Protein AF-0000000080454809 (afdb_homodimer)

Sequence (1016 aa):
MCPHSSDKEKIPIVHLLISLAIAHYFESEIEEILHHAFQNLDDLISEEDDLETIAIMFEVFRLYGHKMSCDVFERFKTEEGKFKQSLAHDVRGMLQLYESAHLGLPSEDIMDEALTFTRHHLGMLTGQETNPNLFKQIDHALYRARYHSIEIVVARQYISFYGQEEVHDKMLLKFAKLNFNFCQMHYTKELKIMTKWWKEIGMAPKLSYIRDRIVEVFLFAVGMFFEPRYSLARIHATKFSMLVTALDDTCDAYATLREVISLHDAFQRWDLGAMEELPSYMRILYQNMLETVEDIDREMKARGKFGSLQPTIDETKSLMILYLATSKWARAGHVPSFEDYMEVGSSASGLHDFAAYGYISVDDCDKKQLHEWFNSRPKIFEALNTVFRLRNDIVTFEQEMSRGEVANGVNCYMKQHGVTKEAAVDVLRKMERENYKIMMEEFVSSKAVPRQILVRAVNTARVIDLFYKEGDGFGHPDQKIKDILASLFLHPIPLSKLMKVRVNLGDIMCPHSSDKEKIPIVHLLISLAIAHYFESEIEEILHHAFQNLDDLISEEDDLETIAIMFEVFRLYGHKMSCDVFERFKTEEGKFKQSLAHDVRGMLQLYESAHLGLPSEDIMDEALTFTRHHLGMLTGQETNPNLFKQIDHALYRARYHSIEIVVARQYISFYGQEEVHDKMLLKFAKLNFNFCQMHYTKELKIMTKWWKEIGMAPKLSYIRDRIVEVFLFAVGMFFEPRYSLARIHATKFSMLVTALDDTCDAYATLREVISLHDAFQRWDLGAMEELPSYMRILYQNMLETVEDIDREMKARGKFGSLQPTIDETKSLMILYLATSKWARAGHVPSFEDYMEVGSSASGLHDFAAYGYISVDDCDKKQLHEWFNSRPKIFEALNTVFRLRNDIVTFEQEMSRGEVANGVNCYMKQHGVTKEAAVDVLRKMERENYKIMMEEFVSSKAVPRQILVRAVNTARVIDLFYKEGDGFGHPDQKIKDILASLFLHPIPLSKLMKVRVNLGDI

InterPro domains:
  IPR001906 Terpene synthase, N-terminal domain [PF01397] (5-142)
  IPR005630 Terpene synthase, metal-binding domain [PF03936] (199-437)
  IPR008930 Terpenoid cyclases/protein prenyltransferase alpha-alpha toroid [SSF48239] (6-165)
  IPR008949 Isoprenoid synthase domain superfamily [G3DSA:1.10.600.10] (183-505)
  IPR008949 Isoprenoid synthase domain superfamily [SSF48576] (168-493)
  IPR034741 Terpene cyclase-like 1, C-terminal domain [SFLDG01019] (169-493)
  IPR036965 Terpene synthase, N-terminal domain superfamily [G3DSA:1.50.10.130] (2-182)
  IPR044814 Terpene cyclases, class 1, plant [cd00684] (4-492)
  IPR050148 Terpene synthase-like [PTHR31225] (6-493)

Organism: Brassica campestris (NCBI:txid3711)

Secondary structure (DSSP, 8-state):
--TT--HHHHHHHHHHHHHTT-GGGGHHHHHHHHHHHHHTHHHHHHT---HHHHHHHHHHHHHTT----GGGGGGGB-TTSSBPGGGGG-HHHHHHHHHHHTT--TT-HHHHHHHHHHHHHHHH--GGGS-HHHHHHHHHHHHS-GGGS-HHHHHHHHHHHHHHSTT--HHHHHHHHHHHHHHHHHHHHHHHHHHHHHHHHTHHHH-TTS---HHHHHHHHHHH--SGGGHHHHHHHHHHHHHHHHHHHIIIII--HHHHHHHHHHHHHTSGGGGGGS-HHHHHHHHHHHHHHHHHHHHHHHTT----SHHHHHHHHHHHHHHHHHHHHHHHT----HHHHHHHHHHHT-HHHHHHHHHTT--SS-HHHHHHHHHT--HHHHHHHHHHHHHHHHHHHHHHHHTT----HHHHHHHHHT--HHHHHHHHHHHHHHHHHHHHHHHHH--SS-HHHHHHHHHHHHHHHHHHSSS-TTTS--HHHHHHHHHHHT-PPP-S--------STT-/--TT--HHHHHHHHHHHHHTT-GGGGHHHHHHHHHHHHHTHHHHHHT---HHHHHHHHHHHHHTT----GGGGGGGB-TTSSB-GGGGG-HHHHHHHHHHHTT--TT-HHHHHHHHHHHHHHHH--TTSS-HHHHHHHHHHHHS-GGGS-HHHHHHHHHHHHHHSTT--HHHHHHHHHHHHHHHHHHHHHHHHHHHHHHHHTHHHH-TTS---HHHHHHHHHHH--SGGGHHHHHHHHHHHHHHHHHHHIIIII--HHHHHHHHHHHHHTSGGGGGGS-HHHHHHHHHHHHHHHHHHHHHHHTT----SHHHHHHHHHHHHHHHHHHHHHHHT----HHHHHHHHHHHT-HHHHHHHHHTT--SS-HHHHHHHHHT--HHHHHHHHHHHHHHHHHHHHHHHHTT----HHHHHHHHHT--HHHHHHHHHHHHHHHHHHHHHHHHH--SS-HHHHHHHHHHHHHHHHHHSSS-TTTS--HHHHHHHHHHHT-PPP-S---------TT-

pLDDT: mean 89.69, std 11.89, range [19.11, 98.31]

Radius of gyration: 34.02 Å; Cα contacts (8 Å, |Δi|>4): 1202; chains: 2; bounding box: 73×94×71 Å

Nearest PDB structures (foldseek):
  7bzc-assembly1_A  TM=9.575E-01  e=3.588E-34  Arabidopsis thaliana
  3n0f-assembly2_B  TM=9.187E-01  e=8.064E-26  Populus tremula x Populus alba
  3n0g-assembly2_B  TM=9.186E-01  e=8.208E-25  Populus tremula x Populus alba
  1n1z-assembly1_B  TM=9.025E-01  e=1.058E-23  Salvia officinalis
  7xkw-assembly1_A  TM=9.523E-01  e=2.603E-21  Artabotrys hexapetalus

Solvent-accessible surface area (backbone atoms only — not comparable to full-atom values): 54762 Å² total; per-residue (Å²): 115,68,88,81,55,52,64,81,59,46,52,62,48,51,49,48,28,52,44,37,61,53,36,80,67,39,48,71,61,50,51,51,51,50,54,55,43,58,77,43,36,68,70,65,48,69,82,58,82,51,55,37,60,53,25,48,51,47,41,51,35,29,77,69,44,37,77,61,67,75,67,70,60,56,78,53,33,44,98,88,70,42,71,44,74,75,50,68,75,38,56,67,26,34,51,34,37,35,52,38,24,73,70,36,39,77,89,40,59,67,29,57,51,41,32,54,55,30,50,54,54,62,68,66,58,53,66,83,81,40,56,61,66,58,41,53,50,50,53,46,37,73,74,50,38,65,92,47,38,32,58,66,61,48,12,56,56,39,48,57,51,46,69,70,40,86,85,50,58,64,58,60,51,53,44,32,40,49,50,50,39,47,33,26,51,52,48,42,53,48,49,52,52,48,53,50,50,53,58,68,73,44,50,58,86,72,41,77,79,39,81,86,44,68,68,61,40,38,48,47,21,38,32,42,40,60,54,68,88,30,54,62,14,28,53,45,22,23,54,51,49,49,53,48,49,40,49,48,36,38,46,73,74,65,49,48,65,70,52,37,51,45,50,37,53,28,52,68,65,67,48,77,74,43,43,78,76,43,58,73,76,51,34,56,56,52,50,52,52,55,50,51,54,50,51,50,51,52,52,33,43,72,71,70,44,76,70,74,64,56,64,59,52,51,49,52,37,53,44,37,55,36,48,45,56,53,36,52,31,48,74,66,67,40,66,51,50,41,68,63,41,46,62,49,44,20,61,49,54,41,52,54,53,53,51,50,43,27,49,74,55,48,83,86,56,60,65,67,60,51,49,53,49,57,70,65,60,45,64,41,43,56,22,47,14,38,27,47,37,42,46,50,27,61,52,40,40,69,61,38,48,73,71,65,48,45,69,36,60,47,54,15,39,19,68,69,68,72,48,51,69,70,57,30,46,52,52,43,50,49,52,25,54,52,26,47,15,47,24,48,42,39,51,18,65,54,76,86,58,60,64,82,62,48,48,31,60,54,24,43,52,9,36,48,41,67,31,44,68,88,31,59,28,71,88,53,60,47,68,69,54,50,49,49,49,42,51,56,55,71,52,73,61,84,73,65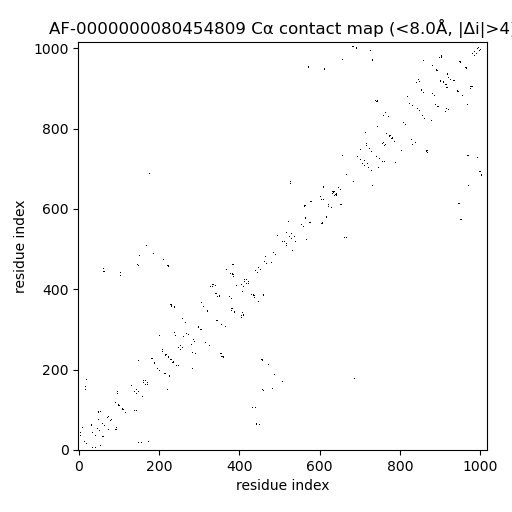,81,74,78,75,78,72,75,70,66,65,95,101,115,68,87,82,56,51,63,82,60,45,52,60,48,51,49,48,30,51,45,37,62,52,36,80,67,40,48,70,60,49,52,52,51,49,55,57,45,58,76,43,37,69,73,66,48,69,83,58,82,52,54,36,60,52,25,49,50,46,40,50,35,30,77,69,45,37,77,61,67,75,67,71,57,56,80,53,32,44,96,88,70,41,71,44,72,75,48,68,75,38,56,68,27,36,53,35,37,33,52,37,24,74,70,37,37,79,92,40,58,66,27,56,51,42,33,54,53,28,50,54,53,61,66,67,59,54,68,82,82,40,56,61,66,57,42,52,53,50,52,46,38,74,74,50,38,65,89,48,38,31,57,66,62,48,12,56,54,40,48,58,52,46,69,70,41,88,86,51,57,64,59,59,51,52,45,32,38,50,50,50,38,46,34,26,51,53,49,41,54,50,49,52,53,49,51,50,49,53,58,67,72,44,51,60,86,71,40,78,80,39,84,85,45,67,68,60,40,38,49,47,22,39,32,42,41,61,55,69,91,32,54,61,14,28,53,47,20,24,56,51,49,50,52,48,51,40,48,49,36,37,46,72,74,65,49,51,67,70,51,37,52,46,51,37,53,28,52,67,64,66,49,80,75,44,42,78,76,43,59,73,75,52,33,56,55,53,50,51,53,55,49,51,53,49,50,51,50,52,53,34,43,72,70,70,43,76,70,75,63,56,65,58,52,51,50,52,37,52,44,39,54,37,49,45,56,52,34,53,31,49,74,65,68,39,66,52,51,40,68,62,42,46,64,49,43,20,61,48,52,40,50,54,51,54,52,48,42,26,49,74,55,47,81,87,56,60,63,67,58,49,49,54,48,57,71,63,61,45,65,40,43,54,21,47,14,37,28,48,36,42,48,50,26,62,52,40,41,68,61,38,49,73,72,64,49,46,69,36,61,46,52,15,38,17,67,68,69,71,48,51,69,69,58,32,48,52,53,46,49,50,50,26,53,52,26,48,16,47,22,46,41,40,52,19,66,54,76,87,56,60,64,81,61,47,48,33,58,56,24,44,53,9,37,46,42,69,32,44,68,90,29,59,29,71,87,53,60,48,68,69,55,50,50,48,50,40,52,57,56,70,51,72,62,83,74,63,83,74,80,71,77,73,73,72,62,67,94,98

Structure (mmCIF, N/CA/C/O backbone):
data_AF-0000000080454809-model_v1
#
loop_
_entity.id
_entity.type
_entity.pdbx_description
1 polymer 'Uncharacterized protein'
#
loop_
_atom_site.group_PDB
_atom_site.id
_atom_site.type_symbol
_atom_site.label_atom_id
_atom_site.label_alt_id
_atom_site.label_comp_id
_atom_site.label_asym_id
_atom_site.label_entity_id
_atom_site.label_seq_id
_atom_site.pdbx_PDB_ins_code
_atom_site.Cartn_x
_atom_site.Cartn_y
_atom_site.Cartn_z
_atom_site.occupancy
_atom_site.B_iso_or_equiv
_atom_site.auth_seq_id
_atom_site.auth_comp_id
_atom_site.auth_asym_id
_atom_site.auth_atom_id
_atom_site.pdbx_PDB_model_num
ATOM 1 N N . MET A 1 1 ? -19.969 4.109 -1.09 1 44.25 1 MET A N 1
ATOM 2 C CA . MET A 1 1 ? -21.203 4.516 -0.415 1 44.25 1 MET A CA 1
ATOM 3 C C . MET A 1 1 ? -22.422 4.219 -1.278 1 44.25 1 MET A C 1
ATOM 5 O O . MET A 1 1 ? -22.375 4.375 -2.5 1 44.25 1 MET A O 1
ATOM 9 N N . CYS A 1 2 ? -23.266 3.486 -0.807 1 47.59 2 CYS A N 1
ATOM 10 C CA . CYS A 1 2 ? -24.469 3.139 -1.562 1 47.59 2 CYS A CA 1
ATOM 11 C C . CYS A 1 2 ? -25.141 4.387 -2.117 1 47.59 2 CYS A C 1
ATOM 13 O O . CYS A 1 2 ? -25.391 5.344 -1.38 1 47.59 2 CYS A O 1
ATOM 15 N N . PRO A 1 3 ? -25.203 4.562 -3.43 1 49.34 3 PRO A N 1
ATOM 16 C CA . PRO A 1 3 ? -25.844 5.734 -4.031 1 49.34 3 PRO A CA 1
ATOM 17 C C . PRO A 1 3 ? -27.203 6.055 -3.406 1 49.34 3 PRO A C 1
ATOM 19 O O . PRO A 1 3 ? -27.641 7.207 -3.422 1 49.34 3 PRO A O 1
ATOM 22 N N . HIS A 1 4 ? -27.75 5.102 -2.762 1 55.03 4 HIS A N 1
ATOM 23 C CA . HIS A 1 4 ? -29.125 5.324 -2.307 1 55.03 4 HIS A CA 1
ATOM 24 C C . HIS A 1 4 ? -29.156 5.801 -0.858 1 55.03 4 HIS A C 1
ATOM 26 O O . HIS A 1 4 ? -30.219 6.023 -0.295 1 55.03 4 HIS A O 1
ATOM 32 N N . SER A 1 5 ? -28 6.066 -0.446 1 63.75 5 SER A N 1
ATOM 33 C CA . SER A 1 5 ? -27.984 6.465 0.958 1 63.75 5 SER A CA 1
ATOM 34 C C . SER A 1 5 ? -28.328 7.941 1.114 1 63.75 5 SER A C 1
ATOM 36 O O . SER A 1 5 ? -28.031 8.75 0.238 1 63.75 5 SER A O 1
ATOM 38 N N . SER A 1 6 ? -29.188 8.273 2.086 1 73.88 6 SER A N 1
ATOM 39 C CA . SER A 1 6 ? -29.547 9.648 2.414 1 73.88 6 SER A CA 1
ATOM 40 C C . SER A 1 6 ? -28.312 10.453 2.838 1 73.88 6 SER A C 1
ATOM 42 O O . SER A 1 6 ? -27.281 9.883 3.189 1 73.88 6 SER A O 1
ATOM 44 N N . ASP A 1 7 ? -28.391 11.703 2.646 1 74.5 7 ASP A N 1
ATOM 45 C CA . ASP A 1 7 ? -27.312 12.594 3.047 1 74.5 7 ASP A CA 1
ATOM 46 C C . ASP A 1 7 ? -26.969 12.414 4.523 1 74.5 7 ASP A C 1
ATOM 48 O O . ASP A 1 7 ? -25.797 12.469 4.906 1 74.5 7 ASP A O 1
ATOM 52 N N . LYS A 1 8 ? -27.938 12.133 5.262 1 77.5 8 LYS A N 1
ATOM 53 C CA . LYS A 1 8 ? -27.75 11.93 6.695 1 77.5 8 LYS A CA 1
ATOM 54 C C . LYS A 1 8 ? -26.844 10.727 6.957 1 77.5 8 LYS A C 1
ATOM 56 O O . LYS A 1 8 ? -26.125 10.695 7.953 1 77.5 8 LYS A O 1
ATOM 61 N N . GLU A 1 9 ? -26.875 9.93 6.07 1 83.19 9 GLU A N 1
ATOM 62 C CA . GLU A 1 9 ? -26.078 8.727 6.227 1 83.19 9 GLU A CA 1
ATOM 63 C C . GLU A 1 9 ? -24.688 8.906 5.617 1 83.19 9 GLU A C 1
ATOM 65 O O . GLU A 1 9 ? -23.719 8.289 6.074 1 83.19 9 GLU A O 1
ATOM 70 N N . LYS A 1 10 ? -24.594 9.828 4.723 1 89.94 10 LYS A N 1
ATOM 71 C CA . LYS A 1 10 ? -23.344 9.984 3.98 1 89.94 10 LYS A CA 1
ATOM 72 C C . LYS A 1 10 ? -22.344 10.812 4.766 1 89.94 10 LYS A C 1
ATOM 74 O O . LYS A 1 10 ? -21.141 10.562 4.707 1 89.94 10 LYS A O 1
ATOM 79 N N . ILE A 1 11 ? -22.812 11.781 5.504 1 93.31 11 ILE A N 1
ATOM 80 C CA . ILE A 1 11 ? -21.938 12.734 6.164 1 93.31 11 ILE A CA 1
ATOM 81 C C . ILE A 1 11 ? -21.109 12.023 7.238 1 93.31 11 ILE A C 1
ATOM 83 O O . ILE A 1 11 ? -19.891 12.203 7.32 1 93.31 11 ILE A O 1
ATOM 87 N N . PRO A 1 12 ? -21.766 11.164 8.039 1 93.06 12 PRO A N 1
ATOM 88 C CA . PRO A 1 12 ? -20.969 10.406 9 1 93.06 12 PRO A CA 1
ATOM 89 C C . PRO A 1 12 ? -19.922 9.523 8.328 1 93.06 12 PRO A C 1
ATOM 91 O O . PRO A 1 12 ? -18.844 9.297 8.891 1 93.06 12 PRO A O 1
ATOM 94 N N . ILE A 1 13 ? -20.219 9.078 7.176 1 94 13 ILE A N 1
ATOM 95 C CA . ILE A 1 13 ? -19.25 8.266 6.441 1 94 13 ILE A CA 1
ATOM 96 C C . ILE A 1 13 ? -18.062 9.125 6.012 1 94 13 ILE A C 1
ATOM 98 O O . ILE A 1 13 ? -16.922 8.688 6.066 1 94 13 ILE A O 1
ATOM 102 N N . VAL A 1 14 ? -18.375 10.32 5.555 1 96.19 14 VAL A N 1
ATOM 103 C CA . VAL A 1 14 ? -17.312 11.242 5.18 1 96.19 14 VAL A CA 1
ATOM 104 C C . VAL A 1 14 ? -16.406 11.5 6.383 1 96.19 14 VAL A C 1
ATOM 106 O O . VAL A 1 14 ? -15.18 11.484 6.254 1 96.19 14 VAL A O 1
ATOM 109 N N . HIS A 1 15 ? -17.031 11.719 7.523 1 97 15 HIS A N 1
ATOM 110 C CA . HIS A 1 15 ? -16.266 11.938 8.75 1 97 15 HIS A CA 1
ATOM 111 C C . HIS A 1 15 ? -15.359 10.75 9.047 1 97 15 HIS A C 1
ATOM 113 O O . HIS A 1 15 ? -14.219 10.93 9.484 1 97 15 HIS A O 1
ATOM 119 N N . LEU A 1 16 ? -15.891 9.602 8.836 1 96 16 LEU A N 1
ATOM 120 C CA . LEU A 1 16 ? -15.125 8.383 9.055 1 96 16 LEU A CA 1
ATOM 121 C C . LEU A 1 16 ? -13.953 8.297 8.086 1 96 16 LEU A C 1
ATOM 123 O O . LEU A 1 16 ? -12.836 7.938 8.484 1 96 16 LEU A O 1
ATOM 127 N N . LEU A 1 17 ? -14.18 8.625 6.824 1 97.25 17 LEU A N 1
ATOM 128 C CA . LEU A 1 17 ? -13.117 8.594 5.82 1 97.25 17 LEU A CA 1
ATOM 129 C C . LEU A 1 17 ? -11.992 9.555 6.191 1 97.25 17 LEU A C 1
ATOM 131 O O . LEU A 1 17 ? -10.82 9.242 5.996 1 97.25 17 LEU A O 1
ATOM 135 N N . ILE A 1 18 ? -12.344 10.68 6.723 1 97.5 18 ILE A N 1
ATOM 136 C CA . ILE A 1 18 ? -11.367 11.672 7.16 1 97.5 18 ILE A CA 1
ATOM 137 C C . ILE A 1 18 ? -10.57 11.125 8.344 1 97.5 18 ILE A C 1
ATOM 139 O O . ILE A 1 18 ? -9.336 11.203 8.359 1 97.5 18 ILE A O 1
ATOM 143 N N . SER A 1 19 ? -11.289 10.539 9.273 1 97.31 19 SER A N 1
ATOM 144 C CA . SER A 1 19 ? -10.688 10.031 10.5 1 97.31 19 SER A CA 1
ATOM 145 C C . SER A 1 19 ? -9.727 8.883 10.211 1 97.31 19 SER A C 1
ATOM 147 O O . SER A 1 19 ? -8.766 8.664 10.945 1 97.31 19 SER A O 1
ATOM 149 N N . LEU A 1 20 ? -9.992 8.203 9.094 1 97.44 20 LEU A N 1
ATOM 150 C CA . LEU A 1 20 ? -9.195 7.043 8.719 1 97.44 20 LEU A CA 1
ATOM 151 C C . LEU A 1 20 ? -8.141 7.43 7.688 1 97.44 20 LEU A C 1
ATOM 153 O O . LEU A 1 20 ? -7.395 6.574 7.199 1 97.44 20 LEU A O 1
ATOM 157 N N . ALA A 1 21 ? -8.031 8.672 7.262 1 97.19 21 ALA A N 1
ATOM 158 C CA . ALA A 1 21 ? -7.055 9.258 6.348 1 97.19 21 ALA A CA 1
ATOM 159 C C . ALA A 1 21 ? -7.164 8.641 4.957 1 97.19 21 ALA A C 1
ATOM 161 O O . ALA A 1 21 ? -6.148 8.398 4.301 1 97.19 21 ALA A O 1
ATOM 162 N N . ILE A 1 22 ? -8.398 8.312 4.52 1 96.31 22 ILE A N 1
ATOM 163 C CA . ILE A 1 22 ? -8.578 7.777 3.176 1 96.31 22 ILE A CA 1
ATOM 164 C C . ILE A 1 22 ? -9.539 8.664 2.389 1 96.31 22 ILE A C 1
ATOM 166 O O . ILE A 1 22 ? -9.914 8.336 1.262 1 96.31 22 ILE A O 1
ATOM 170 N N . ALA A 1 23 ? -9.922 9.82 2.953 1 96.38 23 ALA A N 1
ATOM 171 C CA . ALA A 1 23 ? -10.859 10.734 2.303 1 96.38 23 ALA A CA 1
ATOM 172 C C . ALA A 1 23 ? -10.281 11.273 1 1 96.38 23 ALA A C 1
ATOM 174 O O . ALA A 1 23 ? -11.016 11.539 0.046 1 96.38 23 ALA A O 1
ATOM 175 N N . HIS A 1 24 ? -8.969 11.391 0.933 1 93.94 24 HIS A N 1
ATOM 176 C CA . HIS A 1 24 ? -8.328 12.008 -0.227 1 93.94 24 HIS A CA 1
ATOM 177 C C . HIS A 1 24 ? -8.516 11.148 -1.476 1 93.94 24 HIS A C 1
ATOM 179 O O . HIS A 1 24 ? -8.367 11.641 -2.598 1 93.94 24 HIS A O 1
ATOM 185 N N . TYR A 1 25 ? -8.875 9.891 -1.336 1 93.81 25 TYR A N 1
ATOM 186 C CA . TYR A 1 25 ? -9.164 9.039 -2.488 1 93.81 25 TYR A CA 1
ATOM 187 C C . TYR A 1 25 ? -10.547 9.344 -3.055 1 93.81 25 TYR A C 1
ATOM 189 O O . TYR A 1 25 ? -10.867 8.93 -4.168 1 93.81 25 TYR A O 1
ATOM 197 N N . PHE A 1 26 ? -11.383 10.094 -2.293 1 94.06 26 PHE A N 1
ATOM 198 C CA . PHE A 1 26 ? -12.766 10.352 -2.666 1 94.06 26 PHE A CA 1
ATOM 199 C C . PHE A 1 26 ? -13.055 11.844 -2.707 1 94.06 26 PHE A C 1
ATOM 201 O O . PHE A 1 26 ? -14.156 12.281 -2.369 1 94.06 26 PHE A O 1
ATOM 208 N N . GLU A 1 27 ? -12.086 12.609 -2.994 1 91.62 27 GLU A N 1
ATOM 209 C CA . GLU A 1 27 ? -12.188 14.062 -2.881 1 91.62 27 GLU A CA 1
ATOM 210 C C . GLU A 1 27 ? -13.352 14.602 -3.701 1 91.62 27 GLU A C 1
ATOM 212 O O . GLU A 1 27 ? -14.172 15.375 -3.195 1 91.62 27 GLU A O 1
ATOM 217 N N . SER A 1 28 ? -13.453 14.195 -4.965 1 89 28 SER A N 1
ATOM 218 C CA . SER A 1 28 ? -14.508 14.703 -5.836 1 89 28 SER A CA 1
ATOM 219 C C . SER A 1 28 ? -15.883 14.266 -5.344 1 89 28 SER A C 1
ATOM 221 O O . SER A 1 28 ? -16.828 15.062 -5.348 1 89 28 SER A O 1
ATOM 223 N N . GLU A 1 29 ? -15.992 13.023 -4.938 1 90.88 29 GLU A N 1
ATOM 224 C CA . GLU A 1 29 ? -17.25 12.492 -4.43 1 90.88 29 GLU A CA 1
ATOM 225 C C . GLU A 1 29 ? -17.688 13.227 -3.164 1 90.88 29 GLU A C 1
ATOM 227 O O . GLU A 1 29 ? -18.859 13.602 -3.023 1 90.88 29 GLU A O 1
ATOM 232 N N . ILE A 1 30 ? -16.781 13.477 -2.277 1 94.62 30 ILE A N 1
ATOM 233 C CA . ILE A 1 30 ? -17.062 14.125 -1.003 1 94.62 30 ILE A CA 1
ATOM 234 C C . ILE A 1 30 ? -17.516 15.562 -1.249 1 94.62 30 ILE A C 1
ATOM 236 O O . ILE A 1 30 ? -18.5 16.016 -0.659 1 94.62 30 ILE A O 1
ATOM 240 N N . GLU A 1 31 ? -16.812 16.234 -2.127 1 93.06 31 GLU A N 1
ATOM 241 C CA . GLU A 1 31 ? -17.172 17.609 -2.436 1 93.06 31 GLU A CA 1
ATOM 242 C C . GLU A 1 31 ? -18.578 17.703 -3.004 1 93.06 31 GLU A C 1
ATOM 244 O O . GLU A 1 31 ? -19.344 18.594 -2.643 1 93.06 31 GLU A O 1
ATOM 249 N N . GLU A 1 32 ? -18.906 16.781 -3.869 1 92.12 32 GLU A N 1
ATOM 250 C CA . GLU A 1 32 ? -20.234 16.766 -4.461 1 92.12 32 GLU A CA 1
ATOM 251 C C . GLU A 1 32 ? -21.297 16.5 -3.404 1 92.12 32 GLU A C 1
ATOM 253 O O . GLU A 1 32 ? -22.328 17.172 -3.367 1 92.12 32 GLU A O 1
ATOM 258 N N . ILE A 1 33 ? -21.047 15.555 -2.578 1 93.62 33 ILE A N 1
ATOM 259 C CA . ILE A 1 33 ? -21.969 15.172 -1.524 1 93.62 33 ILE A CA 1
ATOM 260 C C . ILE A 1 33 ? -22.203 16.359 -0.58 1 93.62 33 ILE A C 1
ATOM 262 O O . ILE A 1 33 ? -23.344 16.688 -0.251 1 93.62 33 ILE A O 1
ATOM 266 N N . LEU A 1 34 ? -21.172 17 -0.164 1 95.31 34 LEU A N 1
ATOM 267 C CA . LEU A 1 34 ? -21.266 18.062 0.833 1 95.31 34 LEU A CA 1
ATOM 268 C C . LEU A 1 34 ? -21.875 19.328 0.232 1 95.31 34 LEU A C 1
ATOM 270 O O . LEU A 1 34 ? -22.594 20.062 0.916 1 95.31 34 LEU A O 1
ATOM 274 N N . HIS A 1 35 ? -21.547 19.562 -1.043 1 93.75 35 HIS A N 1
ATOM 275 C CA . HIS A 1 35 ? -22.156 20.703 -1.716 1 93.75 35 HIS A CA 1
ATOM 276 C C . HIS A 1 35 ? -23.688 20.562 -1.767 1 93.75 35 HIS A C 1
ATOM 278 O O . HIS A 1 35 ? -24.406 21.5 -1.437 1 93.75 35 HIS A O 1
ATOM 284 N N . HIS A 1 36 ? -24.109 19.391 -2.125 1 93.31 36 HIS A N 1
ATOM 285 C CA . HIS A 1 36 ? -25.531 19.125 -2.189 1 93.31 36 HIS A CA 1
ATOM 286 C C . HIS A 1 36 ? -26.172 19.156 -0.801 1 93.31 36 HIS A C 1
ATOM 288 O O . HIS A 1 36 ? -27.234 19.766 -0.615 1 93.31 36 HIS A O 1
ATOM 294 N N . ALA A 1 37 ? -25.547 18.562 0.13 1 94.38 37 ALA A N 1
ATOM 295 C CA . ALA A 1 37 ? -26.062 18.484 1.493 1 94.38 37 ALA A CA 1
ATOM 296 C C . ALA A 1 37 ? -26.141 19.875 2.119 1 94.38 37 ALA A C 1
ATOM 298 O O . ALA A 1 37 ? -27.078 20.188 2.855 1 94.38 37 ALA A O 1
ATOM 299 N N . PHE A 1 38 ? -25.188 20.734 1.872 1 94.88 38 PHE A N 1
ATOM 300 C CA . PHE A 1 38 ? -25.125 22.047 2.482 1 94.88 38 PHE A CA 1
ATOM 301 C C . PHE A 1 38 ? -26.25 22.938 1.95 1 94.88 38 PHE A C 1
ATOM 303 O O . PHE A 1 38 ? -26.781 23.781 2.678 1 94.88 38 PHE A O 1
ATOM 310 N N . GLN A 1 39 ? -26.609 22.734 0.703 1 93.88 39 GLN A N 1
ATOM 311 C CA . GLN A 1 39 ? -27.719 23.484 0.121 1 93.88 39 GLN A CA 1
ATOM 312 C C . GLN A 1 39 ? -29.031 23.156 0.834 1 93.88 39 GLN A C 1
ATOM 314 O O . GLN A 1 39 ? -29.922 24 0.907 1 93.88 39 GLN A O 1
ATOM 319 N N . ASN A 1 40 ? -29.078 22 1.379 1 92.25 40 ASN A N 1
ATOM 320 C CA . ASN A 1 40 ? -30.281 21.562 2.082 1 92.25 40 ASN A CA 1
ATOM 321 C C . ASN A 1 40 ? -30.031 21.422 3.582 1 92.25 40 ASN A C 1
ATOM 323 O O . ASN A 1 40 ? -30.641 20.578 4.238 1 92.25 40 ASN A O 1
ATOM 327 N N . LEU A 1 41 ? -29.141 22.172 4.109 1 93.75 41 LEU A N 1
ATOM 328 C CA . LEU A 1 41 ? -28.672 22.031 5.484 1 93.75 41 LEU A CA 1
ATOM 329 C C . LEU A 1 41 ? -29.812 22.219 6.477 1 93.75 41 LEU A C 1
ATOM 331 O O . LEU A 1 41 ? -29.938 21.469 7.441 1 93.75 41 LEU A O 1
ATOM 335 N N . ASP A 1 42 ? -30.641 23.188 6.281 1 91.69 42 ASP A N 1
ATOM 336 C CA . ASP A 1 42 ? -31.719 23.484 7.207 1 91.69 42 ASP A CA 1
ATOM 337 C C . ASP A 1 42 ? -32.656 22.281 7.359 1 91.69 42 ASP A C 1
ATOM 339 O O . ASP A 1 42 ? -33.062 21.953 8.469 1 91.69 42 ASP A O 1
ATOM 343 N N . ASP A 1 43 ? -32.938 21.656 6.285 1 90.38 43 ASP A N 1
ATOM 344 C CA . ASP A 1 43 ? -33.781 20.469 6.309 1 90.38 43 ASP A CA 1
ATOM 345 C C . ASP A 1 43 ? -33.094 19.297 6.965 1 90.38 43 ASP A C 1
ATOM 347 O O . ASP A 1 43 ? -33.688 18.5 7.672 1 90.38 43 ASP A O 1
ATOM 351 N N . LEU A 1 44 ? -31.828 19.266 6.719 1 90.38 44 LEU A N 1
ATOM 352 C CA . LEU A 1 44 ? -31.031 18.156 7.227 1 90.38 44 LEU A CA 1
ATOM 353 C C . LEU A 1 44 ? -30.938 18.203 8.75 1 90.38 44 LEU A C 1
ATOM 355 O O . LEU A 1 44 ? -30.938 17.156 9.406 1 90.38 44 LEU A O 1
ATOM 359 N N . ILE A 1 45 ? -30.875 19.438 9.32 1 91.06 45 ILE A N 1
ATOM 360 C CA . ILE A 1 45 ? -30.594 19.531 10.75 1 91.06 45 ILE A CA 1
ATOM 361 C C . ILE A 1 45 ? -31.891 19.828 11.508 1 91.06 45 ILE A C 1
ATOM 363 O O . ILE A 1 45 ? -31.922 19.797 12.742 1 91.06 45 ILE A O 1
ATOM 367 N N . SER A 1 46 ? -33 20.109 10.836 1 88.75 46 SER A N 1
ATOM 368 C CA . SER A 1 46 ? -34.219 20.578 11.469 1 88.75 46 SER A CA 1
ATOM 369 C C . SER A 1 46 ? -34.719 19.609 12.547 1 88.75 46 SER A C 1
ATOM 371 O O . SER A 1 46 ? -35.094 20.031 13.633 1 88.75 46 SER A O 1
ATOM 373 N N . GLU A 1 47 ? -34.594 18.328 12.305 1 85.94 47 GLU A N 1
ATOM 374 C CA . GLU A 1 47 ? -35.094 17.375 13.289 1 85.94 47 GLU A CA 1
ATOM 375 C C . GLU A 1 47 ? -33.969 16.578 13.938 1 85.94 47 GLU A C 1
ATOM 377 O O . GLU A 1 47 ? -34.219 15.562 14.586 1 85.94 47 GLU A O 1
ATOM 382 N N . GLU A 1 48 ? -32.844 17.078 13.805 1 88.12 48 GLU A N 1
ATOM 383 C CA . GLU A 1 48 ? -31.703 16.359 14.375 1 88.12 48 GLU A CA 1
ATOM 384 C C . GLU A 1 48 ? -31.344 16.891 15.758 1 88.12 48 GLU A C 1
ATOM 386 O O . GLU A 1 48 ? -30.969 18.047 15.898 1 88.12 48 GLU A O 1
ATOM 391 N N . ASP A 1 49 ? -31.469 16.047 16.797 1 89.31 49 ASP A N 1
ATOM 392 C CA . ASP A 1 49 ? -31.188 16.516 18.156 1 89.31 49 ASP A CA 1
ATOM 393 C C . ASP A 1 49 ? -30.047 15.727 18.781 1 89.31 49 ASP A C 1
ATOM 395 O O . ASP A 1 49 ? -29.766 15.859 19.969 1 89.31 49 ASP A O 1
ATOM 399 N N . ASP A 1 50 ? -29.453 14.93 17.969 1 94.56 50 ASP A N 1
ATOM 400 C CA . ASP A 1 50 ? -28.297 14.172 18.453 1 94.56 50 ASP A CA 1
ATOM 401 C C . ASP A 1 50 ? -27.031 15.016 18.391 1 94.56 50 ASP A C 1
ATOM 403 O O . ASP A 1 50 ? -26.609 15.43 17.312 1 94.56 50 ASP A O 1
ATOM 407 N N . LEU A 1 51 ? -26.375 15.25 19.516 1 96.94 51 LEU A N 1
ATOM 408 C CA . LEU A 1 51 ? -25.219 16.141 19.625 1 96.94 51 LEU A CA 1
ATOM 409 C C . LEU A 1 51 ? -24.062 15.617 18.766 1 96.94 51 LEU A C 1
ATOM 411 O O . LEU A 1 51 ? -23.406 16.391 18.062 1 96.94 51 LEU A O 1
ATOM 415 N N . GLU A 1 52 ? -23.781 14.344 18.828 1 96.5 52 GLU A N 1
ATOM 416 C CA . GLU A 1 52 ? -22.688 13.758 18.062 1 96.5 52 GLU A CA 1
ATOM 417 C C . GLU A 1 52 ? -22.875 13.977 16.562 1 96.5 52 GLU A C 1
ATOM 419 O O . GLU A 1 52 ? -21.938 14.367 15.867 1 96.5 52 GLU A O 1
ATOM 424 N N . THR A 1 53 ? -24.078 13.773 16.094 1 95.75 53 THR A N 1
ATOM 425 C CA . THR A 1 53 ? -24.375 13.906 14.672 1 95.75 53 THR A CA 1
ATOM 426 C C . THR A 1 53 ? -24.219 15.359 14.219 1 95.75 53 THR A C 1
ATOM 428 O O . THR A 1 53 ? -23.625 15.617 13.172 1 95.75 53 THR A O 1
ATOM 431 N N . ILE A 1 54 ? -24.75 16.281 14.977 1 96.5 54 ILE A N 1
ATOM 432 C CA . ILE A 1 54 ? -24.656 17.688 14.641 1 96.5 54 ILE A CA 1
ATOM 433 C C . ILE A 1 54 ? -23.203 18.141 14.641 1 96.5 54 ILE A C 1
ATOM 435 O O . ILE A 1 54 ? -22.766 18.875 13.75 1 96.5 54 ILE A O 1
ATOM 439 N N . ALA A 1 55 ? -22.484 17.75 15.688 1 97.69 55 ALA A N 1
ATOM 440 C CA . ALA A 1 55 ? -21.062 18.109 15.781 1 97.69 55 ALA A CA 1
ATOM 441 C C . ALA A 1 55 ? -20.297 17.578 14.586 1 97.69 55 ALA A C 1
ATOM 443 O O . ALA A 1 55 ? -19.438 18.266 14.031 1 97.69 55 ALA A O 1
ATOM 444 N N . ILE A 1 56 ? -20.578 16.359 14.156 1 97.12 56 ILE A N 1
ATOM 445 C CA . ILE A 1 56 ? -19.922 15.742 13 1 97.12 56 ILE A CA 1
ATOM 446 C C . ILE A 1 56 ? -20.234 16.547 11.742 1 97.12 56 ILE A C 1
ATOM 448 O O . ILE A 1 56 ? -19.344 16.828 10.945 1 97.12 56 ILE A O 1
ATOM 452 N N . MET A 1 57 ? -21.5 16.875 11.562 1 96.75 57 MET A N 1
ATOM 453 C CA . MET A 1 57 ? -21.875 17.688 10.406 1 96.75 57 MET A CA 1
ATOM 454 C C . MET A 1 57 ? -21.125 19.016 10.398 1 96.75 57 MET A C 1
ATOM 456 O O . MET A 1 57 ? -20.594 19.422 9.359 1 96.75 57 MET A O 1
ATOM 460 N N . PHE A 1 58 ? -21.047 19.641 11.562 1 97.69 58 PHE A N 1
ATOM 461 C CA . PHE A 1 58 ? -20.344 20.906 11.727 1 97.69 58 PHE A CA 1
ATOM 462 C C . PHE A 1 58 ? -18.891 20.766 11.305 1 97.69 58 PHE A C 1
ATOM 464 O O . PHE A 1 58 ? -18.375 21.594 10.547 1 97.69 58 PHE A O 1
ATOM 471 N N . GLU A 1 59 ? -18.234 19.734 11.695 1 97.75 59 GLU A N 1
ATOM 472 C CA . GLU A 1 59 ? -16.828 19.5 11.391 1 97.75 59 GLU A CA 1
ATOM 473 C C . GLU A 1 59 ? -16.609 19.281 9.898 1 97.75 59 GLU A C 1
ATOM 475 O O . GLU A 1 59 ? -15.75 19.922 9.281 1 97.75 59 GLU A O 1
ATOM 480 N N . VAL A 1 60 ? -17.391 18.391 9.398 1 97.31 60 VAL A N 1
ATOM 481 C CA . VAL A 1 60 ? -17.203 17.953 8.016 1 97.31 60 VAL A CA 1
ATOM 482 C C . VAL A 1 60 ? -17.438 19.109 7.066 1 97.31 60 VAL A C 1
ATOM 484 O O . VAL A 1 60 ? -16.672 19.328 6.129 1 97.31 60 VAL A O 1
ATOM 487 N N . PHE A 1 61 ? -18.5 19.875 7.289 1 97.31 61 PHE A N 1
ATOM 488 C CA . PHE A 1 61 ? -18.797 21 6.426 1 97.31 61 PHE A CA 1
ATOM 489 C C . PHE A 1 61 ? -17.688 22.047 6.488 1 97.31 61 PHE A C 1
ATOM 491 O O . PHE A 1 61 ? -17.188 22.5 5.453 1 97.31 61 PHE A O 1
ATOM 498 N N . ARG A 1 62 ? -17.203 22.359 7.625 1 96.88 62 ARG A N 1
ATOM 499 C CA . ARG A 1 62 ? -16.188 23.391 7.754 1 96.88 62 ARG A CA 1
ATOM 500 C C . ARG A 1 62 ? -14.852 22.906 7.176 1 96.88 62 ARG A C 1
ATOM 502 O O . ARG A 1 62 ? -14.125 23.688 6.555 1 96.88 62 ARG A O 1
ATOM 509 N N . LEU A 1 63 ? -14.516 21.625 7.359 1 96.69 63 LEU A N 1
ATOM 510 C CA . LEU A 1 63 ? -13.266 21.062 6.844 1 96.69 63 LEU A CA 1
ATOM 511 C C . LEU A 1 63 ? -13.242 21.109 5.32 1 96.69 63 LEU A C 1
ATOM 513 O O . LEU A 1 63 ? -12.172 21.094 4.711 1 96.69 63 LEU A O 1
ATOM 517 N N . TYR A 1 64 ? -14.406 21.203 4.719 1 95.81 64 TYR A N 1
ATOM 518 C CA . TYR A 1 64 ? -14.453 21.188 3.26 1 95.81 64 TYR A CA 1
ATOM 519 C C . TYR A 1 64 ? -14.961 22.516 2.717 1 95.81 64 TYR A C 1
ATOM 521 O O . TYR A 1 64 ? -15.547 22.562 1.63 1 95.81 64 TYR A O 1
ATOM 529 N N . GLY A 1 65 ? -14.844 23.531 3.508 1 93.75 65 GLY A N 1
ATOM 530 C CA . GLY A 1 65 ? -14.984 24.891 3.006 1 93.75 65 GLY A CA 1
ATOM 531 C C . GLY A 1 65 ? -16.422 25.391 3.041 1 93.75 65 GLY A C 1
ATOM 532 O O . GLY A 1 65 ? -16.75 26.391 2.396 1 93.75 65 GLY A O 1
ATOM 533 N N . HIS A 1 66 ? -17.281 24.672 3.703 1 95.38 66 HIS A N 1
ATOM 534 C CA . HIS A 1 66 ? -18.641 25.141 3.928 1 95.38 66 HIS A CA 1
ATOM 535 C C . HIS A 1 66 ? -18.828 25.656 5.352 1 95.38 66 HIS A C 1
ATOM 537 O O . HIS A 1 66 ? -18.875 24.875 6.301 1 95.38 66 HIS A O 1
ATOM 543 N N . LYS A 1 67 ? -18.984 26.922 5.477 1 95.56 67 LYS A N 1
ATOM 544 C CA . LYS A 1 67 ? -19.031 27.547 6.797 1 95.56 67 LYS A CA 1
ATOM 545 C C . LYS A 1 67 ? -20.391 27.312 7.461 1 95.56 67 LYS A C 1
ATOM 547 O O . LYS A 1 67 ? -21.25 28.203 7.449 1 95.56 67 LYS A O 1
ATOM 552 N N . MET A 1 68 ? -20.516 26.25 8.016 1 96.12 68 MET A N 1
ATOM 553 C CA . MET A 1 68 ? -21.703 25.984 8.836 1 96.12 68 MET A CA 1
ATOM 554 C C . MET A 1 68 ? -21.688 26.844 10.094 1 96.12 68 MET A C 1
ATOM 556 O O . MET A 1 68 ? -20.672 26.938 10.781 1 96.12 68 MET A O 1
ATOM 560 N N . SER A 1 69 ? -22.781 27.438 10.391 1 96.38 69 SER A N 1
ATOM 561 C CA . SER A 1 69 ? -22.875 28.359 11.523 1 96.38 69 SER A CA 1
ATOM 562 C C . SER A 1 69 ? -22.797 27.609 12.844 1 96.38 69 SER A C 1
ATOM 564 O O . SER A 1 69 ? -23.375 26.531 12.992 1 96.38 69 SER A O 1
ATOM 566 N N . CYS A 1 70 ? -22.062 28.203 13.797 1 96.75 70 CYS A N 1
ATOM 567 C CA . CYS A 1 70 ? -21.938 27.594 15.117 1 96.75 70 CYS A CA 1
ATOM 568 C C . CYS A 1 70 ? -23.219 27.781 15.922 1 96.75 70 CYS A C 1
ATOM 570 O O . CYS A 1 70 ? -23.391 27.203 16.984 1 96.75 70 CYS A O 1
ATOM 572 N N . ASP A 1 71 ? -24.203 28.531 15.438 1 94.44 71 ASP A N 1
ATOM 573 C CA . ASP A 1 71 ? -25.484 28.766 16.094 1 94.44 71 ASP A CA 1
ATOM 574 C C . ASP A 1 71 ? -26.266 27.453 16.25 1 94.44 71 ASP A C 1
ATOM 576 O O . ASP A 1 71 ? -27.203 27.375 17.047 1 94.44 71 ASP A O 1
ATOM 580 N N . VAL A 1 72 ? -25.922 26.5 15.469 1 95.81 72 VAL A N 1
ATOM 581 C CA . VAL A 1 72 ? -26.578 25.203 15.523 1 95.81 72 VAL A CA 1
ATOM 582 C C . VAL A 1 72 ? -26.469 24.609 16.922 1 95.81 72 VAL A C 1
ATOM 584 O O . VAL A 1 72 ? -27.328 23.844 17.359 1 95.81 72 VAL A O 1
ATOM 587 N N . PHE A 1 73 ? -25.438 24.969 17.703 1 97.25 73 PHE A N 1
ATOM 588 C CA . PHE A 1 73 ? -25.203 24.406 19.031 1 97.25 73 PHE A CA 1
ATOM 589 C C . PHE A 1 73 ? -26.047 25.094 20.078 1 97.25 73 PHE A C 1
ATOM 591 O O . PHE A 1 73 ? -26.109 24.656 21.234 1 97.25 73 PHE A O 1
ATOM 598 N N . GLU A 1 74 ? -26.766 26.219 19.734 1 95.44 74 GLU A N 1
ATOM 599 C CA . GLU A 1 74 ? -27.656 26.906 20.656 1 95.44 74 GLU A CA 1
ATOM 600 C C . GLU A 1 74 ? -28.766 25.969 21.125 1 95.44 74 GLU A C 1
ATOM 602 O O . GLU A 1 74 ? -29.266 26.109 22.25 1 95.44 74 GLU A O 1
ATOM 607 N N . ARG A 1 75 ? -29.141 25.016 20.297 1 94.38 75 ARG A N 1
ATOM 608 C CA . ARG A 1 75 ? -30.219 24.094 20.609 1 94.38 75 ARG A CA 1
ATOM 609 C C . ARG A 1 75 ? -29.859 23.203 21.797 1 94.38 75 ARG A C 1
ATOM 611 O O . ARG A 1 75 ? -30.734 22.578 22.391 1 94.38 75 ARG A O 1
ATOM 618 N N . PHE A 1 76 ? -28.594 23.172 22.172 1 97.19 76 PHE A N 1
ATOM 619 C CA . PHE A 1 76 ? -28.141 22.328 23.281 1 97.19 76 PHE A CA 1
ATOM 620 C C . PHE A 1 76 ? -27.906 23.172 24.531 1 97.19 76 PHE A C 1
ATOM 622 O O . PHE A 1 76 ? -27.328 22.688 25.5 1 97.19 76 PHE A O 1
ATOM 629 N N . LYS A 1 77 ? -28.266 24.359 24.5 1 96.12 77 LYS A N 1
ATOM 630 C CA . LYS A 1 77 ? -28.125 25.266 25.641 1 96.12 77 LYS A CA 1
ATOM 631 C C . LYS A 1 77 ? -29.469 25.469 26.344 1 96.12 77 LYS A C 1
ATOM 633 O O . LYS A 1 77 ? -30.516 25.219 25.766 1 96.12 77 LYS A O 1
ATOM 638 N N . THR A 1 78 ? -29.359 25.859 27.562 1 94.94 78 THR A N 1
ATOM 639 C CA . THR A 1 78 ? -30.547 26.234 28.344 1 94.94 78 THR A CA 1
ATOM 640 C C . THR A 1 78 ? -30.984 27.656 28.016 1 94.94 78 THR A C 1
ATOM 642 O O . THR A 1 78 ? -30.328 28.344 27.234 1 94.94 78 THR A O 1
ATOM 645 N N . GLU A 1 79 ? -32.094 28.078 28.594 1 92.62 79 GLU A N 1
ATOM 646 C CA . GLU A 1 79 ? -32.594 29.438 28.391 1 92.62 79 GLU A CA 1
ATOM 647 C C . GLU A 1 79 ? -31.641 30.484 28.938 1 92.62 79 GLU A C 1
ATOM 649 O O . GLU A 1 79 ? -31.609 31.609 28.453 1 92.62 79 GLU A O 1
ATOM 654 N N . GLU A 1 80 ? -30.797 30.125 29.859 1 93.12 80 GLU A N 1
ATOM 655 C CA . GLU A 1 80 ? -29.828 31.031 30.453 1 93.12 80 GLU A CA 1
ATOM 656 C C . GLU A 1 80 ? -28.578 31.141 29.594 1 93.12 80 GLU A C 1
ATOM 658 O O . GLU A 1 80 ? -27.641 31.875 29.938 1 93.12 80 GLU A O 1
ATOM 663 N N . GLY A 1 81 ? -28.531 30.328 28.594 1 92.31 81 GLY A N 1
ATOM 664 C CA . GLY A 1 81 ? -27.422 30.453 27.656 1 92.31 81 GLY A CA 1
ATOM 665 C C . GLY A 1 81 ? -26.266 29.531 27.984 1 92.31 81 GLY A C 1
ATOM 666 O O . GLY A 1 81 ? -25.172 29.688 27.438 1 92.31 81 GLY A O 1
ATOM 667 N N . LYS A 1 82 ? -26.469 28.625 28.891 1 94.69 82 LYS A N 1
ATOM 668 C CA . LYS A 1 82 ? -25.438 27.641 29.234 1 94.69 82 LYS A CA 1
ATOM 669 C C . LYS A 1 82 ? -25.734 26.281 28.641 1 94.69 82 LYS A C 1
ATOM 671 O O . LYS A 1 82 ? -26.906 25.938 28.406 1 94.69 82 LYS A O 1
ATOM 676 N N . PHE A 1 83 ? -24.688 25.562 28.328 1 97.12 83 PHE A N 1
ATOM 677 C CA . PHE A 1 83 ? -24.906 24.203 27.812 1 97.12 83 PHE A CA 1
ATOM 678 C C . PHE A 1 83 ? -25.609 23.344 28.844 1 97.12 83 PHE A C 1
ATOM 680 O O . PHE A 1 83 ? -25.328 23.422 30.031 1 97.12 83 PHE A O 1
ATOM 687 N N . LYS A 1 84 ? -26.547 22.531 28.422 1 96.69 84 LYS A N 1
ATOM 688 C CA . LYS A 1 84 ? -27.328 21.672 29.312 1 96.69 84 LYS A CA 1
ATOM 689 C C . LYS A 1 84 ? -26.422 20.688 30.031 1 96.69 84 LYS A C 1
ATOM 691 O O . LYS A 1 84 ? -25.656 19.969 29.406 1 96.69 84 LYS A O 1
ATOM 696 N N . GLN A 1 85 ? -26.562 20.547 31.328 1 94.19 85 GLN A N 1
ATOM 697 C CA . GLN A 1 85 ? -25.75 19.641 32.125 1 94.19 85 GLN A CA 1
ATOM 698 C C . GLN A 1 85 ? -26.047 18.188 31.781 1 94.19 85 GLN A C 1
ATOM 700 O O . GLN A 1 85 ? -25.219 17.312 31.984 1 94.19 85 GLN A O 1
ATOM 705 N N . SER A 1 86 ? -27.203 17.938 31.234 1 94.31 86 SER A N 1
ATOM 706 C CA . SER A 1 86 ? -27.594 16.594 30.859 1 94.31 86 SER A CA 1
ATOM 707 C C . SER A 1 86 ? -26.703 16.031 29.75 1 94.31 86 SER A C 1
ATOM 709 O O . SER A 1 86 ? -26.625 14.82 29.562 1 94.31 86 SER A O 1
ATOM 711 N N . LEU A 1 87 ? -26.047 16.922 29.031 1 95.44 87 LEU A N 1
ATOM 712 C CA . LEU A 1 87 ? -25.156 16.5 27.953 1 95.44 87 LEU A CA 1
ATOM 713 C C . LEU A 1 87 ? -23.969 15.727 28.5 1 95.44 87 LEU A C 1
ATOM 715 O O . LEU A 1 87 ? -23.312 14.977 27.766 1 95.44 87 LEU A O 1
ATOM 719 N N . ALA A 1 88 ? -23.688 15.867 29.766 1 92.19 88 ALA A N 1
ATOM 720 C CA . ALA A 1 88 ? -22.531 15.227 30.391 1 92.19 88 ALA A CA 1
ATOM 721 C C . ALA A 1 88 ? -22.641 13.703 30.297 1 92.19 88 ALA A C 1
ATOM 723 O O . ALA A 1 88 ? -21.641 13 30.328 1 92.19 88 ALA A O 1
ATOM 724 N N . HIS A 1 89 ? -23.844 13.211 30.125 1 91.5 89 HIS A N 1
ATOM 725 C CA . HIS A 1 89 ? -24.062 11.766 30.062 1 91.5 89 HIS A CA 1
ATOM 726 C C . HIS A 1 89 ? -23.812 11.242 28.656 1 91.5 89 HIS A C 1
ATOM 728 O O . HIS A 1 89 ? -23.594 10.039 28.469 1 91.5 89 HIS A O 1
ATOM 734 N N . ASP A 1 90 ? -23.859 12.117 27.719 1 94.12 90 ASP A N 1
ATOM 735 C CA . ASP A 1 90 ? -23.578 11.758 26.328 1 94.12 90 ASP A CA 1
ATOM 736 C C . ASP A 1 90 ? -22.078 11.883 26.031 1 94.12 90 ASP A C 1
ATOM 738 O O . ASP A 1 90 ? -21.656 12.797 25.312 1 94.12 90 ASP A O 1
ATOM 742 N N . VAL A 1 91 ? -21.359 10.938 26.469 1 94.81 91 VAL A N 1
ATOM 743 C CA . VAL A 1 91 ? -19.891 11.008 26.438 1 94.81 91 VAL A CA 1
ATOM 744 C C . VAL A 1 91 ? -19.406 11.133 24.984 1 94.81 91 VAL A C 1
ATOM 746 O O . VAL A 1 91 ? -18.516 11.922 24.688 1 94.81 91 VAL A O 1
ATOM 749 N N . ARG A 1 92 ? -20 10.375 24.062 1 94.12 92 ARG A N 1
ATOM 750 C CA . ARG A 1 92 ? -19.609 10.43 22.656 1 94.12 92 ARG A CA 1
ATOM 751 C C . ARG A 1 92 ? -19.922 11.797 22.062 1 94.12 92 ARG A C 1
ATOM 753 O O . ARG A 1 92 ? -19.109 12.359 21.312 1 94.12 92 ARG A O 1
ATOM 760 N N . GLY A 1 93 ? -21.125 12.258 22.359 1 96.62 93 GLY A N 1
ATOM 761 C CA . GLY A 1 93 ? -21.5 13.594 21.922 1 96.62 93 GLY A CA 1
ATOM 762 C C . GLY A 1 93 ? -20.594 14.68 22.469 1 96.62 93 GLY A C 1
ATOM 763 O O . GLY A 1 93 ? -20.219 15.609 21.75 1 96.62 93 GLY A O 1
ATOM 764 N N . MET A 1 94 ? -20.219 14.555 23.719 1 96.75 94 MET A N 1
ATOM 765 C CA . MET A 1 94 ? -19.344 15.516 24.359 1 96.75 94 MET A CA 1
ATOM 766 C C . MET A 1 94 ? -17.969 15.516 23.719 1 96.75 94 MET A C 1
ATOM 768 O O . MET A 1 94 ? -17.375 16.578 23.5 1 96.75 94 MET A O 1
ATOM 772 N N . LEU A 1 95 ? -17.469 14.344 23.453 1 97.12 95 LEU A N 1
ATOM 773 C CA . LEU A 1 95 ? -16.156 14.242 22.797 1 97.12 95 LEU A CA 1
ATOM 774 C C . LEU A 1 95 ? -16.188 14.906 21.422 1 97.12 95 LEU A C 1
ATOM 776 O O . LEU A 1 95 ? -15.258 15.633 21.062 1 97.12 95 LEU A O 1
ATOM 780 N N . GLN A 1 96 ? -17.25 14.648 20.656 1 97.81 96 GLN A N 1
ATOM 781 C CA . GLN A 1 96 ? -17.359 15.219 19.328 1 97.81 96 GLN A CA 1
ATOM 782 C C . GLN A 1 96 ? -17.5 16.734 19.375 1 97.81 96 GLN A C 1
ATOM 784 O O . GLN A 1 96 ? -16.953 17.438 18.531 1 97.81 96 GLN A O 1
ATOM 789 N N . LEU A 1 97 ? -18.266 17.203 20.359 1 98.31 97 LEU A N 1
ATOM 790 C CA . LEU A 1 97 ? -18.391 18.641 20.547 1 98.31 97 LEU A CA 1
ATOM 791 C C . LEU A 1 97 ? -17.047 19.266 20.906 1 98.31 97 LEU A C 1
ATOM 793 O O . LEU A 1 97 ? -16.703 20.344 20.438 1 98.31 97 LEU A O 1
ATOM 797 N N . TYR A 1 98 ? -16.312 18.609 21.781 1 98.19 98 TYR A N 1
ATOM 798 C CA . TYR A 1 98 ? -14.984 19.062 22.141 1 98.19 98 TYR A CA 1
ATOM 799 C C . TYR A 1 98 ? -14.109 19.234 20.906 1 98.19 98 TYR A C 1
ATOM 801 O O . TYR A 1 98 ? -13.453 20.266 20.734 1 98.19 98 TYR A O 1
ATOM 809 N N . GLU A 1 99 ? -14.094 18.234 20.031 1 97.75 99 GLU A N 1
ATOM 810 C CA . GLU A 1 99 ? -13.297 18.281 18.812 1 97.75 99 GLU A CA 1
ATOM 811 C C . GLU A 1 99 ? -13.781 19.391 17.875 1 97.75 99 GLU A C 1
ATOM 813 O O . GLU A 1 99 ? -12.977 20.141 17.328 1 97.75 99 GLU A O 1
ATOM 818 N N . SER A 1 100 ? -15.07 19.484 17.734 1 97.5 100 SER A N 1
ATOM 819 C CA . SER A 1 100 ? -15.648 20.5 16.859 1 97.5 100 SER A CA 1
ATOM 820 C C . SER A 1 100 ? -15.305 21.906 17.328 1 97.5 100 SER A C 1
ATOM 822 O O . SER A 1 100 ? -15.156 22.812 16.516 1 97.5 100 SER A O 1
ATOM 824 N N . ALA A 1 101 ? -15.211 22.062 18.609 1 97.81 101 ALA A N 1
ATOM 825 C CA . ALA A 1 101 ? -14.961 23.375 19.203 1 97.81 101 ALA A CA 1
ATOM 826 C C . ALA A 1 101 ? -13.609 23.922 18.766 1 97.81 101 ALA A C 1
ATOM 828 O O . ALA A 1 101 ? -13.414 25.141 18.719 1 97.81 101 ALA A O 1
ATOM 829 N N . HIS A 1 102 ? -12.727 23.078 18.391 1 95.88 102 HIS A N 1
ATOM 830 C CA . HIS A 1 102 ? -11.398 23.5 17.938 1 95.88 102 HIS A CA 1
ATOM 831 C C . HIS A 1 102 ? -11.438 24.047 16.516 1 95.88 102 HIS A C 1
ATOM 833 O O . HIS A 1 102 ? -10.445 24.578 16.031 1 95.88 102 HIS A O 1
ATOM 839 N N . LEU A 1 103 ? -12.594 23.922 15.875 1 96.75 103 LEU A N 1
ATOM 840 C CA . LEU A 1 103 ? -12.789 24.516 14.555 1 96.75 103 LEU A CA 1
ATOM 841 C C . LEU A 1 103 ? -13.492 25.859 14.664 1 96.75 103 LEU A C 1
ATOM 843 O O . LEU A 1 103 ? -13.984 26.391 13.664 1 96.75 103 LEU A O 1
ATOM 847 N N . GLY A 1 104 ? -13.484 26.422 15.891 1 96.56 104 GLY A N 1
ATOM 848 C CA . GLY A 1 104 ? -14.086 27.719 16.125 1 96.56 104 GLY A CA 1
ATOM 849 C C . GLY A 1 104 ? -13.352 28.844 15.414 1 96.56 104 GLY A C 1
ATOM 850 O O . GLY A 1 104 ? -12.117 28.812 15.305 1 96.56 104 GLY A O 1
ATOM 851 N N . LEU A 1 105 ? -14.094 29.844 15 1 97.19 105 LEU A N 1
ATOM 852 C CA . LEU A 1 105 ? -13.57 31 14.297 1 97.19 105 LEU A CA 1
ATOM 853 C C . LEU A 1 105 ? -13.625 32.25 15.18 1 97.19 105 LEU A C 1
ATOM 855 O O . LEU A 1 105 ? -14.195 32.219 16.281 1 97.19 105 LEU A O 1
ATOM 859 N N . PRO A 1 106 ? -12.984 33.375 14.656 1 96.31 106 PRO A N 1
ATOM 860 C CA . PRO A 1 106 ? -13.023 34.594 15.469 1 96.31 106 PRO A CA 1
ATOM 861 C C . PRO A 1 106 ? -14.445 35.031 15.805 1 96.31 106 PRO A C 1
ATOM 863 O O . PRO A 1 106 ? -15.336 34.938 14.961 1 96.31 106 PRO A O 1
ATOM 866 N N . SER A 1 107 ? -14.703 35.406 16.984 1 93.75 107 SER A N 1
ATOM 867 C CA . SER A 1 107 ? -15.945 35.969 17.5 1 93.75 107 SER A CA 1
ATOM 868 C C . SER A 1 107 ? -17.016 34.906 17.688 1 93.75 107 SER A C 1
ATOM 870 O O . SER A 1 107 ? -18.203 35.219 17.812 1 93.75 107 SER A O 1
ATOM 872 N N . GLU A 1 108 ? -16.641 33.594 17.562 1 96.75 108 GLU A N 1
ATOM 873 C CA . GLU A 1 108 ? -17.578 32.531 17.859 1 96.75 108 GLU A CA 1
ATOM 874 C C . GLU A 1 108 ? -17.453 32.062 19.297 1 96.75 108 GLU A C 1
ATOM 876 O O . GLU A 1 108 ? -16.984 30.953 19.562 1 96.75 108 GLU A O 1
ATOM 881 N N . ASP A 1 109 ? -18.016 32.781 20.172 1 95.25 109 ASP A N 1
ATOM 882 C CA . ASP A 1 109 ? -17.875 32.594 21.609 1 95.25 109 ASP A CA 1
ATOM 883 C C . ASP A 1 109 ? -18.484 31.266 22.062 1 95.25 109 ASP A C 1
ATOM 885 O O . ASP A 1 109 ? -18 30.656 23.016 1 95.25 109 ASP A O 1
ATOM 889 N N . ILE A 1 110 ? -19.516 30.906 21.406 1 97.19 110 ILE A N 1
ATOM 890 C CA . ILE A 1 110 ? -20.188 29.672 21.781 1 97.19 110 ILE A CA 1
ATOM 891 C C . ILE A 1 110 ? -19.203 28.5 21.688 1 97.19 110 ILE A C 1
ATOM 893 O O . ILE A 1 110 ? -19.266 27.562 22.484 1 97.19 110 ILE A O 1
ATOM 897 N N . MET A 1 111 ? -18.312 28.547 20.719 1 97.56 111 MET A N 1
ATOM 898 C CA . MET A 1 111 ? -17.328 27.484 20.547 1 97.56 111 MET A CA 1
ATOM 899 C C . MET A 1 111 ? -16.328 27.469 21.703 1 97.56 111 MET A C 1
ATOM 901 O O . MET A 1 111 ? -15.898 26.391 22.141 1 97.56 111 MET A O 1
ATOM 905 N N . ASP A 1 112 ? -15.953 28.625 22.219 1 96.38 112 ASP A N 1
ATOM 906 C CA . ASP A 1 112 ? -15.102 28.719 23.406 1 96.38 112 ASP A CA 1
ATOM 907 C C . ASP A 1 112 ? -15.812 28.156 24.641 1 96.38 112 ASP A C 1
ATOM 909 O O . ASP A 1 112 ? -15.195 27.469 25.453 1 96.38 112 ASP A O 1
ATOM 913 N N . GLU A 1 113 ? -17.078 28.484 24.766 1 97.25 113 GLU A N 1
ATOM 914 C CA . GLU A 1 113 ? -17.875 27.953 25.859 1 97.25 113 GLU A CA 1
ATOM 915 C C . GLU A 1 113 ? -17.953 26.422 25.781 1 97.25 113 GLU A C 1
ATOM 917 O O . GLU A 1 113 ? -17.859 25.734 26.797 1 97.25 113 GLU A O 1
ATOM 922 N N . ALA A 1 114 ? -18.234 25.969 24.562 1 98.06 114 ALA A N 1
ATOM 923 C CA . ALA A 1 114 ? -18.312 24.516 24.344 1 98.06 114 ALA A CA 1
ATOM 924 C C . ALA A 1 114 ? -17 23.844 24.75 1 98.06 114 ALA A C 1
ATOM 926 O O . ALA A 1 114 ? -17.016 22.766 25.344 1 98.06 114 ALA A O 1
ATOM 927 N N . LEU A 1 115 ? -15.891 24.422 24.375 1 97.12 115 LEU A N 1
ATOM 928 C CA . LEU A 1 115 ? -14.57 23.875 24.688 1 97.12 115 LEU A CA 1
ATOM 929 C C . LEU A 1 115 ? -14.375 23.766 26.188 1 97.12 115 LEU A C 1
ATOM 931 O O . LEU A 1 115 ? -13.93 22.719 26.688 1 97.12 115 LEU A O 1
ATOM 935 N N . THR A 1 116 ? -14.688 24.812 26.922 1 96.44 116 THR A N 1
ATOM 936 C CA . THR A 1 116 ? -14.539 24.828 28.375 1 96.44 116 THR A CA 1
ATOM 937 C C . THR A 1 116 ? -15.461 23.812 29.016 1 96.44 116 THR A C 1
ATOM 939 O O . THR A 1 116 ? -15.039 23.047 29.906 1 96.44 116 THR A O 1
ATOM 942 N N . PHE A 1 117 ? -16.688 23.797 28.578 1 97.81 117 PHE A N 1
ATOM 943 C CA . PHE A 1 117 ? -17.703 22.891 29.109 1 97.81 117 PHE A CA 1
ATOM 944 C C . PHE A 1 117 ? -17.297 21.438 28.906 1 97.81 117 PHE A C 1
ATOM 946 O O . PHE A 1 117 ? -17.312 20.656 29.859 1 97.81 117 PHE A O 1
ATOM 953 N N . THR A 1 118 ? -16.984 21.078 27.688 1 97.94 118 THR A N 1
ATOM 954 C CA . THR A 1 118 ? -16.656 19.703 27.344 1 97.94 118 THR A CA 1
ATOM 955 C C . THR A 1 118 ? -15.344 19.266 28.016 1 97.94 118 THR A C 1
ATOM 957 O O . THR A 1 118 ? -15.227 18.141 28.5 1 97.94 118 THR A O 1
ATOM 960 N N . ARG A 1 119 ? -14.312 20.109 28 1 96.88 119 ARG A N 1
ATOM 961 C CA . ARG A 1 119 ? -13.039 19.797 28.641 1 96.88 119 ARG A CA 1
ATOM 962 C C . ARG A 1 119 ? -13.234 19.453 30.109 1 96.88 119 ARG A C 1
ATOM 964 O O . ARG A 1 119 ? -12.625 18.516 30.625 1 96.88 119 ARG A O 1
ATOM 971 N N . HIS A 1 120 ? -14.055 20.25 30.766 1 96.44 120 HIS A N 1
ATOM 972 C CA . HIS A 1 120 ? -14.328 20.047 32.188 1 96.44 120 HIS A CA 1
ATOM 973 C C . HIS A 1 120 ? -14.961 18.672 32.406 1 96.44 120 HIS A C 1
ATOM 975 O O . HIS A 1 120 ? -14.461 17.891 33.219 1 96.44 120 HIS A O 1
ATOM 981 N N . HIS A 1 121 ? -15.977 18.344 31.734 1 95.81 121 HIS A N 1
ATOM 982 C CA . HIS A 1 121 ? -16.734 17.109 31.969 1 95.81 121 HIS A CA 1
ATOM 983 C C . HIS A 1 121 ? -15.969 15.891 31.484 1 95.81 121 HIS A C 1
ATOM 985 O O . HIS A 1 121 ? -15.984 14.844 32.156 1 95.81 121 HIS A O 1
ATOM 991 N N . LEU A 1 122 ? -15.344 15.984 30.312 1 96.06 122 LEU A N 1
ATOM 992 C CA . LEU A 1 122 ? -14.547 14.867 29.812 1 96.06 122 LEU A CA 1
ATOM 993 C C . LEU A 1 122 ? -13.336 14.617 30.703 1 96.06 122 LEU A C 1
ATOM 995 O O . LEU A 1 122 ? -12.906 13.469 30.859 1 96.06 122 LEU A O 1
ATOM 999 N N . GLY A 1 123 ? -12.75 15.695 31.234 1 94.88 123 GLY A N 1
ATOM 1000 C CA . GLY A 1 123 ? -11.609 15.57 32.125 1 94.88 123 GLY A CA 1
ATOM 1001 C C . GLY A 1 123 ? -11.945 14.891 33.438 1 94.88 123 GLY A C 1
ATOM 1002 O O . GLY A 1 123 ? -11.07 14.312 34.094 1 94.88 123 GLY A O 1
ATOM 1003 N N . MET A 1 124 ? -13.203 14.891 33.812 1 92 124 MET A N 1
ATOM 1004 C CA . MET A 1 124 ? -13.648 14.336 35.094 1 92 124 MET A CA 1
ATOM 1005 C C . MET A 1 124 ? -13.977 12.852 34.938 1 92 124 MET A C 1
ATOM 1007 O O . MET A 1 124 ? -14.125 12.141 35.938 1 92 124 MET A O 1
ATOM 1011 N N . LEU A 1 125 ? -14.086 12.453 33.719 1 89.75 125 LEU A N 1
ATOM 1012 C CA . LEU A 1 125 ? -14.422 11.055 33.469 1 89.75 125 LEU A CA 1
ATOM 1013 C C . LEU A 1 125 ? -13.328 10.133 34 1 89.75 125 LEU A C 1
ATOM 1015 O O . LEU A 1 125 ? -12.141 10.461 33.906 1 89.75 125 LEU A O 1
ATOM 1019 N N . THR A 1 126 ? -13.75 9.047 34.656 1 80.19 126 THR A N 1
ATOM 1020 C CA . THR A 1 126 ? -12.828 8.008 35.125 1 80.19 126 THR A CA 1
ATOM 1021 C C . THR A 1 126 ? -12.914 6.781 34.219 1 80.19 126 THR A C 1
ATOM 1023 O O . THR A 1 126 ? -13.891 6.609 33.469 1 80.19 126 THR A O 1
ATOM 1026 N N . GLY A 1 127 ? -11.906 6.031 34.062 1 73.56 127 GLY A N 1
ATOM 1027 C CA . GLY A 1 127 ? -11.859 4.836 33.219 1 73.56 127 GLY A CA 1
ATOM 1028 C C . GLY A 1 127 ? -12.977 3.855 33.531 1 73.56 127 GLY A C 1
ATOM 1029 O O . GLY A 1 127 ? -13.367 3.068 32.656 1 73.56 127 GLY A O 1
ATOM 1030 N N . GLN A 1 128 ? -13.633 3.975 34.562 1 75.88 128 GLN A N 1
ATOM 1031 C CA . GLN A 1 128 ? -14.656 3.02 34.969 1 75.88 128 GLN A CA 1
ATOM 1032 C C . GLN A 1 128 ? -16.016 3.396 34.406 1 75.88 128 GLN A C 1
ATOM 1034 O O . GLN A 1 128 ? -16.891 2.537 34.219 1 75.88 128 GLN A O 1
ATOM 1039 N N . GLU A 1 129 ? -16.188 4.57 34.062 1 74.94 129 GLU A N 1
ATOM 1040 C CA . GLU A 1 129 ? -17.484 5.094 33.656 1 74.94 129 GLU A CA 1
ATOM 1041 C C . GLU A 1 129 ? -17.703 4.945 32.156 1 74.94 129 GLU A C 1
ATOM 1043 O O . GLU A 1 129 ? -18.797 5.207 31.641 1 74.94 129 GLU A O 1
ATOM 1048 N N . THR A 1 130 ? -16.672 4.52 31.562 1 81.12 130 THR A N 1
ATOM 1049 C CA . THR A 1 130 ? -16.797 4.461 30.109 1 81.12 130 THR A CA 1
ATOM 1050 C C . THR A 1 130 ? -16.016 3.279 29.547 1 81.12 130 THR A C 1
ATOM 1052 O O . THR A 1 130 ? -15.211 2.668 30.25 1 81.12 130 THR A O 1
ATOM 1055 N N . ASN A 1 131 ? -16.391 2.961 28.438 1 86.62 131 ASN A N 1
ATOM 1056 C CA . ASN A 1 131 ? -15.625 1.948 27.703 1 86.62 131 ASN A CA 1
ATOM 1057 C C . ASN A 1 131 ? -14.141 2.291 27.656 1 86.62 131 ASN A C 1
ATOM 1059 O O . ASN A 1 131 ? -13.773 3.438 27.391 1 86.62 131 ASN A O 1
ATOM 1063 N N . PRO A 1 132 ? -13.297 1.382 28.109 1 89.12 132 PRO A N 1
ATOM 1064 C CA . PRO A 1 132 ? -11.859 1.659 28.125 1 89.12 132 PRO A CA 1
ATOM 1065 C C . PRO A 1 132 ? -11.336 2.186 26.797 1 89.12 132 PRO A C 1
ATOM 1067 O O . PRO A 1 132 ? -10.438 3.027 26.766 1 89.12 132 PRO A O 1
ATOM 1070 N N . ASN A 1 133 ? -11.906 1.69 25.812 1 91.5 133 ASN A N 1
ATOM 1071 C CA . ASN A 1 133 ? -11.508 2.141 24.484 1 91.5 133 ASN A CA 1
ATOM 1072 C C . ASN A 1 133 ? -11.867 3.605 24.266 1 91.5 133 ASN A C 1
ATOM 1074 O O . ASN A 1 133 ? -11.055 4.375 23.75 1 91.5 133 ASN A O 1
ATOM 1078 N N . LEU A 1 134 ? -13.023 3.959 24.578 1 92.88 134 LEU A N 1
ATOM 1079 C CA . LEU A 1 134 ? -13.477 5.344 24.453 1 92.88 134 LEU A CA 1
ATOM 1080 C C . LEU A 1 134 ? -12.703 6.25 25.406 1 92.88 134 LEU A C 1
ATOM 1082 O O . LEU A 1 134 ? -12.391 7.395 25.062 1 92.88 134 LEU A O 1
ATOM 1086 N N . PHE A 1 135 ? -12.406 5.719 26.578 1 94.19 135 PHE A N 1
ATOM 1087 C CA . PHE A 1 135 ? -11.648 6.484 27.562 1 94.19 135 PHE A CA 1
ATOM 1088 C C . PHE A 1 135 ? -10.266 6.836 27.016 1 94.19 135 PHE A C 1
ATOM 1090 O O . PHE A 1 135 ? -9.797 7.965 27.188 1 94.19 135 PHE A O 1
ATOM 1097 N N . LYS A 1 136 ? -9.633 5.887 26.375 1 93.19 136 LYS A N 1
ATOM 1098 C CA . LYS A 1 136 ? -8.328 6.133 25.781 1 93.19 136 LYS A CA 1
ATOM 1099 C C . LYS A 1 136 ? -8.414 7.211 24.703 1 93.19 136 LYS A C 1
ATOM 1101 O O . LYS A 1 136 ? -7.527 8.062 24.594 1 93.19 136 LYS A O 1
ATOM 1106 N N . GLN A 1 137 ? -9.438 7.191 23.938 1 93.75 137 GLN A N 1
ATOM 1107 C CA . GLN A 1 137 ? -9.648 8.188 22.891 1 93.75 137 GLN A CA 1
ATOM 1108 C C . GLN A 1 137 ? -9.836 9.578 23.484 1 93.75 137 GLN A C 1
ATOM 1110 O O . GLN A 1 137 ? -9.359 10.57 22.922 1 93.75 137 GLN A O 1
ATOM 1115 N N . ILE A 1 138 ? -10.578 9.641 24.562 1 95.56 138 ILE A N 1
ATOM 1116 C CA . ILE A 1 138 ? -10.82 10.906 25.25 1 95.56 138 ILE A CA 1
ATOM 1117 C C . ILE A 1 138 ? -9.508 11.445 25.812 1 95.56 138 ILE A C 1
ATOM 1119 O O . ILE A 1 138 ? -9.219 12.641 25.688 1 95.56 138 ILE A O 1
ATOM 1123 N N . ASP A 1 139 ? -8.719 10.578 26.344 1 94.38 139 ASP A N 1
ATOM 1124 C CA . ASP A 1 139 ? -7.422 10.977 26.891 1 94.38 139 ASP A CA 1
ATOM 1125 C C . ASP A 1 139 ? -6.52 11.555 25.812 1 94.38 139 ASP A C 1
ATOM 1127 O O . ASP A 1 139 ? -5.852 12.57 26.031 1 94.38 139 ASP A O 1
ATOM 1131 N N . HIS A 1 140 ? -6.508 10.961 24.688 1 93 140 HIS A N 1
ATOM 1132 C CA . HIS A 1 140 ? -5.727 11.461 23.562 1 93 140 HIS A CA 1
ATOM 1133 C C . HIS A 1 140 ? -6.215 12.844 23.125 1 93 140 HIS A C 1
ATOM 1135 O O . HIS A 1 140 ? -5.406 13.742 22.891 1 93 140 HIS A O 1
ATOM 1141 N N . ALA A 1 141 ? -7.523 12.938 23 1 95.69 141 ALA A N 1
ATOM 1142 C CA . ALA A 1 141 ? -8.125 14.18 22.516 1 95.69 141 ALA A CA 1
ATOM 1143 C C . ALA A 1 141 ? -7.816 15.328 23.469 1 95.69 141 ALA A C 1
ATOM 1145 O O . ALA A 1 141 ? -7.562 16.453 23.031 1 95.69 141 ALA A O 1
ATOM 1146 N N . LEU A 1 142 ? -7.883 15 24.797 1 95.81 142 LEU A N 1
ATOM 1147 C CA . LEU A 1 142 ? -7.641 16.031 25.797 1 95.81 142 LEU A CA 1
ATOM 1148 C C . LEU A 1 142 ? -6.172 16.438 25.812 1 95.81 142 LEU A C 1
ATOM 1150 O O . LEU A 1 142 ? -5.844 17.594 26.125 1 95.81 142 LEU A O 1
ATOM 1154 N N . TYR A 1 143 ? -5.332 15.5 25.484 1 93.81 143 TYR A N 1
ATOM 1155 C CA . TYR A 1 143 ? -3.918 15.844 25.391 1 93.81 143 TYR A CA 1
ATOM 1156 C C . TYR A 1 143 ? -3.641 16.656 24.125 1 93.81 143 TYR A C 1
ATOM 1158 O O . TYR A 1 143 ? -2.98 17.703 24.188 1 93.81 143 TYR A O 1
ATOM 1166 N N . ARG A 1 144 ? -4.148 16.203 23.031 1 94.38 144 ARG A N 1
ATOM 1167 C CA . ARG A 1 144 ? -4.066 16.906 21.75 1 94.38 144 ARG A CA 1
ATOM 1168 C C . ARG A 1 144 ? -5.309 16.656 20.906 1 94.38 144 ARG A C 1
ATOM 1170 O O . ARG A 1 144 ? -5.551 15.523 20.469 1 94.38 144 ARG A O 1
ATOM 1177 N N . ALA A 1 145 ? -5.984 17.719 20.719 1 95.62 145 ALA A N 1
ATOM 1178 C CA . ALA A 1 145 ? -7.207 17.594 19.922 1 95.62 145 ALA A CA 1
ATOM 1179 C C . ALA A 1 145 ? -6.902 17.125 18.5 1 95.62 145 ALA A C 1
ATOM 1181 O O . ALA A 1 145 ? -5.812 17.375 17.984 1 95.62 145 ALA A O 1
ATOM 1182 N N . ARG A 1 146 ? -7.848 16.5 17.859 1 95.44 146 ARG A N 1
ATOM 1183 C CA . ARG A 1 146 ? -7.684 15.891 16.531 1 95.44 146 ARG A CA 1
ATOM 1184 C C . ARG A 1 146 ? -7.266 16.938 15.5 1 95.44 146 ARG A C 1
ATOM 1186 O O . ARG A 1 146 ? -6.469 16.656 14.609 1 95.44 146 ARG A O 1
ATOM 1193 N N . TYR A 1 147 ? -7.797 18.094 15.602 1 94.5 147 TYR A N 1
ATOM 1194 C CA . TYR A 1 147 ? -7.578 19.094 14.555 1 94.5 147 TYR A CA 1
ATOM 1195 C C . TYR A 1 147 ? -6.332 19.922 14.844 1 94.5 147 TYR A C 1
ATOM 1197 O O . TYR A 1 147 ? -5.977 20.812 14.078 1 94.5 147 TYR A O 1
ATOM 1205 N N . HIS A 1 148 ? -5.602 19.594 15.898 1 94.5 148 HIS A N 1
ATOM 1206 C CA . HIS A 1 148 ? -4.273 20.125 16.188 1 94.5 148 HIS A CA 1
ATOM 1207 C C . HIS A 1 148 ? -3.199 19.062 15.992 1 94.5 148 HIS A C 1
ATOM 1209 O O . HIS A 1 148 ? -2.027 19.297 16.297 1 94.5 148 HIS A O 1
ATOM 1215 N N . SER A 1 149 ? -3.639 17.938 15.531 1 95.94 149 SER A N 1
ATOM 1216 C CA . SER A 1 149 ? -2.727 16.812 15.359 1 95.94 149 SER A CA 1
ATOM 1217 C C . SER A 1 149 ? -2.518 16.484 13.883 1 95.94 149 SER A C 1
ATOM 1219 O O . SER A 1 149 ? -3.385 16.766 13.055 1 95.94 149 SER A O 1
ATOM 1221 N N . ILE A 1 150 ? -1.354 15.945 13.594 1 96.75 150 ILE A N 1
ATOM 1222 C CA . ILE A 1 150 ? -1.051 15.516 12.234 1 96.75 150 ILE A CA 1
ATOM 1223 C C . ILE A 1 150 ? -2.061 14.461 11.789 1 96.75 150 ILE A C 1
ATOM 1225 O O . ILE A 1 150 ? -2.336 13.508 12.516 1 96.75 150 ILE A O 1
ATOM 1229 N N . GLU A 1 151 ? -2.555 14.531 10.609 1 96.94 151 GLU A N 1
ATOM 1230 C CA . GLU A 1 151 ? -3.676 13.727 10.125 1 96.94 151 GLU A CA 1
ATOM 1231 C C . GLU A 1 151 ? -3.35 12.242 10.172 1 96.94 151 GLU A C 1
ATOM 1233 O O . GLU A 1 151 ? -4.172 11.43 10.609 1 96.94 151 GLU A O 1
ATOM 1238 N N . ILE A 1 152 ? -2.178 11.898 9.688 1 97.94 152 ILE A N 1
ATOM 1239 C CA . ILE A 1 152 ? -1.843 10.484 9.594 1 97.94 152 ILE A CA 1
ATOM 1240 C C . ILE A 1 152 ? -1.624 9.914 10.992 1 97.94 152 ILE A C 1
ATOM 1242 O O . ILE A 1 152 ? -1.81 8.719 11.219 1 97.94 152 ILE A O 1
ATOM 1246 N N . VAL A 1 153 ? -1.169 10.734 11.977 1 97.12 153 VAL A N 1
ATOM 1247 C CA . VAL A 1 153 ? -1.043 10.305 13.367 1 97.12 153 VAL A CA 1
ATOM 1248 C C . VAL A 1 153 ? -2.428 10.039 13.953 1 97.12 153 VAL A C 1
ATOM 1250 O O . VAL A 1 153 ? -2.646 9.023 14.609 1 97.12 153 VAL A O 1
ATOM 1253 N N . VAL A 1 154 ? -3.367 10.969 13.688 1 97 154 VAL A N 1
ATOM 1254 C CA . VAL A 1 154 ? -4.746 10.812 14.133 1 97 154 VAL A CA 1
ATOM 1255 C C . VAL A 1 154 ? -5.336 9.531 13.539 1 97 154 VAL A C 1
ATOM 1257 O O . VAL A 1 154 ? -6.016 8.773 14.234 1 97 154 VAL A O 1
ATOM 1260 N N . ALA A 1 155 ? -5.117 9.328 12.281 1 97.56 155 ALA A N 1
ATOM 1261 C CA . ALA A 1 155 ? -5.664 8.156 11.594 1 97.56 155 ALA A CA 1
ATOM 1262 C C . ALA A 1 155 ? -5.168 6.863 12.234 1 97.56 155 ALA A C 1
ATOM 1264 O O . ALA A 1 155 ? -5.934 5.91 12.391 1 97.56 155 ALA A O 1
ATOM 1265 N N . ARG A 1 156 ? -3.883 6.789 12.531 1 96.75 156 ARG A N 1
ATOM 1266 C CA . ARG A 1 156 ? -3.332 5.582 13.141 1 96.75 156 ARG A CA 1
ATOM 1267 C C . ARG A 1 156 ? -4.016 5.277 14.469 1 96.75 156 ARG A C 1
ATOM 1269 O O . ARG A 1 156 ? -4.375 4.129 14.734 1 96.75 156 ARG A O 1
ATOM 1276 N N . GLN A 1 157 ? -4.211 6.309 15.266 1 95.44 157 GLN A N 1
ATOM 1277 C CA . GLN A 1 157 ? -4.895 6.148 16.547 1 95.44 157 GLN A CA 1
ATOM 1278 C C . GLN A 1 157 ? -6.355 5.762 16.344 1 95.44 157 GLN A C 1
ATOM 1280 O O . GLN A 1 157 ? -6.879 4.891 17.047 1 95.44 157 GLN A O 1
ATOM 1285 N N . TYR A 1 158 ? -6.945 6.406 15.391 1 96.75 158 TYR A N 1
ATOM 1286 C CA . TYR A 1 158 ? -8.367 6.184 15.164 1 96.75 158 TYR A CA 1
ATOM 1287 C C . TYR A 1 158 ? -8.617 4.793 14.586 1 96.75 158 TYR A C 1
ATOM 1289 O O . TYR A 1 158 ? -9.641 4.172 14.867 1 96.75 158 TYR A O 1
ATOM 1297 N N . ILE A 1 159 ? -7.746 4.293 13.719 1 97.12 159 ILE A N 1
ATOM 1298 C CA . ILE A 1 159 ? -7.859 2.943 13.18 1 97.12 159 ILE A CA 1
ATOM 1299 C C . ILE A 1 159 ? -7.918 1.934 14.32 1 97.12 159 ILE A C 1
ATOM 1301 O O . ILE A 1 159 ? -8.758 1.026 14.312 1 97.12 159 ILE A O 1
ATOM 1305 N N . SER A 1 160 ? -6.992 2.092 15.289 1 94.5 160 SER A N 1
ATOM 1306 C CA . SER A 1 160 ? -6.984 1.215 16.453 1 94.5 160 SER A CA 1
ATOM 1307 C C . SER A 1 160 ? -8.289 1.323 17.234 1 94.5 160 SER A C 1
ATOM 1309 O O . SER A 1 160 ? -8.859 0.309 17.641 1 94.5 160 SER A O 1
ATOM 1311 N N . PHE A 1 161 ? -8.781 2.498 17.484 1 95.31 161 PHE A N 1
ATOM 1312 C CA . PHE A 1 161 ? -10.031 2.754 18.188 1 95.31 161 PHE A CA 1
ATOM 1313 C C . PHE A 1 161 ? -11.211 2.143 17.453 1 95.31 161 PHE A C 1
ATOM 1315 O O . PHE A 1 161 ? -12 1.4 18.031 1 95.31 161 PHE A O 1
ATOM 1322 N N . TYR A 1 162 ? -11.289 2.453 16.141 1 95.12 162 TYR A N 1
ATOM 1323 C CA . TYR A 1 162 ? -12.383 1.994 15.297 1 95.12 162 TYR A CA 1
ATOM 1324 C C . TYR A 1 162 ? -12.422 0.472 15.234 1 95.12 162 TYR A C 1
ATOM 1326 O O . TYR A 1 162 ? -13.508 -0.126 15.227 1 95.12 162 TYR A O 1
ATOM 1334 N N . GLY A 1 163 ? -11.258 -0.147 15.219 1 93.38 163 GLY A N 1
ATOM 1335 C CA . GLY A 1 163 ? -11.172 -1.598 15.18 1 93.38 163 GLY A CA 1
ATOM 1336 C C . GLY A 1 163 ? -11.75 -2.27 16.406 1 93.38 163 GLY A C 1
ATOM 1337 O O . GLY A 1 163 ? -12.18 -3.422 16.344 1 93.38 163 GLY A O 1
ATOM 1338 N N . GLN A 1 164 ? -11.805 -1.568 17.469 1 91.88 164 GLN A N 1
ATOM 1339 C CA . GLN A 1 164 ? -12.289 -2.131 18.734 1 91.88 164 GLN A CA 1
ATOM 1340 C C . GLN A 1 164 ? -13.781 -1.85 18.922 1 91.88 164 GLN A C 1
ATOM 1342 O O . GLN A 1 164 ? -14.406 -2.381 19.844 1 91.88 164 GLN A O 1
ATOM 1347 N N . GLU A 1 165 ? -14.266 -1.014 18 1 89.88 165 GLU A N 1
ATOM 1348 C CA . GLU A 1 165 ? -15.695 -0.745 18.047 1 89.88 165 GLU A CA 1
ATOM 1349 C C . GLU A 1 165 ? -16.5 -1.941 17.547 1 89.88 165 GLU A C 1
ATOM 1351 O O . GLU A 1 165 ? -16.125 -2.586 16.578 1 89.88 165 GLU A O 1
ATOM 1356 N N . GLU A 1 166 ? -17.516 -2.277 18.125 1 84.12 166 GLU A N 1
ATOM 1357 C CA . GLU A 1 166 ? -18.328 -3.457 17.797 1 84.12 166 GLU A CA 1
ATOM 1358 C C . GLU A 1 166 ? -18.906 -3.367 16.391 1 84.12 166 GLU A C 1
ATOM 1360 O O . GLU A 1 166 ? -18.953 -4.363 15.672 1 84.12 166 GLU A O 1
ATOM 1365 N N . VAL A 1 167 ? -19.406 -2.143 16.062 1 84.06 167 VAL A N 1
ATOM 1366 C CA . VAL A 1 167 ? -20.141 -2.027 14.812 1 84.06 167 VAL A CA 1
ATOM 1367 C C . VAL A 1 167 ? -19.234 -1.402 13.75 1 84.06 167 VAL A C 1
ATOM 1369 O O . VAL A 1 167 ? -19.719 -0.721 12.836 1 84.06 167 VAL A O 1
ATOM 1372 N N . HIS A 1 168 ? -18 -1.751 13.719 1 88.44 168 HIS A N 1
ATOM 1373 C CA . HIS A 1 168 ? -17.141 -1.153 12.703 1 88.44 168 HIS A CA 1
ATOM 1374 C C . HIS A 1 168 ? -17.312 -1.854 11.359 1 88.44 168 HIS A C 1
ATOM 1376 O O . HIS A 1 168 ? -17.703 -3.021 11.312 1 88.44 168 HIS A O 1
ATOM 1382 N N . ASP A 1 169 ? -17.188 -1.132 10.312 1 90.88 169 ASP A N 1
ATOM 1383 C CA . ASP A 1 169 ? -17.172 -1.693 8.969 1 90.88 169 ASP A CA 1
ATOM 1384 C C . ASP A 1 169 ? -15.828 -2.369 8.672 1 90.88 169 ASP A C 1
ATOM 1386 O O . ASP A 1 169 ? -14.797 -1.699 8.555 1 90.88 169 ASP A O 1
ATOM 1390 N N . LYS A 1 170 ? -15.844 -3.656 8.5 1 88.5 170 LYS A N 1
ATOM 1391 C CA . LYS A 1 170 ? -14.625 -4.438 8.344 1 88.5 170 LYS A CA 1
ATOM 1392 C C . LYS A 1 170 ? -13.875 -4.047 7.066 1 88.5 170 LYS A C 1
ATOM 1394 O O . LYS A 1 170 ? -12.648 -3.996 7.051 1 88.5 170 LYS A O 1
ATOM 1399 N N . MET A 1 171 ? -14.578 -3.834 5.996 1 89.62 171 MET A N 1
ATOM 1400 C CA . MET A 1 171 ? -13.969 -3.447 4.727 1 89.62 171 MET A CA 1
ATOM 1401 C C . MET A 1 171 ? -13.25 -2.107 4.855 1 89.62 171 MET A C 1
ATOM 1403 O O . MET A 1 171 ? -12.109 -1.971 4.426 1 89.62 171 MET A O 1
ATOM 1407 N N . LEU A 1 172 ? -13.938 -1.167 5.477 1 92.88 172 LEU A N 1
ATOM 1408 C CA . LEU A 1 172 ? -13.359 0.162 5.656 1 92.88 172 LEU A CA 1
ATOM 1409 C C . LEU A 1 172 ? -12.133 0.108 6.562 1 92.88 172 LEU A C 1
ATOM 1411 O O . LEU A 1 172 ? -11.148 0.808 6.324 1 92.88 172 LEU A O 1
ATOM 1415 N N . LEU A 1 173 ? -12.25 -0.707 7.586 1 94.81 173 LEU A N 1
ATOM 1416 C CA . LEU A 1 173 ? -11.133 -0.855 8.516 1 94.81 173 LEU A CA 1
ATOM 1417 C C . LEU A 1 173 ? -9.914 -1.425 7.812 1 94.81 173 LEU A C 1
ATOM 1419 O O . LEU A 1 173 ? -8.805 -0.912 7.977 1 94.81 173 LEU A O 1
ATOM 1423 N N . LYS A 1 174 ? -10.062 -2.48 6.996 1 94.19 174 LYS A N 1
ATOM 1424 C CA . LYS A 1 174 ? -8.953 -3.09 6.273 1 94.19 174 LYS A CA 1
ATOM 1425 C C . LYS A 1 174 ? -8.375 -2.129 5.234 1 94.19 174 LYS A C 1
ATOM 1427 O O . LYS A 1 174 ? -7.164 -2.08 5.027 1 94.19 174 LYS A O 1
ATOM 1432 N N . PHE A 1 175 ? -9.297 -1.397 4.605 1 95.06 175 PHE A N 1
ATOM 1433 C CA . PHE A 1 175 ? -8.875 -0.378 3.652 1 95.06 175 PHE A CA 1
ATOM 1434 C C . PHE A 1 175 ? -7.98 0.658 4.324 1 95.06 175 PHE A C 1
ATOM 1436 O O . PHE A 1 175 ? -6.934 1.027 3.785 1 95.06 175 PHE A O 1
ATOM 1443 N N . ALA A 1 176 ? -8.383 1.101 5.473 1 97.19 176 ALA A N 1
ATOM 1444 C CA . ALA A 1 176 ? -7.641 2.115 6.215 1 97.19 176 ALA A CA 1
ATOM 1445 C C . ALA A 1 176 ? -6.285 1.583 6.664 1 97.19 176 ALA A C 1
ATOM 1447 O O . ALA A 1 176 ? -5.273 2.285 6.578 1 97.19 176 ALA A O 1
ATOM 1448 N N . LYS A 1 177 ? -6.285 0.339 7.184 1 96.75 177 LYS A N 1
ATOM 1449 C CA . LYS A 1 177 ? -5.031 -0.285 7.594 1 96.75 177 LYS A CA 1
ATOM 1450 C C . LYS A 1 177 ? -4.062 -0.392 6.418 1 96.75 177 LYS A C 1
ATOM 1452 O O . LYS A 1 177 ? -2.873 -0.096 6.559 1 96.75 177 LYS A O 1
ATOM 1457 N N . LEU A 1 178 ? -4.586 -0.816 5.301 1 96.62 178 LEU A N 1
ATOM 1458 C CA . LEU A 1 178 ? -3.762 -0.945 4.105 1 96.62 178 LEU A CA 1
ATOM 1459 C C . LEU A 1 178 ? -3.217 0.411 3.672 1 96.62 178 LEU A C 1
ATOM 1461 O O . LEU A 1 178 ? -2.047 0.524 3.297 1 96.62 178 LEU A O 1
ATOM 1465 N N . ASN A 1 179 ? -4.059 1.425 3.668 1 97.12 179 ASN A N 1
ATOM 1466 C CA . ASN A 1 179 ? -3.625 2.768 3.295 1 97.12 179 ASN A CA 1
ATOM 1467 C C . ASN A 1 179 ? -2.486 3.256 4.188 1 97.12 179 ASN A C 1
ATOM 1469 O O . ASN A 1 179 ? -1.529 3.863 3.701 1 97.12 179 ASN A O 1
ATOM 1473 N N . PHE A 1 180 ? -2.656 3.021 5.52 1 98.06 180 PHE A N 1
ATOM 1474 C CA . PHE A 1 180 ? -1.593 3.441 6.422 1 98.06 180 PHE A CA 1
ATOM 1475 C C . PHE A 1 180 ? -0.276 2.766 6.059 1 98.06 180 PHE A C 1
ATOM 1477 O O . PHE A 1 180 ? 0.766 3.422 5.992 1 98.06 180 PHE A O 1
ATOM 1484 N N . ASN A 1 181 ? -0.323 1.462 5.848 1 96.56 181 ASN A N 1
ATOM 1485 C CA . ASN A 1 181 ? 0.885 0.714 5.512 1 96.56 181 ASN A CA 1
ATOM 1486 C C . ASN A 1 181 ? 1.479 1.175 4.188 1 96.56 181 ASN A C 1
ATOM 1488 O O . ASN A 1 181 ? 2.701 1.199 4.023 1 96.56 181 ASN A O 1
ATOM 1492 N N . PHE A 1 182 ? 0.589 1.468 3.285 1 96.88 182 PHE A N 1
ATOM 1493 C CA . PHE A 1 182 ? 1.022 1.986 1.992 1 96.88 182 PHE A CA 1
ATOM 1494 C C . PHE A 1 182 ? 1.738 3.322 2.158 1 96.88 182 PHE A C 1
ATOM 1496 O O . PHE A 1 182 ? 2.805 3.537 1.576 1 96.88 182 PHE A O 1
ATOM 1503 N N . CYS A 1 183 ? 1.187 4.223 2.947 1 97.62 183 CYS A N 1
ATOM 1504 C CA . CYS A 1 183 ? 1.826 5.492 3.271 1 97.62 183 CYS A CA 1
ATOM 1505 C C . CYS A 1 183 ? 3.184 5.27 3.926 1 97.62 183 CYS A C 1
ATOM 1507 O O . CYS A 1 183 ? 4.176 5.891 3.541 1 97.62 183 CYS A O 1
ATOM 1509 N N . GLN A 1 184 ? 3.182 4.387 4.895 1 97.25 184 GLN A N 1
ATOM 1510 C CA . GLN A 1 184 ? 4.41 4.117 5.633 1 97.25 184 GLN A CA 1
ATOM 1511 C C . GLN A 1 184 ? 5.523 3.65 4.699 1 97.25 184 GLN A C 1
ATOM 1513 O O . GLN A 1 184 ? 6.691 4.004 4.895 1 97.25 184 GLN A O 1
ATOM 1518 N N . MET A 1 185 ? 5.191 2.865 3.719 1 95.88 185 MET A N 1
ATOM 1519 C CA . MET A 1 185 ? 6.199 2.395 2.773 1 95.88 185 MET A CA 1
ATOM 1520 C C . MET A 1 185 ? 6.805 3.559 1.998 1 95.88 185 MET A C 1
ATOM 1522 O O . MET A 1 185 ? 8.008 3.582 1.745 1 95.88 185 MET A O 1
ATOM 1526 N N . HIS A 1 186 ? 5.977 4.527 1.604 1 96.56 186 HIS A N 1
ATOM 1527 C CA . HIS A 1 186 ? 6.488 5.738 0.979 1 96.56 186 HIS A CA 1
ATOM 1528 C C . HIS A 1 186 ? 7.441 6.48 1.912 1 96.56 186 HIS A C 1
ATOM 1530 O O . HIS A 1 186 ? 8.531 6.887 1.499 1 96.56 186 HIS A O 1
ATOM 1536 N N . TYR A 1 187 ? 7.012 6.609 3.115 1 98 187 TYR A N 1
ATOM 1537 C CA . TYR A 1 187 ? 7.793 7.371 4.082 1 98 187 TYR A CA 1
ATOM 1538 C C . TYR A 1 187 ? 9.156 6.727 4.312 1 98 187 TYR A C 1
ATOM 1540 O O . TYR A 1 187 ? 10.18 7.418 4.348 1 98 187 TYR A O 1
ATOM 1548 N N . THR A 1 188 ? 9.117 5.422 4.48 1 96.31 188 THR A N 1
ATOM 1549 C CA . THR A 1 188 ? 10.359 4.703 4.738 1 96.31 188 THR A CA 1
ATOM 1550 C C . THR A 1 188 ? 11.305 4.816 3.551 1 96.31 188 THR A C 1
ATOM 1552 O O . THR A 1 188 ? 12.508 5.043 3.729 1 96.31 188 THR A O 1
ATOM 1555 N N . LYS A 1 189 ? 10.773 4.668 2.395 1 95.56 189 LYS A N 1
ATOM 1556 C CA . LYS A 1 189 ? 11.578 4.816 1.183 1 95.56 189 LYS A CA 1
ATOM 1557 C C . LYS A 1 189 ? 12.156 6.223 1.08 1 95.56 189 LYS A C 1
ATOM 1559 O O . LYS A 1 189 ? 13.344 6.391 0.787 1 95.56 189 LYS A O 1
ATOM 1564 N N . GLU A 1 190 ? 11.391 7.199 1.306 1 97.44 190 GLU A N 1
ATOM 1565 C CA . GLU A 1 190 ? 11.797 8.594 1.196 1 97.44 190 GLU A CA 1
ATOM 1566 C C . GLU A 1 190 ? 12.805 8.961 2.283 1 97.44 190 GLU A C 1
ATOM 1568 O O . GLU A 1 190 ? 13.734 9.734 2.039 1 97.44 190 GLU A O 1
ATOM 1573 N N . LEU A 1 191 ? 12.547 8.453 3.475 1 97.31 191 LEU A N 1
ATOM 1574 C CA . LEU A 1 191 ? 13.477 8.719 4.57 1 97.31 191 LEU A CA 1
ATOM 1575 C C . LEU A 1 191 ? 14.859 8.172 4.254 1 97.31 191 LEU A C 1
ATOM 1577 O O . LEU A 1 191 ? 15.875 8.789 4.59 1 97.31 191 LEU A O 1
ATOM 1581 N N . LYS A 1 192 ? 14.883 6.988 3.637 1 95.81 192 LYS A N 1
ATOM 1582 C CA . LYS A 1 192 ? 16.156 6.43 3.195 1 95.81 192 LYS A CA 1
ATOM 1583 C C . LYS A 1 192 ? 16.844 7.344 2.18 1 95.81 192 LYS A C 1
ATOM 1585 O O . LYS A 1 192 ? 18.047 7.582 2.262 1 95.81 192 LYS A O 1
ATOM 1590 N N . ILE A 1 193 ? 16.078 7.867 1.261 1 96.44 193 ILE A N 1
ATOM 1591 C CA . ILE A 1 193 ? 16.594 8.789 0.25 1 96.44 193 ILE A CA 1
ATOM 1592 C C . ILE A 1 193 ? 17.125 10.047 0.925 1 96.44 193 ILE A C 1
ATOM 1594 O O . ILE A 1 193 ? 18.219 10.516 0.597 1 96.44 193 ILE A O 1
ATOM 1598 N N . MET A 1 194 ? 16.422 10.547 1.877 1 97.31 194 MET A N 1
ATOM 1599 C CA . MET A 1 194 ? 16.766 11.812 2.516 1 97.31 194 MET A CA 1
ATOM 1600 C C . MET A 1 194 ? 18 11.656 3.41 1 97.31 194 MET A C 1
ATOM 1602 O O . MET A 1 194 ? 18.844 12.539 3.461 1 97.31 194 MET A O 1
ATOM 1606 N N . THR A 1 195 ? 18.031 10.547 4.129 1 97 195 THR A N 1
ATOM 1607 C CA . THR A 1 195 ? 19.188 10.32 5 1 97 195 THR A CA 1
ATOM 1608 C C . THR A 1 195 ? 20.453 10.117 4.176 1 97 195 THR A C 1
ATOM 1610 O O . THR A 1 195 ? 21.531 10.602 4.551 1 97 195 THR A O 1
ATOM 1613 N N . LYS A 1 196 ? 20.328 9.391 3.092 1 96.69 196 LYS A N 1
ATOM 1614 C CA . LYS A 1 196 ? 21.453 9.234 2.188 1 96.69 196 LYS A CA 1
ATOM 1615 C C . LYS A 1 196 ? 21.891 10.578 1.609 1 96.69 196 LYS A C 1
ATOM 1617 O O . LYS A 1 196 ? 23.078 10.898 1.579 1 96.69 196 LYS A O 1
ATOM 1622 N N . TRP A 1 197 ? 20.984 11.344 1.151 1 96.75 197 TRP A N 1
ATOM 1623 C CA . TRP A 1 197 ? 21.266 12.664 0.6 1 96.75 197 TRP A CA 1
ATOM 1624 C C . TRP A 1 197 ? 21.969 13.547 1.624 1 96.75 197 TRP A C 1
ATOM 1626 O O . TRP A 1 197 ? 22.969 14.188 1.309 1 96.75 197 TRP A O 1
ATOM 1636 N N . TRP A 1 198 ? 21.469 13.602 2.828 1 96.69 198 TRP A N 1
ATOM 1637 C CA . TRP A 1 198 ? 22.016 14.43 3.889 1 96.69 198 TRP A CA 1
ATOM 1638 C C . TRP A 1 198 ? 23.453 14.008 4.23 1 96.69 198 TRP A C 1
ATOM 1640 O O . TRP A 1 198 ? 24.312 14.852 4.469 1 96.69 198 TRP A O 1
ATOM 1650 N N . LYS A 1 199 ? 23.672 12.688 4.18 1 95.25 199 LYS A N 1
ATOM 1651 C CA . LYS A 1 199 ? 25.016 12.172 4.414 1 95.25 199 LYS A CA 1
ATOM 1652 C C . LYS A 1 199 ? 25.953 12.539 3.273 1 95.25 199 LYS A C 1
ATOM 1654 O O . LYS A 1 199 ? 27.109 12.898 3.506 1 95.25 199 LYS A O 1
ATOM 1659 N N . GLU A 1 200 ? 25.484 12.523 2.156 1 94.62 200 GLU A N 1
ATOM 1660 C CA . GLU A 1 200 ? 26.297 12.75 0.965 1 94.62 200 GLU A CA 1
ATOM 1661 C C . GLU A 1 200 ? 26.719 14.219 0.851 1 94.62 200 GLU A C 1
ATOM 1663 O O . GLU A 1 200 ? 27.828 14.523 0.431 1 94.62 200 GLU A O 1
ATOM 1668 N N . ILE A 1 201 ? 25.797 15.109 1.13 1 93.12 201 ILE A N 1
ATOM 1669 C CA . ILE A 1 201 ? 26.172 16.516 1.012 1 93.12 201 ILE A CA 1
ATOM 1670 C C . ILE A 1 201 ? 27.172 16.891 2.102 1 93.12 201 ILE A C 1
ATOM 1672 O O . ILE A 1 201 ? 27.875 17.891 1.984 1 93.12 201 ILE A O 1
ATOM 1676 N N . GLY A 1 202 ? 27.219 16.156 3.262 1 91.06 202 GLY A N 1
ATOM 1677 C CA . GLY A 1 202 ? 28.281 16.203 4.238 1 91.06 202 GLY A CA 1
ATOM 1678 C C . GLY A 1 202 ? 28.281 17.484 5.059 1 91.06 202 GLY A C 1
ATOM 1679 O O . GLY A 1 202 ? 29.344 17.938 5.523 1 91.06 202 GLY A O 1
ATOM 1680 N N . MET A 1 203 ? 27.25 18.109 5.242 1 91.81 203 MET A N 1
ATOM 1681 C CA . MET A 1 203 ? 27.172 19.375 5.984 1 91.81 203 MET A CA 1
ATOM 1682 C C . MET A 1 203 ? 27.281 19.125 7.484 1 91.81 203 MET A C 1
ATOM 1684 O O . MET A 1 203 ? 27.922 19.891 8.203 1 91.81 203 MET A O 1
ATOM 1688 N N . ALA A 1 204 ? 26.656 18.047 7.945 1 90.5 204 ALA A N 1
ATOM 1689 C CA . ALA A 1 204 ? 26.562 17.781 9.383 1 90.5 204 ALA A CA 1
ATOM 1690 C C . ALA A 1 204 ? 27.938 17.578 10 1 90.5 204 ALA A C 1
ATOM 1692 O O . ALA A 1 204 ? 28.25 18.156 11.039 1 90.5 204 ALA A O 1
ATOM 1693 N N . PRO A 1 205 ? 28.797 16.828 9.414 1 91.81 205 PRO A N 1
ATOM 1694 C CA . PRO A 1 205 ? 30.125 16.656 10 1 91.81 205 PRO A CA 1
ATOM 1695 C C . PRO A 1 205 ? 30.984 17.922 9.922 1 91.81 205 PRO A C 1
ATOM 1697 O O . PRO A 1 205 ? 31.875 18.109 10.742 1 91.81 205 PRO A O 1
ATOM 1700 N N . LYS A 1 206 ? 30.703 18.812 9.062 1 92.25 206 LYS A N 1
ATOM 1701 C CA . LYS A 1 206 ? 31.531 19.984 8.828 1 92.25 206 LYS A CA 1
ATOM 1702 C C . LYS A 1 206 ? 31.031 21.172 9.641 1 92.25 206 LYS A C 1
ATOM 1704 O O . LYS A 1 206 ? 31.797 22.109 9.922 1 92.25 206 LYS A O 1
ATOM 1709 N N . LEU A 1 207 ? 29.766 21.219 9.766 1 93.5 207 LEU A N 1
ATOM 1710 C CA . LEU A 1 207 ? 29.141 22.312 10.516 1 93.5 207 LEU A CA 1
ATOM 1711 C C . LEU A 1 207 ? 28.578 21.797 11.836 1 93.5 207 LEU A C 1
ATOM 1713 O O . LEU A 1 207 ? 27.391 21.484 11.914 1 93.5 207 LEU A O 1
ATOM 1717 N N . SER A 1 208 ? 29.266 21.875 12.922 1 90.75 208 SER A N 1
ATOM 1718 C CA . SER A 1 208 ? 28.922 21.234 14.188 1 90.75 208 SER A CA 1
ATOM 1719 C C . SER A 1 208 ? 27.812 22 14.906 1 90.75 208 SER A C 1
ATOM 1721 O O . SER A 1 208 ? 27.172 21.469 15.805 1 90.75 208 SER A O 1
ATOM 1723 N N . TYR A 1 209 ? 27.641 23.234 14.5 1 90.38 209 TYR A N 1
ATOM 1724 C CA . TYR A 1 209 ? 26.688 24.078 15.219 1 90.38 209 TYR A CA 1
ATOM 1725 C C . TYR A 1 209 ? 25.266 23.891 14.68 1 90.38 209 TYR A C 1
ATOM 1727 O O . TYR A 1 209 ? 24.297 24.328 15.305 1 90.38 209 TYR A O 1
ATOM 1735 N N . ILE A 1 210 ? 25.078 23.219 13.609 1 92.56 210 ILE A N 1
ATOM 1736 C CA . ILE A 1 210 ? 23.75 23.094 13.023 1 92.56 210 ILE A CA 1
ATOM 1737 C C . ILE A 1 210 ? 23 21.938 13.68 1 92.56 210 ILE A C 1
ATOM 1739 O O . ILE A 1 210 ? 23.609 20.969 14.117 1 92.56 210 ILE A O 1
ATOM 1743 N N . ARG A 1 211 ? 21.766 21.938 13.727 1 90.81 211 ARG A N 1
ATOM 1744 C CA . ARG A 1 211 ? 20.906 20.844 14.195 1 90.81 211 ARG A CA 1
ATOM 1745 C C . ARG A 1 211 ? 20.812 19.75 13.148 1 90.81 211 ARG A C 1
ATOM 1747 O O . ARG A 1 211 ? 20.203 19.938 12.094 1 90.81 211 ARG A O 1
ATOM 1754 N N . ASP A 1 212 ? 21.375 18.672 13.438 1 92.75 212 ASP A N 1
ATOM 1755 C CA . ASP A 1 212 ? 21.344 17.5 12.57 1 92.75 212 ASP A CA 1
ATOM 1756 C C . ASP A 1 212 ? 20.078 16.672 12.812 1 92.75 212 ASP A C 1
ATOM 1758 O O . ASP A 1 212 ? 20.125 15.664 13.516 1 92.75 212 ASP A O 1
ATOM 1762 N N . ARG A 1 213 ? 18.938 17.172 12.203 1 95.25 213 ARG A N 1
ATOM 1763 C CA . ARG A 1 213 ? 17.641 16.609 12.523 1 95.25 213 ARG A CA 1
ATOM 1764 C C . ARG A 1 213 ? 16.859 16.266 11.258 1 95.25 213 ARG A C 1
ATOM 1766 O O . ARG A 1 213 ? 15.703 16.688 11.102 1 95.25 213 ARG A O 1
ATOM 1773 N N . ILE A 1 214 ? 17.5 15.469 10.391 1 96.75 214 ILE A N 1
ATOM 1774 C CA . ILE A 1 214 ? 16.906 15.188 9.078 1 96.75 214 ILE A CA 1
ATOM 1775 C C . ILE A 1 214 ? 15.625 14.383 9.25 1 96.75 214 ILE A C 1
ATOM 1777 O O . ILE A 1 214 ? 14.672 14.555 8.492 1 96.75 214 ILE A O 1
ATOM 1781 N N . VAL A 1 215 ? 15.523 13.508 10.281 1 96.94 215 VAL A N 1
ATOM 1782 C CA . VAL A 1 215 ? 14.352 12.664 10.5 1 96.94 215 VAL A CA 1
ATOM 1783 C C . VAL A 1 215 ? 13.172 13.523 10.953 1 96.94 215 VAL A C 1
ATOM 1785 O O . VAL A 1 215 ? 12.055 13.359 10.469 1 96.94 215 VAL A O 1
ATOM 1788 N N . GLU A 1 216 ? 13.422 14.5 11.836 1 96.44 216 GLU A N 1
ATOM 1789 C CA . GLU A 1 216 ? 12.383 15.398 12.328 1 96.44 216 GLU A CA 1
ATOM 1790 C C . GLU A 1 216 ? 11.906 16.344 11.234 1 96.44 216 GLU A C 1
ATOM 1792 O O . GLU A 1 216 ? 10.719 16.656 11.148 1 96.44 216 GLU A O 1
ATOM 1797 N N . VAL A 1 217 ? 12.883 16.75 10.43 1 96.19 217 VAL A N 1
ATOM 1798 C CA . VAL A 1 217 ? 12.516 17.625 9.32 1 96.19 217 VAL A CA 1
ATOM 1799 C C . VAL A 1 217 ? 11.641 16.859 8.328 1 96.19 217 VAL A C 1
ATOM 1801 O O . VAL A 1 217 ? 10.703 17.422 7.77 1 96.19 217 VAL A O 1
ATOM 1804 N N . PHE A 1 218 ? 11.984 15.656 8.117 1 97.31 218 PHE A N 1
ATOM 1805 C CA . PHE A 1 218 ? 11.164 14.828 7.242 1 97.31 218 PHE A CA 1
ATOM 1806 C C . PHE A 1 218 ? 9.766 14.648 7.832 1 97.31 218 PHE A C 1
ATOM 1808 O O . PHE A 1 218 ? 8.773 14.633 7.102 1 97.31 218 PHE A O 1
ATOM 1815 N N . LEU A 1 219 ? 9.688 14.445 9.133 1 97.31 219 LEU A N 1
ATOM 1816 C CA . LEU A 1 219 ? 8.391 14.344 9.789 1 97.31 219 LEU A CA 1
ATOM 1817 C C . LEU A 1 219 ? 7.555 15.586 9.531 1 97.31 219 LEU A C 1
ATOM 1819 O O . LEU A 1 219 ? 6.336 15.5 9.367 1 97.31 219 LEU A O 1
ATOM 1823 N N . PHE A 1 220 ? 8.203 16.703 9.516 1 95.06 220 PHE A N 1
ATOM 1824 C CA . PHE A 1 220 ? 7.531 17.969 9.195 1 95.06 220 PHE A CA 1
ATOM 1825 C C . PHE A 1 220 ? 6.887 17.891 7.816 1 95.06 220 PHE A C 1
ATOM 1827 O O . PHE A 1 220 ? 5.727 18.281 7.648 1 95.06 220 PHE A O 1
ATOM 1834 N N . ALA A 1 221 ? 7.609 17.391 6.848 1 95.94 221 ALA A N 1
ATOM 1835 C CA . ALA A 1 221 ? 7.102 17.266 5.484 1 95.94 221 ALA A CA 1
ATOM 1836 C C . ALA A 1 221 ? 5.941 16.281 5.418 1 95.94 221 ALA A C 1
ATOM 1838 O O . ALA A 1 221 ? 4.965 16.5 4.699 1 95.94 221 ALA A O 1
ATOM 1839 N N . VAL A 1 222 ? 6.047 15.195 6.176 1 97.25 222 VAL A N 1
ATOM 1840 C CA . VAL A 1 222 ? 4.988 14.195 6.219 1 97.25 222 VAL A CA 1
ATOM 1841 C C . VAL A 1 222 ? 3.719 14.812 6.809 1 97.25 222 VAL A C 1
ATOM 1843 O O . VAL A 1 222 ? 2.613 14.547 6.324 1 97.25 222 VAL A O 1
ATOM 1846 N N . GLY A 1 223 ? 3.91 15.586 7.863 1 96.5 223 GLY A N 1
ATOM 1847 C CA . GLY A 1 223 ? 2.76 16.234 8.469 1 96.5 223 GLY A CA 1
ATOM 1848 C C . GLY A 1 223 ? 2.043 17.188 7.527 1 96.5 223 GLY A C 1
ATOM 1849 O O . GLY A 1 223 ? 0.816 17.297 7.57 1 96.5 223 GLY A O 1
ATOM 1850 N N . MET A 1 224 ? 2.764 17.766 6.648 1 94.44 224 MET A N 1
ATOM 1851 C CA . MET A 1 224 ? 2.191 18.703 5.684 1 94.44 224 MET A CA 1
ATOM 1852 C C . MET A 1 224 ? 1.513 17.969 4.539 1 94.44 224 MET A C 1
ATOM 1854 O O . MET A 1 224 ? 0.445 18.375 4.074 1 94.44 224 MET A O 1
ATOM 1858 N N . PHE A 1 225 ? 2.232 16.891 4.066 1 94.62 225 PHE A N 1
ATOM 1859 C CA . PHE A 1 225 ? 1.816 16.141 2.889 1 94.62 225 PHE A CA 1
ATOM 1860 C C . PHE A 1 225 ? 1.773 14.648 3.193 1 94.62 225 PHE A C 1
ATOM 1862 O O . PHE A 1 225 ? 2.553 13.875 2.633 1 94.62 225 PHE A O 1
ATOM 1869 N N . PHE A 1 226 ? 0.816 14.141 3.869 1 96.69 226 PHE A N 1
ATOM 1870 C CA . PHE A 1 226 ? 0.889 12.75 4.309 1 96.69 226 PHE A CA 1
ATOM 1871 C C . PHE A 1 226 ? 0.46 11.805 3.189 1 96.69 226 PHE A C 1
ATOM 1873 O O . PHE A 1 226 ? 0.827 10.633 3.188 1 96.69 226 PHE A O 1
ATOM 1880 N N . GLU A 1 227 ? -0.24 12.289 2.16 1 95.75 227 GLU A N 1
ATOM 1881 C CA . GLU A 1 227 ? -0.812 11.438 1.122 1 95.75 227 GLU A CA 1
ATOM 1882 C C . GLU A 1 227 ? 0.275 10.852 0.225 1 95.75 227 GLU A C 1
ATOM 1884 O O . GLU A 1 227 ? 1.241 11.539 -0.116 1 95.75 227 GLU A O 1
ATOM 1889 N N . PRO A 1 228 ? 0.069 9.672 -0.244 1 93.56 228 PRO A N 1
ATOM 1890 C CA . PRO A 1 228 ? 1.083 9.008 -1.066 1 93.56 228 PRO A CA 1
ATOM 1891 C C . PRO A 1 228 ? 1.387 9.766 -2.355 1 93.56 228 PRO A C 1
ATOM 1893 O O . PRO A 1 228 ? 2.523 9.75 -2.834 1 93.56 228 PRO A O 1
ATOM 1896 N N . ARG A 1 229 ? 0.511 10.492 -2.928 1 91.44 229 ARG A N 1
ATOM 1897 C CA . ARG A 1 229 ? 0.697 11.164 -4.211 1 91.44 229 ARG A CA 1
ATOM 1898 C C . ARG A 1 229 ? 1.675 12.32 -4.09 1 91.44 229 ARG A C 1
ATOM 1900 O O . ARG A 1 229 ? 2.193 12.812 -5.094 1 91.44 229 ARG A O 1
ATOM 1907 N N . TYR A 1 230 ? 2.025 12.688 -2.898 1 93.69 230 TYR A N 1
ATOM 1908 C CA . TYR A 1 230 ? 2.877 13.859 -2.695 1 93.69 230 TYR A CA 1
ATOM 1909 C C . TYR A 1 230 ? 4.285 13.445 -2.293 1 93.69 230 TYR A C 1
ATOM 1911 O O . TYR A 1 230 ? 4.938 14.125 -1.5 1 93.69 230 TYR A O 1
ATOM 1919 N N . SER A 1 231 ? 4.711 12.352 -2.783 1 93.56 231 SER A N 1
ATOM 1920 C CA . SER A 1 231 ? 6.043 11.844 -2.479 1 93.56 231 SER A CA 1
ATOM 1921 C C . SER A 1 231 ? 7.117 12.867 -2.818 1 93.56 231 SER A C 1
ATOM 1923 O O . SER A 1 231 ? 7.973 13.18 -1.987 1 93.56 231 SER A O 1
ATOM 1925 N N . LEU A 1 232 ? 7.043 13.492 -3.973 1 91.88 232 LEU A N 1
ATOM 1926 C CA . LEU A 1 232 ? 8.055 14.445 -4.418 1 91.88 232 LEU A CA 1
ATOM 1927 C C . LEU A 1 232 ? 8.008 15.719 -3.582 1 91.88 232 LEU A C 1
ATOM 1929 O O . LEU A 1 232 ? 9.047 16.312 -3.293 1 91.88 232 LEU A O 1
ATOM 1933 N N . ALA A 1 233 ? 6.828 16.109 -3.242 1 92.69 233 ALA A N 1
ATOM 1934 C CA . ALA A 1 233 ? 6.676 17.281 -2.4 1 92.69 233 ALA A CA 1
ATOM 1935 C C . ALA A 1 233 ? 7.359 17.094 -1.05 1 92.69 233 ALA A C 1
ATOM 1937 O O . ALA A 1 233 ? 8.008 18 -0.536 1 92.69 233 ALA A O 1
ATOM 1938 N N . ARG A 1 234 ? 7.227 15.906 -0.466 1 95.94 234 ARG A N 1
ATOM 1939 C CA . ARG A 1 234 ? 7.863 15.617 0.814 1 95.94 234 ARG A CA 1
ATOM 1940 C C . ARG A 1 234 ? 9.383 15.656 0.694 1 95.94 234 ARG A C 1
ATOM 1942 O O . ARG A 1 234 ? 10.062 16.219 1.561 1 95.94 234 ARG A O 1
ATOM 1949 N N . ILE A 1 235 ? 9.859 15.148 -0.382 1 95.5 235 ILE A N 1
ATOM 1950 C CA . ILE A 1 235 ? 11.297 15.094 -0.595 1 95.5 235 ILE A CA 1
ATOM 1951 C C . ILE A 1 235 ? 11.852 16.516 -0.759 1 95.5 235 ILE A C 1
ATOM 1953 O O . ILE A 1 235 ? 12.812 16.891 -0.088 1 95.5 235 ILE A O 1
ATOM 1957 N N . HIS A 1 236 ? 11.211 17.297 -1.604 1 93.19 236 HIS A N 1
ATOM 1958 C CA . HIS A 1 236 ? 11.664 18.656 -1.851 1 93.19 236 HIS A CA 1
ATOM 1959 C C . HIS A 1 236 ? 11.531 19.516 -0.601 1 93.19 236 HIS A C 1
ATOM 1961 O O . HIS A 1 236 ? 12.438 20.281 -0.261 1 93.19 236 HIS A O 1
ATOM 1967 N N . ALA A 1 237 ? 10.383 19.406 0.026 1 93.5 237 ALA A N 1
ATOM 1968 C CA . ALA A 1 237 ? 10.164 20.188 1.244 1 93.5 237 ALA A CA 1
ATOM 1969 C C . ALA A 1 237 ? 11.211 19.844 2.307 1 93.5 237 ALA A C 1
ATOM 1971 O O . ALA A 1 237 ? 11.672 20.734 3.033 1 93.5 237 ALA A O 1
ATOM 1972 N N . THR A 1 238 ? 11.547 18.594 2.406 1 96.12 238 THR A N 1
ATOM 1973 C CA . THR A 1 238 ? 12.531 18.156 3.393 1 96.12 238 THR A CA 1
ATOM 1974 C C . THR A 1 238 ? 13.898 18.75 3.082 1 96.12 238 THR A C 1
ATOM 1976 O O . THR A 1 238 ? 14.57 19.281 3.971 1 96.12 238 THR A O 1
ATOM 1979 N N . LYS A 1 239 ? 14.305 18.688 1.853 1 95.19 239 LYS A N 1
ATOM 1980 C CA . LYS A 1 239 ? 15.602 19.219 1.453 1 95.19 239 LYS A CA 1
ATOM 1981 C C . LYS A 1 239 ? 15.719 20.703 1.778 1 95.19 239 LYS A C 1
ATOM 1983 O O . LYS A 1 239 ? 16.672 21.125 2.432 1 95.19 239 LYS A O 1
ATOM 1988 N N . PHE A 1 240 ? 14.758 21.422 1.391 1 93.19 240 PHE A N 1
ATOM 1989 C CA . PHE A 1 240 ? 14.789 22.859 1.581 1 93.19 240 PHE A CA 1
ATOM 1990 C C . PHE A 1 240 ? 14.695 23.219 3.061 1 93.19 240 PHE A C 1
ATOM 1992 O O . PHE A 1 240 ? 15.406 24.109 3.541 1 93.19 240 PHE A O 1
ATOM 1999 N N . SER A 1 241 ? 13.805 22.516 3.723 1 93.12 241 SER A N 1
ATOM 2000 C CA . SER A 1 241 ? 13.625 22.812 5.141 1 93.12 241 SER A CA 1
ATOM 2001 C C . SER A 1 241 ? 14.906 22.547 5.93 1 93.12 241 SER A C 1
ATOM 2003 O O . SER A 1 241 ? 15.227 23.266 6.863 1 93.12 241 SER A O 1
ATOM 2005 N N . MET A 1 242 ? 15.586 21.5 5.57 1 94.75 242 MET A N 1
ATOM 2006 C CA . MET A 1 242 ? 16.828 21.188 6.262 1 94.75 242 MET A CA 1
ATOM 2007 C C . MET A 1 242 ? 17.891 22.25 6.008 1 94.75 242 MET A C 1
ATOM 2009 O O . MET A 1 242 ? 18.609 22.656 6.926 1 94.75 242 MET A O 1
ATOM 2013 N N . LEU A 1 243 ? 17.984 22.734 4.812 1 94.56 243 LEU A N 1
ATOM 2014 C CA . LEU A 1 243 ? 18.953 23.766 4.453 1 94.56 243 LEU A CA 1
ATOM 2015 C C . LEU A 1 243 ? 18.609 25.094 5.121 1 94.56 243 LEU A C 1
ATOM 2017 O O . LEU A 1 243 ? 19.5 25.797 5.59 1 94.56 243 LEU A O 1
ATOM 2021 N N . VAL A 1 244 ? 17.359 25.359 5.148 1 92.25 244 VAL A N 1
ATOM 2022 C CA . VAL A 1 244 ? 16.922 26.609 5.777 1 92.25 244 VAL A CA 1
ATOM 2023 C C . VAL A 1 244 ? 17.172 26.531 7.285 1 92.25 244 VAL A C 1
ATOM 2025 O O . VAL A 1 244 ? 17.5 27.547 7.918 1 92.25 244 VAL A O 1
ATOM 2028 N N . THR A 1 245 ? 16.891 25.375 7.852 1 91.62 245 THR A N 1
ATOM 2029 C CA . THR A 1 245 ? 17.188 25.188 9.266 1 91.62 245 THR A CA 1
ATOM 2030 C C . THR A 1 245 ? 18.672 25.453 9.547 1 91.62 245 THR A C 1
ATOM 2032 O O . THR A 1 245 ? 19.016 26.125 10.523 1 91.62 245 THR A O 1
ATOM 2035 N N . ALA A 1 246 ? 19.531 24.953 8.711 1 93.5 246 ALA A N 1
ATOM 2036 C CA . ALA A 1 246 ? 20.969 25.188 8.844 1 93.5 246 ALA A CA 1
ATOM 2037 C C . ALA A 1 246 ? 21.297 26.672 8.695 1 93.5 246 ALA A C 1
ATOM 2039 O O . ALA A 1 246 ? 22.156 27.203 9.391 1 93.5 246 ALA A O 1
ATOM 2040 N N . LEU A 1 247 ? 20.609 27.281 7.801 1 92.5 247 LEU A N 1
ATOM 2041 C CA . LEU A 1 247 ? 20.766 28.719 7.59 1 92.5 247 LEU A CA 1
ATOM 2042 C C . LEU A 1 247 ? 20.375 29.5 8.836 1 92.5 247 LEU A C 1
ATOM 2044 O O . LEU A 1 247 ? 21.062 30.422 9.242 1 92.5 247 LEU A O 1
ATOM 2048 N N . ASP A 1 248 ? 19.266 29.141 9.367 1 88.88 248 ASP A N 1
ATOM 2049 C CA . ASP A 1 248 ? 18.781 29.766 10.594 1 88.88 248 ASP A CA 1
ATOM 2050 C C . ASP A 1 248 ? 19.781 29.594 11.734 1 88.88 248 ASP A C 1
ATOM 2052 O O . ASP A 1 248 ? 20.094 30.547 12.453 1 88.88 248 ASP A O 1
ATOM 2056 N N . ASP A 1 249 ? 20.297 28.391 11.914 1 89.69 249 ASP A N 1
ATOM 2057 C CA . ASP A 1 249 ? 21.266 28.109 12.961 1 89.69 249 ASP A CA 1
ATOM 2058 C C . ASP A 1 249 ? 22.531 28.938 12.773 1 89.69 249 ASP A C 1
ATOM 2060 O O . ASP A 1 249 ? 23.141 29.375 13.758 1 89.69 249 ASP A O 1
ATOM 2064 N N . THR A 1 250 ? 22.891 29.156 11.57 1 92.06 250 THR A N 1
ATOM 2065 C CA . THR A 1 250 ? 24.078 29.922 11.258 1 92.06 250 THR A CA 1
ATOM 2066 C C . THR A 1 250 ? 23.891 31.391 11.617 1 92.06 250 THR A C 1
ATOM 2068 O O . THR A 1 250 ? 24.734 31.984 12.281 1 92.06 250 THR A O 1
ATOM 2071 N N . CYS A 1 251 ? 22.781 31.922 11.227 1 88.62 251 CYS A N 1
ATOM 2072 C CA . CYS A 1 251 ? 22.531 33.344 11.422 1 88.62 251 CYS A CA 1
ATOM 2073 C C . CYS A 1 251 ? 22.203 33.656 12.883 1 88.62 251 CYS A C 1
ATOM 2075 O O . CYS A 1 251 ? 22.547 34.719 13.391 1 88.62 251 CYS A O 1
ATOM 2077 N N . ASP A 1 252 ? 21.609 32.781 13.531 1 78.88 252 ASP A N 1
ATOM 2078 C CA . ASP A 1 252 ? 21.109 33 14.883 1 78.88 252 ASP A CA 1
ATOM 2079 C C . ASP A 1 252 ? 22.203 32.75 15.922 1 78.88 252 ASP A C 1
ATOM 2081 O O . ASP A 1 252 ? 22.344 33.5 16.891 1 78.88 252 ASP A O 1
ATOM 2085 N N . ALA A 1 253 ? 22.953 31.672 15.766 1 73.88 253 ALA A N 1
ATOM 2086 C CA . ALA A 1 253 ? 23.719 31.203 16.922 1 73.88 253 ALA A CA 1
ATOM 2087 C C . ALA A 1 253 ? 25.219 31.234 16.641 1 73.88 253 ALA A C 1
ATOM 2089 O O . ALA A 1 253 ? 26.031 31.25 17.578 1 73.88 253 ALA A O 1
ATOM 2090 N N . TYR A 1 254 ? 25.578 31.422 15.43 1 81.88 254 TYR A N 1
ATOM 2091 C CA . TYR A 1 254 ? 27 31.125 15.211 1 81.88 254 TYR A CA 1
ATOM 2092 C C . TYR A 1 254 ? 27.703 32.312 14.555 1 81.88 254 TYR A C 1
ATOM 2094 O O . TYR A 1 254 ? 28.75 32.75 15.023 1 81.88 254 TYR A O 1
ATOM 2102 N N . ALA A 1 255 ? 27.141 32.906 13.578 1 90.19 255 ALA A N 1
ATOM 2103 C CA . ALA A 1 255 ? 27.812 33.906 12.75 1 90.19 255 ALA A CA 1
ATOM 2104 C C . ALA A 1 255 ? 27.828 35.25 13.43 1 90.19 255 ALA A C 1
ATOM 2106 O O . ALA A 1 255 ? 26.891 35.594 14.164 1 90.19 255 ALA A O 1
ATOM 2107 N N . THR A 1 256 ? 28.875 35.969 13.172 1 90.62 256 THR A N 1
ATOM 2108 C CA . THR A 1 256 ? 28.922 37.344 13.57 1 90.62 256 THR A CA 1
ATOM 2109 C C . THR A 1 256 ? 28.031 38.219 12.672 1 90.62 256 THR A C 1
ATOM 2111 O O . THR A 1 256 ? 27.625 37.781 11.586 1 90.62 256 THR A O 1
ATOM 2114 N N . LEU A 1 257 ? 27.75 39.406 13.117 1 91.56 257 LEU A N 1
ATOM 2115 C CA . LEU A 1 257 ? 26.891 40.281 12.328 1 91.56 257 LEU A CA 1
ATOM 2116 C C . LEU A 1 257 ? 27.5 40.562 10.961 1 91.56 257 LEU A C 1
ATOM 2118 O O . LEU A 1 257 ? 26.797 40.594 9.953 1 91.56 257 LEU A O 1
ATOM 2122 N N . ARG A 1 258 ? 28.797 40.812 10.953 1 93.12 258 ARG A N 1
ATOM 2123 C CA . ARG A 1 258 ? 29.484 41.062 9.695 1 93.12 258 ARG A CA 1
ATOM 2124 C C . ARG A 1 258 ? 29.344 39.875 8.75 1 93.12 258 ARG A C 1
ATOM 2126 O O . ARG A 1 258 ? 29.156 40.062 7.543 1 93.12 258 ARG A O 1
ATOM 2133 N N . GLU A 1 259 ? 29.453 38.75 9.32 1 94.06 259 GLU A N 1
ATOM 2134 C CA . GLU A 1 259 ? 29.344 37.562 8.523 1 94.06 259 GLU A CA 1
ATOM 2135 C C . GLU A 1 259 ? 27.922 37.375 7.996 1 94.06 259 GLU A C 1
ATOM 2137 O O . GLU A 1 259 ? 27.719 36.938 6.859 1 94.06 259 GLU A O 1
ATOM 2142 N N . VAL A 1 260 ? 26.922 37.656 8.82 1 94.56 260 VAL A N 1
ATOM 2143 C CA . VAL A 1 260 ? 25.531 37.562 8.398 1 94.56 260 VAL A CA 1
ATOM 2144 C C . VAL A 1 260 ? 25.25 38.531 7.258 1 94.56 260 VAL A C 1
ATOM 2146 O O . VAL A 1 260 ? 24.516 38.219 6.324 1 94.56 260 VAL A O 1
ATOM 2149 N N . ILE A 1 261 ? 25.828 39.688 7.309 1 94.69 261 ILE A N 1
ATOM 2150 C CA . ILE A 1 261 ? 25.672 40.656 6.246 1 94.69 261 ILE A CA 1
ATOM 2151 C C . ILE A 1 261 ? 26.25 40.125 4.945 1 94.69 261 ILE A C 1
ATOM 2153 O O . ILE A 1 261 ? 25.641 40.25 3.881 1 94.69 261 ILE A O 1
ATOM 2157 N N . SER A 1 262 ? 27.422 39.531 5.09 1 95 262 SER A N 1
ATOM 2158 C CA . SER A 1 262 ? 28.062 38.969 3.914 1 95 262 SER A CA 1
ATOM 2159 C C . SER A 1 262 ? 27.219 37.844 3.322 1 95 262 SER A C 1
ATOM 2161 O O . SER A 1 262 ? 27.109 37.719 2.1 1 95 262 SER A O 1
ATOM 2163 N N . LEU A 1 263 ? 26.75 37.031 4.172 1 95.31 263 LEU A N 1
ATOM 2164 C CA . LEU A 1 263 ? 25.891 35.906 3.723 1 95.31 263 LEU A CA 1
ATOM 2165 C C . LEU A 1 263 ? 24.641 36.438 3.043 1 95.31 263 LEU A C 1
ATOM 2167 O O . LEU A 1 263 ? 24.219 35.938 2.014 1 95.31 263 LEU A O 1
ATOM 2171 N N . HIS A 1 264 ? 24.031 37.438 3.678 1 95.25 264 HIS A N 1
ATOM 2172 C CA . HIS A 1 264 ? 22.859 38.125 3.098 1 95.25 264 HIS A CA 1
ATOM 2173 C C . HIS A 1 264 ? 23.172 38.625 1.689 1 95.25 264 HIS A C 1
ATOM 2175 O O . HIS A 1 264 ? 22.391 38.375 0.762 1 95.25 264 HIS A O 1
ATOM 2181 N N . ASP A 1 265 ? 24.25 39.281 1.518 1 95.31 265 ASP A N 1
ATOM 2182 C CA . ASP A 1 265 ? 24.625 39.844 0.218 1 95.31 265 ASP A CA 1
ATOM 2183 C C . ASP A 1 265 ? 24.812 38.719 -0.812 1 95.31 265 ASP A C 1
ATOM 2185 O O . ASP A 1 265 ? 24.438 38.875 -1.977 1 95.31 265 ASP A O 1
ATOM 2189 N N . ALA A 1 266 ? 25.422 37.688 -0.378 1 95.81 266 ALA A N 1
ATOM 2190 C CA . ALA A 1 266 ? 25.641 36.562 -1.272 1 95.81 266 ALA A CA 1
ATOM 2191 C C . ALA A 1 266 ? 24.297 36 -1.75 1 95.81 266 ALA A C 1
ATOM 2193 O O . ALA A 1 266 ? 24.125 35.719 -2.939 1 95.81 266 ALA A O 1
ATOM 2194 N N . PHE A 1 267 ? 23.359 35.75 -0.868 1 95 267 PHE A N 1
ATOM 2195 C CA . PHE A 1 267 ? 22.062 35.219 -1.212 1 95 267 PHE A CA 1
ATOM 2196 C C . PHE A 1 267 ? 21.281 36.156 -2.115 1 95 267 PHE A C 1
ATOM 2198 O O . PHE A 1 267 ? 20.547 35.719 -2.994 1 95 267 PHE A O 1
ATOM 2205 N N . GLN A 1 268 ? 21.484 37.469 -1.933 1 95 268 GLN A N 1
ATOM 2206 C CA . GLN A 1 268 ? 20.812 38.438 -2.791 1 95 268 GLN A CA 1
ATOM 2207 C C . GLN A 1 268 ? 21.328 38.375 -4.223 1 95 268 GLN A C 1
ATOM 2209 O O . GLN A 1 268 ? 20.578 38.562 -5.176 1 95 268 GLN A O 1
ATOM 2214 N N . ARG A 1 269 ? 22.516 38.062 -4.352 1 93.62 269 ARG A N 1
ATOM 2215 C CA . ARG A 1 269 ? 23.125 37.938 -5.672 1 93.62 269 ARG A CA 1
ATOM 2216 C C . ARG A 1 269 ? 22.766 36.594 -6.301 1 93.62 269 ARG A C 1
ATOM 2218 O O . ARG A 1 269 ? 22.578 36.5 -7.516 1 93.62 269 ARG A O 1
ATOM 2225 N N . TRP A 1 270 ? 22.703 35.531 -5.523 1 93.38 270 TRP A N 1
ATOM 2226 C CA . TRP A 1 270 ? 22.359 34.156 -5.91 1 93.38 270 TRP A CA 1
ATOM 2227 C C . TRP A 1 270 ? 23.266 33.688 -7.043 1 93.38 270 TRP A C 1
ATOM 2229 O O . TRP A 1 270 ? 22.781 33.219 -8.078 1 93.38 270 TRP A O 1
ATOM 2239 N N . ASP A 1 271 ? 24.531 33.812 -6.918 1 91.69 271 ASP A N 1
ATOM 2240 C CA . ASP A 1 271 ? 25.5 33.375 -7.906 1 91.69 271 ASP A CA 1
ATOM 2241 C C . ASP A 1 271 ? 26.703 32.719 -7.23 1 91.69 271 ASP A C 1
ATOM 2243 O O . ASP A 1 271 ? 27.078 33.062 -6.113 1 91.69 271 ASP A O 1
ATOM 2247 N N . LEU A 1 272 ? 27.297 31.812 -7.867 1 89.75 272 LEU A N 1
ATOM 2248 C CA . LEU A 1 272 ? 28.406 31.031 -7.312 1 89.75 272 LEU A CA 1
ATOM 2249 C C . LEU A 1 272 ? 29.609 31.906 -7.02 1 89.75 272 LEU A C 1
ATOM 2251 O O . LEU A 1 272 ? 30.391 31.625 -6.113 1 89.75 272 LEU A O 1
ATOM 2255 N N . GLY A 1 273 ? 29.781 32.906 -7.719 1 88.69 273 GLY A N 1
ATOM 2256 C CA . GLY A 1 273 ? 30.906 33.812 -7.52 1 88.69 273 GLY A CA 1
ATOM 2257 C C . GLY A 1 273 ? 30.875 34.531 -6.176 1 88.69 273 GLY A C 1
ATOM 2258 O O . GLY A 1 273 ? 31.906 34.938 -5.664 1 88.69 273 GLY A O 1
ATOM 2259 N N . ALA A 1 274 ? 29.703 34.656 -5.609 1 89.75 274 ALA A N 1
ATOM 2260 C CA . ALA A 1 274 ? 29.547 35.312 -4.324 1 89.75 274 ALA A CA 1
ATOM 2261 C C . ALA A 1 274 ? 30.203 34.531 -3.199 1 89.75 274 ALA A C 1
ATOM 2263 O O . ALA A 1 274 ? 30.453 35.062 -2.115 1 89.75 274 ALA A O 1
ATOM 2264 N N . MET A 1 275 ? 30.547 33.281 -3.387 1 90.44 275 MET A N 1
ATOM 2265 C CA . MET A 1 275 ? 31.109 32.406 -2.375 1 90.44 275 MET A CA 1
ATOM 2266 C C . MET A 1 275 ? 32.5 32.875 -1.951 1 90.44 275 MET A C 1
ATOM 2268 O O . MET A 1 275 ? 32.938 32.625 -0.822 1 90.44 275 MET A O 1
ATOM 2272 N N . GLU A 1 276 ? 33.188 33.531 -2.818 1 88.69 276 GLU A N 1
ATOM 2273 C CA . GLU A 1 276 ? 34.531 33.969 -2.553 1 88.69 276 GLU A CA 1
ATOM 2274 C C . GLU A 1 276 ? 34.594 34.969 -1.396 1 88.69 276 GLU A C 1
ATOM 2276 O O . GLU A 1 276 ? 35.594 35.094 -0.713 1 88.69 276 GLU A O 1
ATOM 2281 N N . GLU A 1 277 ? 33.469 35.625 -1.157 1 89.25 277 GLU A N 1
ATOM 2282 C CA . GLU A 1 277 ? 33.406 36.625 -0.115 1 89.25 277 GLU A CA 1
ATOM 2283 C C . GLU A 1 277 ? 33 36.031 1.221 1 89.25 277 GLU A C 1
ATOM 2285 O O . GLU A 1 277 ? 32.938 36.719 2.236 1 89.25 277 GLU A O 1
ATOM 2290 N N . LEU A 1 278 ? 32.75 34.719 1.315 1 94.75 278 LEU A N 1
ATOM 2291 C CA . LEU A 1 278 ? 32.219 34.062 2.508 1 94.75 278 LEU A CA 1
ATOM 2292 C C . LEU A 1 278 ? 33.281 33.25 3.199 1 94.75 278 LEU A C 1
ATOM 2294 O O . LEU A 1 278 ? 34.156 32.688 2.539 1 94.75 278 LEU A O 1
ATOM 2298 N N . PRO A 1 279 ? 33.219 33.281 4.496 1 93.38 279 PRO A N 1
ATOM 2299 C CA . PRO A 1 279 ? 34.094 32.344 5.184 1 93.38 279 PRO A CA 1
ATOM 2300 C C . PRO A 1 279 ? 33.812 30.891 4.773 1 93.38 279 PRO A C 1
ATOM 2302 O O . PRO A 1 279 ? 32.719 30.594 4.246 1 93.38 279 PRO A O 1
ATOM 2305 N N . SER A 1 280 ? 34.719 29.969 5.086 1 90.19 280 SER A N 1
ATOM 2306 C CA . SER A 1 280 ? 34.688 28.609 4.586 1 90.19 280 SER A CA 1
ATOM 2307 C C . SER A 1 280 ? 33.438 27.859 5.039 1 90.19 280 SER A C 1
ATOM 2309 O O . SER A 1 280 ? 32.812 27.156 4.25 1 90.19 280 SER A O 1
ATOM 2311 N N . TYR A 1 281 ? 33.062 28.031 6.277 1 90.94 281 TYR A N 1
ATOM 2312 C CA . TYR A 1 281 ? 31.938 27.266 6.781 1 90.94 281 TYR A CA 1
ATOM 2313 C C . TYR A 1 281 ? 30.625 27.75 6.152 1 90.94 281 TYR A C 1
ATOM 2315 O O . TYR A 1 281 ? 29.703 26.969 5.941 1 90.94 281 TYR A O 1
ATOM 2323 N N . MET A 1 282 ? 30.578 28.984 5.715 1 93.94 282 MET A N 1
ATOM 2324 C CA . MET A 1 282 ? 29.391 29.531 5.09 1 93.94 282 MET A CA 1
ATOM 2325 C C . MET A 1 282 ? 29.297 29.125 3.623 1 93.94 282 MET A C 1
ATOM 2327 O O . MET A 1 282 ? 28.203 29 3.072 1 93.94 282 MET A O 1
ATOM 2331 N N . ARG A 1 283 ? 30.438 28.922 3.096 1 94.25 283 ARG A N 1
ATOM 2332 C CA . ARG A 1 283 ? 30.484 28.484 1.7 1 94.25 283 ARG A CA 1
ATOM 2333 C C . ARG A 1 283 ? 29.797 27.141 1.518 1 94.25 283 ARG A C 1
ATOM 2335 O O . ARG A 1 283 ? 29.156 26.906 0.491 1 94.25 283 ARG A O 1
ATOM 2342 N N . ILE A 1 284 ? 29.969 26.344 2.51 1 94.06 284 ILE A N 1
ATOM 2343 C CA . ILE A 1 284 ? 29.375 25 2.457 1 94.06 284 ILE A CA 1
ATOM 2344 C C . ILE A 1 284 ? 27.844 25.125 2.385 1 94.06 284 ILE A C 1
ATOM 2346 O O . ILE A 1 284 ? 27.203 24.484 1.545 1 94.06 284 ILE A O 1
ATOM 2350 N N . LEU A 1 285 ? 27.328 25.938 3.238 1 94.56 285 LEU A N 1
ATOM 2351 C CA . LEU A 1 285 ? 25.891 26.125 3.307 1 94.56 285 LEU A CA 1
ATOM 2352 C C . LEU A 1 285 ? 25.359 26.781 2.033 1 94.56 285 LEU A C 1
ATOM 2354 O O . LEU A 1 285 ? 24.375 26.312 1.448 1 94.56 285 LEU A O 1
ATOM 2358 N N . TYR A 1 286 ? 26.031 27.812 1.61 1 95.69 286 TYR A N 1
ATOM 2359 C CA . TYR A 1 286 ? 25.625 28.578 0.437 1 95.69 286 TYR A CA 1
ATOM 2360 C C . TYR A 1 286 ? 25.672 27.719 -0.819 1 95.69 286 TYR A C 1
ATOM 2362 O O . TYR A 1 286 ? 24.719 27.688 -1.604 1 95.69 286 TYR A O 1
ATOM 2370 N N . GLN A 1 287 ? 26.688 26.984 -1.006 1 94.75 287 GLN A N 1
ATOM 2371 C CA . GLN A 1 287 ? 26.859 26.125 -2.166 1 94.75 287 GLN A CA 1
ATOM 2372 C C . GLN A 1 287 ? 25.797 25.016 -2.205 1 94.75 287 GLN A C 1
ATOM 2374 O O . GLN A 1 287 ? 25.234 24.734 -3.264 1 94.75 287 GLN A O 1
ATOM 2379 N N . ASN A 1 288 ? 25.594 24.406 -1.092 1 95 288 ASN A N 1
ATOM 2380 C CA . ASN A 1 288 ? 24.594 23.328 -1.039 1 95 288 ASN A CA 1
ATOM 2381 C C . ASN A 1 288 ? 23.203 23.859 -1.353 1 95 288 ASN A C 1
ATOM 2383 O O . ASN A 1 288 ? 22.391 23.156 -1.96 1 95 288 ASN A O 1
ATOM 2387 N N . MET A 1 289 ? 22.891 25.078 -0.918 1 94.56 289 MET A N 1
ATOM 2388 C CA . MET A 1 289 ? 21.609 25.672 -1.246 1 94.56 289 MET A CA 1
ATOM 2389 C C . MET A 1 289 ? 21.453 25.859 -2.752 1 94.56 289 MET A C 1
ATOM 2391 O O . MET A 1 289 ? 20.453 25.453 -3.336 1 94.56 289 MET A O 1
ATOM 2395 N N . LEU A 1 290 ? 22.469 26.406 -3.383 1 94.5 290 LEU A N 1
ATOM 2396 C CA . LEU A 1 290 ? 22.438 26.656 -4.82 1 94.5 290 LEU A CA 1
ATOM 2397 C C . LEU A 1 290 ? 22.312 25.344 -5.598 1 94.5 290 LEU A C 1
ATOM 2399 O O . LEU A 1 290 ? 21.5 25.234 -6.504 1 94.5 290 LEU A O 1
ATOM 2403 N N . GLU A 1 291 ? 23.062 24.406 -5.207 1 93.94 291 GLU A N 1
ATOM 2404 C CA . GLU A 1 291 ? 23.094 23.125 -5.914 1 93.94 291 GLU A CA 1
ATOM 2405 C C . GLU A 1 291 ? 21.781 22.375 -5.75 1 93.94 291 GLU A C 1
ATOM 2407 O O . GLU A 1 291 ? 21.328 21.703 -6.68 1 93.94 291 GLU A O 1
ATOM 2412 N N . THR A 1 292 ? 21.25 22.391 -4.551 1 93.81 292 THR A N 1
ATOM 2413 C CA . THR A 1 292 ? 19.969 21.719 -4.316 1 93.81 292 THR A CA 1
ATOM 2414 C C . THR A 1 292 ? 18.875 22.312 -5.188 1 93.81 292 THR A C 1
ATOM 2416 O O . THR A 1 292 ? 18.062 21.594 -5.758 1 93.81 292 THR A O 1
ATOM 2419 N N . VAL A 1 293 ? 18.828 23.641 -5.316 1 92.12 293 VAL A N 1
ATOM 2420 C CA . VAL A 1 293 ? 17.844 24.297 -6.164 1 92.12 293 VAL A CA 1
ATOM 2421 C C . VAL A 1 293 ? 18.031 23.859 -7.617 1 92.12 293 VAL A C 1
ATOM 2423 O O . VAL A 1 293 ? 17.062 23.562 -8.32 1 92.12 293 VAL A O 1
ATOM 2426 N N . GLU A 1 294 ? 19.219 23.797 -8.055 1 91.44 294 GLU A N 1
ATOM 2427 C CA . GLU A 1 294 ? 19.531 23.391 -9.422 1 91.44 294 GLU A CA 1
ATOM 2428 C C . GLU A 1 294 ? 19.125 21.938 -9.664 1 91.44 294 GLU A C 1
ATOM 2430 O O . GLU A 1 294 ? 18.609 21.594 -10.727 1 91.44 294 GLU A O 1
ATOM 2435 N N . ASP A 1 295 ? 19.453 21.156 -8.711 1 92.38 295 ASP A N 1
ATOM 2436 C CA . ASP A 1 295 ? 19.125 19.75 -8.828 1 92.38 295 ASP A CA 1
ATOM 2437 C C . ASP A 1 295 ? 17.609 19.547 -8.938 1 92.38 295 ASP A C 1
ATOM 2439 O O . ASP A 1 295 ? 17.141 18.75 -9.75 1 92.38 295 ASP A O 1
ATOM 2443 N N . ILE A 1 296 ? 16.859 20.203 -8.109 1 91.12 296 ILE A N 1
ATOM 2444 C CA . ILE A 1 296 ? 15.406 20.094 -8.125 1 91.12 296 ILE A CA 1
ATOM 2445 C C . ILE A 1 296 ? 14.859 20.609 -9.453 1 91.12 296 ILE A C 1
ATOM 2447 O O . ILE A 1 296 ? 13.945 20.031 -10.031 1 91.12 296 ILE A O 1
ATOM 2451 N N . ASP A 1 297 ? 15.422 21.719 -9.898 1 89.12 297 ASP A N 1
ATOM 2452 C CA . ASP A 1 297 ? 15.008 22.297 -11.172 1 89.12 297 ASP A CA 1
ATOM 2453 C C . ASP A 1 297 ? 15.219 21.297 -12.312 1 89.12 297 ASP A C 1
ATOM 2455 O O . ASP A 1 297 ? 14.344 21.125 -13.164 1 89.12 297 ASP A O 1
ATOM 2459 N N . ARG A 1 298 ? 16.328 20.703 -12.336 1 89.62 298 ARG A N 1
ATOM 2460 C CA . ARG A 1 298 ? 16.656 19.703 -13.359 1 89.62 298 ARG A CA 1
ATOM 2461 C C . ARG A 1 298 ? 15.695 18.516 -13.289 1 89.62 298 ARG A C 1
ATOM 2463 O O . ARG A 1 298 ? 15.234 18.031 -14.312 1 89.62 298 ARG A O 1
ATOM 2470 N N . GLU A 1 299 ? 15.484 18.094 -12.078 1 88.25 299 GLU A N 1
ATOM 2471 C CA . GLU A 1 299 ? 14.578 16.969 -11.883 1 88.25 299 GLU A CA 1
ATOM 2472 C C . GLU A 1 299 ? 13.172 17.297 -12.359 1 88.25 299 GLU A C 1
ATOM 2474 O O . GLU A 1 299 ? 12.508 16.469 -12.992 1 88.25 299 GLU A O 1
ATOM 2479 N N . MET A 1 300 ? 12.711 18.422 -12.031 1 87 300 MET A N 1
ATOM 2480 C CA . MET A 1 300 ? 11.367 18.844 -12.414 1 87 300 MET A CA 1
ATOM 2481 C C . MET A 1 300 ? 11.25 18.984 -13.93 1 87 300 MET A C 1
ATOM 2483 O O . MET A 1 300 ? 10.242 18.609 -14.523 1 87 300 MET A O 1
ATOM 2487 N N . LYS A 1 301 ? 12.25 19.531 -14.531 1 86.31 301 LYS A N 1
ATOM 2488 C CA . LYS A 1 301 ? 12.273 19.656 -15.984 1 86.31 301 LYS A CA 1
ATOM 2489 C C . LYS A 1 301 ? 12.258 18.281 -16.656 1 86.31 301 LYS A C 1
ATOM 2491 O O . LYS A 1 301 ? 11.586 18.078 -17.672 1 86.31 301 LYS A O 1
ATOM 2496 N N . ALA A 1 302 ? 12.977 17.422 -16.062 1 86.44 302 ALA A N 1
ATOM 2497 C CA . ALA A 1 302 ? 13.016 16.062 -16.594 1 86.44 302 ALA A CA 1
ATOM 2498 C C . ALA A 1 302 ? 11.641 15.406 -16.531 1 86.44 302 ALA A C 1
ATOM 2500 O O . ALA A 1 302 ? 11.312 14.562 -17.359 1 86.44 302 ALA A O 1
ATOM 2501 N N . ARG A 1 303 ? 10.883 15.82 -15.617 1 83.12 303 ARG A N 1
ATOM 2502 C CA . ARG A 1 303 ? 9.547 15.266 -15.445 1 83.12 303 ARG A CA 1
ATOM 2503 C C . ARG A 1 303 ? 8.516 16.062 -16.234 1 83.12 303 ARG A C 1
ATOM 2505 O O . ARG A 1 303 ? 7.316 15.805 -16.141 1 83.12 303 ARG A O 1
ATOM 2512 N N . GLY A 1 304 ? 8.984 17.047 -16.938 1 75.88 304 GLY A N 1
ATOM 2513 C CA . GLY A 1 304 ? 8.109 17.828 -17.797 1 75.88 304 GLY A CA 1
ATOM 2514 C C . GLY A 1 304 ? 7.43 18.969 -17.062 1 75.88 304 GLY A C 1
ATOM 2515 O O . GLY A 1 304 ? 6.402 19.484 -17.5 1 75.88 304 GLY A O 1
ATOM 2516 N N . LYS A 1 305 ? 7.875 19.203 -15.93 1 75.06 305 LYS A N 1
ATOM 2517 C CA . LYS A 1 305 ? 7.332 20.297 -15.148 1 75.06 305 LYS A CA 1
ATOM 2518 C C . LYS A 1 305 ? 8.25 21.516 -15.211 1 75.06 305 LYS A C 1
ATOM 2520 O O . LYS A 1 305 ? 9.211 21.625 -14.445 1 75.06 305 LYS A O 1
ATOM 2525 N N . PHE A 1 306 ? 8 22.453 -15.977 1 61.5 306 PHE A N 1
ATOM 2526 C CA . PHE A 1 306 ? 8.906 23.531 -16.328 1 61.5 306 PHE A CA 1
ATOM 2527 C C . PHE A 1 306 ? 8.617 24.781 -15.5 1 61.5 306 PHE A C 1
ATOM 2529 O O . PHE A 1 306 ? 9.031 25.891 -15.852 1 61.5 306 PHE A O 1
ATOM 2536 N N . GLY A 1 307 ? 8.055 24.5 -14.508 1 65 307 GLY A N 1
ATOM 2537 C CA . GLY A 1 307 ? 7.855 25.688 -13.672 1 65 307 GLY A CA 1
ATOM 2538 C C . GLY A 1 307 ? 9.148 26.25 -13.109 1 65 307 GLY A C 1
ATOM 2539 O O . GLY A 1 307 ? 10.148 25.531 -13 1 65 307 GLY A O 1
ATOM 2540 N N . SER A 1 308 ? 9.227 27.516 -12.977 1 70.31 308 SER A N 1
ATOM 2541 C CA . SER A 1 308 ? 10.391 28.219 -12.445 1 70.31 308 SER A CA 1
ATOM 2542 C C . SER A 1 308 ? 10.477 28.094 -10.93 1 70.31 308 SER A C 1
ATOM 2544 O O . SER A 1 308 ? 9.453 28.109 -10.242 1 70.31 308 SER A O 1
ATOM 2546 N N . LEU A 1 309 ? 11.75 27.766 -10.453 1 82.62 309 LEU A N 1
ATOM 2547 C CA . LEU A 1 309 ? 12 27.766 -9.016 1 82.62 309 LEU A CA 1
ATOM 2548 C C . LEU A 1 309 ? 12.328 29.172 -8.523 1 82.62 309 LEU A C 1
ATOM 2550 O O . LEU A 1 309 ? 12.773 29.359 -7.387 1 82.62 309 LEU A O 1
ATOM 2554 N N . GLN A 1 310 ? 12.008 30.156 -9.352 1 81.69 310 GLN A N 1
ATOM 2555 C CA . GLN A 1 310 ? 12.312 31.531 -9.016 1 81.69 310 GLN A CA 1
ATOM 2556 C C . GLN A 1 310 ? 11.547 31.984 -7.77 1 81.69 310 GLN A C 1
ATOM 2558 O O . GLN A 1 310 ? 12.094 32.688 -6.914 1 81.69 310 GLN A O 1
ATOM 2563 N N . PRO A 1 311 ? 10.414 31.516 -7.684 1 79.06 311 PRO A N 1
ATOM 2564 C CA . PRO A 1 311 ? 9.711 31.906 -6.453 1 79.06 311 PRO A CA 1
ATOM 2565 C C . PRO A 1 311 ? 10.398 31.375 -5.195 1 79.06 311 PRO A C 1
ATOM 2567 O O . PRO A 1 311 ? 10.414 32.062 -4.164 1 79.06 311 PRO A O 1
ATOM 2570 N N . THR A 1 312 ? 10.914 30.219 -5.258 1 83.12 312 THR A N 1
ATOM 2571 C CA . THR A 1 312 ? 11.633 29.641 -4.133 1 83.12 312 THR A CA 1
ATOM 2572 C C . THR A 1 312 ? 12.891 30.453 -3.824 1 83.12 312 THR A C 1
ATOM 2574 O O . THR A 1 312 ? 13.219 30.688 -2.658 1 83.12 312 THR A O 1
ATOM 2577 N N . ILE A 1 313 ? 13.547 30.844 -4.82 1 87.31 313 ILE A N 1
ATOM 2578 C CA . ILE A 1 313 ? 14.742 31.656 -4.676 1 87.31 313 ILE A CA 1
ATOM 2579 C C . ILE A 1 313 ? 14.383 33 -4.035 1 87.31 313 ILE A C 1
ATOM 2581 O O . ILE A 1 313 ? 15.055 33.438 -3.102 1 87.31 313 ILE A O 1
ATOM 2585 N N . ASP A 1 314 ? 13.344 33.531 -4.496 1 84.81 314 ASP A N 1
ATOM 2586 C CA . ASP A 1 314 ? 12.898 34.812 -3.988 1 84.81 314 ASP A CA 1
ATOM 2587 C C . ASP A 1 314 ? 12.508 34.75 -2.516 1 84.81 314 ASP A C 1
ATOM 2589 O O . ASP A 1 314 ? 12.773 35.656 -1.739 1 84.81 314 ASP A O 1
ATOM 2593 N N . GLU A 1 315 ? 11.906 33.688 -2.182 1 83.06 315 GLU A N 1
ATOM 2594 C CA . GLU A 1 315 ? 11.523 33.5 -0.788 1 83.06 315 GLU A CA 1
ATOM 2595 C C . GLU A 1 315 ? 12.758 33.344 0.103 1 83.06 315 GLU A C 1
ATOM 2597 O O . GLU A 1 315 ? 12.758 33.781 1.25 1 83.06 315 GLU A O 1
ATOM 2602 N N . THR A 1 316 ? 13.711 32.656 -0.374 1 87.94 316 THR A N 1
ATOM 2603 C CA . THR A 1 316 ? 14.945 32.5 0.39 1 87.94 316 THR A CA 1
ATOM 2604 C C . THR A 1 316 ? 15.656 33.844 0.583 1 87.94 316 THR A C 1
ATOM 2606 O O . THR A 1 316 ? 16.188 34.094 1.658 1 87.94 316 THR A O 1
ATOM 2609 N N . LYS A 1 317 ? 15.617 34.625 -0.455 1 89.94 317 LYS A N 1
ATOM 2610 C CA . LYS A 1 317 ? 16.188 35.969 -0.369 1 89.94 317 LYS A CA 1
ATOM 2611 C C . LYS A 1 317 ? 15.469 36.812 0.688 1 89.94 317 LYS A C 1
ATOM 2613 O O . LYS A 1 317 ? 16.109 37.5 1.485 1 89.94 317 LYS A O 1
ATOM 2618 N N . SER A 1 318 ? 14.227 36.688 0.644 1 86.75 318 SER A N 1
ATOM 2619 C CA . SER A 1 318 ? 13.414 37.406 1.603 1 86.75 318 SER A CA 1
ATOM 2620 C C . SER A 1 318 ? 13.695 36.969 3.031 1 86.75 318 SER A C 1
ATOM 2622 O O . SER A 1 318 ? 13.711 37.781 3.955 1 86.75 318 SER A O 1
ATOM 2624 N N . LEU A 1 319 ? 13.844 35.75 3.201 1 88.38 319 LEU A N 1
ATOM 2625 C CA . LEU A 1 319 ? 14.141 35.188 4.52 1 88.38 319 LEU A CA 1
ATOM 2626 C C . LEU A 1 319 ? 15.477 35.719 5.043 1 88.38 319 LEU A C 1
ATOM 2628 O O . LEU A 1 319 ? 15.609 36 6.234 1 88.38 319 LEU A O 1
ATOM 2632 N N . MET A 1 320 ? 16.422 35.875 4.184 1 90.69 320 MET A N 1
ATOM 2633 C CA . MET A 1 320 ? 17.734 36.344 4.578 1 90.69 320 MET A CA 1
ATOM 2634 C C . MET A 1 320 ? 17.672 37.812 5.047 1 90.69 320 MET A C 1
ATOM 2636 O O . MET A 1 320 ? 18.406 38.188 5.949 1 90.69 320 MET A O 1
ATOM 2640 N N . ILE A 1 321 ? 16.781 38.531 4.438 1 90.81 321 ILE A N 1
ATOM 2641 C CA . ILE A 1 321 ? 16.578 39.906 4.867 1 90.81 321 ILE A CA 1
ATOM 2642 C C . ILE A 1 321 ? 16.078 39.938 6.312 1 90.81 321 ILE A C 1
ATOM 2644 O O . ILE A 1 321 ? 16.562 40.719 7.125 1 90.81 321 ILE A O 1
ATOM 2648 N N . LEU A 1 322 ? 15.227 39.062 6.562 1 87.38 322 LEU A N 1
ATOM 2649 C CA . LEU A 1 322 ? 14.648 39 7.898 1 87.38 322 LEU A CA 1
ATOM 2650 C C . LEU A 1 322 ? 15.664 38.5 8.914 1 87.38 322 LEU A C 1
ATOM 2652 O O . LEU A 1 322 ? 15.727 38.969 10.047 1 87.38 322 LEU A O 1
ATOM 2656 N N . TYR A 1 323 ? 16.453 37.5 8.555 1 88.62 323 TYR A N 1
ATOM 2657 C CA . TYR A 1 323 ? 17.5 37 9.438 1 88.62 323 TYR A CA 1
ATOM 2658 C C . TYR A 1 323 ? 18.516 38.062 9.773 1 88.62 323 TYR A C 1
ATOM 2660 O O . TYR A 1 323 ? 19.016 38.156 10.898 1 88.62 323 TYR A O 1
ATOM 2668 N N . LEU A 1 324 ? 18.812 38.812 8.797 1 91.06 324 LEU A N 1
ATOM 2669 C CA . LEU A 1 324 ? 19.734 39.938 9.039 1 91.06 324 LEU A CA 1
ATOM 2670 C C . LEU A 1 324 ? 19.141 40.906 10.039 1 91.06 324 LEU A C 1
ATOM 2672 O O . LEU A 1 324 ? 19.844 41.375 10.945 1 91.06 324 LEU A O 1
ATOM 2676 N N . ALA A 1 325 ? 17.906 41.219 9.859 1 86.56 325 ALA A N 1
ATOM 2677 C CA . ALA A 1 325 ? 17.234 42.156 10.766 1 86.56 325 ALA A CA 1
ATOM 2678 C C . ALA A 1 325 ? 17.266 41.625 12.195 1 86.56 325 ALA A C 1
ATOM 2680 O O . ALA A 1 325 ? 17.531 42.375 13.141 1 86.56 325 ALA A O 1
ATOM 2681 N N . THR A 1 326 ? 17 40.406 12.414 1 83.69 326 THR A N 1
ATOM 2682 C CA . THR A 1 326 ? 16.969 39.812 13.742 1 83.69 326 THR A CA 1
ATOM 2683 C C . THR A 1 326 ? 18.375 39.719 14.336 1 83.69 326 THR A C 1
ATOM 2685 O O . THR A 1 326 ? 18.547 39.875 15.539 1 83.69 326 THR A O 1
ATOM 2688 N N . SER A 1 327 ? 19.312 39.438 13.492 1 85.44 327 SER A N 1
ATOM 2689 C CA . SER A 1 327 ? 20.703 39.344 13.945 1 85.44 327 SER A CA 1
ATOM 2690 C C . SER A 1 327 ? 21.203 40.719 14.453 1 85.44 327 SER A C 1
ATOM 2692 O O . SER A 1 327 ? 22 40.75 15.391 1 85.44 327 SER A O 1
ATOM 2694 N N . LYS A 1 328 ? 20.734 41.75 13.844 1 86.38 328 LYS A N 1
ATOM 2695 C CA . LYS A 1 328 ? 21.109 43.094 14.273 1 86.38 328 LYS A CA 1
ATOM 2696 C C . LYS A 1 328 ? 20.625 43.375 15.695 1 86.38 328 LYS A C 1
ATOM 2698 O O . LYS A 1 328 ? 21.344 43.969 16.5 1 86.38 328 LYS A O 1
ATOM 2703 N N . TRP A 1 329 ? 19.469 42.938 16 1 82.56 329 TRP A N 1
ATOM 2704 C CA . TRP A 1 329 ? 18.938 43.125 17.344 1 82.56 329 TRP A CA 1
ATOM 2705 C C . TRP A 1 329 ? 19.719 42.281 18.359 1 82.56 329 TRP A C 1
ATOM 2707 O O . TRP A 1 329 ? 20.062 42.75 19.438 1 82.56 329 TRP A O 1
ATOM 2717 N N . ALA A 1 330 ? 20.016 41.062 18.031 1 78.62 330 ALA A N 1
ATOM 2718 C CA . ALA A 1 330 ? 20.672 40.094 18.938 1 78.62 330 ALA A CA 1
ATOM 2719 C C . ALA A 1 330 ? 22.078 40.594 19.281 1 78.62 330 ALA A C 1
ATOM 2721 O O . ALA A 1 330 ? 22.5 40.5 20.438 1 78.62 330 ALA A O 1
ATOM 2722 N N . ARG A 1 331 ? 22.75 41.062 18.344 1 82 331 ARG A N 1
ATOM 2723 C CA . ARG A 1 331 ? 24.156 41.406 18.547 1 82 331 ARG A CA 1
ATOM 2724 C C . ARG A 1 331 ? 24.281 42.812 19.188 1 82 331 ARG A C 1
ATOM 2726 O O . ARG A 1 331 ? 25.266 43.062 19.875 1 82 331 ARG A O 1
ATOM 2733 N N . ALA A 1 332 ? 23.312 43.625 18.922 1 80.5 332 ALA A N 1
ATOM 2734 C CA . ALA A 1 332 ? 23.344 44.938 19.531 1 80.5 332 ALA A CA 1
ATOM 2735 C C . ALA A 1 332 ? 22.828 44.906 20.969 1 80.5 332 ALA A C 1
ATOM 2737 O O . ALA A 1 332 ? 22.984 45.875 21.703 1 80.5 332 ALA A O 1
ATOM 2738 N N . GLY A 1 333 ? 22.328 43.812 21.359 1 79.75 333 GLY A N 1
ATOM 2739 C CA . GLY A 1 333 ? 21.734 43.719 22.672 1 79.75 333 GLY A CA 1
ATOM 2740 C C . GLY A 1 333 ? 20.516 44.625 22.844 1 79.75 333 GLY A C 1
ATOM 2741 O O . GLY A 1 333 ? 20.203 45.062 23.953 1 79.75 333 GLY A O 1
ATOM 2742 N N . HIS A 1 334 ? 19.969 44.938 21.812 1 83.88 334 HIS A N 1
ATOM 2743 C CA . HIS A 1 334 ? 18.812 45.844 21.781 1 83.88 334 HIS A CA 1
ATOM 2744 C C . HIS A 1 334 ? 17.516 45.062 21.875 1 83.88 334 HIS A C 1
ATOM 2746 O O . HIS A 1 334 ? 17.312 44.062 21.172 1 83.88 334 HIS A O 1
ATOM 2752 N N . VAL A 1 335 ? 16.656 45.469 22.812 1 89.12 335 VAL A N 1
ATOM 2753 C CA . VAL A 1 335 ? 15.328 44.906 22.938 1 89.12 335 VAL A CA 1
ATOM 2754 C C . VAL A 1 335 ? 14.312 45.781 22.188 1 89.12 335 VAL A C 1
ATOM 2756 O O . VAL A 1 335 ? 13.969 46.875 22.656 1 89.12 335 VAL A O 1
ATOM 2759 N N . PRO A 1 336 ? 13.906 45.344 21.109 1 90.25 336 PRO A N 1
ATOM 2760 C CA . PRO A 1 336 ? 12.914 46.125 20.375 1 90.25 336 PRO A CA 1
ATOM 2761 C C . PRO A 1 336 ? 11.555 46.156 21.062 1 90.25 336 PRO A C 1
ATOM 2763 O O . PRO A 1 336 ? 11.328 45.406 22.031 1 90.25 336 PRO A O 1
ATOM 2766 N N . SER A 1 337 ? 10.703 47.094 20.578 1 93.69 337 SER A N 1
ATOM 2767 C CA . SER A 1 337 ? 9.32 47.031 21.031 1 93.69 337 SER A CA 1
ATOM 2768 C C . SER A 1 337 ? 8.648 45.75 20.578 1 93.69 337 SER A C 1
ATOM 2770 O O . SER A 1 337 ? 9.086 45.125 19.609 1 93.69 337 SER A O 1
ATOM 2772 N N . PHE A 1 338 ? 7.652 45.344 21.312 1 95 338 PHE A N 1
ATOM 2773 C CA . PHE A 1 338 ? 6.957 44.125 20.969 1 95 338 PHE A CA 1
ATOM 2774 C C . PHE A 1 338 ? 6.402 44.188 19.562 1 95 338 PHE A C 1
ATOM 2776 O O . PHE A 1 338 ? 6.5 43.219 18.797 1 95 338 PHE A O 1
ATOM 2783 N N . GLU A 1 339 ? 5.852 45.312 19.109 1 93.56 339 GLU A N 1
ATOM 2784 C CA . GLU A 1 339 ? 5.273 45.469 17.781 1 93.56 339 GLU A CA 1
ATOM 2785 C C . GLU A 1 339 ? 6.344 45.375 16.688 1 93.56 339 GLU A C 1
ATOM 2787 O O . GLU A 1 339 ? 6.145 44.719 15.672 1 93.56 339 GLU A O 1
ATOM 2792 N N . ASP A 1 340 ? 7.461 46.062 16.984 1 90.38 340 ASP A N 1
ATOM 2793 C CA . ASP A 1 340 ? 8.57 46 16.031 1 90.38 340 ASP A CA 1
ATOM 2794 C C . ASP A 1 340 ? 9.125 44.594 15.922 1 90.38 340 ASP A C 1
ATOM 2796 O O . ASP A 1 340 ? 9.453 44.125 14.82 1 90.38 340 ASP A O 1
ATOM 2800 N N . TYR A 1 341 ? 9.18 43.938 17.031 1 91.69 341 TYR A N 1
ATOM 2801 C CA . TYR A 1 341 ? 9.672 42.562 17.062 1 91.69 341 TYR A CA 1
ATOM 2802 C C . TYR A 1 341 ? 8.75 41.625 16.281 1 91.69 341 TYR A C 1
ATOM 2804 O O . TYR A 1 341 ? 9.211 40.812 15.492 1 91.69 341 TYR A O 1
ATOM 2812 N N . MET A 1 342 ? 7.48 41.781 16.484 1 92.44 342 MET A N 1
ATOM 2813 C CA . MET A 1 342 ? 6.512 40.906 15.852 1 92.44 342 MET A CA 1
ATOM 2814 C C . MET A 1 342 ? 6.445 41.125 14.352 1 92.44 342 MET A C 1
ATOM 2816 O O . MET A 1 342 ? 6.234 40.188 13.578 1 92.44 342 MET A O 1
ATOM 2820 N N . GLU A 1 343 ? 6.617 42.312 13.945 1 88.62 343 GLU A N 1
ATOM 2821 C CA . GLU A 1 343 ? 6.594 42.625 12.523 1 88.62 343 GLU A CA 1
ATOM 2822 C C . GLU A 1 343 ? 7.707 41.875 11.781 1 88.62 343 GLU A C 1
ATOM 2824 O O . GLU A 1 343 ? 7.473 41.312 10.711 1 88.62 343 GLU A O 1
ATOM 2829 N N . VAL A 1 344 ? 8.812 41.844 12.352 1 85.88 344 VAL A N 1
ATOM 2830 C CA . VAL A 1 344 ? 9.969 41.219 11.742 1 85.88 344 VAL A CA 1
ATOM 2831 C C . VAL A 1 344 ? 9.938 39.719 12.055 1 85.88 344 VAL A C 1
ATOM 2833 O O . VAL A 1 344 ? 10.102 38.875 11.164 1 85.88 344 VAL A O 1
ATOM 2836 N N . GLY A 1 345 ? 9.656 39.5 13.25 1 84.38 345 GLY A N 1
ATOM 2837 C CA . GLY A 1 345 ? 9.734 38.125 13.734 1 84.38 345 GLY A CA 1
ATOM 2838 C C . GLY A 1 345 ? 8.695 37.188 13.109 1 84.38 345 GLY A C 1
ATOM 2839 O O . GLY A 1 345 ? 8.984 36.031 12.797 1 84.38 345 GLY A O 1
ATOM 2840 N N . SER A 1 346 ? 7.523 37.656 13 1 85.75 346 SER A N 1
ATOM 2841 C CA . SER A 1 346 ? 6.457 36.844 12.406 1 85.75 346 SER A CA 1
ATOM 2842 C C . SER A 1 346 ? 6.785 36.438 10.969 1 85.75 346 SER A C 1
ATOM 2844 O O . SER A 1 346 ? 6.594 35.312 10.57 1 85.75 346 SER A O 1
ATOM 2846 N N . SER A 1 347 ? 7.32 37.312 10.273 1 78.19 347 SER A N 1
ATOM 2847 C CA . SER A 1 347 ? 7.684 37.031 8.883 1 78.19 347 SER A CA 1
ATOM 2848 C C . SER A 1 347 ? 8.914 36.156 8.797 1 78.19 347 SER A C 1
ATOM 2850 O O . SER A 1 347 ? 9.031 35.344 7.867 1 78.19 347 SER A O 1
ATOM 2852 N N . ALA A 1 348 ? 9.688 36.219 9.727 1 73.06 348 ALA A N 1
ATOM 2853 C CA . ALA A 1 348 ? 10.938 35.469 9.734 1 73.06 348 ALA A CA 1
ATOM 2854 C C . ALA A 1 348 ? 10.695 34 10.062 1 73.06 348 ALA A C 1
ATOM 2856 O O . ALA A 1 348 ? 11.57 33.156 9.852 1 73.06 348 ALA A O 1
ATOM 2857 N N . SER A 1 349 ? 9.516 33.719 10.547 1 78.69 349 SER A N 1
ATOM 2858 C CA . SER A 1 349 ? 9.172 32.344 10.812 1 78.69 349 SER A CA 1
ATOM 2859 C C . SER A 1 349 ? 9.219 31.516 9.539 1 78.69 349 SER A C 1
ATOM 2861 O O . SER A 1 349 ? 9.516 30.312 9.578 1 78.69 349 SER A O 1
ATOM 2863 N N . GLY A 1 350 ? 8.852 32.094 8.477 1 75.5 350 GLY A N 1
ATOM 2864 C CA . GLY A 1 350 ? 9.07 31.516 7.16 1 75.5 350 GLY A CA 1
ATOM 2865 C C . GLY A 1 350 ? 8.211 30.281 6.906 1 75.5 350 GLY A C 1
ATOM 2866 O O . GLY A 1 350 ? 8.523 29.469 6.039 1 75.5 350 GLY A O 1
ATOM 2867 N N . LEU A 1 351 ? 7.168 30.062 7.613 1 75.38 351 LEU A N 1
ATOM 2868 C CA . LEU A 1 351 ? 6.375 28.844 7.457 1 75.38 351 LEU A CA 1
ATOM 2869 C C . LEU A 1 351 ? 5.637 28.844 6.121 1 75.38 351 LEU A C 1
ATOM 2871 O O . LEU A 1 351 ? 5.348 27.781 5.57 1 75.38 351 LEU A O 1
ATOM 2875 N N . HIS A 1 352 ? 5.387 30.047 5.668 1 77.69 352 HIS A N 1
ATOM 2876 C CA . HIS A 1 352 ? 4.82 30.109 4.324 1 77.69 352 HIS A CA 1
ATOM 2877 C C . HIS A 1 352 ? 5.805 29.594 3.281 1 77.69 352 HIS A C 1
ATOM 2879 O O . HIS A 1 352 ? 5.406 28.938 2.318 1 77.69 352 HIS A O 1
ATOM 2885 N N . ASP A 1 353 ? 7.047 29.828 3.525 1 76 353 ASP A N 1
ATOM 2886 C CA . ASP A 1 353 ? 8.078 29.312 2.623 1 76 353 ASP A CA 1
ATOM 2887 C C . ASP A 1 353 ? 8.125 27.781 2.65 1 76 353 ASP A C 1
ATOM 2889 O O . ASP A 1 353 ? 8.234 27.141 1.603 1 76 353 ASP A O 1
ATOM 2893 N N . PHE A 1 354 ? 7.969 27.312 3.779 1 74.44 354 PHE A N 1
ATOM 2894 C CA . PHE A 1 354 ? 8.016 25.859 3.934 1 74.44 354 PHE A CA 1
ATOM 2895 C C . PHE A 1 354 ? 6.875 25.203 3.162 1 74.44 354 PHE A C 1
ATOM 2897 O O . PHE A 1 354 ? 7.074 24.172 2.512 1 74.44 354 PHE A O 1
ATOM 2904 N N . ALA A 1 355 ? 5.812 25.812 3.264 1 74.5 355 ALA A N 1
ATOM 2905 C CA . ALA A 1 355 ? 4.668 25.297 2.512 1 74.5 355 ALA A CA 1
ATOM 2906 C C . ALA A 1 355 ? 4.902 25.422 1.009 1 74.5 355 ALA A C 1
ATOM 2908 O O . ALA A 1 355 ? 4.574 24.5 0.249 1 74.5 355 ALA A O 1
ATOM 2909 N N . ALA A 1 356 ? 5.504 26.5 0.648 1 76.56 356 ALA A N 1
ATOM 2910 C CA . ALA A 1 356 ? 5.746 26.781 -0.765 1 76.56 356 ALA A CA 1
ATOM 2911 C C . ALA A 1 356 ? 6.703 25.75 -1.369 1 76.56 356 ALA A C 1
ATOM 2913 O O . ALA A 1 356 ? 6.586 25.406 -2.545 1 76.56 356 ALA A O 1
ATOM 2914 N N . TYR A 1 357 ? 7.613 25.297 -0.564 1 78.88 357 TYR A N 1
ATOM 2915 C CA . TYR A 1 357 ? 8.578 24.312 -1.053 1 78.88 357 TYR A CA 1
ATOM 2916 C C . TYR A 1 357 ? 7.887 23.031 -1.491 1 78.88 357 TYR A C 1
ATOM 2918 O O . TYR A 1 357 ? 8.312 22.375 -2.451 1 78.88 357 TYR A O 1
ATOM 2926 N N . GLY A 1 358 ? 6.824 22.734 -0.812 1 78.62 358 GLY A N 1
ATOM 2927 C CA . GLY A 1 358 ? 6.066 21.547 -1.188 1 78.62 358 GLY A CA 1
ATOM 2928 C C . GLY A 1 358 ? 5.215 21.75 -2.428 1 78.62 358 GLY A C 1
ATOM 2929 O O . GLY A 1 358 ? 4.969 20.812 -3.182 1 78.62 358 GLY A O 1
ATOM 2930 N N . TYR A 1 359 ? 4.914 23.031 -2.684 1 80.12 359 TYR A N 1
ATOM 2931 C CA . TYR A 1 359 ? 4.012 23.328 -3.789 1 80.12 359 TYR A CA 1
ATOM 2932 C C . TYR A 1 359 ? 4.719 23.172 -5.129 1 80.12 359 TYR A C 1
ATOM 2934 O O . TYR A 1 359 ? 4.066 23.047 -6.172 1 80.12 359 TYR A O 1
ATOM 2942 N N . ILE A 1 360 ? 5.984 23.078 -5.043 1 78.06 360 ILE A N 1
ATOM 2943 C CA . ILE A 1 360 ? 6.773 22.938 -6.262 1 78.06 360 ILE A CA 1
ATOM 2944 C C . ILE A 1 360 ? 6.348 21.656 -7 1 78.06 360 ILE A C 1
ATOM 2946 O O . ILE A 1 360 ? 6.285 21.641 -8.227 1 78.06 360 ILE A O 1
ATOM 2950 N N . SER A 1 361 ? 5.977 20.703 -6.219 1 79.81 361 SER A N 1
ATOM 2951 C CA . SER A 1 361 ? 5.734 19.375 -6.805 1 79.81 361 SER A CA 1
ATOM 2952 C C . SER A 1 361 ? 4.266 18.984 -6.691 1 79.81 361 SER A C 1
ATOM 2954 O O . SER A 1 361 ? 3.924 17.812 -6.789 1 79.81 361 SER A O 1
ATOM 2956 N N . VAL A 1 362 ? 3.463 19.906 -6.383 1 81.81 362 VAL A N 1
ATOM 2957 C CA . VAL A 1 362 ? 2.037 19.625 -6.25 1 81.81 362 VAL A CA 1
ATOM 2958 C C . VAL A 1 362 ? 1.309 20.031 -7.527 1 81.81 362 VAL A C 1
ATOM 2960 O O . VAL A 1 362 ? 1.505 21.141 -8.039 1 81.81 362 VAL A O 1
ATOM 2963 N N . ASP A 1 363 ? 0.54 19.141 -8.07 1 74.88 363 ASP A N 1
ATOM 2964 C CA . ASP A 1 363 ? -0.139 19.406 -9.336 1 74.88 363 ASP A CA 1
ATOM 2965 C C . ASP A 1 363 ? -1.626 19.672 -9.117 1 74.88 363 ASP A C 1
ATOM 2967 O O . ASP A 1 363 ? -2.422 19.594 -10.055 1 74.88 363 ASP A O 1
ATOM 2971 N N . ASP A 1 364 ? -1.989 20.016 -7.984 1 74.06 364 ASP A N 1
ATOM 2972 C CA . ASP A 1 364 ? -3.4 20.188 -7.648 1 74.06 364 ASP A CA 1
ATOM 2973 C C . ASP A 1 364 ? -3.908 21.562 -8.086 1 74.06 364 ASP A C 1
ATOM 2975 O O . ASP A 1 364 ? -5.109 21.812 -8.047 1 74.06 364 ASP A O 1
ATOM 2979 N N . CYS A 1 365 ? -3.07 22.453 -8.438 1 76.81 365 CYS A N 1
ATOM 2980 C CA . CYS A 1 365 ? -3.455 23.812 -8.789 1 76.81 365 CYS A CA 1
ATOM 2981 C C . CYS A 1 365 ? -2.598 24.344 -9.93 1 76.81 365 CYS A C 1
ATOM 2983 O O . CYS A 1 365 ? -1.478 23.875 -10.141 1 76.81 365 CYS A O 1
ATOM 2985 N N . ASP A 1 366 ? -3.301 25.266 -10.602 1 80.75 366 ASP A N 1
ATOM 2986 C CA . ASP A 1 366 ? -2.537 26 -11.609 1 80.75 366 ASP A CA 1
ATOM 2987 C C . ASP A 1 366 ? -1.366 26.734 -10.977 1 80.75 366 ASP A C 1
ATOM 2989 O O . ASP A 1 366 ? -1.546 27.484 -10.008 1 80.75 366 ASP A O 1
ATOM 2993 N N . LYS A 1 367 ? -0.224 26.547 -11.5 1 79.25 367 LYS A N 1
ATOM 2994 C CA . LYS A 1 367 ? 0.994 27.094 -10.906 1 79.25 367 LYS A CA 1
ATOM 2995 C C . LYS A 1 367 ? 0.975 28.625 -10.914 1 79.25 367 LYS A C 1
ATOM 2997 O O . LYS A 1 367 ? 1.447 29.25 -9.969 1 79.25 367 LYS A O 1
ATOM 3002 N N . LYS A 1 368 ? 0.465 29.125 -11.977 1 80.5 368 LYS A N 1
ATOM 3003 C CA . LYS A 1 368 ? 0.396 30.578 -12.062 1 80.5 368 LYS A CA 1
ATOM 3004 C C . LYS A 1 368 ? -0.535 31.156 -11 1 80.5 368 LYS A C 1
ATOM 3006 O O . LYS A 1 368 ? -0.193 32.125 -10.328 1 80.5 368 LYS A O 1
ATOM 3011 N N . GLN A 1 369 ? -1.641 30.531 -10.852 1 83.12 369 GLN A N 1
ATOM 3012 C CA . GLN A 1 369 ? -2.605 30.953 -9.844 1 83.12 369 GLN A CA 1
ATOM 3013 C C . GLN A 1 369 ? -2.033 30.797 -8.438 1 83.12 369 GLN A C 1
ATOM 3015 O O . GLN A 1 369 ? -2.26 31.656 -7.574 1 83.12 369 GLN A O 1
ATOM 3020 N N . LEU A 1 370 ? -1.404 29.781 -8.273 1 84.06 370 LEU A N 1
ATOM 3021 C CA . LEU A 1 370 ? -0.793 29.516 -6.977 1 84.06 370 LEU A CA 1
ATOM 3022 C C . LEU A 1 370 ? 0.262 30.578 -6.648 1 84.06 370 LEU A C 1
ATOM 3024 O O . LEU A 1 370 ? 0.325 31.062 -5.516 1 84.06 370 LEU A O 1
ATOM 3028 N N . HIS A 1 371 ? 1.007 30.922 -7.605 1 80.81 371 HIS A N 1
ATOM 3029 C CA . HIS A 1 371 ? 2.059 31.922 -7.414 1 80.81 371 HIS A CA 1
ATOM 3030 C C . HIS A 1 371 ? 1.469 33.281 -7.117 1 80.81 371 HIS A C 1
ATOM 3032 O O . HIS A 1 371 ? 1.975 34.031 -6.258 1 80.81 371 HIS A O 1
ATOM 3038 N N . GLU A 1 372 ? 0.516 33.594 -7.84 1 85.06 372 GLU A N 1
ATOM 3039 C CA . GLU A 1 372 ? -0.144 34.875 -7.625 1 85.06 372 GLU A CA 1
ATOM 3040 C C . GLU A 1 372 ? -0.764 34.938 -6.23 1 85.06 372 GLU A C 1
ATOM 3042 O O . GLU A 1 372 ? -0.665 35.969 -5.555 1 85.06 372 GLU A O 1
ATOM 3047 N N . TRP A 1 373 ? -1.359 33.906 -5.871 1 87.62 373 TRP A N 1
ATOM 3048 C CA . TRP A 1 373 ? -1.977 33.812 -4.551 1 87.62 373 TRP A CA 1
ATOM 3049 C C . TRP A 1 373 ? -0.923 33.938 -3.453 1 87.62 373 TRP A C 1
ATOM 3051 O O . TRP A 1 373 ? -1.096 34.656 -2.482 1 87.62 373 TRP A O 1
ATOM 3061 N N . PHE A 1 374 ? 0.148 33.281 -3.645 1 83.31 374 PHE A N 1
ATOM 3062 C CA . PHE A 1 374 ? 1.22 33.312 -2.656 1 83.31 374 PHE A CA 1
ATOM 3063 C C . PHE A 1 374 ? 1.836 34.688 -2.543 1 83.31 374 PHE A C 1
ATOM 3065 O O . PHE A 1 374 ? 2.146 35.156 -1.442 1 83.31 374 PHE A O 1
ATOM 3072 N N . ASN A 1 375 ? 1.958 35.281 -3.623 1 81.75 375 ASN A N 1
ATOM 3073 C CA . ASN A 1 375 ? 2.57 36.594 -3.668 1 81.75 375 ASN A CA 1
ATOM 3074 C C . ASN A 1 375 ? 1.647 37.688 -3.082 1 81.75 375 ASN A C 1
ATOM 3076 O O . ASN A 1 375 ? 2.1 38.75 -2.717 1 81.75 375 ASN A O 1
ATOM 3080 N N . SER A 1 376 ? 0.463 37.344 -3.002 1 87.19 376 SER A N 1
ATOM 3081 C CA . SER A 1 376 ? -0.48 38.312 -2.434 1 87.19 376 SER A CA 1
ATOM 3082 C C . SER A 1 376 ? -0.417 38.312 -0.911 1 87.19 376 SER A C 1
ATOM 3084 O O . SER A 1 376 ? -1.162 39.031 -0.254 1 87.19 376 SER A O 1
ATOM 3086 N N . ARG A 1 377 ? 0.425 37.469 -0.344 1 86.44 377 ARG A N 1
ATOM 3087 C CA . ARG A 1 377 ? 0.591 37.375 1.103 1 86.44 377 ARG A CA 1
ATOM 3088 C C . ARG A 1 377 ? -0.731 37.031 1.781 1 86.44 377 ARG A C 1
ATOM 3090 O O . ARG A 1 377 ? -1.214 37.781 2.627 1 86.44 377 ARG A O 1
ATOM 3097 N N . PRO A 1 378 ? -1.193 35.906 1.445 1 91.75 378 PRO A N 1
ATOM 3098 C CA . PRO A 1 378 ? -2.496 35.5 1.979 1 91.75 378 PRO A CA 1
ATOM 3099 C C . PRO A 1 378 ? -2.541 35.531 3.506 1 91.75 378 PRO A C 1
ATOM 3101 O O . PRO A 1 378 ? -1.562 35.156 4.16 1 91.75 378 PRO A O 1
ATOM 3104 N N . LYS A 1 379 ? -3.68 35.938 4.047 1 93.44 379 LYS A N 1
ATOM 3105 C CA . LYS A 1 379 ? -3.891 36.094 5.48 1 93.44 379 LYS A CA 1
ATOM 3106 C C . LYS A 1 379 ? -3.643 34.781 6.223 1 93.44 379 LYS A C 1
ATOM 3108 O O . LYS A 1 379 ? -3.213 34.812 7.379 1 93.44 379 LYS A O 1
ATOM 3113 N N . ILE A 1 380 ? -3.887 33.688 5.586 1 94.75 380 ILE A N 1
ATOM 3114 C CA . ILE A 1 380 ? -3.744 32.375 6.227 1 94.75 380 ILE A CA 1
ATOM 3115 C C . ILE A 1 380 ? -2.287 32.156 6.625 1 94.75 380 ILE A C 1
ATOM 3117 O O . ILE A 1 380 ? -2.006 31.656 7.711 1 94.75 380 ILE A O 1
ATOM 3121 N N . PHE A 1 381 ? -1.328 32.594 5.832 1 92.25 381 PHE A N 1
ATOM 3122 C CA . PHE A 1 381 ? 0.087 32.375 6.121 1 92.25 381 PHE A CA 1
ATOM 3123 C C . PHE A 1 381 ? 0.588 33.438 7.105 1 92.25 381 PHE A C 1
ATOM 3125 O O . PHE A 1 381 ? 1.458 33.156 7.934 1 92.25 381 PHE A O 1
ATOM 3132 N N . GLU A 1 382 ? 0.029 34.625 7.004 1 92.81 382 GLU A N 1
ATOM 3133 C CA . GLU A 1 382 ? 0.369 35.625 8 1 92.81 382 GLU A CA 1
ATOM 3134 C C . GLU A 1 382 ? -0.006 35.156 9.406 1 92.81 382 GLU A C 1
ATOM 3136 O O . GLU A 1 382 ? 0.78 35.312 10.344 1 92.81 382 GLU A O 1
ATOM 3141 N N . ALA A 1 383 ? -1.215 34.656 9.461 1 95.19 383 ALA A N 1
ATOM 3142 C CA . ALA A 1 383 ? -1.685 34.125 10.742 1 95.19 383 ALA A CA 1
ATOM 3143 C C . ALA A 1 383 ? -0.832 32.969 11.203 1 95.19 383 ALA A C 1
ATOM 3145 O O . ALA A 1 383 ? -0.469 32.875 12.375 1 95.19 383 ALA A O 1
ATOM 3146 N N . LEU A 1 384 ? -0.497 32.062 10.281 1 94.75 384 LEU A N 1
ATOM 3147 C CA . LEU A 1 384 ? 0.314 30.906 10.594 1 94.75 384 LEU A CA 1
ATOM 3148 C C . LEU A 1 384 ? 1.688 31.312 11.109 1 94.75 384 LEU A C 1
ATOM 3150 O O . LEU A 1 384 ? 2.166 30.766 12.109 1 94.75 384 LEU A O 1
ATOM 3154 N N . ASN A 1 385 ? 2.334 32.219 10.445 1 93.75 385 ASN A N 1
ATOM 3155 C CA . ASN A 1 385 ? 3.641 32.688 10.867 1 93.75 385 ASN A CA 1
ATOM 3156 C C . ASN A 1 385 ? 3.586 33.281 12.273 1 93.75 385 ASN A C 1
ATOM 3158 O O . ASN A 1 385 ? 4.488 33.062 13.078 1 93.75 385 ASN A O 1
ATOM 3162 N N . THR A 1 386 ? 2.535 34.031 12.5 1 94.75 386 THR A N 1
ATOM 3163 C CA . THR A 1 386 ? 2.361 34.656 13.812 1 94.75 386 THR A CA 1
ATOM 3164 C C . THR A 1 386 ? 2.164 33.594 14.891 1 94.75 386 THR A C 1
ATOM 3166 O O . THR A 1 386 ? 2.742 33.688 15.969 1 94.75 386 THR A O 1
ATOM 3169 N N . VAL A 1 387 ? 1.352 32.625 14.578 1 94.19 387 VAL A N 1
ATOM 3170 C CA . VAL A 1 387 ? 1.11 31.516 15.508 1 94.19 387 VAL A CA 1
ATOM 3171 C C . VAL A 1 387 ? 2.436 30.859 15.883 1 94.19 387 VAL A C 1
ATOM 3173 O O . VAL A 1 387 ? 2.711 30.641 17.062 1 94.19 387 VAL A O 1
ATOM 3176 N N . PHE A 1 388 ? 3.223 30.625 14.961 1 92.88 388 PHE A N 1
ATOM 3177 C CA . PHE A 1 388 ? 4.484 29.938 15.195 1 92.88 388 PHE A CA 1
ATOM 3178 C C . PHE A 1 388 ? 5.441 30.812 15.992 1 92.88 388 PHE A C 1
ATOM 3180 O O . PHE A 1 388 ? 6.09 30.344 16.938 1 92.88 388 PHE A O 1
ATOM 3187 N N . ARG A 1 389 ? 5.531 32.031 15.57 1 92.81 389 ARG A N 1
ATOM 3188 C CA . ARG A 1 389 ? 6.438 32.969 16.25 1 92.81 389 ARG A CA 1
ATOM 3189 C C . ARG A 1 389 ? 6.105 33.062 17.734 1 92.81 389 ARG A C 1
ATOM 3191 O O . ARG A 1 389 ? 6.996 32.969 18.578 1 92.81 389 ARG A O 1
ATOM 3198 N N . LEU A 1 390 ? 4.863 33.219 18 1 94.12 390 LEU A N 1
ATOM 3199 C CA . LEU A 1 390 ? 4.422 33.375 19.375 1 94.12 390 LEU A CA 1
ATOM 3200 C C . LEU A 1 390 ? 4.684 32.062 20.156 1 94.12 390 LEU A C 1
ATOM 3202 O O . LEU A 1 390 ? 5.211 32.125 21.266 1 94.12 390 LEU A O 1
ATOM 3206 N N . ARG A 1 391 ? 4.344 31.016 19.578 1 92.75 391 ARG A N 1
ATOM 3207 C CA . ARG A 1 391 ? 4.562 29.719 20.219 1 92.75 391 ARG A CA 1
ATOM 3208 C C . ARG A 1 391 ? 6.047 29.484 20.484 1 92.75 391 ARG A C 1
ATOM 3210 O O . ARG A 1 391 ? 6.434 29.078 21.578 1 92.75 391 ARG A O 1
ATOM 3217 N N . ASN A 1 392 ? 6.805 29.672 19.453 1 89.31 392 ASN A N 1
ATOM 3218 C CA . ASN A 1 392 ? 8.25 29.469 19.547 1 89.31 392 ASN A CA 1
ATOM 3219 C C . ASN A 1 392 ? 8.859 30.344 20.641 1 89.31 392 ASN A C 1
ATOM 3221 O O . ASN A 1 392 ? 9.688 29.875 21.438 1 89.31 392 ASN A O 1
ATOM 3225 N N . ASP A 1 393 ? 8.477 31.578 20.719 1 91.69 393 ASP A N 1
ATOM 3226 C CA . ASP A 1 393 ? 9.016 32.531 21.703 1 91.69 393 ASP A CA 1
ATOM 3227 C C . ASP A 1 393 ? 8.664 32.094 23.125 1 91.69 393 ASP A C 1
ATOM 3229 O O . ASP A 1 393 ? 9.492 32.188 24.031 1 91.69 393 ASP A O 1
ATOM 3233 N N . ILE A 1 394 ? 7.477 31.656 23.266 1 93.25 394 ILE A N 1
ATOM 3234 C CA . ILE A 1 394 ? 7.023 31.234 24.594 1 93.25 394 ILE A CA 1
ATOM 3235 C C . ILE A 1 394 ? 7.82 30.016 25.047 1 93.25 394 ILE A C 1
ATOM 3237 O O . ILE A 1 394 ? 8.32 29.984 26.172 1 93.25 394 ILE A O 1
ATOM 3241 N N . VAL A 1 395 ? 7.984 29.094 24.203 1 90.06 395 VAL A N 1
ATOM 3242 C CA . VAL A 1 395 ? 8.555 27.812 24.578 1 90.06 395 VAL A CA 1
ATOM 3243 C C . VAL A 1 395 ? 10.07 27.938 24.719 1 90.06 395 VAL A C 1
ATOM 3245 O O . VAL A 1 395 ? 10.672 27.281 25.562 1 90.06 395 VAL A O 1
ATOM 3248 N N . THR A 1 396 ? 10.695 28.812 23.984 1 86.94 396 THR A N 1
ATOM 3249 C CA . THR A 1 396 ? 12.148 28.906 23.984 1 86.94 396 THR A CA 1
ATOM 3250 C C . THR A 1 396 ? 12.625 30.062 24.859 1 86.94 396 THR A C 1
ATOM 3252 O O . THR A 1 396 ? 13.82 30.328 24.953 1 86.94 396 THR A O 1
ATOM 3255 N N . PHE A 1 397 ? 11.758 30.688 25.5 1 91.12 397 PHE A N 1
ATOM 3256 C CA . PHE A 1 397 ? 12.062 31.906 26.25 1 91.12 397 PHE A CA 1
ATOM 3257 C C . PHE A 1 397 ? 13.195 31.641 27.25 1 91.12 397 PHE A C 1
ATOM 3259 O O . PHE A 1 397 ? 14.211 32.344 27.234 1 91.12 397 PHE A O 1
ATOM 3266 N N . GLU A 1 398 ? 13.062 30.625 28.094 1 88.12 398 GLU A N 1
ATOM 3267 C CA . GLU A 1 398 ? 14.031 30.344 29.141 1 88.12 398 GLU A CA 1
ATOM 3268 C C . GLU A 1 398 ? 15.398 30.016 28.562 1 88.12 398 GLU A C 1
ATOM 3270 O O . GLU A 1 398 ? 16.422 30.484 29.062 1 88.12 398 GLU A O 1
ATOM 3275 N N . GLN A 1 399 ? 15.359 29.297 27.578 1 82.94 399 GLN A N 1
ATOM 3276 C CA . GLN A 1 399 ? 16.609 28.875 26.953 1 82.94 399 GLN A CA 1
ATOM 3277 C C . GLN A 1 399 ? 17.312 30.047 26.281 1 82.94 399 GLN A C 1
ATOM 3279 O O . GLN A 1 399 ? 18.531 30.172 26.344 1 82.94 399 GLN A O 1
ATOM 3284 N N . GLU A 1 400 ? 16.562 30.844 25.625 1 81.44 400 GLU A N 1
ATOM 3285 C CA . GLU A 1 400 ? 17.125 31.984 24.922 1 81.44 400 GLU A CA 1
ATOM 3286 C C . GLU A 1 400 ? 17.672 33.031 25.891 1 81.44 400 GLU A C 1
ATOM 3288 O O . GLU A 1 400 ? 18.734 33.594 25.672 1 81.44 400 GLU A O 1
ATOM 3293 N N . MET A 1 401 ? 17.016 33.188 26.922 1 83.56 401 MET A N 1
ATOM 3294 C CA . MET A 1 401 ? 17.469 34.156 27.938 1 83.56 401 MET A CA 1
ATOM 3295 C C . MET A 1 401 ? 18.75 33.688 28.594 1 83.56 401 MET A C 1
ATOM 3297 O O . MET A 1 401 ? 19.625 34.469 28.906 1 83.56 401 MET A O 1
ATOM 3301 N N . SER A 1 402 ? 18.781 32.438 28.75 1 84.19 402 SER A N 1
ATOM 3302 C CA . SER A 1 402 ? 19.953 31.875 29.406 1 84.19 402 SER A CA 1
ATOM 3303 C C . SER A 1 402 ? 21.188 32 28.516 1 84.19 402 SER A C 1
ATOM 3305 O O . SER A 1 402 ? 22.312 32.062 29.031 1 84.19 402 SER A O 1
ATOM 3307 N N . ARG A 1 403 ? 20.953 32.062 27.234 1 75.75 403 ARG A N 1
ATOM 3308 C CA . ARG A 1 403 ? 22.062 32.188 26.297 1 75.75 403 ARG A CA 1
ATOM 3309 C C . ARG A 1 403 ? 22.422 33.625 26.047 1 75.75 403 ARG A C 1
ATOM 3311 O O . ARG A 1 403 ? 23.344 33.938 25.297 1 75.75 403 ARG A O 1
ATOM 3318 N N . GLY A 1 404 ? 21.656 34.438 26.656 1 74.75 404 GLY A N 1
ATOM 3319 C CA . GLY A 1 404 ? 21.969 35.875 26.531 1 74.75 404 GLY A CA 1
ATOM 3320 C C . GLY A 1 404 ? 21.219 36.531 25.406 1 74.75 404 GLY A C 1
ATOM 3321 O O . GLY A 1 404 ? 21.453 37.719 25.109 1 74.75 404 GLY A O 1
ATOM 3322 N N . GLU A 1 405 ? 20.344 35.812 24.859 1 77.94 405 GLU A N 1
ATOM 3323 C CA . GLU A 1 405 ? 19.531 36.406 23.812 1 77.94 405 GLU A CA 1
ATOM 3324 C C . GLU A 1 405 ? 18.469 37.344 24.391 1 77.94 405 GLU A C 1
ATOM 3326 O O . GLU A 1 405 ? 17.891 37.031 25.438 1 77.94 405 GLU A O 1
ATOM 3331 N N . VAL A 1 406 ? 18.266 38.469 23.641 1 80.62 406 VAL A N 1
ATOM 3332 C CA . VAL A 1 406 ? 17.375 39.438 24.266 1 80.62 406 VAL A CA 1
ATOM 3333 C C . VAL A 1 406 ? 16.141 39.656 23.375 1 80.62 406 VAL A C 1
ATOM 3335 O O . VAL A 1 406 ? 15.094 40.062 23.859 1 80.62 406 VAL A O 1
ATOM 3338 N N . ALA A 1 407 ? 16.281 39.375 22.172 1 85.25 407 ALA A N 1
ATOM 3339 C CA . ALA A 1 407 ? 15.18 39.625 21.234 1 85.25 407 ALA A CA 1
ATOM 3340 C C . ALA A 1 407 ? 14.211 38.438 21.203 1 85.25 407 ALA A C 1
ATOM 3342 O O . ALA A 1 407 ? 14.32 37.562 20.328 1 85.25 407 ALA A O 1
ATOM 3343 N N . ASN A 1 408 ? 13.344 38.312 22.109 1 90.38 408 ASN A N 1
ATOM 3344 C CA . ASN A 1 408 ? 12.273 37.344 22.25 1 90.38 408 ASN A CA 1
ATOM 3345 C C . ASN A 1 408 ? 10.93 38 22.531 1 90.38 408 ASN A C 1
ATOM 3347 O O . ASN A 1 408 ? 10.867 38.969 23.281 1 90.38 408 ASN A O 1
ATOM 3351 N N . GLY A 1 409 ? 9.961 37.469 21.938 1 92.94 409 GLY A N 1
ATOM 3352 C CA . GLY A 1 409 ? 8.664 38.125 22.047 1 92.94 409 GLY A CA 1
ATOM 3353 C C . GLY A 1 409 ? 8.195 38.281 23.484 1 92.94 409 GLY A C 1
ATOM 3354 O O . GLY A 1 409 ? 7.566 39.281 23.828 1 92.94 409 GLY A O 1
ATOM 3355 N N . VAL A 1 410 ? 8.469 37.312 24.328 1 95.69 410 VAL A N 1
ATOM 3356 C CA . VAL A 1 410 ? 8.094 37.375 25.734 1 95.69 410 VAL A CA 1
ATOM 3357 C C . VAL A 1 410 ? 8.883 38.5 26.422 1 95.69 410 VAL A C 1
ATOM 3359 O O . VAL A 1 410 ? 8.312 39.312 27.156 1 95.69 410 VAL A O 1
ATOM 3362 N N . ASN A 1 411 ? 10.188 38.5 26.141 1 94.25 411 ASN A N 1
ATOM 3363 C CA . ASN A 1 411 ? 11.047 39.5 26.734 1 94.25 411 ASN A CA 1
ATOM 3364 C C . ASN A 1 411 ? 10.664 40.906 26.266 1 94.25 411 ASN A C 1
ATOM 3366 O O . ASN A 1 411 ? 10.633 41.844 27.047 1 94.25 411 ASN A O 1
ATOM 3370 N N . CYS A 1 412 ? 10.43 41.031 24.984 1 94.94 412 CYS A N 1
ATOM 3371 C CA . CYS A 1 412 ? 10.047 42.312 24.422 1 94.94 412 CYS A CA 1
ATOM 3372 C C . CYS A 1 412 ? 8.758 42.844 25.062 1 94.94 412 CYS A C 1
ATOM 3374 O O . CYS A 1 412 ? 8.656 44 25.422 1 94.94 412 CYS A O 1
ATOM 3376 N N . TYR A 1 413 ? 7.805 41.938 25.219 1 96.75 413 TYR A N 1
ATOM 3377 C CA . TYR A 1 413 ? 6.52 42.312 25.797 1 96.75 413 TYR A CA 1
ATOM 3378 C C . TYR A 1 413 ? 6.676 42.688 27.266 1 96.75 413 TYR A C 1
ATOM 3380 O O . TYR A 1 413 ? 6.066 43.656 27.734 1 96.75 413 TYR A O 1
ATOM 3388 N N . MET A 1 414 ? 7.383 41.906 28.031 1 96.44 414 MET A N 1
ATOM 3389 C CA . MET A 1 414 ? 7.645 42.156 29.438 1 96.44 414 MET A CA 1
ATOM 3390 C C . MET A 1 414 ? 8.258 43.531 29.625 1 96.44 414 MET A C 1
ATOM 3392 O O . MET A 1 414 ? 7.801 44.312 30.469 1 96.44 414 MET A O 1
ATOM 3396 N N . LYS A 1 415 ? 9.258 43.875 28.875 1 94.12 415 LYS A N 1
ATOM 3397 C CA . LYS A 1 415 ? 10 45.125 29.016 1 94.12 415 LYS A CA 1
ATOM 3398 C C . LYS A 1 415 ? 9.148 46.312 28.578 1 94.12 415 LYS A C 1
ATOM 3400 O O . LYS A 1 415 ? 9.219 47.406 29.188 1 94.12 415 LYS A O 1
ATOM 3405 N N . GLN A 1 416 ? 8.469 46.094 27.531 1 95.25 416 GLN A N 1
ATOM 3406 C CA . GLN A 1 416 ? 7.668 47.188 26.984 1 95.25 416 GLN A CA 1
ATOM 3407 C C . GLN A 1 416 ? 6.508 47.531 27.906 1 95.25 416 GLN A C 1
ATOM 3409 O O . GLN A 1 416 ? 6.156 48.719 28.062 1 95.25 416 GLN A O 1
ATOM 3414 N N . HIS A 1 417 ? 5.91 46.625 28.531 1 96.25 417 HIS A N 1
ATOM 3415 C CA . HIS A 1 417 ? 4.684 46.844 29.281 1 96.25 417 HIS A CA 1
ATOM 3416 C C . HIS A 1 417 ? 4.926 46.719 30.781 1 96.25 417 HIS A C 1
ATOM 3418 O O . HIS A 1 417 ? 4.027 46.969 31.594 1 96.25 417 HIS A O 1
ATOM 3424 N N . GLY A 1 418 ? 6.043 46.312 31.234 1 95.69 418 GLY A N 1
ATOM 3425 C CA . GLY A 1 418 ? 6.395 46.219 32.625 1 95.69 418 GLY A CA 1
ATOM 3426 C C . GLY A 1 418 ? 5.598 45.156 33.375 1 95.69 418 GLY A C 1
ATOM 3427 O O . GLY A 1 418 ? 5.117 45.375 34.469 1 95.69 418 GLY A O 1
ATOM 3428 N N . VAL A 1 419 ? 5.418 44 32.719 1 96.88 419 VAL A N 1
ATOM 3429 C CA . VAL A 1 419 ? 4.625 42.938 33.312 1 96.88 419 VAL A CA 1
ATOM 3430 C C . VAL A 1 419 ? 5.52 41.75 33.594 1 96.88 419 VAL A C 1
ATOM 3432 O O . VAL A 1 419 ? 6.68 41.688 33.188 1 96.88 419 VAL A O 1
ATOM 3435 N N . THR A 1 420 ? 5.008 40.812 34.375 1 96.75 420 THR A N 1
ATOM 3436 C CA . THR A 1 420 ? 5.742 39.594 34.719 1 96.75 420 THR A CA 1
ATOM 3437 C C . THR A 1 420 ? 5.77 38.625 33.531 1 96.75 420 THR A C 1
ATOM 3439 O O . THR A 1 420 ? 5.02 38.812 32.562 1 96.75 420 THR A O 1
ATOM 3442 N N . LYS A 1 421 ? 6.609 37.688 33.594 1 95.88 421 LYS A N 1
ATOM 3443 C CA . LYS A 1 421 ? 6.703 36.656 32.562 1 95.88 421 LYS A CA 1
ATOM 3444 C C . LYS A 1 421 ? 5.367 35.938 32.375 1 95.88 421 LYS A C 1
ATOM 3446 O O . LYS A 1 421 ? 4.93 35.688 31.25 1 95.88 421 LYS A O 1
ATOM 3451 N N . GLU A 1 422 ? 4.758 35.562 33.469 1 96.5 422 GLU A N 1
ATOM 3452 C CA . GLU A 1 422 ? 3.492 34.844 33.438 1 96.5 422 GLU A CA 1
ATOM 3453 C C . GLU A 1 422 ? 2.41 35.656 32.719 1 96.5 422 GLU A C 1
ATOM 3455 O O . GLU A 1 422 ? 1.662 35.125 31.922 1 96.5 422 GLU A O 1
ATOM 3460 N N . ALA A 1 423 ? 2.377 36.938 33.031 1 96.88 423 ALA A N 1
ATOM 3461 C CA . ALA A 1 423 ? 1.396 37.812 32.406 1 96.88 423 ALA A CA 1
ATOM 3462 C C . ALA A 1 423 ? 1.664 37.938 30.922 1 96.88 423 ALA A C 1
ATOM 3464 O O . ALA A 1 423 ? 0.731 37.969 30.109 1 96.88 423 ALA A O 1
ATOM 3465 N N . ALA A 1 424 ? 2.896 38.125 30.578 1 97.31 424 ALA A N 1
ATOM 3466 C CA . ALA A 1 424 ? 3.279 38.219 29.172 1 97.31 424 ALA A CA 1
ATOM 3467 C C . ALA A 1 424 ? 2.92 36.969 28.406 1 97.31 424 ALA A C 1
ATOM 3469 O O . ALA A 1 424 ? 2.387 37.031 27.297 1 97.31 424 ALA A O 1
ATOM 3470 N N . VAL A 1 425 ? 3.236 35.844 28.984 1 96.75 425 VAL A N 1
ATOM 3471 C CA . VAL A 1 425 ? 2.963 34.562 28.359 1 96.75 425 VAL A CA 1
ATOM 3472 C C . VAL A 1 425 ? 1.46 34.375 28.141 1 96.75 425 VAL A C 1
ATOM 3474 O O . VAL A 1 425 ? 1.027 33.875 27.109 1 96.75 425 VAL A O 1
ATOM 3477 N N . ASP A 1 426 ? 0.687 34.781 29.062 1 96.69 426 ASP A N 1
ATOM 3478 C CA . ASP A 1 426 ? -0.766 34.656 28.953 1 96.69 426 ASP A CA 1
ATOM 3479 C C . ASP A 1 426 ? -1.281 35.5 27.781 1 96.69 426 ASP A C 1
ATOM 3481 O O . ASP A 1 426 ? -2.156 35.031 27.031 1 96.69 426 ASP A O 1
ATOM 3485 N N . VAL A 1 427 ? -0.777 36.688 27.672 1 97.19 427 VAL A N 1
ATOM 3486 C CA . VAL A 1 427 ? -1.196 37.594 26.594 1 97.19 427 VAL A CA 1
ATOM 3487 C C . VAL A 1 427 ? -0.772 36.969 25.25 1 97.19 427 VAL A C 1
ATOM 3489 O O . VAL A 1 427 ? -1.541 37 24.281 1 97.19 427 VAL A O 1
ATOM 3492 N N . LEU A 1 428 ? 0.486 36.531 25.156 1 97.06 428 LEU A N 1
ATOM 3493 C CA . LEU A 1 428 ? 0.998 35.938 23.922 1 97.06 428 LEU A CA 1
ATOM 3494 C C . LEU A 1 428 ? 0.227 34.688 23.547 1 97.06 428 LEU A C 1
ATOM 3496 O O . LEU A 1 428 ? -0.019 34.438 22.375 1 97.06 428 LEU A O 1
ATOM 3500 N N . ARG A 1 429 ? -0.17 33.906 24.531 1 95.69 429 ARG A N 1
ATOM 3501 C CA . ARG A 1 429 ? -0.975 32.719 24.281 1 95.69 429 ARG A CA 1
ATOM 3502 C C . ARG A 1 429 ? -2.346 33.094 23.719 1 95.69 429 ARG A C 1
ATOM 3504 O O . ARG A 1 429 ? -2.906 32.375 22.891 1 95.69 429 ARG A O 1
ATOM 3511 N N . LYS A 1 430 ? -2.865 34.094 24.297 1 95.38 430 LYS A N 1
ATOM 3512 C CA . LYS A 1 430 ? -4.141 34.562 23.781 1 95.38 430 LYS A CA 1
ATOM 3513 C C . LYS A 1 430 ? -4.012 35 22.328 1 95.38 430 LYS A C 1
ATOM 3515 O O . LYS A 1 430 ? -4.871 34.688 21.5 1 95.38 430 LYS A O 1
ATOM 3520 N N . MET A 1 431 ? -2.939 35.75 22.016 1 96.25 431 MET A N 1
ATOM 3521 C CA . MET A 1 431 ? -2.684 36.188 20.641 1 96.25 431 MET A CA 1
ATOM 3522 C C . MET A 1 431 ? -2.518 34.969 19.719 1 96.25 431 MET A C 1
ATOM 3524 O O . MET A 1 431 ? -2.986 35 18.578 1 96.25 431 MET A O 1
ATOM 3528 N N . GLU A 1 432 ? -1.801 34 20.219 1 95.44 432 GLU A N 1
ATOM 3529 C CA . GLU A 1 432 ? -1.607 32.781 19.453 1 95.44 432 GLU A CA 1
ATOM 3530 C C . GLU A 1 432 ? -2.943 32.125 19.094 1 95.44 432 GLU A C 1
ATOM 3532 O O . GLU A 1 432 ? -3.18 31.781 17.938 1 95.44 432 GLU A O 1
ATOM 3537 N N . ARG A 1 433 ? -3.83 31.953 20.062 1 94.38 433 ARG A N 1
ATOM 3538 C CA . ARG A 1 433 ? -5.141 31.359 19.844 1 94.38 433 ARG A CA 1
ATOM 3539 C C . ARG A 1 433 ? -5.961 32.156 18.859 1 94.38 433 ARG A C 1
ATOM 3541 O O . ARG A 1 433 ? -6.648 31.594 18 1 94.38 433 ARG A O 1
ATOM 3548 N N . GLU A 1 434 ? -5.898 33.438 19 1 96 434 GLU A N 1
ATOM 3549 C CA . GLU A 1 434 ? -6.648 34.344 18.109 1 96 434 GLU A CA 1
ATOM 3550 C C . GLU A 1 434 ? -6.156 34.188 16.672 1 96 434 GLU A C 1
ATOM 3552 O O . GLU A 1 434 ? -6.961 34.156 15.734 1 96 434 GLU A O 1
ATOM 3557 N N . ASN A 1 435 ? -4.875 34.188 16.5 1 96.25 435 ASN A N 1
ATOM 3558 C CA . ASN A 1 435 ? -4.328 34.062 15.156 1 96.25 435 ASN A CA 1
ATOM 3559 C C . ASN A 1 435 ? -4.602 32.656 14.586 1 96.25 435 ASN A C 1
ATOM 3561 O O . ASN A 1 435 ? -4.785 32.5 13.375 1 96.25 435 ASN A O 1
ATOM 3565 N N . TYR A 1 436 ? -4.652 31.656 15.445 1 96.12 436 TYR A N 1
ATOM 3566 C CA . TYR A 1 436 ? -5.047 30.328 14.977 1 96.12 436 TYR A CA 1
ATOM 3567 C C . TYR A 1 436 ? -6.469 30.344 14.422 1 96.12 436 TYR A C 1
ATOM 3569 O O . TYR A 1 436 ? -6.746 29.734 13.391 1 96.12 436 TYR A O 1
ATOM 3577 N N . LYS A 1 437 ? -7.359 31.031 15.117 1 97.06 437 LYS A N 1
ATOM 3578 C CA . LYS A 1 437 ? -8.734 31.172 14.656 1 97.06 437 LYS A CA 1
ATOM 3579 C C . LYS A 1 437 ? -8.805 31.891 13.32 1 97.06 437 LYS A C 1
ATOM 3581 O O . LYS A 1 437 ? -9.625 31.562 12.461 1 97.06 437 LYS A O 1
ATOM 3586 N N . ILE A 1 438 ? -7.945 32.875 13.18 1 97.12 438 ILE A N 1
ATOM 3587 C CA . ILE A 1 438 ? -7.891 33.625 11.914 1 97.12 438 ILE A CA 1
ATOM 3588 C C . ILE A 1 438 ? -7.441 32.688 10.797 1 97.12 438 ILE A C 1
ATOM 3590 O O . ILE A 1 438 ? -8.016 32.688 9.703 1 97.12 438 ILE A O 1
ATOM 3594 N N . MET A 1 439 ? -6.414 31.906 11.047 1 96 439 MET A N 1
ATOM 3595 C CA . MET A 1 439 ? -5.941 30.922 10.086 1 96 439 MET A CA 1
ATOM 3596 C C . MET A 1 439 ? -7.066 29.969 9.695 1 96 439 MET A C 1
ATOM 3598 O O . MET A 1 439 ? -7.27 29.688 8.508 1 96 439 MET A O 1
ATOM 3602 N N . MET A 1 440 ? -7.824 29.5 10.688 1 96.38 440 MET A N 1
ATOM 3603 C CA . MET A 1 440 ? -8.914 28.562 10.445 1 96.38 440 MET A CA 1
ATOM 3604 C C . MET A 1 440 ? -10.031 29.219 9.641 1 96.38 440 MET A C 1
ATOM 3606 O O . MET A 1 440 ? -10.656 28.562 8.797 1 96.38 440 MET A O 1
ATOM 3610 N N . GLU A 1 441 ? -10.281 30.469 9.961 1 97 441 GLU A N 1
ATOM 3611 C CA . GLU A 1 441 ? -11.305 31.188 9.211 1 97 441 GLU A CA 1
ATOM 3612 C C . GLU A 1 441 ? -10.945 31.266 7.73 1 97 441 GLU A C 1
ATOM 3614 O O . GLU A 1 441 ? -11.805 31.078 6.867 1 97 441 GLU A O 1
ATOM 3619 N N . GLU A 1 442 ? -9.672 31.578 7.48 1 96 442 GLU A N 1
ATOM 3620 C CA . GLU A 1 442 ? -9.211 31.609 6.094 1 96 442 GLU A CA 1
ATOM 3621 C C . GLU A 1 442 ? -9.336 30.25 5.438 1 96 442 GLU A C 1
ATOM 3623 O O . GLU A 1 442 ? -9.719 30.141 4.27 1 96 442 GLU A O 1
ATOM 3628 N N . PHE A 1 443 ? -9.102 29.266 6.121 1 95.94 443 PHE A N 1
ATOM 3629 C CA . PHE A 1 443 ? -9.18 27.891 5.613 1 95.94 443 PHE A CA 1
ATOM 3630 C C . PHE A 1 443 ? -10.617 27.547 5.254 1 95.94 443 PHE A C 1
ATOM 3632 O O . PHE A 1 443 ? -10.875 26.938 4.207 1 95.94 443 PHE A O 1
ATOM 3639 N N . VAL A 1 444 ? -11.531 27.906 6.062 1 95.81 444 VAL A N 1
ATOM 3640 C CA . VAL A 1 444 ? -12.938 27.516 5.918 1 95.81 444 VAL A CA 1
ATOM 3641 C C . VAL A 1 444 ? -13.602 28.391 4.848 1 95.81 444 VAL A C 1
ATOM 3643 O O . VAL A 1 444 ? -14.484 27.922 4.125 1 95.81 444 VAL A O 1
ATOM 3646 N N . SER A 1 445 ? -13.125 29.609 4.668 1 92.88 445 SER A N 1
ATOM 3647 C CA . SER A 1 445 ? -13.945 30.562 3.912 1 92.88 445 SER A CA 1
ATOM 3648 C C . SER A 1 445 ? -13.273 30.938 2.596 1 92.88 445 SER A C 1
ATOM 3650 O O . SER A 1 445 ? -13.938 31.375 1.655 1 92.88 445 SER A O 1
ATOM 3652 N N . SER A 1 446 ? -11.977 30.766 2.527 1 92.5 446 SER A N 1
ATOM 3653 C CA . SER A 1 446 ? -11.281 31.234 1.333 1 92.5 446 SER A CA 1
ATOM 3654 C C . SER A 1 446 ? -11.586 30.344 0.132 1 92.5 446 SER A C 1
ATOM 3656 O O . SER A 1 446 ? -11.656 29.109 0.264 1 92.5 446 SER A O 1
ATOM 3658 N N . LYS A 1 447 ? -11.789 30.969 -1.045 1 91.12 447 LYS A N 1
ATOM 3659 C CA . LYS A 1 447 ? -12.008 30.25 -2.297 1 91.12 447 LYS A CA 1
ATOM 3660 C C . LYS A 1 447 ? -10.969 30.625 -3.342 1 91.12 447 LYS A C 1
ATOM 3662 O O . LYS A 1 447 ? -11.125 30.328 -4.523 1 91.12 447 LYS A O 1
ATOM 3667 N N . ALA A 1 448 ? -9.93 31.281 -2.859 1 90.31 448 ALA A N 1
ATOM 3668 C CA . ALA A 1 448 ? -8.906 31.797 -3.766 1 90.31 448 ALA A CA 1
ATOM 3669 C C . ALA A 1 448 ? -8.117 30.656 -4.406 1 90.31 448 ALA A C 1
ATOM 3671 O O . ALA A 1 448 ? -7.664 30.766 -5.547 1 90.31 448 ALA A O 1
ATOM 3672 N N . VAL A 1 449 ? -7.883 29.609 -3.742 1 91.06 449 VAL A N 1
ATOM 3673 C CA . VAL A 1 449 ? -7.18 28.422 -4.199 1 91.06 449 VAL A CA 1
ATOM 3674 C C . VAL A 1 449 ? -7.918 27.172 -3.734 1 91.06 449 VAL A C 1
ATOM 3676 O O . VAL A 1 449 ? -8.758 27.234 -2.836 1 91.06 449 VAL A O 1
ATOM 3679 N N . PRO A 1 450 ? -7.59 26.078 -4.402 1 90.19 450 PRO A N 1
ATOM 3680 C CA . PRO A 1 450 ? -8.25 24.844 -3.984 1 90.19 450 PRO A CA 1
ATOM 3681 C C . PRO A 1 450 ? -7.953 24.484 -2.531 1 90.19 450 PRO A C 1
ATOM 3683 O O . PRO A 1 450 ? -6.891 24.828 -2.008 1 90.19 450 PRO A O 1
ATOM 3686 N N . ARG A 1 451 ? -8.828 23.766 -1.914 1 91.94 451 ARG A N 1
ATOM 3687 C CA . ARG A 1 451 ? -8.727 23.344 -0.521 1 91.94 451 ARG A CA 1
ATOM 3688 C C . ARG A 1 451 ? -7.43 22.594 -0.266 1 91.94 451 ARG A C 1
ATOM 3690 O O . ARG A 1 451 ? -6.836 22.719 0.808 1 91.94 451 ARG A O 1
ATOM 3697 N N . GLN A 1 452 ? -6.973 21.875 -1.275 1 89.44 452 GLN A N 1
ATOM 3698 C CA . GLN A 1 452 ? -5.781 21.031 -1.153 1 89.44 452 GLN A CA 1
ATOM 3699 C C . GLN A 1 452 ? -4.543 21.891 -0.886 1 89.44 452 GLN A C 1
ATOM 3701 O O . GLN A 1 452 ? -3.561 21.406 -0.318 1 89.44 452 GLN A O 1
ATOM 3706 N N . ILE A 1 453 ? -4.641 23.125 -1.268 1 89.88 453 ILE A N 1
ATOM 3707 C CA . ILE A 1 453 ? -3.537 24.062 -1.038 1 89.88 453 ILE A CA 1
ATOM 3708 C C . ILE A 1 453 ? -3.672 24.688 0.344 1 89.88 453 ILE A C 1
ATOM 3710 O O . ILE A 1 453 ? -2.695 24.781 1.09 1 89.88 453 ILE A O 1
ATOM 3714 N N . LEU A 1 454 ? -4.879 25.031 0.694 1 92.12 454 LEU A N 1
ATOM 3715 C CA . LEU A 1 454 ? -5.141 25.719 1.95 1 92.12 454 LEU A CA 1
ATOM 3716 C C . LEU A 1 454 ? -4.836 24.828 3.143 1 92.12 454 LEU A C 1
ATOM 3718 O O . LEU A 1 454 ? -4.328 25.297 4.164 1 92.12 454 LEU A O 1
ATOM 3722 N N . VAL A 1 455 ? -5.125 23.562 2.967 1 93.31 455 VAL A N 1
ATOM 3723 C CA . VAL A 1 455 ? -5.023 22.641 4.094 1 93.31 455 VAL A CA 1
ATOM 3724 C C . VAL A 1 455 ? -3.562 22.484 4.504 1 93.31 455 VAL A C 1
ATOM 3726 O O . VAL A 1 455 ? -3.268 22.141 5.652 1 93.31 455 VAL A O 1
ATOM 3729 N N . ARG A 1 456 ? -2.613 22.781 3.631 1 92.5 456 ARG A N 1
ATOM 3730 C CA . ARG A 1 456 ? -1.195 22.641 3.945 1 92.5 456 ARG A CA 1
ATOM 3731 C C . ARG A 1 456 ? -0.764 23.641 5.004 1 92.5 456 ARG A C 1
ATOM 3733 O O . ARG A 1 456 ? 0.108 23.359 5.828 1 92.5 456 ARG A O 1
ATOM 3740 N N . ALA A 1 457 ? -1.366 24.812 4.973 1 92.44 457 ALA A N 1
ATOM 3741 C CA . ALA A 1 457 ? -1.104 25.797 6.027 1 92.44 457 ALA A CA 1
ATOM 3742 C C . ALA A 1 457 ? -1.562 25.266 7.387 1 92.44 457 ALA A C 1
ATOM 3744 O O . ALA A 1 457 ? -0.819 25.344 8.367 1 92.44 457 ALA A O 1
ATOM 3745 N N . VAL A 1 458 ? -2.723 24.672 7.371 1 94.69 458 VAL A N 1
ATOM 3746 C CA . VAL A 1 458 ? -3.285 24.125 8.602 1 94.69 458 VAL A CA 1
ATOM 3747 C C . VAL A 1 458 ? -2.457 22.938 9.07 1 94.69 458 VAL A C 1
ATOM 3749 O O . VAL A 1 458 ? -2.184 22.797 10.266 1 94.69 458 VAL A O 1
ATOM 3752 N N . ASN A 1 459 ? -2.057 22.141 8.133 1 95 459 ASN A N 1
ATOM 3753 C CA . ASN A 1 459 ? -1.224 20.984 8.461 1 95 459 ASN A CA 1
ATOM 3754 C C . ASN A 1 459 ? 0.116 21.406 9.055 1 95 459 ASN A C 1
ATOM 3756 O O . ASN A 1 459 ? 0.662 20.719 9.922 1 95 459 ASN A O 1
ATOM 3760 N N . THR A 1 460 ? 0.631 22.469 8.531 1 94.25 460 THR A N 1
ATOM 3761 C CA . THR A 1 460 ? 1.876 23 9.078 1 94.25 460 THR A CA 1
ATOM 3762 C C . THR A 1 460 ? 1.706 23.375 10.555 1 94.25 460 THR A C 1
ATOM 3764 O O . THR A 1 460 ? 2.57 23.062 11.375 1 94.25 460 THR A O 1
ATOM 3767 N N . ALA A 1 461 ? 0.615 23.984 10.844 1 94.06 461 ALA A N 1
ATOM 3768 C CA . ALA A 1 461 ? 0.328 24.344 12.227 1 94.06 461 ALA A CA 1
ATOM 3769 C C . ALA A 1 461 ? 0.246 23.109 13.117 1 94.06 461 ALA A C 1
ATOM 3771 O O . ALA A 1 461 ? 0.667 23.141 14.273 1 94.06 461 ALA A O 1
ATOM 3772 N N . ARG A 1 462 ? -0.276 22.047 12.594 1 95.19 462 ARG A N 1
ATOM 3773 C CA . ARG A 1 462 ? -0.39 20.797 13.336 1 95.19 462 ARG A CA 1
ATOM 3774 C C . ARG A 1 462 ? 0.985 20.234 13.68 1 95.19 462 ARG A C 1
ATOM 3776 O O . ARG A 1 462 ? 1.192 19.719 14.773 1 95.19 462 ARG A O 1
ATOM 3783 N N . VAL A 1 463 ? 1.87 20.359 12.781 1 94.06 463 VAL A N 1
ATOM 3784 C CA . VAL A 1 463 ? 3.225 19.859 13 1 94.06 463 VAL A CA 1
ATOM 3785 C C . VAL A 1 463 ? 3.918 20.703 14.07 1 94.06 463 VAL A C 1
ATOM 3787 O O . VAL A 1 463 ? 4.66 20.188 14.898 1 94.06 463 VAL A O 1
ATOM 3790 N N . ILE A 1 464 ? 3.682 21.969 14 1 91.81 464 ILE A N 1
ATOM 3791 C CA . ILE A 1 464 ? 4.254 22.875 14.984 1 91.81 464 ILE A CA 1
ATOM 3792 C C . ILE A 1 464 ? 3.758 22.5 16.375 1 91.81 464 ILE A C 1
ATOM 3794 O O . ILE A 1 464 ? 4.527 22.5 17.344 1 91.81 464 ILE A O 1
ATOM 3798 N N . ASP A 1 465 ? 2.475 22.203 16.391 1 92.62 465 ASP A N 1
ATOM 3799 C CA . ASP A 1 465 ? 1.921 21.781 17.672 1 92.62 465 ASP A CA 1
ATOM 3800 C C . ASP A 1 465 ? 2.609 20.516 18.188 1 92.62 465 ASP A C 1
ATOM 3802 O O . ASP A 1 465 ? 2.863 20.391 19.391 1 92.62 465 ASP A O 1
ATOM 3806 N N . LEU A 1 466 ? 2.916 19.688 17.312 1 93.62 466 LEU A N 1
ATOM 3807 C CA . LEU A 1 466 ? 3.578 18.438 17.703 1 93.62 466 LEU A CA 1
ATOM 3808 C C . LEU A 1 466 ? 4.953 18.719 18.297 1 93.62 466 LEU A C 1
ATOM 3810 O O . LEU A 1 466 ? 5.297 18.172 19.359 1 93.62 466 LEU A O 1
ATOM 3814 N N . PHE A 1 467 ? 5.691 19.594 17.734 1 92.56 467 PHE A N 1
ATOM 3815 C CA . PHE A 1 467 ? 7.086 19.812 18.125 1 92.56 467 PHE A CA 1
ATOM 3816 C C . PHE A 1 467 ? 7.188 20.781 19.297 1 92.56 467 PHE A C 1
ATOM 3818 O O . PHE A 1 467 ? 8.117 20.688 20.094 1 92.56 467 PHE A O 1
ATOM 3825 N N . TYR A 1 468 ? 6.199 21.688 19.469 1 90.12 468 TYR A N 1
ATOM 3826 C CA . TYR A 1 468 ? 6.441 22.797 20.391 1 90.12 468 TYR A CA 1
ATOM 3827 C C . TYR A 1 468 ? 5.328 22.906 21.422 1 90.12 468 TYR A C 1
ATOM 3829 O O . TYR A 1 468 ? 5.16 23.953 22.047 1 90.12 468 TYR A O 1
ATOM 3837 N N . LYS A 1 469 ? 4.594 21.875 21.594 1 86.75 469 LYS A N 1
ATOM 3838 C CA . LYS A 1 469 ? 3.52 21.906 22.578 1 86.75 469 LYS A CA 1
ATOM 3839 C C . LYS A 1 469 ? 4.078 22.078 23.984 1 86.75 469 LYS A C 1
ATOM 3841 O O . LYS A 1 469 ? 3.592 22.906 24.75 1 86.75 469 LYS A O 1
ATOM 3846 N N . GLU A 1 470 ? 5.098 21.391 24.359 1 81 470 GLU A N 1
ATOM 3847 C CA . GLU A 1 470 ? 5.625 21.375 25.719 1 81 470 GLU A CA 1
ATOM 3848 C C . GLU A 1 470 ? 7.031 21.969 25.766 1 81 470 GLU A C 1
ATOM 3850 O O . GLU A 1 470 ? 7.527 22.328 26.844 1 81 470 GLU A O 1
ATOM 3855 N N . GLY A 1 471 ? 7.684 21.953 24.719 1 84.19 471 GLY A N 1
ATOM 3856 C CA . GLY A 1 471 ? 9.062 22.406 24.594 1 84.19 471 GLY A CA 1
ATOM 3857 C C . GLY A 1 471 ? 9.578 22.344 23.156 1 84.19 471 GLY A C 1
ATOM 3858 O O . GLY A 1 471 ? 8.789 22.25 22.219 1 84.19 471 GLY A O 1
ATOM 3859 N N . ASP A 1 472 ? 10.805 22.547 23.109 1 87.19 472 ASP A N 1
ATOM 3860 C CA . ASP A 1 472 ? 11.438 22.453 21.797 1 87.19 472 ASP A CA 1
ATOM 3861 C C . ASP A 1 472 ? 11.672 21 21.406 1 87.19 472 ASP A C 1
ATOM 3863 O O . ASP A 1 472 ? 12.797 20.5 21.469 1 87.19 472 ASP A O 1
ATOM 3867 N N . GLY A 1 473 ? 10.664 20.422 20.922 1 89.44 473 GLY A N 1
ATOM 3868 C CA . GLY A 1 473 ? 10.742 19.031 20.531 1 89.44 473 GLY A CA 1
ATOM 3869 C C . GLY A 1 473 ? 11.492 18.812 19.234 1 89.44 473 GLY A C 1
ATOM 3870 O O . GLY A 1 473 ? 11.898 17.688 18.922 1 89.44 473 GLY A O 1
ATOM 3871 N N . PHE A 1 474 ? 11.695 19.828 18.484 1 90.25 474 PHE A N 1
ATOM 3872 C CA . PHE A 1 474 ? 12.469 19.719 17.25 1 90.25 474 PHE A CA 1
ATOM 3873 C C . PHE A 1 474 ? 13.953 19.578 17.562 1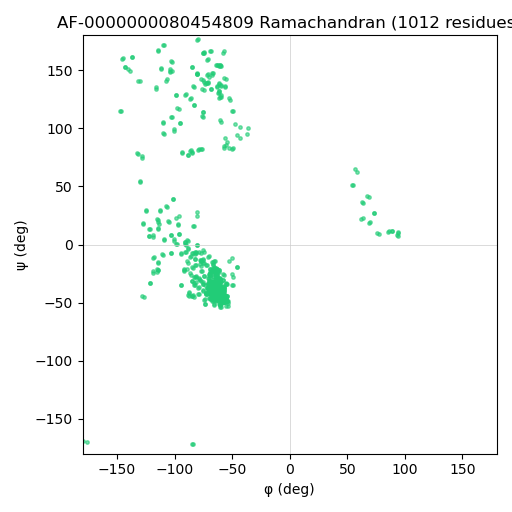 90.25 474 PHE A C 1
ATOM 3875 O O . PHE A 1 474 ? 14.609 18.656 17.062 1 90.25 474 PHE A O 1
ATOM 3882 N N . GLY A 1 475 ? 14.453 20.5 18.391 1 86.81 475 GLY A N 1
ATOM 3883 C CA . GLY A 1 475 ? 15.852 20.453 18.766 1 86.81 475 GLY A CA 1
ATOM 3884 C C . GLY A 1 475 ? 16.188 19.312 19.703 1 86.81 475 GLY A C 1
ATOM 3885 O O . GLY A 1 475 ? 17.266 18.719 19.625 1 86.81 475 GLY A O 1
ATOM 3886 N N . HIS A 1 476 ? 15.234 19.047 20.609 1 89.81 476 HIS A N 1
ATOM 3887 C CA . HIS A 1 476 ? 15.391 18 21.609 1 89.81 476 HIS A CA 1
ATOM 3888 C C . HIS A 1 476 ? 14.148 17.109 21.688 1 89.81 476 HIS A C 1
ATOM 3890 O O . HIS A 1 476 ? 13.375 17.203 22.641 1 89.81 476 HIS A O 1
ATOM 3896 N N . PRO A 1 477 ? 14.086 16.234 20.734 1 91.62 477 PRO A N 1
ATOM 3897 C CA . PRO A 1 477 ? 12.891 15.383 20.703 1 91.62 477 PRO A CA 1
ATOM 3898 C C . PRO A 1 477 ? 12.742 14.531 21.969 1 91.62 477 PRO A C 1
ATOM 3900 O O . PRO A 1 477 ? 13.695 13.867 22.391 1 91.62 477 PRO A O 1
ATOM 3903 N N . ASP A 1 478 ? 11.625 14.602 22.609 1 91 478 ASP A N 1
ATOM 3904 C CA . ASP A 1 478 ? 11.344 13.781 23.781 1 91 478 ASP A CA 1
ATOM 3905 C C . ASP A 1 478 ? 10.828 12.398 23.391 1 91 478 ASP A C 1
ATOM 3907 O O . ASP A 1 478 ? 10.812 12.055 22.203 1 91 478 ASP A O 1
ATOM 3911 N N . GLN A 1 479 ? 10.414 11.703 24.312 1 92.62 479 GLN A N 1
ATOM 3912 C CA . GLN A 1 479 ? 10.023 10.32 24.078 1 92.62 479 GLN A CA 1
ATOM 3913 C C . GLN A 1 479 ? 8.727 10.242 23.281 1 92.62 479 GLN A C 1
ATOM 3915 O O . GLN A 1 479 ? 8.539 9.336 22.453 1 92.62 479 GLN A O 1
ATOM 3920 N N . LYS A 1 480 ? 7.879 11.141 23.484 1 91.69 480 LYS A N 1
ATOM 3921 C CA . LYS A 1 480 ? 6.602 11.148 22.766 1 91.69 480 LYS A CA 1
ATOM 3922 C C . LYS A 1 480 ? 6.812 11.328 21.266 1 91.69 480 LYS A C 1
ATOM 3924 O O . LYS A 1 480 ? 6.156 10.664 20.453 1 91.69 480 LYS A O 1
ATOM 3929 N N . ILE A 1 481 ? 7.695 12.242 20.922 1 94 481 ILE A N 1
ATOM 3930 C CA . ILE A 1 481 ? 8 12.484 19.516 1 94 481 ILE A CA 1
ATOM 3931 C C . ILE A 1 481 ? 8.664 11.25 18.922 1 94 481 ILE A C 1
ATOM 3933 O O . ILE A 1 481 ? 8.336 10.836 17.797 1 94 481 ILE A O 1
ATOM 3937 N N . LYS A 1 482 ? 9.539 10.633 19.672 1 94.94 482 LYS A N 1
ATOM 3938 C CA . LYS A 1 482 ? 10.219 9.43 19.203 1 94.94 482 LYS A CA 1
ATOM 3939 C C . LYS A 1 482 ? 9.219 8.297 18.969 1 94.94 482 LYS A C 1
ATOM 3941 O O . LYS A 1 482 ? 9.352 7.531 18.016 1 94.94 482 LYS A O 1
ATOM 3946 N N . ASP A 1 483 ? 8.289 8.227 19.828 1 94.69 483 ASP A N 1
ATOM 3947 C CA . ASP A 1 483 ? 7.258 7.211 19.672 1 94.69 483 ASP A CA 1
ATOM 3948 C C . ASP A 1 483 ? 6.449 7.434 18.391 1 94.69 483 ASP A C 1
ATOM 3950 O O . ASP A 1 483 ? 6.082 6.477 17.719 1 94.69 483 ASP A O 1
ATOM 3954 N N . ILE A 1 484 ? 6.164 8.648 18.156 1 94.81 484 ILE A N 1
ATOM 3955 C CA . ILE A 1 484 ? 5.41 8.984 16.953 1 94.81 484 ILE A CA 1
ATOM 3956 C C . ILE A 1 484 ? 6.234 8.641 15.719 1 94.81 484 ILE A C 1
ATOM 3958 O O . ILE A 1 484 ? 5.711 8.078 14.758 1 94.81 484 ILE A O 1
ATOM 3962 N N . LEU A 1 485 ? 7.516 8.961 15.758 1 96.31 485 LEU A N 1
ATOM 3963 C CA . LEU A 1 485 ? 8.414 8.625 14.656 1 96.31 485 LEU A CA 1
ATOM 3964 C C . LEU A 1 485 ? 8.438 7.125 14.414 1 96.31 485 LEU A C 1
ATOM 3966 O O . LEU A 1 485 ? 8.312 6.672 13.273 1 96.31 485 LEU A O 1
ATOM 3970 N N . ALA A 1 486 ? 8.531 6.375 15.477 1 95.94 486 ALA A N 1
ATOM 3971 C CA . ALA A 1 486 ? 8.562 4.922 15.359 1 95.94 486 ALA A CA 1
ATOM 3972 C C . ALA A 1 486 ? 7.234 4.387 14.812 1 95.94 486 ALA A C 1
ATOM 3974 O O . ALA A 1 486 ? 7.223 3.486 13.969 1 95.94 486 ALA A O 1
ATOM 3975 N N . SER A 1 487 ? 6.207 4.949 15.312 1 95.06 487 SER A N 1
ATOM 3976 C CA . SER A 1 487 ? 4.875 4.504 14.906 1 95.06 487 SER A CA 1
ATOM 3977 C C . SER A 1 487 ? 4.625 4.789 13.43 1 95.06 487 SER A C 1
ATOM 3979 O O . SER A 1 487 ? 3.965 4.004 12.75 1 95.06 487 SER A O 1
ATOM 3981 N N . LEU A 1 488 ? 5.137 5.902 12.906 1 96.06 488 LEU A N 1
ATOM 3982 C CA . LEU A 1 488 ? 4.871 6.324 11.531 1 96.06 488 LEU A CA 1
ATOM 3983 C C . LEU A 1 488 ? 5.832 5.648 10.562 1 96.06 488 LEU A C 1
ATOM 3985 O O . LEU A 1 488 ? 5.457 5.336 9.43 1 96.06 488 LEU A O 1
ATOM 3989 N N . PHE A 1 489 ? 7.086 5.352 11.031 1 96 489 PHE A N 1
ATOM 3990 C CA . PHE A 1 489 ? 8.094 4.984 10.039 1 96 489 PHE A CA 1
ATOM 3991 C C . PHE A 1 489 ? 8.523 3.533 10.219 1 96 489 PHE A C 1
ATOM 3993 O O . PHE A 1 489 ? 9.102 2.936 9.305 1 96 489 PHE A O 1
ATOM 4000 N N . LEU A 1 490 ? 8.219 2.852 11.391 1 93.56 490 LEU A N 1
ATOM 4001 C CA . LEU A 1 490 ? 8.844 1.561 11.656 1 93.56 490 LEU A CA 1
ATOM 4002 C C . LEU A 1 490 ? 7.789 0.472 11.836 1 93.56 490 LEU A C 1
ATOM 4004 O O . LEU A 1 490 ? 7.992 -0.67 11.422 1 93.56 490 LEU A O 1
ATOM 4008 N N . HIS A 1 491 ? 6.656 0.821 12.383 1 93.62 491 HIS A N 1
ATOM 4009 C CA . HIS A 1 491 ? 5.719 -0.219 12.789 1 93.62 491 HIS A CA 1
ATOM 4010 C C . HIS A 1 491 ? 4.484 -0.225 11.891 1 93.62 491 HIS A C 1
ATOM 4012 O O . HIS A 1 491 ? 3.564 0.573 12.086 1 93.62 491 HIS A O 1
ATOM 4018 N N . PRO A 1 492 ? 4.379 -1.173 11.016 1 94.12 492 PRO A N 1
ATOM 4019 C CA . PRO A 1 492 ? 3.154 -1.274 10.219 1 94.12 492 PRO A CA 1
ATOM 4020 C C . PRO A 1 492 ? 1.959 -1.766 11.031 1 94.12 492 PRO A C 1
ATOM 4022 O O . PRO A 1 492 ? 2.131 -2.277 12.141 1 94.12 492 PRO A O 1
ATOM 4025 N N . ILE A 1 493 ? 0.774 -1.501 10.578 1 95.19 493 ILE A N 1
ATOM 4026 C CA . ILE A 1 493 ? -0.438 -2.033 11.188 1 95.19 493 ILE A CA 1
ATOM 4027 C C . ILE A 1 493 ? -0.735 -3.42 10.625 1 95.19 493 ILE A C 1
ATOM 4029 O O . ILE A 1 493 ? -0.811 -3.598 9.406 1 95.19 493 ILE A O 1
ATOM 4033 N N . PRO A 1 494 ? -0.896 -4.418 11.438 1 90.12 494 PRO A N 1
ATOM 4034 C CA . PRO A 1 494 ? -1.186 -5.77 10.945 1 90.12 494 PRO A CA 1
ATOM 4035 C C . PRO A 1 494 ? -2.502 -5.844 10.18 1 90.12 494 PRO A C 1
ATOM 4037 O O . PRO A 1 494 ? -3.525 -5.336 10.641 1 90.12 494 PRO A O 1
ATOM 4040 N N . LEU A 1 495 ? -2.521 -6.395 9.047 1 83.81 495 LEU A N 1
ATOM 4041 C CA . LEU A 1 495 ? -3.703 -6.492 8.203 1 83.81 495 LEU A CA 1
ATOM 4042 C C . LEU A 1 495 ? -4.496 -7.754 8.523 1 83.81 495 LEU A C 1
ATOM 4044 O O . LEU A 1 495 ? -5.707 -7.809 8.289 1 83.81 495 LEU A O 1
ATOM 4048 N N . SER A 1 496 ? -3.939 -8.922 8.711 1 68.5 496 SER A N 1
ATOM 4049 C CA . SER A 1 496 ? -4.656 -10.164 9.008 1 68.5 496 SER A CA 1
ATOM 4050 C C . SER A 1 496 ? -4.289 -10.695 10.383 1 68.5 496 SER A C 1
ATOM 4052 O O . SER A 1 496 ? -3.232 -10.359 10.93 1 68.5 496 SER A O 1
ATOM 4054 N N . LYS A 1 497 ? -5.438 -11.172 11.312 1 56.12 497 LYS A N 1
ATOM 4055 C CA . LYS A 1 497 ? -5.125 -11.922 12.531 1 56.12 497 LYS A CA 1
ATOM 4056 C C . LYS A 1 497 ? -4.402 -13.219 12.203 1 56.12 497 LYS A C 1
ATOM 4058 O O . LYS A 1 497 ? -4.801 -13.945 11.289 1 56.12 497 LYS A O 1
ATOM 4063 N N . LEU A 1 498 ? -3.23 -13.391 12.414 1 45 498 LEU A N 1
ATOM 4064 C CA . LEU A 1 498 ? -2.699 -14.742 12.297 1 45 498 LEU A CA 1
ATOM 4065 C C . LEU A 1 498 ? -3.588 -15.742 13.031 1 45 498 LEU A C 1
ATOM 4067 O O . LEU A 1 498 ? -3.994 -15.5 14.164 1 45 498 LEU A O 1
ATOM 4071 N N . MET A 1 499 ? -4.363 -16.484 12.359 1 36.41 499 MET A N 1
ATOM 4072 C CA . MET A 1 499 ? -5.039 -17.609 13.008 1 36.41 499 MET A CA 1
ATOM 4073 C C . MET A 1 499 ? -4.129 -18.266 14.031 1 36.41 499 MET A C 1
ATOM 4075 O O . MET A 1 499 ? -3.045 -18.75 13.688 1 36.41 499 MET A O 1
ATOM 4079 N N . LYS A 1 500 ? -4.18 -17.953 15.234 1 36.03 500 LYS A N 1
ATOM 4080 C CA . LYS A 1 500 ? -3.656 -18.875 16.25 1 36.03 500 LYS A CA 1
ATOM 4081 C C . LYS A 1 500 ? -4.297 -20.25 16.125 1 36.03 500 LYS A C 1
ATOM 4083 O O . LYS A 1 500 ? -5.504 -20.406 16.328 1 36.03 500 LYS A O 1
ATOM 4088 N N . VAL A 1 501 ? -3.832 -21.141 15.375 1 28.27 501 VAL A N 1
ATOM 4089 C CA . VAL A 1 501 ? -4.215 -22.547 15.539 1 28.27 501 VAL A CA 1
ATOM 4090 C C . VAL A 1 501 ? -4.07 -22.953 17 1 28.27 501 VAL A C 1
ATOM 4092 O O . VAL A 1 501 ? -2.959 -23 17.531 1 28.27 501 VAL A O 1
ATOM 4095 N N . ARG A 1 502 ? -4.965 -22.703 17.812 1 30.5 502 ARG A N 1
ATOM 4096 C CA . ARG A 1 502 ? -5.055 -23.422 19.078 1 30.5 502 ARG A CA 1
ATOM 4097 C C . ARG A 1 502 ? -5.113 -24.922 18.844 1 30.5 502 ARG A C 1
ATOM 4099 O O . ARG A 1 502 ? -6.109 -25.438 18.344 1 30.5 502 ARG A O 1
ATOM 4106 N N . VAL A 1 503 ? -4.023 -25.516 18.719 1 24.48 503 VAL A N 1
ATOM 4107 C CA . VAL A 1 503 ? -3.967 -26.953 19.016 1 24.48 503 VAL A CA 1
ATOM 4108 C C . VAL A 1 503 ? -4.434 -27.188 20.453 1 24.48 503 VAL A C 1
ATOM 4110 O O . VAL A 1 503 ? -3.846 -26.672 21.406 1 24.48 503 VAL A O 1
ATOM 4113 N N . ASN A 1 504 ? -5.715 -27.266 20.688 1 22.95 504 ASN A N 1
ATOM 4114 C CA . ASN A 1 504 ? -6.113 -27.969 21.891 1 22.95 504 ASN A CA 1
ATOM 4115 C C . ASN A 1 504 ? -5.367 -29.297 22.047 1 22.95 504 ASN A C 1
ATOM 4117 O O . ASN A 1 504 ? -5.523 -30.188 21.234 1 22.95 504 ASN A O 1
ATOM 4121 N N . LEU A 1 505 ? -4.297 -29.375 22.734 1 23.67 505 LEU A N 1
ATOM 4122 C CA . LEU A 1 505 ? -3.664 -30.547 23.359 1 23.67 505 LEU A CA 1
ATOM 4123 C C . LEU A 1 505 ? -4.68 -31.344 24.156 1 23.67 505 LEU A C 1
ATOM 4125 O O . LEU A 1 505 ? -4.383 -32.469 24.594 1 23.67 505 LEU A O 1
ATOM 4129 N N . GLY A 1 506 ? -5.766 -30.875 24.734 1 22.66 506 GLY A N 1
ATOM 4130 C CA . GLY A 1 506 ? -6.461 -31.828 25.609 1 22.66 506 GLY A CA 1
ATOM 4131 C C . GLY A 1 506 ? -7.094 -32.969 24.844 1 22.66 506 GLY A C 1
ATOM 4132 O O . GLY A 1 506 ? -7.512 -33.969 25.438 1 22.66 506 GLY A O 1
ATOM 4133 N N . ASP A 1 507 ? -7.66 -32.812 23.609 1 21.33 507 ASP A N 1
ATOM 4134 C CA . ASP A 1 507 ? -8.32 -34.062 23.25 1 21.33 507 ASP A CA 1
ATOM 4135 C C . ASP A 1 507 ? -7.312 -35.094 22.719 1 21.33 507 ASP A C 1
ATOM 4137 O O . ASP A 1 507 ? -7.691 -36.062 22.078 1 21.33 507 ASP A O 1
ATOM 4141 N N . ILE A 1 508 ? -5.949 -34.875 23.297 1 19.2 508 ILE A N 1
ATOM 4142 C CA . ILE A 1 508 ? -5.348 -36.094 23.797 1 19.2 508 ILE A CA 1
ATOM 4143 C C . ILE A 1 508 ? -5.68 -36.281 25.281 1 19.2 508 ILE A C 1
ATOM 4145 O O . ILE A 1 508 ? -5.527 -35.344 26.078 1 19.2 508 ILE A O 1
ATOM 4149 N N . MET B 1 1 ? -19.016 -6.016 4.312 1 44.94 1 MET B N 1
ATOM 4150 C CA . MET B 1 1 ? -20.297 -6.547 3.844 1 44.94 1 MET B CA 1
ATOM 4151 C C . MET B 1 1 ? -21.375 -6.359 4.898 1 44.94 1 MET B C 1
ATOM 4153 O O . MET B 1 1 ? -21.125 -6.492 6.098 1 44.94 1 MET B O 1
ATOM 4157 N N . CYS B 1 2 ? -22.344 -5.711 4.574 1 47.5 2 CYS B N 1
ATOM 4158 C CA . CYS B 1 2 ? -23.438 -5.473 5.52 1 47.5 2 CYS B CA 1
ATOM 4159 C C . CYS B 1 2 ? -23.875 -6.773 6.172 1 47.5 2 CYS B C 1
ATOM 4161 O O . CYS B 1 2 ? -24.156 -7.754 5.48 1 47.5 2 CYS B O 1
ATOM 4163 N N . PRO B 1 3 ? -23.703 -6.953 7.484 1 49.56 3 PRO B N 1
ATOM 4164 C CA . PRO B 1 3 ? -24.125 -8.172 8.18 1 49.56 3 PRO B CA 1
ATOM 4165 C C . PRO B 1 3 ? -25.531 -8.625 7.797 1 49.56 3 PRO B C 1
ATOM 4167 O O . PRO B 1 3 ? -25.844 -9.805 7.895 1 49.56 3 PRO B O 1
ATOM 4170 N N . HIS B 1 4 ? -26.266 -7.727 7.266 1 54.84 4 HIS B N 1
ATOM 4171 C CA . HIS B 1 4 ? -27.672 -8.078 7.055 1 54.84 4 HIS B CA 1
ATOM 4172 C C . HIS B 1 4 ? -27.906 -8.57 5.629 1 54.84 4 HIS B C 1
ATOM 4174 O O . HIS B 1 4 ? -29.031 -8.906 5.262 1 54.84 4 HIS B O 1
ATOM 4180 N N . SER B 1 5 ? -26.812 -8.742 5.012 1 64.19 5 SER B N 1
ATOM 4181 C CA . SER B 1 5 ? -27.016 -9.156 3.627 1 64.19 5 SER B CA 1
ATOM 4182 C C . SER B 1 5 ? -27.219 -10.664 3.525 1 64.19 5 SER B C 1
ATOM 4184 O O . SER B 1 5 ? -26.688 -11.43 4.328 1 64.19 5 SER B O 1
ATOM 4186 N N . SER B 1 6 ? -28.188 -11.094 2.713 1 74.06 6 SER B N 1
ATOM 4187 C CA . SER B 1 6 ? -28.453 -12.5 2.443 1 74.06 6 SER B CA 1
ATOM 4188 C C . SER B 1 6 ? -27.25 -13.18 1.809 1 74.06 6 SER B C 1
ATOM 4190 O O . SER B 1 6 ? -26.359 -12.508 1.287 1 74.06 6 SER B O 1
ATOM 4192 N N . ASP B 1 7 ? -27.172 -14.43 1.995 1 74.69 7 ASP B N 1
ATOM 4193 C CA . ASP B 1 7 ? -26.094 -15.219 1.405 1 74.69 7 ASP B CA 1
ATOM 4194 C C . ASP B 1 7 ? -26.031 -15.023 -0.108 1 74.69 7 ASP B C 1
ATOM 4196 O O . ASP B 1 7 ? -24.938 -14.961 -0.689 1 74.69 7 ASP B O 1
ATOM 4200 N N . LYS B 1 8 ? -27.141 -14.852 -0.657 1 77.5 8 LYS B N 1
ATOM 4201 C CA . LYS B 1 8 ? -27.219 -14.648 -2.1 1 77.5 8 LYS B CA 1
ATOM 4202 C C . LYS B 1 8 ? -26.5 -13.359 -2.512 1 77.5 8 LYS B C 1
ATOM 4204 O O . LYS B 1 8 ? -25.953 -13.273 -3.619 1 77.5 8 LYS B O 1
ATOM 4209 N N . GLU B 1 9 ? -26.453 -12.555 -1.632 1 83.12 9 GLU B N 1
ATOM 4210 C CA . GLU B 1 9 ? -25.812 -11.281 -1.922 1 83.12 9 GLU B CA 1
ATOM 4211 C C . GLU B 1 9 ? -24.328 -11.32 -1.563 1 83.12 9 GLU B C 1
ATOM 4213 O O . GLU B 1 9 ? -23.516 -10.617 -2.18 1 83.12 9 GLU B O 1
ATOM 4218 N N . LYS B 1 10 ? -24 -12.219 -0.693 1 89.94 10 LYS B N 1
ATOM 4219 C CA . LYS B 1 10 ? -22.641 -12.25 -0.18 1 89.94 10 LYS B CA 1
ATOM 4220 C C . LYS B 1 10 ? -21.703 -12.984 -1.136 1 89.94 10 LYS B C 1
ATOM 4222 O O . LYS B 1 10 ? -20.531 -12.617 -1.28 1 89.94 10 LYS B O 1
ATOM 4227 N N . ILE B 1 11 ? -22.203 -14 -1.789 1 93.38 11 ILE B N 1
ATOM 4228 C CA . ILE B 1 11 ? -21.359 -14.867 -2.6 1 93.38 11 ILE B CA 1
ATOM 4229 C C . ILE B 1 11 ? -20.812 -14.094 -3.795 1 93.38 11 ILE B C 1
ATOM 4231 O O . ILE B 1 11 ? -19.609 -14.156 -4.086 1 93.38 11 ILE B O 1
ATOM 4235 N N . PRO B 1 12 ? -21.672 -13.312 -4.461 1 93 12 PRO B N 1
ATOM 4236 C CA . PRO B 1 12 ? -21.125 -12.492 -5.543 1 93 12 PRO B CA 1
ATOM 4237 C C . PRO B 1 12 ? -20.062 -11.508 -5.055 1 93 12 PRO B C 1
ATOM 4239 O O . PRO B 1 12 ? -19.125 -11.18 -5.793 1 93 12 PRO B O 1
ATOM 4242 N N . ILE B 1 13 ? -20.219 -11.078 -3.865 1 94.06 13 ILE B N 1
ATOM 4243 C CA . ILE B 1 13 ? -19.219 -10.172 -3.303 1 94.06 13 ILE B CA 1
ATOM 4244 C C . ILE B 1 13 ? -17.906 -10.906 -3.092 1 94.06 13 ILE B C 1
ATOM 4246 O O . ILE B 1 13 ? -16.828 -10.352 -3.346 1 94.06 13 ILE B O 1
ATOM 4250 N N . VAL B 1 14 ? -18 -12.117 -2.602 1 96.19 14 VAL B N 1
ATOM 4251 C CA . VAL B 1 14 ? -16.797 -12.93 -2.424 1 96.19 14 VAL B CA 1
ATOM 4252 C C . VAL B 1 14 ? -16.094 -13.102 -3.766 1 96.19 14 VAL B C 1
ATOM 4254 O O . VAL B 1 14 ? -14.867 -12.969 -3.854 1 96.19 14 VAL B O 1
ATOM 4257 N N . HIS B 1 15 ? -16.891 -13.398 -4.781 1 96.94 15 HIS B N 1
ATOM 4258 C CA . HIS B 1 15 ? -16.328 -13.555 -6.125 1 96.94 15 HIS B CA 1
ATOM 4259 C C . HIS B 1 15 ? -15.609 -12.289 -6.57 1 96.94 15 HIS B C 1
ATOM 4261 O O . HIS B 1 15 ? -14.547 -12.359 -7.199 1 96.94 15 HIS B O 1
ATOM 4267 N N . LEU B 1 16 ? -16.203 -11.188 -6.258 1 96 16 LEU B N 1
ATOM 4268 C CA . LEU B 1 16 ? -15.602 -9.906 -6.598 1 96 16 LEU B CA 1
ATOM 4269 C C . LEU B 1 16 ? -14.297 -9.695 -5.848 1 96 16 LEU B C 1
ATOM 4271 O O . LEU B 1 16 ? -13.305 -9.234 -6.426 1 96 16 LEU B O 1
ATOM 4275 N N . LEU B 1 17 ? -14.266 -10.039 -4.559 1 97.25 17 LEU B N 1
ATOM 4276 C CA . LEU B 1 17 ? -13.062 -9.898 -3.754 1 97.25 17 LEU B CA 1
ATOM 4277 C C . LEU B 1 17 ? -11.922 -10.742 -4.32 1 97.25 17 LEU B C 1
ATOM 4279 O O . LEU B 1 17 ? -10.766 -10.32 -4.328 1 97.25 17 LEU B O 1
ATOM 4283 N N . ILE B 1 18 ? -12.25 -11.898 -4.789 1 97.5 18 ILE B N 1
ATOM 4284 C CA . ILE B 1 18 ? -11.266 -12.797 -5.398 1 97.5 18 ILE B CA 1
ATOM 4285 C C . ILE B 1 18 ? -10.75 -12.18 -6.695 1 97.5 18 ILE B C 1
ATOM 4287 O O . ILE B 1 18 ? -9.539 -12.141 -6.93 1 97.5 18 ILE B O 1
ATOM 4291 N N . SER B 1 19 ? -11.672 -11.688 -7.492 1 97.31 19 SER B N 1
ATOM 4292 C CA . SER B 1 19 ? -11.336 -11.133 -8.797 1 97.31 19 SER B CA 1
ATOM 4293 C C . SER B 1 19 ? -10.461 -9.891 -8.672 1 97.31 19 SER B C 1
ATOM 4295 O O . SER B 1 19 ? -9.664 -9.594 -9.562 1 97.31 19 SER B O 1
ATOM 4297 N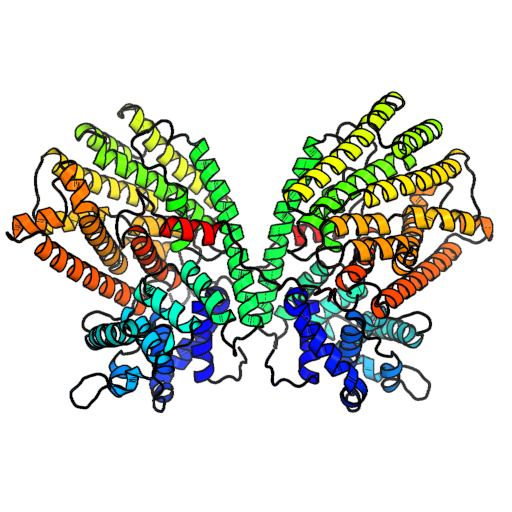 N . LEU B 1 20 ? -10.602 -9.234 -7.527 1 97.5 20 LEU B N 1
ATOM 4298 C CA . LEU B 1 20 ? -9.859 -8 -7.285 1 97.5 20 LEU B CA 1
ATOM 4299 C C . LEU B 1 20 ? -8.609 -8.273 -6.453 1 97.5 20 LEU B C 1
ATOM 4301 O O . LEU B 1 20 ? -7.879 -7.348 -6.098 1 97.5 20 LEU B O 1
ATOM 4305 N N . ALA B 1 21 ? -8.312 -9.492 -6.066 1 97.25 21 ALA B N 1
ATOM 4306 C CA . ALA B 1 21 ? -7.145 -9.977 -5.34 1 97.25 21 ALA B CA 1
ATOM 4307 C C . ALA B 1 21 ? -7.066 -9.352 -3.947 1 97.25 21 ALA B C 1
ATOM 4309 O O . ALA B 1 21 ? -5.984 -9.008 -3.473 1 97.25 21 ALA B O 1
ATOM 4310 N N . ILE B 1 22 ? -8.234 -9.148 -3.287 1 96.38 22 ILE B N 1
ATOM 4311 C CA . ILE B 1 22 ? -8.227 -8.617 -1.928 1 96.38 22 ILE B CA 1
ATOM 4312 C C . ILE B 1 22 ? -8.938 -9.586 -0.991 1 96.38 22 ILE B C 1
ATOM 4314 O O . ILE B 1 22 ? -9.148 -9.289 0.188 1 96.38 22 ILE B O 1
ATOM 4318 N N . ALA B 1 23 ? -9.312 -10.781 -1.485 1 96.38 23 ALA B N 1
ATOM 4319 C CA . ALA B 1 23 ? -10.023 -11.781 -0.689 1 96.38 23 ALA B CA 1
ATOM 4320 C C . ALA B 1 23 ? -9.172 -12.25 0.489 1 96.38 23 ALA B C 1
ATOM 4322 O O . ALA B 1 23 ? -9.695 -12.57 1.555 1 96.38 23 ALA B O 1
ATOM 4323 N N . HIS B 1 24 ? -7.863 -12.234 0.327 1 94 24 HIS B N 1
ATOM 4324 C CA . HIS B 1 24 ? -6.973 -12.773 1.354 1 94 24 HIS B CA 1
ATOM 4325 C C . HIS B 1 24 ? -7.027 -11.93 2.623 1 94 24 HIS B C 1
ATOM 4327 O O . HIS B 1 24 ? -6.637 -12.391 3.697 1 94 24 HIS B O 1
ATOM 4333 N N . TYR B 1 25 ? -7.52 -10.703 2.559 1 93.81 25 TYR B N 1
ATOM 4334 C CA . TYR B 1 25 ? -7.688 -9.883 3.75 1 93.81 25 TYR B CA 1
ATOM 4335 C C . TYR B 1 25 ? -8.914 -10.312 4.543 1 93.81 25 TYR B C 1
ATOM 4337 O O . TYR B 1 25 ? -9.086 -9.914 5.699 1 93.81 25 TYR B O 1
ATOM 4345 N N . PHE B 1 26 ? -9.789 -11.148 3.926 1 94.06 26 PHE B N 1
ATOM 4346 C CA . PHE B 1 26 ? -11.062 -11.531 4.527 1 94.06 26 PHE B CA 1
ATOM 4347 C C . PHE B 1 26 ? -11.195 -13.047 4.605 1 94.06 26 PHE B C 1
ATOM 4349 O O . PHE B 1 26 ? -12.289 -13.586 4.457 1 94.06 26 PHE B O 1
ATOM 4356 N N . GLU B 1 27 ? -10.125 -13.711 4.719 1 91.62 27 GLU B N 1
ATOM 4357 C CA . GLU B 1 27 ? -10.102 -15.172 4.617 1 91.62 27 GLU B CA 1
ATOM 4358 C C . GLU B 1 27 ? -11.055 -15.812 5.621 1 91.62 27 GLU B C 1
ATOM 4360 O O . GLU B 1 27 ? -11.867 -16.672 5.258 1 91.62 27 GLU B O 1
ATOM 4365 N N . SER B 1 28 ? -10.969 -15.406 6.879 1 89.06 28 SER B N 1
ATOM 4366 C CA . SER B 1 28 ? -11.812 -16 7.914 1 89.06 28 SER B CA 1
ATOM 4367 C C . SER B 1 28 ? -13.281 -15.703 7.672 1 89.06 28 SER B C 1
ATOM 4369 O O . SER B 1 28 ? -14.133 -16.578 7.828 1 89.06 28 SER B O 1
ATOM 4371 N N . GLU B 1 29 ? -13.57 -14.469 7.305 1 90.75 29 GLU B N 1
ATOM 4372 C CA . GLU B 1 29 ? -14.953 -14.078 7.027 1 90.75 29 GLU B CA 1
ATOM 4373 C C . GLU B 1 29 ? -15.523 -14.859 5.848 1 90.75 29 GLU B C 1
ATOM 4375 O O . GLU B 1 29 ? -16.656 -15.344 5.91 1 90.75 29 GLU B O 1
ATOM 4380 N N . ILE B 1 30 ? -14.766 -15.031 4.812 1 94.69 30 ILE B N 1
ATOM 4381 C CA . ILE B 1 30 ? -15.203 -15.719 3.605 1 94.69 30 ILE B CA 1
ATOM 4382 C C . ILE B 1 30 ? -15.469 -17.188 3.914 1 94.69 30 ILE B C 1
ATOM 4384 O O . ILE B 1 30 ? -16.484 -17.75 3.5 1 94.69 30 ILE B O 1
ATOM 4388 N N . GLU B 1 31 ? -14.555 -17.781 4.656 1 93.12 31 GLU B N 1
ATOM 4389 C CA . GLU B 1 31 ? -14.719 -19.188 5.012 1 93.12 31 GLU B CA 1
ATOM 4390 C C . GLU B 1 31 ? -16 -19.406 5.812 1 93.12 31 GLU B C 1
ATOM 4392 O O . GLU B 1 31 ? -16.719 -20.375 5.582 1 93.12 31 GLU B O 1
ATOM 4397 N N . GLU B 1 32 ? -16.25 -18.516 6.73 1 92 32 GLU B N 1
ATOM 4398 C CA . GLU B 1 32 ? -17.453 -18.625 7.539 1 92 32 GLU B CA 1
ATOM 4399 C C . GLU B 1 32 ? -18.703 -18.469 6.684 1 92 32 GLU B C 1
ATOM 4401 O O . GLU B 1 32 ? -19.656 -19.234 6.82 1 92 32 GLU B O 1
ATOM 4406 N N . ILE B 1 33 ? -18.688 -17.516 5.828 1 93.62 33 ILE B N 1
ATOM 4407 C CA . ILE B 1 33 ? -19.828 -17.234 4.957 1 93.62 33 ILE B CA 1
ATOM 4408 C C . ILE B 1 33 ? -20.094 -18.438 4.059 1 93.62 33 ILE B C 1
ATOM 4410 O O . ILE B 1 33 ? -21.234 -18.891 3.932 1 93.62 33 ILE B O 1
ATOM 4414 N N . LEU B 1 34 ? -19.094 -19 3.465 1 95.25 34 LEU B N 1
ATOM 4415 C CA . LEU B 1 34 ? -19.266 -20.062 2.49 1 95.25 34 LEU B CA 1
ATOM 4416 C C . LEU B 1 34 ? -19.625 -21.375 3.18 1 95.25 34 LEU B C 1
ATOM 4418 O O . LEU B 1 34 ? -20.391 -22.188 2.625 1 95.25 34 LEU B O 1
ATOM 4422 N N . HIS B 1 35 ? -19.062 -21.562 4.375 1 93.69 35 HIS B N 1
ATOM 4423 C CA . HIS B 1 35 ? -19.438 -22.75 5.133 1 93.69 35 HIS B CA 1
ATOM 4424 C C . HIS B 1 35 ? -20.922 -22.766 5.449 1 93.69 35 HIS B C 1
ATOM 4426 O O . HIS B 1 35 ? -21.609 -23.766 5.242 1 93.69 35 HIS B O 1
ATOM 4432 N N . HIS B 1 36 ? -21.406 -21.625 5.895 1 93.44 36 HIS B N 1
ATOM 4433 C CA . HIS B 1 36 ? -22.828 -21.5 6.203 1 93.44 36 HIS B CA 1
ATOM 4434 C C . HIS B 1 36 ? -23.672 -21.625 4.945 1 93.44 36 HIS B C 1
ATOM 4436 O O . HIS B 1 36 ? -24.688 -22.328 4.945 1 93.44 36 HIS B O 1
ATOM 4442 N N . ALA B 1 37 ? -23.297 -20.969 3.922 1 94.38 37 ALA B N 1
ATOM 4443 C CA . ALA B 1 37 ? -24.047 -20.969 2.67 1 94.38 37 ALA B CA 1
ATOM 4444 C C . ALA B 1 37 ? -24.094 -22.359 2.057 1 94.38 37 ALA B C 1
ATOM 4446 O O . ALA B 1 37 ? -25.109 -22.766 1.492 1 94.38 37 ALA B O 1
ATOM 4447 N N . PHE B 1 38 ? -23.031 -23.109 2.131 1 94.94 38 PHE B N 1
ATOM 4448 C CA . PHE B 1 38 ? -22.953 -24.422 1.513 1 94.94 38 PHE B CA 1
ATOM 4449 C C . PHE B 1 38 ? -23.859 -25.406 2.223 1 94.94 38 PHE B C 1
ATOM 4451 O O . PHE B 1 38 ? -24.422 -26.312 1.59 1 94.94 38 PHE B O 1
ATOM 4458 N N . GLN B 1 39 ? -24.016 -25.234 3.506 1 93.94 39 GLN B N 1
ATOM 4459 C CA . GLN B 1 39 ? -24.922 -26.078 4.266 1 93.94 39 GLN B CA 1
ATOM 4460 C C . GLN B 1 39 ? -26.359 -25.891 3.795 1 93.94 39 GLN B C 1
ATOM 4462 O O . GLN B 1 39 ? -27.172 -26.812 3.873 1 93.94 39 GLN B O 1
ATOM 4467 N N . ASN B 1 40 ? -26.625 -24.75 3.283 1 92.25 40 ASN B N 1
ATOM 4468 C CA . ASN B 1 40 ? -27.969 -24.438 2.803 1 92.25 40 ASN B CA 1
ATOM 4469 C C . ASN B 1 40 ? -28 -24.281 1.284 1 92.25 40 ASN B C 1
ATOM 4471 O O . ASN B 1 40 ? -28.781 -23.5 0.75 1 92.25 40 ASN B O 1
ATOM 4475 N N . LEU B 1 41 ? -27.156 -24.953 0.608 1 93.75 41 LEU B N 1
ATOM 4476 C CA . LEU B 1 41 ? -26.938 -24.766 -0.823 1 93.75 41 LEU B CA 1
ATOM 4477 C C . LEU B 1 41 ? -28.219 -25.078 -1.606 1 93.75 41 LEU B C 1
ATOM 4479 O O . LEU B 1 41 ? -28.578 -24.344 -2.523 1 93.75 41 LEU B O 1
ATOM 4483 N N . ASP B 1 42 ? -28.891 -26.109 -1.282 1 91.75 42 ASP B N 1
ATOM 4484 C CA . ASP B 1 42 ? -30.094 -26.516 -2.006 1 91.75 42 ASP B CA 1
ATOM 4485 C C . ASP B 1 42 ? -31.156 -25.422 -1.982 1 91.75 42 ASP B C 1
ATOM 4487 O O . ASP B 1 42 ? -31.781 -25.141 -3.002 1 91.75 42 ASP B O 1
ATOM 4491 N N . ASP B 1 43 ? -31.312 -24.828 -0.871 1 90.38 43 ASP B N 1
ATOM 4492 C CA . ASP B 1 43 ? -32.25 -23.719 -0.732 1 90.38 43 ASP B CA 1
ATOM 4493 C C . ASP B 1 43 ? -31.781 -22.484 -1.491 1 90.38 43 ASP B C 1
ATOM 4495 O O . ASP B 1 43 ? -32.594 -21.75 -2.07 1 90.38 43 ASP B O 1
ATOM 4499 N N . LEU B 1 44 ? -30.516 -22.344 -1.468 1 90.44 44 LEU B N 1
ATOM 4500 C CA . LEU B 1 44 ? -29.922 -21.156 -2.094 1 90.44 44 LEU B CA 1
ATOM 4501 C C . LEU B 1 44 ? -30.094 -21.203 -3.607 1 90.44 44 LEU B C 1
ATOM 4503 O O . LEU B 1 44 ? -30.312 -20.172 -4.242 1 90.44 44 LEU B O 1
ATOM 4507 N N . ILE B 1 45 ? -30.016 -22.422 -4.191 1 91.19 45 ILE B N 1
ATOM 4508 C CA . ILE B 1 45 ? -29.984 -22.5 -5.648 1 91.19 45 ILE B CA 1
ATOM 4509 C C . ILE B 1 45 ? -31.359 -22.922 -6.172 1 91.19 45 ILE B C 1
ATOM 4511 O O . ILE B 1 45 ? -31.594 -22.906 -7.383 1 91.19 45 ILE B O 1
ATOM 4515 N N . SER B 1 46 ? -32.312 -23.297 -5.328 1 88.81 46 SER B N 1
ATOM 4516 C CA . SER B 1 46 ? -33.562 -23.891 -5.734 1 88.81 46 SER B CA 1
ATOM 4517 C C . SER B 1 46 ? -34.312 -22.984 -6.707 1 88.81 46 SER B C 1
ATOM 4519 O O . SER B 1 46 ? -34.844 -23.453 -7.711 1 88.81 46 SER B O 1
ATOM 4521 N N . GLU B 1 47 ? -34.281 -21.688 -6.48 1 85.88 47 GLU B N 1
ATOM 4522 C CA . GLU B 1 47 ? -35.062 -20.812 -7.355 1 85.88 47 GLU B CA 1
ATOM 4523 C C . GLU B 1 47 ? -34.125 -19.906 -8.172 1 85.88 47 GLU B C 1
ATOM 4525 O O . GLU B 1 47 ? -34.594 -18.906 -8.75 1 85.88 47 GLU B O 1
ATOM 4530 N N . GLU B 1 48 ? -32.938 -20.312 -8.258 1 88.25 48 GLU B N 1
ATOM 4531 C CA . GLU B 1 48 ? -32 -19.469 -9.008 1 88.25 48 GLU B CA 1
ATOM 4532 C C . GLU B 1 48 ? -31.844 -19.984 -10.438 1 88.25 48 GLU B C 1
ATOM 4534 O O . GLU B 1 48 ? -31.359 -21.094 -10.656 1 88.25 48 GLU B O 1
ATOM 4539 N N . ASP B 1 49 ? -32.219 -19.172 -11.43 1 89.25 49 ASP B N 1
ATOM 4540 C CA . ASP B 1 49 ? -32.156 -19.609 -12.812 1 89.25 49 ASP B CA 1
ATOM 4541 C C . ASP B 1 49 ? -31.219 -18.734 -13.625 1 89.25 49 ASP B C 1
ATOM 4543 O O . ASP B 1 49 ? -31.141 -18.844 -14.852 1 89.25 49 ASP B O 1
ATOM 4547 N N . ASP B 1 50 ? -30.562 -17.875 -12.93 1 94.56 50 ASP B N 1
ATOM 4548 C CA . ASP B 1 50 ? -29.594 -17.016 -13.602 1 94.56 50 ASP B CA 1
ATOM 4549 C C . ASP B 1 50 ? -28.25 -17.734 -13.766 1 94.56 50 ASP B C 1
ATOM 4551 O O . ASP B 1 50 ? -27.609 -18.094 -12.773 1 94.56 50 ASP B O 1
ATOM 4555 N N . LEU B 1 51 ? -27.781 -17.922 -14.984 1 96.94 51 LEU B N 1
ATOM 4556 C CA . LEU B 1 51 ? -26.578 -18.688 -15.297 1 96.94 51 LEU B CA 1
ATOM 4557 C C . LEU B 1 51 ? -25.359 -18.047 -14.656 1 96.94 51 LEU B C 1
ATOM 4559 O O . LEU B 1 51 ? -24.516 -18.75 -14.086 1 96.94 51 LEU B O 1
ATOM 4563 N N . GLU B 1 52 ? -25.219 -16.766 -14.75 1 96.5 52 GLU B N 1
ATOM 4564 C CA . GLU B 1 52 ? -24.062 -16.062 -14.188 1 96.5 52 GLU B CA 1
ATOM 4565 C C . GLU B 1 52 ? -23.969 -16.297 -12.68 1 96.5 52 GLU B C 1
ATOM 4567 O O . GLU B 1 52 ? -22.891 -16.594 -12.156 1 96.5 52 GLU B O 1
ATOM 4572 N N . THR B 1 53 ? -25.078 -16.203 -12 1 95.75 53 THR B N 1
ATOM 4573 C CA . THR B 1 53 ? -25.109 -16.344 -10.555 1 95.75 53 THR B CA 1
ATOM 4574 C C . THR B 1 53 ? -24.734 -17.766 -10.148 1 95.75 53 THR B C 1
ATOM 4576 O O . THR B 1 53 ? -23.938 -17.969 -9.227 1 95.75 53 THR B O 1
ATOM 4579 N N . ILE B 1 54 ? -25.297 -18.75 -10.812 1 96.56 54 ILE B N 1
ATOM 4580 C CA . ILE B 1 54 ? -25.016 -20.141 -10.5 1 96.56 54 ILE B CA 1
ATOM 4581 C C . ILE B 1 54 ? -23.547 -20.453 -10.766 1 96.56 54 ILE B C 1
ATOM 4583 O O . ILE B 1 54 ? -22.891 -21.125 -9.969 1 96.56 54 ILE B O 1
ATOM 4587 N N . ALA B 1 55 ? -23.062 -20 -11.914 1 97.69 55 ALA B N 1
ATOM 4588 C CA . ALA B 1 55 ? -21.656 -20.219 -12.258 1 97.69 55 ALA B CA 1
ATOM 4589 C C . ALA B 1 55 ? -20.734 -19.609 -11.203 1 97.69 55 ALA B C 1
ATOM 4591 O O . ALA B 1 55 ? -19.734 -20.203 -10.82 1 97.69 55 ALA B O 1
ATOM 4592 N N . ILE B 1 56 ? -21.062 -18.406 -10.727 1 97.12 56 ILE B N 1
ATOM 4593 C CA . ILE B 1 56 ? -20.281 -17.734 -9.703 1 97.12 56 ILE B CA 1
ATOM 4594 C C . ILE B 1 56 ? -20.297 -18.562 -8.414 1 97.12 56 ILE B C 1
ATOM 4596 O O . ILE B 1 56 ? -19.25 -18.75 -7.789 1 97.12 56 ILE B O 1
ATOM 4600 N N . MET B 1 57 ? -21.469 -19 -8.023 1 96.75 57 MET B N 1
ATOM 4601 C CA . MET B 1 57 ? -21.562 -19.828 -6.824 1 96.75 57 MET B CA 1
ATOM 4602 C C . MET B 1 57 ? -20.688 -21.078 -6.957 1 96.75 57 MET B C 1
ATOM 4604 O O . MET B 1 57 ? -19.953 -21.422 -6.027 1 96.75 57 MET B O 1
ATOM 4608 N N . PHE B 1 58 ? -20.75 -21.703 -8.125 1 97.69 58 PHE B N 1
ATOM 4609 C CA . PHE B 1 58 ? -19.969 -22.891 -8.414 1 97.69 58 PHE B CA 1
ATOM 4610 C C . PHE B 1 58 ? -18.484 -22.625 -8.25 1 97.69 58 PHE B C 1
ATOM 4612 O O . PHE B 1 58 ? -17.766 -23.391 -7.602 1 97.69 58 PHE B O 1
ATOM 4619 N N . GLU B 1 59 ? -18.016 -21.531 -8.742 1 97.75 59 GLU B N 1
ATOM 4620 C CA . GLU B 1 59 ? -16.609 -21.156 -8.688 1 97.75 59 GLU B CA 1
ATOM 4621 C C . GLU B 1 59 ? -16.156 -20.906 -7.25 1 97.75 59 GLU B C 1
ATOM 4623 O O . GLU B 1 59 ? -15.148 -21.453 -6.801 1 97.75 59 GLU B O 1
ATOM 4628 N N . VAL B 1 60 ? -16.906 -20.078 -6.613 1 97.31 60 VAL B N 1
ATOM 4629 C CA . VAL B 1 60 ? -16.531 -19.625 -5.285 1 97.31 60 VAL B CA 1
ATOM 4630 C C . VAL B 1 60 ? -16.484 -20.797 -4.316 1 97.31 60 VAL B C 1
ATOM 4632 O O . VAL B 1 60 ? -15.547 -20.938 -3.531 1 97.31 60 VAL B O 1
ATOM 4635 N N . PHE B 1 61 ? -17.484 -21.656 -4.355 1 97.31 61 PHE B N 1
ATOM 4636 C CA . PHE B 1 61 ? -17.516 -22.797 -3.463 1 97.31 61 PHE B CA 1
ATOM 4637 C C . PHE B 1 61 ? -16.344 -23.719 -3.729 1 97.31 61 PHE B C 1
ATOM 4639 O O . PHE B 1 61 ? -15.633 -24.125 -2.797 1 97.31 61 PHE B O 1
ATOM 4646 N N . ARG B 1 62 ? -16.047 -24.016 -4.93 1 96.81 62 ARG B N 1
ATOM 4647 C CA . ARG B 1 62 ? -14.961 -24.938 -5.246 1 96.81 62 ARG B CA 1
ATOM 4648 C C . ARG B 1 62 ? -13.602 -24.328 -4.906 1 96.81 62 ARG B C 1
ATOM 4650 O O . ARG B 1 62 ? -12.711 -25.016 -4.422 1 96.81 62 ARG B O 1
ATOM 4657 N N . LEU B 1 63 ? -13.43 -23.016 -5.129 1 96.62 63 LEU B N 1
ATOM 4658 C CA . LEU B 1 63 ? -12.164 -22.344 -4.836 1 96.62 63 LEU B CA 1
ATOM 4659 C C . LEU B 1 63 ? -11.867 -22.375 -3.34 1 96.62 63 LEU B C 1
ATOM 4661 O O . LEU B 1 63 ? -10.711 -22.25 -2.932 1 96.62 63 LEU B O 1
ATOM 4665 N N . TYR B 1 64 ? -12.898 -22.562 -2.547 1 95.75 64 TYR B N 1
ATOM 4666 C CA . TYR B 1 64 ? -12.695 -22.531 -1.104 1 95.75 64 TYR B CA 1
ATOM 4667 C C . TYR B 1 64 ? -12.961 -23.906 -0.493 1 95.75 64 TYR B C 1
ATOM 4669 O O . TYR B 1 64 ? -13.336 -24.016 0.677 1 95.75 64 TYR B O 1
ATOM 4677 N N . GLY B 1 65 ? -12.891 -24.906 -1.306 1 93.62 65 GLY B N 1
ATOM 4678 C CA . GLY B 1 65 ? -12.805 -26.281 -0.803 1 93.62 65 GLY B CA 1
ATOM 4679 C C . GLY B 1 65 ? -14.164 -26.906 -0.588 1 93.62 65 GLY B C 1
ATOM 4680 O O . GLY B 1 65 ? -14.273 -27.938 0.101 1 93.62 65 GLY B O 1
ATOM 4681 N N . HIS B 1 66 ? -15.203 -26.281 -1.074 1 95.38 66 HIS B N 1
ATOM 4682 C CA . HIS B 1 66 ? -16.531 -26.891 -1.061 1 95.38 66 HIS B CA 1
ATOM 4683 C C . HIS B 1 66 ? -16.906 -27.438 -2.434 1 95.38 66 HIS B C 1
ATOM 4685 O O . HIS B 1 66 ? -17.203 -26.672 -3.352 1 95.38 66 HIS B O 1
ATOM 4691 N N . LYS B 1 67 ? -16.953 -28.703 -2.541 1 95.5 67 LYS B N 1
ATOM 4692 C CA . LYS B 1 67 ? -17.188 -29.344 -3.838 1 95.5 67 LYS B CA 1
ATOM 4693 C C . LYS B 1 67 ? -18.641 -29.25 -4.246 1 95.5 67 LYS B C 1
ATOM 4695 O O . LYS B 1 67 ? -19.406 -30.203 -4.07 1 95.5 67 LYS B O 1
ATOM 4700 N N . MET B 1 68 ? -18.984 -28.203 -4.766 1 96.12 68 MET B N 1
ATOM 4701 C CA . MET B 1 68 ? -20.312 -28.078 -5.363 1 96.12 68 MET B CA 1
ATOM 4702 C C . MET B 1 68 ? -20.438 -28.938 -6.609 1 96.12 68 MET B C 1
ATOM 4704 O O . MET B 1 68 ? -19.547 -28.938 -7.469 1 96.12 68 MET B O 1
ATOM 4708 N N . SER B 1 69 ? -21.5 -29.641 -6.719 1 96.44 69 SER B N 1
ATOM 4709 C CA . SER B 1 69 ? -21.688 -30.562 -7.828 1 96.44 69 SER B CA 1
ATOM 4710 C C . SER B 1 69 ? -21.922 -29.812 -9.141 1 96.44 69 SER B C 1
ATOM 4712 O O . SER B 1 69 ? -22.625 -28.812 -9.164 1 96.44 69 SER B O 1
ATOM 4714 N N . CYS B 1 70 ? -21.312 -30.344 -10.211 1 96.81 70 CYS B N 1
ATOM 4715 C CA . CYS B 1 70 ? -21.484 -29.734 -11.523 1 96.81 70 CYS B CA 1
ATOM 4716 C C . CYS B 1 70 ? -22.859 -30.062 -12.094 1 96.81 70 CYS B C 1
ATOM 4718 O O . CYS B 1 70 ? -23.266 -29.5 -13.109 1 96.81 70 CYS B O 1
ATOM 4720 N N . ASP B 1 71 ? -23.672 -30.875 -11.453 1 94.5 71 ASP B N 1
ATOM 4721 C CA . ASP B 1 71 ? -25.016 -31.234 -11.875 1 94.5 71 ASP B CA 1
ATOM 4722 C C . ASP B 1 71 ? -25.938 -30.016 -11.875 1 94.5 71 ASP B C 1
ATOM 4724 O O . ASP B 1 71 ? -27 -30.031 -12.5 1 94.5 71 ASP B O 1
ATOM 4728 N N . VAL B 1 72 ? -25.547 -29.047 -11.164 1 95.81 72 VAL B N 1
ATOM 4729 C CA . VAL B 1 72 ? -26.328 -27.812 -11.086 1 95.81 72 VAL B CA 1
ATOM 4730 C C . VAL B 1 72 ? -26.516 -27.219 -12.484 1 95.81 72 VAL B C 1
ATOM 4732 O O . VAL B 1 72 ? -27.5 -26.547 -12.75 1 95.81 72 VAL B O 1
ATOM 4735 N N . PHE B 1 73 ? -25.625 -27.5 -13.445 1 97.25 73 PHE B N 1
ATOM 4736 C CA . PHE B 1 73 ? -25.672 -26.906 -14.781 1 97.25 73 PHE B CA 1
ATOM 4737 C C . PHE B 1 73 ? -26.609 -27.688 -15.68 1 97.25 73 PHE B C 1
ATOM 4739 O O . PHE B 1 73 ? -26.906 -27.266 -16.797 1 97.25 73 PHE B O 1
ATOM 4746 N N . GLU B 1 74 ? -27.141 -28.875 -15.211 1 95.44 74 GLU B N 1
ATOM 4747 C CA . GLU B 1 74 ? -28.109 -29.641 -15.969 1 95.44 74 GLU B CA 1
ATOM 4748 C C . GLU B 1 74 ? -29.375 -28.828 -16.234 1 95.44 74 GLU B C 1
ATOM 4750 O O . GLU B 1 74 ? -30.047 -29.016 -17.25 1 95.44 74 GLU B O 1
ATOM 4755 N N . ARG B 1 75 ? -29.688 -27.906 -15.344 1 94.44 75 ARG B N 1
ATOM 4756 C CA . ARG B 1 75 ? -30.891 -27.094 -15.453 1 94.44 75 ARG B CA 1
ATOM 4757 C C . ARG B 1 75 ? -30.828 -26.188 -16.672 1 94.44 75 ARG B C 1
ATOM 4759 O O . ARG B 1 75 ? -31.859 -25.656 -17.109 1 94.44 75 ARG B O 1
ATOM 4766 N N . PHE B 1 76 ? -29.656 -26.031 -17.281 1 97.12 76 PHE B N 1
ATOM 4767 C CA . PHE B 1 76 ? -29.5 -25.172 -18.438 1 97.12 76 PHE B CA 1
ATOM 4768 C C . PHE B 1 76 ? -29.406 -25.984 -19.719 1 97.12 76 PHE B C 1
ATOM 4770 O O . PHE B 1 76 ? -29.047 -25.469 -20.781 1 97.12 76 PHE B O 1
ATOM 4777 N N . LYS B 1 77 ? -29.625 -27.219 -19.625 1 96.12 77 LYS B N 1
ATOM 4778 C CA . LYS B 1 77 ? -29.594 -28.109 -20.781 1 96.12 77 LYS B CA 1
ATOM 4779 C C . LYS B 1 77 ? -31 -28.453 -21.234 1 96.12 77 LYS B C 1
ATOM 4781 O O . LYS B 1 77 ? -31.969 -28.297 -20.484 1 96.12 77 LYS B O 1
ATOM 4786 N N . THR B 1 78 ? -31.078 -28.828 -22.469 1 95 78 THR B N 1
ATOM 4787 C CA . THR B 1 78 ? -32.344 -29.328 -23.031 1 95 78 THR B CA 1
ATOM 4788 C C . THR B 1 78 ? -32.562 -30.781 -22.625 1 95 78 THR B C 1
ATOM 4790 O O . THR B 1 78 ? -31.734 -31.391 -21.969 1 95 78 THR B O 1
ATOM 4793 N N . GLU B 1 79 ? -33.719 -31.328 -23.016 1 92.69 79 GLU B N 1
ATOM 4794 C CA . GLU B 1 79 ? -34.062 -32.719 -22.719 1 92.69 79 GLU B CA 1
ATOM 4795 C C . GLU B 1 79 ? -33.094 -33.688 -23.438 1 92.69 79 GLU B C 1
ATOM 4797 O O . GLU B 1 79 ? -32.875 -34.781 -22.969 1 92.69 79 GLU B O 1
ATOM 4802 N N . GLU B 1 80 ? -32.5 -33.25 -24.5 1 93.12 80 GLU B N 1
ATOM 4803 C CA . GLU B 1 80 ? -31.547 -34.062 -25.266 1 93.12 80 GLU B CA 1
ATOM 4804 C C . GLU B 1 80 ? -30.156 -34.031 -24.641 1 93.12 80 GLU B C 1
ATOM 4806 O O . GLU B 1 80 ? -29.234 -34.688 -25.141 1 93.12 80 GLU B O 1
ATOM 4811 N N . GLY B 1 81 ? -30.016 -33.219 -23.656 1 92.25 81 GLY B N 1
ATOM 4812 C CA . GLY B 1 81 ? -28.766 -33.219 -22.938 1 92.25 81 GLY B CA 1
ATOM 4813 C C . GLY B 1 81 ? -27.766 -32.188 -23.438 1 92.25 81 GLY B C 1
ATOM 4814 O O . GLY B 1 81 ? -26.594 -32.219 -23.094 1 92.25 81 GLY B O 1
ATOM 4815 N N . LYS B 1 82 ? -28.219 -31.297 -24.297 1 94.62 82 LYS B N 1
ATOM 4816 C CA . LYS B 1 82 ? -27.359 -30.234 -24.812 1 94.62 82 LYS B CA 1
ATOM 4817 C C . LYS B 1 82 ? -27.688 -28.906 -24.156 1 94.62 82 LYS B C 1
ATOM 4819 O O . LYS B 1 82 ? -28.812 -28.672 -23.734 1 94.62 82 LYS B O 1
ATOM 4824 N N . PHE B 1 83 ? -26.672 -28.078 -24.031 1 97.06 83 PHE B N 1
ATOM 4825 C CA . PHE B 1 83 ? -26.922 -26.75 -23.484 1 97.06 83 PHE B CA 1
ATOM 4826 C C . PHE B 1 83 ? -27.891 -25.969 -24.375 1 97.06 83 PHE B C 1
ATOM 4828 O O . PHE B 1 83 ? -27.797 -26.031 -25.594 1 97.06 83 PHE B O 1
ATOM 4835 N N . LYS B 1 84 ? -28.812 -25.266 -23.781 1 96.69 84 LYS B N 1
ATOM 4836 C CA . LYS B 1 84 ? -29.812 -24.5 -24.516 1 96.69 84 LYS B CA 1
ATOM 4837 C C . LYS B 1 84 ? -29.141 -23.422 -25.375 1 96.69 84 LYS B C 1
ATOM 4839 O O . LYS B 1 84 ? -28.344 -22.625 -24.891 1 96.69 84 LYS B O 1
ATOM 4844 N N . GLN B 1 85 ? -29.516 -23.312 -26.609 1 94.19 85 GLN B N 1
ATOM 4845 C CA . GLN B 1 85 ? -28.953 -22.328 -27.547 1 94.19 85 GLN B CA 1
ATOM 4846 C C . GLN B 1 85 ? -29.328 -20.906 -27.141 1 94.19 85 GLN B C 1
ATOM 4848 O O . GLN B 1 85 ? -28.625 -19.953 -27.484 1 94.19 85 GLN B O 1
ATOM 4853 N N . SER B 1 86 ? -30.391 -20.766 -26.391 1 94.12 86 SER B N 1
ATOM 4854 C CA . SER B 1 86 ? -30.844 -19.453 -25.938 1 94.12 86 SER B CA 1
ATOM 4855 C C . SER B 1 86 ? -29.812 -18.812 -25 1 94.12 86 SER B C 1
ATOM 4857 O O . SER B 1 86 ? -29.828 -17.594 -24.812 1 94.12 86 SER B O 1
ATOM 4859 N N . LEU B 1 87 ? -28.969 -19.625 -24.422 1 95.31 87 LEU B N 1
ATOM 4860 C CA . LEU B 1 87 ? -27.953 -19.125 -23.516 1 95.31 87 LEU B CA 1
ATOM 4861 C C . LEU B 1 87 ? -26.953 -18.234 -24.25 1 95.31 87 LEU B C 1
ATOM 4863 O O . LEU B 1 87 ? -26.266 -17.422 -23.641 1 95.31 87 LEU B O 1
ATOM 4867 N N . ALA B 1 88 ? -26.875 -18.359 -25.547 1 92.12 88 ALA B N 1
ATOM 4868 C CA . ALA B 1 88 ? -25.922 -17.609 -26.359 1 92.12 88 ALA B CA 1
ATOM 4869 C C . ALA B 1 88 ? -26.156 -16.109 -26.25 1 92.12 88 ALA B C 1
ATOM 4871 O O . ALA B 1 88 ? -25.234 -15.312 -26.438 1 92.12 88 ALA B O 1
ATOM 4872 N N . HIS B 1 89 ? -27.359 -15.727 -25.859 1 91.38 89 HIS B N 1
ATOM 4873 C CA . HIS B 1 89 ? -27.688 -14.312 -25.75 1 91.38 89 HIS B CA 1
ATOM 4874 C C . HIS B 1 89 ? -27.25 -13.75 -24.391 1 91.38 89 HIS B C 1
ATOM 4876 O O . HIS B 1 89 ? -27.125 -12.531 -24.234 1 91.38 89 HIS B O 1
ATOM 4882 N N . ASP B 1 90 ? -27.047 -14.625 -23.484 1 94 90 ASP B N 1
ATOM 4883 C CA . ASP B 1 90 ? -26.562 -14.227 -22.156 1 94 90 ASP B CA 1
ATOM 4884 C C . ASP B 1 90 ? -25.047 -14.203 -22.125 1 94 90 ASP B C 1
ATOM 4886 O O . ASP B 1 90 ? -24.422 -15.062 -21.484 1 94 90 ASP B O 1
ATOM 4890 N N . VAL B 1 91 ? -24.5 -13.195 -22.672 1 94.69 91 VAL B N 1
ATOM 4891 C CA . VAL B 1 91 ? -23.062 -13.117 -22.891 1 94.69 91 VAL B CA 1
ATOM 4892 C C . VAL B 1 91 ? -22.328 -13.188 -21.547 1 94.69 91 VAL B C 1
ATOM 4894 O O . VAL B 1 91 ? -21.312 -13.883 -21.422 1 94.69 91 VAL B O 1
ATOM 4897 N N . ARG B 1 92 ? -22.812 -12.484 -20.531 1 94 92 ARG B N 1
ATOM 4898 C CA . ARG B 1 92 ? -22.188 -12.492 -19.219 1 94 92 ARG B CA 1
ATOM 4899 C C . ARG B 1 92 ? -22.25 -13.883 -18.594 1 94 92 ARG B C 1
ATOM 4901 O O . ARG B 1 92 ? -21.281 -14.359 -18.016 1 94 92 ARG B O 1
ATOM 4908 N N . GLY B 1 93 ? -23.438 -14.453 -18.672 1 96.62 93 GLY B N 1
ATOM 4909 C CA . GLY B 1 93 ? -23.594 -15.812 -18.172 1 96.62 93 GLY B CA 1
ATOM 4910 C C . GLY B 1 93 ? -22.703 -16.812 -18.891 1 96.62 93 GLY B C 1
ATOM 4911 O O . GLY B 1 93 ? -22.109 -17.688 -18.25 1 96.62 93 GLY B O 1
ATOM 4912 N N . MET B 1 94 ? -22.562 -16.656 -20.172 1 96.69 94 MET B N 1
ATOM 4913 C CA . MET B 1 94 ? -21.719 -17.547 -20.984 1 96.69 94 MET B CA 1
ATOM 4914 C C . MET B 1 94 ? -20.25 -17.406 -20.578 1 96.69 94 MET B C 1
ATOM 4916 O O . MET B 1 94 ? -19.531 -18.391 -20.484 1 96.69 94 MET B O 1
ATOM 4920 N N . LEU B 1 95 ? -19.828 -16.188 -20.406 1 97.12 95 LEU B N 1
ATOM 4921 C CA . LEU B 1 95 ? -18.453 -15.953 -20 1 97.12 95 LEU B CA 1
ATOM 4922 C C . LEU B 1 95 ? -18.172 -16.609 -18.641 1 97.12 95 LEU B C 1
ATOM 4924 O O . LEU B 1 95 ? -17.125 -17.234 -18.453 1 97.12 95 LEU B O 1
ATOM 4928 N N . GLN B 1 96 ? -19.109 -16.438 -17.703 1 97.81 96 GLN B N 1
ATOM 4929 C CA . GLN B 1 96 ? -18.922 -17 -16.375 1 97.81 96 GLN B CA 1
ATOM 4930 C C . GLN B 1 96 ? -18.906 -18.531 -16.406 1 97.81 96 GLN B C 1
ATOM 4932 O O . GLN B 1 96 ? -18.156 -19.172 -15.68 1 97.81 96 GLN B O 1
ATOM 4937 N N . LEU B 1 97 ? -19.797 -19.062 -17.234 1 98.31 97 LEU B N 1
ATOM 4938 C CA . LEU B 1 97 ? -19.812 -20.516 -17.406 1 98.31 97 LEU B CA 1
ATOM 4939 C C . LEU B 1 97 ? -18.5 -21 -18.016 1 98.31 97 LEU B C 1
ATOM 4941 O O . LEU B 1 97 ? -17.984 -22.062 -17.609 1 98.31 97 LEU B O 1
ATOM 4945 N N . TYR B 1 98 ? -18 -20.297 -18.984 1 98.19 98 TYR B N 1
ATOM 4946 C CA . TYR B 1 98 ? -16.703 -20.641 -19.578 1 98.19 98 TYR B CA 1
ATOM 4947 C C . TYR B 1 98 ? -15.617 -20.703 -18.516 1 98.19 98 TYR B C 1
ATOM 4949 O O . TYR B 1 98 ? -14.844 -21.672 -18.484 1 98.19 98 TYR B O 1
ATOM 4957 N N . GLU B 1 99 ? -15.547 -19.703 -17.656 1 97.75 99 GLU B N 1
ATOM 4958 C CA . GLU B 1 99 ? -14.547 -19.672 -16.594 1 97.75 99 GLU B CA 1
ATOM 4959 C C . GLU B 1 99 ? -14.758 -20.812 -15.609 1 97.75 99 GLU B C 1
ATOM 4961 O O . GLU B 1 99 ? -13.797 -21.469 -15.211 1 97.75 99 GLU B O 1
ATOM 4966 N N . SER B 1 100 ? -15.977 -21.016 -15.234 1 97.5 100 SER B N 1
ATOM 4967 C CA . SER B 1 100 ? -16.297 -22.078 -14.281 1 97.5 100 SER B CA 1
ATOM 4968 C C . SER B 1 100 ? -15.914 -23.453 -14.812 1 97.5 100 SER B C 1
ATOM 4970 O O . SER B 1 100 ? -15.531 -24.328 -14.047 1 97.5 100 SER B O 1
ATOM 4972 N N . ALA B 1 101 ? -16.031 -23.594 -16.094 1 97.81 101 ALA B N 1
ATOM 4973 C CA . ALA B 1 101 ? -15.766 -24.891 -16.734 1 97.81 101 ALA B CA 1
ATOM 4974 C C . ALA B 1 101 ? -14.312 -25.297 -16.547 1 97.81 101 ALA B C 1
ATOM 4976 O O . ALA B 1 101 ? -13.992 -26.484 -16.531 1 97.81 101 ALA B O 1
ATOM 4977 N N . HIS B 1 102 ? -13.453 -24.391 -16.312 1 95.81 102 HIS B N 1
ATOM 4978 C CA . HIS B 1 102 ? -12.039 -24.672 -16.125 1 95.81 102 HIS B CA 1
ATOM 4979 C C . HIS B 1 102 ? -11.773 -25.203 -14.711 1 95.81 102 HIS B C 1
ATOM 4981 O O . HIS B 1 102 ? -10.664 -25.641 -14.406 1 95.81 102 HIS B O 1
ATOM 4987 N N . LEU B 1 103 ? -12.797 -25.188 -13.875 1 96.69 103 LEU B N 1
ATOM 4988 C CA . LEU B 1 103 ? -12.703 -25.781 -12.547 1 96.69 103 LEU B CA 1
ATOM 4989 C C . LEU B 1 103 ? -13.289 -27.188 -12.547 1 96.69 103 LEU B C 1
ATOM 4991 O O . LEU B 1 103 ? -13.539 -27.766 -11.484 1 96.69 103 LEU B O 1
ATOM 4995 N N . GLY B 1 104 ? -13.43 -27.75 -13.766 1 96.62 104 GLY B N 1
ATOM 4996 C CA . GLY B 1 104 ? -13.938 -29.109 -13.891 1 96.62 104 GLY B CA 1
ATOM 4997 C C . GLY B 1 104 ? -12.984 -30.156 -13.344 1 96.62 104 GLY B C 1
ATOM 4998 O O . GLY B 1 104 ? -11.766 -30 -13.445 1 96.62 104 GLY B O 1
ATOM 4999 N N . LEU B 1 105 ? -13.539 -31.219 -12.82 1 97.25 105 LEU B N 1
ATOM 5000 C CA . LEU B 1 105 ? -12.797 -32.344 -12.219 1 97.25 105 LEU B CA 1
ATOM 5001 C C . LEU B 1 105 ? -12.883 -33.562 -13.094 1 97.25 105 LEU B C 1
ATOM 5003 O O . LEU B 1 105 ? -13.641 -33.594 -14.07 1 97.25 105 LEU B O 1
ATOM 5007 N N . PRO B 1 106 ? -12.062 -34.594 -12.695 1 96.38 106 PRO B N 1
ATOM 5008 C CA . PRO B 1 106 ? -12.125 -35.844 -13.492 1 96.38 106 PRO B CA 1
ATOM 5009 C C . PRO B 1 106 ? -13.531 -36.406 -13.578 1 96.38 106 PRO B C 1
ATOM 5011 O O . PRO B 1 106 ? -14.266 -36.406 -12.586 1 96.38 106 PRO B O 1
ATOM 5014 N N . SER B 1 107 ? -13.961 -36.812 -14.703 1 93.94 107 SER B N 1
ATOM 5015 C CA . SER B 1 107 ? -15.211 -37.531 -14.984 1 93.94 107 SER B CA 1
ATOM 5016 C C . SER B 1 107 ? -16.391 -36.562 -14.977 1 93.94 107 SER B C 1
ATOM 5018 O O . SER B 1 107 ? -17.547 -37 -14.875 1 93.94 107 SER B O 1
ATOM 5020 N N . GLU B 1 108 ? -16.141 -35.25 -14.914 1 96.69 108 GLU B N 1
ATOM 5021 C CA . GLU B 1 108 ? -17.219 -34.25 -15.023 1 96.69 108 GLU B CA 1
ATOM 5022 C C . GLU B 1 108 ? -17.391 -33.781 -16.469 1 96.69 108 GLU B C 1
ATOM 5024 O O . GLU B 1 108 ? -17.078 -32.625 -16.797 1 96.69 108 GLU B O 1
ATOM 5029 N N . ASP B 1 109 ? -18.016 -34.531 -17.234 1 95.31 109 ASP B N 1
ATOM 5030 C CA . ASP B 1 109 ? -18.141 -34.344 -18.672 1 95.31 109 ASP B CA 1
ATOM 5031 C C . ASP B 1 109 ? -18.953 -33.094 -19 1 95.31 109 ASP B C 1
ATOM 5033 O O . ASP B 1 109 ? -18.703 -32.438 -20.016 1 95.31 109 ASP B O 1
ATOM 5037 N N . ILE B 1 110 ? -19.875 -32.844 -18.172 1 97.19 110 ILE B N 1
ATOM 5038 C CA . ILE B 1 110 ? -20.719 -31.672 -18.406 1 97.19 110 ILE B CA 1
ATOM 5039 C C . ILE B 1 110 ? -19.844 -30.422 -18.484 1 97.19 110 ILE B C 1
ATOM 5041 O O . ILE B 1 110 ? -20.141 -29.5 -19.25 1 97.19 110 ILE B O 1
ATOM 5045 N N . MET B 1 111 ? -18.797 -30.375 -17.688 1 97.56 111 MET B N 1
ATOM 5046 C CA . MET B 1 111 ? -17.906 -29.219 -17.688 1 97.56 111 MET B CA 1
ATOM 5047 C C . MET B 1 111 ? -17.141 -29.109 -19 1 97.56 111 MET B C 1
ATOM 5049 O O . MET B 1 111 ? -16.891 -28.016 -19.484 1 97.56 111 MET B O 1
ATOM 5053 N N . ASP B 1 112 ? -16.75 -30.234 -19.578 1 96.38 112 ASP B N 1
ATOM 5054 C CA . ASP B 1 112 ? -16.109 -30.25 -20.891 1 96.38 112 ASP B CA 1
ATOM 5055 C C . ASP B 1 112 ? -17.078 -29.766 -21.984 1 96.38 112 ASP B C 1
ATOM 5057 O O . ASP B 1 112 ? -16.672 -29.031 -22.891 1 96.38 112 ASP B O 1
ATOM 5061 N N . GLU B 1 113 ? -18.297 -30.219 -21.891 1 97.19 113 GLU B N 1
ATOM 5062 C CA . GLU B 1 113 ? -19.328 -29.781 -22.812 1 97.19 113 GLU B CA 1
ATOM 5063 C C . GLU B 1 113 ? -19.547 -28.266 -22.719 1 97.19 113 GLU B C 1
ATOM 5065 O O . GLU B 1 113 ? -19.688 -27.578 -23.734 1 97.19 113 GLU B O 1
ATOM 5070 N N . ALA B 1 114 ? -19.656 -27.828 -21.453 1 98.06 114 ALA B N 1
ATOM 5071 C CA . ALA B 1 114 ? -19.828 -26.391 -21.219 1 98.06 114 ALA B CA 1
ATOM 5072 C C . ALA B 1 114 ? -18.688 -25.594 -21.844 1 98.06 114 ALA B C 1
ATOM 5074 O O . ALA B 1 114 ? -18.906 -24.531 -22.422 1 98.06 114 ALA B O 1
ATOM 5075 N N . LEU B 1 115 ? -17.469 -26.062 -21.688 1 97.12 115 LEU B N 1
ATOM 5076 C CA . LEU B 1 115 ? -16.297 -25.391 -22.219 1 97.12 115 LEU B CA 1
ATOM 5077 C C . LEU B 1 115 ? -16.375 -25.266 -23.734 1 97.12 115 LEU B C 1
ATOM 5079 O O . LEU B 1 115 ? -16.125 -24.203 -24.281 1 97.12 115 LEU B O 1
ATOM 5083 N N . THR B 1 116 ? -16.703 -26.359 -24.391 1 96.44 116 THR B N 1
ATOM 5084 C CA . THR B 1 116 ? -16.812 -26.375 -25.844 1 96.44 116 THR B CA 1
ATOM 5085 C C . THR B 1 116 ? -17.922 -25.438 -26.312 1 96.44 116 THR B C 1
ATOM 5087 O O . THR B 1 116 ? -17.734 -24.656 -27.25 1 96.44 116 THR B O 1
ATOM 5090 N N . PHE B 1 117 ? -19.047 -25.547 -25.672 1 97.81 117 PHE B N 1
ATOM 5091 C CA . PHE B 1 117 ? -20.219 -24.75 -26 1 97.81 117 PHE B CA 1
ATOM 5092 C C . PHE B 1 117 ? -19.922 -23.266 -25.859 1 97.81 117 PHE B C 1
ATOM 5094 O O . PHE B 1 117 ? -20.172 -22.484 -26.781 1 97.81 117 PHE B O 1
ATOM 5101 N N . THR B 1 118 ? -19.438 -22.875 -24.719 1 97.94 118 THR B N 1
ATOM 5102 C CA . THR B 1 118 ? -19.188 -21.453 -24.422 1 97.94 118 THR B CA 1
ATOM 5103 C C . THR B 1 118 ? -18.078 -20.922 -25.312 1 97.94 118 THR B C 1
ATOM 5105 O O . THR B 1 118 ? -18.156 -19.781 -25.797 1 97.94 118 THR B O 1
ATOM 5108 N N . ARG B 1 119 ? -16.969 -21.656 -25.484 1 96.88 119 ARG B N 1
ATOM 5109 C CA . ARG B 1 119 ? -15.867 -21.219 -26.344 1 96.88 119 ARG B CA 1
ATOM 5110 C C . ARG B 1 119 ? -16.359 -20.906 -27.75 1 96.88 119 ARG B C 1
ATOM 5112 O O . ARG B 1 119 ? -15.938 -19.922 -28.359 1 96.88 119 ARG B O 1
ATOM 5119 N N . HIS B 1 120 ? -17.188 -21.781 -28.25 1 96.44 120 HIS B N 1
ATOM 5120 C CA . HIS B 1 120 ? -17.734 -21.609 -29.594 1 96.44 120 HIS B CA 1
ATOM 5121 C C . HIS B 1 120 ? -18.531 -20.312 -29.703 1 96.44 120 HIS B C 1
ATOM 5123 O O . HIS B 1 120 ? -18.266 -19.5 -30.594 1 96.44 120 HIS B O 1
ATOM 5129 N N . HIS B 1 121 ? -19.438 -20.078 -28.859 1 95.75 121 HIS B N 1
ATOM 5130 C CA . HIS B 1 121 ? -20.344 -18.938 -28.938 1 95.75 121 HIS B CA 1
ATOM 5131 C C . HIS B 1 121 ? -19.625 -17.641 -28.594 1 95.75 121 HIS B C 1
ATOM 5133 O O . HIS B 1 121 ? -19.844 -16.609 -29.234 1 95.75 121 HIS B O 1
ATOM 5139 N N . LEU B 1 122 ? -18.781 -17.672 -27.547 1 96.06 122 LEU B N 1
ATOM 5140 C CA . LEU B 1 122 ? -18.031 -16.484 -27.188 1 96.06 122 LEU B CA 1
ATOM 5141 C C . LEU B 1 122 ? -17.016 -16.109 -28.266 1 96.06 122 LEU B C 1
ATOM 5143 O O . LEU B 1 122 ? -16.734 -14.938 -28.484 1 96.06 122 LEU B O 1
ATOM 5147 N N . GLY B 1 123 ? -16.438 -17.125 -28.922 1 94.81 123 GLY B N 1
ATOM 5148 C CA . GLY B 1 123 ? -15.492 -16.906 -30 1 94.81 123 GLY B CA 1
ATOM 5149 C C . GLY B 1 123 ? -16.109 -16.281 -31.234 1 94.81 123 GLY B C 1
ATOM 5150 O O . GLY B 1 123 ? -15.422 -15.625 -32 1 94.81 123 GLY B O 1
ATOM 5151 N N . MET B 1 124 ? -17.406 -16.406 -31.359 1 92 124 MET B N 1
ATOM 5152 C CA . MET B 1 124 ? -18.125 -15.891 -32.531 1 92 124 MET B CA 1
ATOM 5153 C C . MET B 1 124 ? -18.547 -14.445 -32.312 1 92 124 MET B C 1
ATOM 5155 O O . MET B 1 124 ? -18.938 -13.766 -33.281 1 92 124 MET B O 1
ATOM 5159 N N . LEU B 1 125 ? -18.5 -14.055 -31.078 1 89.5 125 LEU B N 1
ATOM 5160 C CA . LEU B 1 125 ? -18.922 -12.688 -30.797 1 89.5 125 LEU B CA 1
ATOM 5161 C C . LEU B 1 125 ? -18.016 -11.68 -31.484 1 89.5 125 LEU B C 1
ATOM 5163 O O . LEU B 1 125 ? -16.797 -11.898 -31.594 1 89.5 125 LEU B O 1
ATOM 5167 N N . THR B 1 126 ? -18.656 -10.656 -32.094 1 80.06 126 THR B N 1
ATOM 5168 C CA . THR B 1 126 ? -17.922 -9.547 -32.688 1 80.06 126 THR B CA 1
ATOM 5169 C C . THR B 1 126 ? -17.969 -8.32 -31.781 1 80.06 126 THR B C 1
ATOM 5171 O O . THR B 1 126 ? -18.797 -8.234 -30.875 1 80.06 126 THR B O 1
ATOM 5174 N N . GLY B 1 127 ? -17 -7.484 -31.766 1 73.62 127 GLY B N 1
ATOM 5175 C CA . GLY B 1 127 ? -16.922 -6.273 -30.953 1 73.62 127 GLY B CA 1
ATOM 5176 C C . GLY B 1 127 ? -18.156 -5.402 -31.062 1 73.62 127 GLY B C 1
ATOM 5177 O O . GLY B 1 127 ? -18.453 -4.629 -30.141 1 73.62 127 GLY B O 1
ATOM 5178 N N . GLN B 1 128 ? -19 -5.621 -31.938 1 76.19 128 GLN B N 1
ATOM 5179 C CA . GLN B 1 128 ? -20.156 -4.762 -32.156 1 76.19 128 GLN B CA 1
ATOM 5180 C C . GLN B 1 128 ? -21.359 -5.246 -31.359 1 76.19 128 GLN B C 1
ATOM 5182 O O . GLN B 1 128 ? -22.25 -4.457 -31.031 1 76.19 128 GLN B O 1
ATOM 5187 N N . GLU B 1 129 ? -21.375 -6.426 -30.984 1 75.31 129 GLU B N 1
ATOM 5188 C CA . GLU B 1 129 ? -22.547 -7.051 -30.375 1 75.31 129 GLU B CA 1
ATOM 5189 C C . GLU B 1 129 ? -22.5 -6.902 -28.844 1 75.31 129 GLU B C 1
ATOM 5191 O O . GLU B 1 129 ? -23.469 -7.254 -28.156 1 75.31 129 GLU B O 1
ATOM 5196 N N . THR B 1 130 ? -21.422 -6.398 -28.453 1 81.38 130 THR B N 1
ATOM 5197 C CA . THR B 1 130 ? -21.297 -6.336 -27 1 81.38 130 THR B CA 1
ATOM 5198 C C . THR B 1 130 ? -20.547 -5.082 -26.578 1 81.38 130 THR B C 1
ATOM 5200 O O . THR B 1 130 ? -19.938 -4.406 -27.406 1 81.38 130 THR B O 1
ATOM 5203 N N . ASN B 1 131 ? -20.734 -4.793 -25.422 1 86.56 131 ASN B N 1
ATOM 5204 C CA . ASN B 1 131 ? -19.953 -3.703 -24.844 1 86.56 131 ASN B CA 1
ATOM 5205 C C . ASN B 1 131 ? -18.453 -3.906 -25.047 1 86.56 131 ASN B C 1
ATOM 5207 O O . ASN B 1 131 ? -17.953 -5.012 -24.859 1 86.56 131 ASN B O 1
ATOM 5211 N N . PRO B 1 132 ? -17.781 -2.926 -25.625 1 89.12 132 PRO B N 1
ATOM 5212 C CA . PRO B 1 132 ? -16.344 -3.064 -25.891 1 89.12 132 PRO B CA 1
ATOM 5213 C C . PRO B 1 132 ? -15.555 -3.531 -24.672 1 89.12 132 PRO B C 1
ATOM 5215 O O . PRO B 1 132 ? -14.586 -4.281 -24.812 1 89.12 132 PRO B O 1
ATOM 5218 N N . ASN B 1 133 ? -16.016 -3.084 -23.609 1 91.38 133 ASN B N 1
ATOM 5219 C CA . ASN B 1 133 ? -15.352 -3.482 -22.375 1 91.38 133 ASN B CA 1
ATOM 5220 C C . ASN B 1 133 ? -15.523 -4.973 -22.094 1 91.38 133 ASN B C 1
ATOM 5222 O O . ASN B 1 133 ? -14.562 -5.66 -21.734 1 91.38 133 ASN B O 1
ATOM 5226 N N . LEU B 1 134 ? -16.672 -5.43 -22.219 1 92.75 134 LEU B N 1
ATOM 5227 C CA . LEU B 1 134 ? -16.953 -6.848 -22.031 1 92.75 134 LEU B CA 1
ATOM 5228 C C . LEU B 1 134 ? -16.281 -7.691 -23.109 1 92.75 134 LEU B C 1
ATOM 5230 O O . LEU B 1 134 ? -15.812 -8.797 -22.828 1 92.75 134 LEU B O 1
ATOM 5234 N N . PHE B 1 135 ? -16.25 -7.152 -24.297 1 94.19 135 PHE B N 1
ATOM 5235 C CA . PHE B 1 135 ? -15.602 -7.848 -25.406 1 94.19 135 PHE B CA 1
ATOM 5236 C C . PHE B 1 135 ? -14.117 -8.062 -25.109 1 94.19 135 PHE B C 1
ATOM 5238 O O . PHE B 1 135 ? -13.578 -9.141 -25.359 1 94.19 135 PHE B O 1
ATOM 5245 N N . LYS B 1 136 ? -13.484 -7.047 -24.594 1 93.12 136 LYS B N 1
ATOM 5246 C CA . LYS B 1 136 ? -12.078 -7.164 -24.219 1 93.12 136 LYS B CA 1
ATOM 5247 C C . LYS B 1 136 ? -11.875 -8.234 -23.156 1 93.12 136 LYS B C 1
ATOM 5249 O O . LYS B 1 136 ? -10.906 -9 -23.203 1 93.12 136 LYS B O 1
ATOM 5254 N N . GLN B 1 137 ? -12.742 -8.312 -22.219 1 93.69 137 GLN B N 1
ATOM 5255 C CA . GLN B 1 137 ? -12.672 -9.32 -21.156 1 93.69 137 GLN B CA 1
ATOM 5256 C C . GLN B 1 137 ? -12.82 -10.727 -21.719 1 93.69 137 GLN B C 1
ATOM 5258 O O . GLN B 1 137 ? -12.156 -11.656 -21.266 1 93.69 137 GLN B O 1
ATOM 5263 N N . ILE B 1 138 ? -13.727 -10.859 -22.672 1 95.5 138 ILE B N 1
ATOM 5264 C CA . ILE B 1 138 ? -13.961 -12.141 -23.312 1 95.5 138 ILE B CA 1
ATOM 5265 C C . ILE B 1 138 ? -12.719 -12.562 -24.094 1 95.5 138 ILE B C 1
ATOM 5267 O O . ILE B 1 138 ? -12.297 -13.719 -24.047 1 95.5 138 ILE B O 1
ATOM 5271 N N . ASP B 1 139 ? -12.117 -11.625 -24.75 1 94.31 139 ASP B N 1
ATOM 5272 C CA . ASP B 1 139 ? -10.906 -11.891 -25.516 1 94.31 139 ASP B CA 1
ATOM 5273 C C . ASP B 1 139 ? -9.781 -12.375 -24.609 1 94.31 139 ASP B C 1
ATOM 5275 O O . ASP B 1 139 ? -9.062 -13.32 -24.938 1 94.31 139 ASP B O 1
ATOM 5279 N N . HIS B 1 140 ? -9.633 -11.781 -23.516 1 93 140 HIS B N 1
ATOM 5280 C CA . HIS B 1 140 ? -8.625 -12.195 -22.531 1 93 140 HIS B CA 1
ATOM 5281 C C . HIS B 1 140 ? -8.891 -13.609 -22.031 1 93 140 HIS B C 1
ATOM 5283 O O . HIS B 1 140 ? -7.973 -14.43 -21.953 1 93 140 HIS B O 1
ATOM 5289 N N . ALA B 1 141 ? -10.148 -13.828 -21.688 1 95.69 141 ALA B N 1
ATOM 5290 C CA . ALA B 1 141 ? -10.531 -15.117 -21.125 1 95.69 141 ALA B CA 1
ATOM 5291 C C . ALA B 1 141 ? -10.289 -16.25 -22.125 1 95.69 141 ALA B C 1
ATOM 5293 O O . ALA B 1 141 ? -9.852 -17.328 -21.75 1 95.69 141 ALA B O 1
ATOM 5294 N N . LEU B 1 142 ? -10.617 -15.922 -23.406 1 95.88 142 LEU B N 1
ATOM 5295 C CA . LEU B 1 142 ? -10.453 -16.938 -24.438 1 95.88 142 LEU B CA 1
ATOM 5296 C C . LEU B 1 142 ? -8.977 -17.203 -24.703 1 95.88 142 LEU B C 1
ATOM 5298 O O . LEU B 1 142 ? -8.602 -18.312 -25.078 1 95.88 142 LEU B O 1
ATOM 5302 N N . TYR B 1 143 ? -8.188 -16.188 -24.531 1 93.81 143 TYR B N 1
ATOM 5303 C CA . TYR B 1 143 ? -6.75 -16.391 -24.688 1 93.81 143 TYR B CA 1
ATOM 5304 C C . TYR B 1 143 ? -6.176 -17.156 -23.5 1 93.81 143 TYR B C 1
ATOM 5306 O O . TYR B 1 143 ? -5.438 -18.141 -23.688 1 93.81 143 TYR B O 1
ATOM 5314 N N . ARG B 1 144 ? -6.523 -16.75 -22.328 1 94.44 144 ARG B N 1
ATOM 5315 C CA . ARG B 1 144 ? -6.148 -17.422 -21.094 1 94.44 144 ARG B CA 1
ATOM 5316 C C . ARG B 1 144 ? -7.246 -17.281 -20.031 1 94.44 144 ARG B C 1
ATOM 5318 O O . ARG B 1 144 ? -7.516 -16.188 -19.547 1 94.44 144 ARG B O 1
ATOM 5325 N N . ALA B 1 145 ? -7.766 -18.406 -19.75 1 95.56 145 ALA B N 1
ATOM 5326 C CA . ALA B 1 145 ? -8.836 -18.406 -18.75 1 95.56 145 ALA B CA 1
ATOM 5327 C C . ALA B 1 145 ? -8.344 -17.906 -17.406 1 95.56 145 ALA B C 1
ATOM 5329 O O . ALA B 1 145 ? -7.16 -18.031 -17.078 1 95.56 145 ALA B O 1
ATOM 5330 N N . ARG B 1 146 ? -9.211 -17.359 -16.594 1 95.31 146 ARG B N 1
ATOM 5331 C CA . ARG B 1 146 ? -8.883 -16.734 -15.32 1 95.31 146 ARG B CA 1
ATOM 5332 C C . ARG B 1 146 ? -8.195 -17.719 -14.391 1 95.31 146 ARG B C 1
ATOM 5334 O O . ARG B 1 146 ? -7.289 -17.344 -13.641 1 95.31 146 ARG B O 1
ATOM 5341 N N . TYR B 1 147 ? -8.609 -18.922 -14.398 1 94.38 147 TYR B N 1
ATOM 5342 C CA . TYR B 1 147 ? -8.117 -19.891 -13.414 1 94.38 147 TYR B CA 1
ATOM 5343 C C . TYR B 1 147 ? -6.863 -20.578 -13.922 1 94.38 147 TYR B C 1
ATOM 5345 O O . TYR B 1 147 ? -6.289 -21.422 -13.227 1 94.38 147 TYR B O 1
ATOM 5353 N N . HIS B 1 148 ? -6.371 -20.188 -15.078 1 94.44 148 HIS B N 1
ATOM 5354 C CA . HIS B 1 148 ? -5.066 -20.594 -15.594 1 94.44 148 HIS B CA 1
ATOM 5355 C C . HIS B 1 148 ? -4.086 -19.422 -15.578 1 94.44 148 HIS B C 1
ATOM 5357 O O . HIS B 1 148 ? -2.967 -19.547 -16.078 1 94.44 148 HIS B O 1
ATOM 5363 N N . SER B 1 149 ? -4.547 -18.359 -15.047 1 95.94 149 SER B N 1
ATOM 5364 C CA . SER B 1 149 ? -3.734 -17.141 -15.023 1 95.94 149 SER B CA 1
ATOM 5365 C C . SER B 1 149 ? -3.307 -16.797 -13.602 1 95.94 149 SER B C 1
ATOM 5367 O O . SER B 1 149 ? -3.982 -17.156 -12.641 1 95.94 149 SER B O 1
ATOM 5369 N N . ILE B 1 150 ? -2.17 -16.141 -13.508 1 96.81 150 ILE B N 1
ATOM 5370 C CA . ILE B 1 150 ? -1.683 -15.672 -12.211 1 96.81 150 ILE B CA 1
ATOM 5371 C C . ILE B 1 150 ? -2.697 -14.711 -11.594 1 96.81 150 ILE B C 1
ATOM 5373 O O . ILE B 1 150 ? -3.186 -13.797 -12.258 1 96.81 150 ILE B O 1
ATOM 5377 N N . GLU B 1 151 ? -2.971 -14.82 -10.344 1 96.94 151 GLU B N 1
ATOM 5378 C CA . GLU B 1 151 ? -4.062 -14.125 -9.672 1 96.94 151 GLU B CA 1
ATOM 5379 C C . GLU B 1 151 ? -3.895 -12.609 -9.766 1 96.94 151 GLU B C 1
ATOM 5381 O O . GLU B 1 151 ? -4.855 -11.891 -10.039 1 96.94 151 GLU B O 1
ATOM 5386 N N . ILE B 1 152 ? -2.693 -12.156 -9.492 1 97.94 152 ILE B N 1
ATOM 5387 C CA . ILE B 1 152 ? -2.484 -10.711 -9.445 1 97.94 152 ILE B CA 1
ATOM 5388 C C . ILE B 1 152 ? -2.568 -10.141 -10.859 1 97.94 152 ILE B C 1
ATOM 5390 O O . ILE B 1 152 ? -2.906 -8.969 -11.039 1 97.94 152 ILE B O 1
ATOM 5394 N N . VAL B 1 153 ? -2.219 -10.906 -11.906 1 97.12 153 VAL B N 1
ATOM 5395 C CA . VAL B 1 153 ? -2.377 -10.484 -13.297 1 97.12 153 VAL B CA 1
ATOM 5396 C C . VAL B 1 153 ? -3.861 -10.359 -13.633 1 97.12 153 VAL B C 1
ATOM 5398 O O . VAL B 1 153 ? -4.289 -9.375 -14.234 1 97.12 153 VAL B O 1
ATOM 5401 N N . VAL B 1 154 ? -4.641 -11.375 -13.219 1 96.94 154 VAL B N 1
ATOM 5402 C CA . VAL B 1 154 ? -6.086 -11.352 -13.414 1 96.94 154 VAL B CA 1
ATOM 5403 C C . VAL B 1 154 ? -6.688 -10.141 -12.719 1 96.94 154 VAL B C 1
ATOM 5405 O O . VAL B 1 154 ? -7.551 -9.461 -13.273 1 96.94 154 VAL B O 1
ATOM 5408 N N . ALA B 1 155 ? -6.27 -9.906 -11.523 1 97.56 155 ALA B N 1
ATOM 5409 C CA . ALA B 1 155 ? -6.797 -8.797 -10.742 1 97.56 155 ALA B CA 1
ATOM 5410 C C . ALA B 1 155 ? -6.551 -7.465 -11.445 1 97.56 155 ALA B C 1
ATOM 5412 O O . ALA B 1 155 ? -7.426 -6.594 -11.469 1 97.56 155 ALA B O 1
ATOM 5413 N N . ARG B 1 156 ? -5.355 -7.258 -11.953 1 96.81 156 ARG B N 1
ATOM 5414 C CA . ARG B 1 156 ? -5.039 -6.012 -12.641 1 96.81 156 ARG B CA 1
ATOM 5415 C C . ARG B 1 156 ? -5.969 -5.789 -13.828 1 96.81 156 ARG B C 1
ATOM 5417 O O . ARG B 1 156 ? -6.48 -4.684 -14.023 1 96.81 156 ARG B O 1
ATOM 5424 N N . GLN B 1 157 ? -6.199 -6.84 -14.586 1 95.44 157 GLN B N 1
ATOM 5425 C CA . GLN B 1 157 ? -7.109 -6.762 -15.727 1 95.44 157 GLN B CA 1
ATOM 5426 C C . GLN B 1 157 ? -8.547 -6.512 -15.266 1 95.44 157 GLN B C 1
ATOM 5428 O O . GLN B 1 157 ? -9.258 -5.703 -15.867 1 95.44 157 GLN B O 1
ATOM 5433 N N . TYR B 1 158 ? -8.898 -7.199 -14.242 1 96.75 158 TYR B N 1
ATOM 5434 C CA . TYR B 1 158 ? -10.273 -7.113 -13.766 1 96.75 158 TYR B CA 1
ATOM 5435 C C . TYR B 1 158 ? -10.547 -5.746 -13.148 1 96.75 158 TYR B C 1
ATOM 5437 O O . TYR B 1 158 ? -11.664 -5.23 -13.234 1 96.75 158 TYR B O 1
ATOM 5445 N N . ILE B 1 159 ? -9.594 -5.164 -12.438 1 97.06 159 ILE B N 1
ATOM 5446 C CA . ILE B 1 159 ? -9.742 -3.826 -11.875 1 97.06 159 ILE B CA 1
ATOM 5447 C C . ILE B 1 159 ? -10.094 -2.838 -12.984 1 97.06 159 ILE B C 1
ATOM 5449 O O . ILE B 1 159 ? -11.008 -2.018 -12.828 1 97.06 159 ILE B O 1
ATOM 5453 N N . SER B 1 160 ? -9.344 -2.918 -14.094 1 94.44 160 SER B N 1
ATOM 5454 C CA . SER B 1 160 ? -9.617 -2.057 -15.242 1 94.44 160 SER B CA 1
ATOM 5455 C C . SER B 1 160 ? -11.023 -2.295 -15.789 1 94.44 160 SER B C 1
ATOM 5457 O O . SER B 1 160 ? -11.75 -1.345 -16.078 1 94.44 160 SER B O 1
ATOM 5459 N N . PHE B 1 161 ? -11.43 -3.521 -15.945 1 95.19 161 PHE B N 1
ATOM 5460 C CA . PHE B 1 161 ? -12.75 -3.902 -16.422 1 95.19 161 PHE B CA 1
ATOM 5461 C C . PHE B 1 161 ? -13.836 -3.402 -15.484 1 95.19 161 PHE B C 1
ATOM 5463 O O . PHE B 1 161 ? -14.789 -2.746 -15.914 1 95.19 161 PHE B O 1
ATOM 5470 N N . TYR B 1 162 ? -13.672 -3.707 -14.195 1 95.19 162 TYR B N 1
ATOM 5471 C CA . TYR B 1 162 ? -14.633 -3.352 -13.164 1 95.19 162 TYR B CA 1
ATOM 5472 C C . TYR B 1 162 ? -14.812 -1.84 -13.078 1 95.19 162 TYR B C 1
ATOM 5474 O O . TYR B 1 162 ? -15.93 -1.351 -12.875 1 95.19 162 TYR B O 1
ATOM 5482 N N . GLY B 1 163 ? -13.734 -1.101 -13.266 1 93.38 163 GLY B N 1
ATOM 5483 C CA . GLY B 1 163 ? -13.781 0.352 -13.227 1 93.38 163 GLY B CA 1
ATOM 5484 C C . GLY B 1 163 ? -14.625 0.952 -14.336 1 93.38 163 GLY B C 1
ATOM 5485 O O . GLY B 1 163 ? -15.156 2.059 -14.188 1 93.38 163 GLY B O 1
ATOM 5486 N N . GLN B 1 164 ? -14.797 0.235 -15.375 1 91.81 164 GLN B N 1
ATOM 5487 C CA . GLN B 1 164 ? -15.547 0.735 -16.516 1 91.81 164 GLN B CA 1
ATOM 5488 C C . GLN B 1 164 ? -17.016 0.309 -16.453 1 91.81 164 GLN B C 1
ATOM 5490 O O . GLN B 1 164 ? -17.828 0.769 -17.234 1 91.81 164 GLN B O 1
ATOM 5495 N N . GLU B 1 165 ? -17.25 -0.555 -15.461 1 89.94 165 GLU B N 1
ATOM 5496 C CA . GLU B 1 165 ? -18.641 -0.959 -15.273 1 89.94 165 GLU B CA 1
ATOM 5497 C C . GLU B 1 165 ? -19.453 0.157 -14.625 1 89.94 165 GLU B C 1
ATOM 5499 O O . GLU B 1 165 ? -18.969 0.843 -13.719 1 89.94 165 GLU B O 1
ATOM 5504 N N . GLU B 1 166 ? -20.578 0.387 -15 1 84.12 166 GLU B N 1
ATOM 5505 C CA . GLU B 1 166 ? -21.422 1.486 -14.539 1 84.12 166 GLU B CA 1
ATOM 5506 C C . GLU B 1 166 ? -21.75 1.347 -13.055 1 84.12 166 GLU B C 1
ATOM 5508 O O . GLU B 1 166 ? -21.75 2.336 -12.32 1 84.12 166 GLU B O 1
ATOM 5513 N N . VAL B 1 167 ? -22.062 0.084 -12.648 1 84.31 167 VAL B N 1
ATOM 5514 C CA . VAL B 1 167 ? -22.547 -0.096 -11.289 1 84.31 167 VAL B CA 1
ATOM 5515 C C . VAL B 1 167 ? -21.406 -0.623 -10.406 1 84.31 167 VAL B C 1
ATOM 5517 O O . VAL B 1 167 ? -21.641 -1.364 -9.453 1 84.31 167 VAL B O 1
ATOM 5520 N N . HIS B 1 168 ? -20.219 -0.149 -10.602 1 88.5 168 HIS B N 1
ATOM 5521 C CA . HIS B 1 168 ? -19.141 -0.647 -9.758 1 88.5 168 HIS B CA 1
ATOM 5522 C C . HIS B 1 168 ? -19.141 0.048 -8.398 1 88.5 168 HIS B C 1
ATOM 5524 O O . HIS B 1 168 ? -19.625 1.173 -8.273 1 88.5 168 HIS B O 1
ATOM 5530 N N . ASP B 1 169 ? -18.766 -0.641 -7.395 1 90.94 169 ASP B N 1
ATOM 5531 C CA . ASP B 1 169 ? -18.562 -0.066 -6.07 1 90.94 169 ASP B CA 1
ATOM 5532 C C . ASP B 1 169 ? -17.266 0.736 -6.012 1 90.94 169 ASP B C 1
ATOM 5534 O O . ASP B 1 169 ? -16.172 0.166 -6.066 1 90.94 169 ASP B O 1
ATOM 5538 N N . LYS B 1 170 ? -17.375 2.016 -5.832 1 88.56 170 LYS B N 1
ATOM 5539 C CA . LYS B 1 170 ? -16.219 2.91 -5.887 1 88.56 170 LYS B CA 1
ATOM 5540 C C . LYS B 1 170 ? -15.242 2.605 -4.758 1 88.56 170 LYS B C 1
ATOM 5542 O O . LYS B 1 170 ? -14.023 2.67 -4.953 1 88.56 170 LYS B O 1
ATOM 5547 N N . MET B 1 171 ? -15.734 2.342 -3.574 1 89.69 171 MET B N 1
ATOM 5548 C CA . MET B 1 171 ? -14.883 2.027 -2.432 1 89.69 171 MET B CA 1
ATOM 5549 C C . MET B 1 171 ? -14.07 0.762 -2.688 1 89.69 171 MET B C 1
ATOM 5551 O O . MET B 1 171 ? -12.859 0.739 -2.463 1 89.69 171 MET B O 1
ATOM 5555 N N . LEU B 1 172 ? -14.75 -0.247 -3.188 1 93 172 LEU B N 1
ATOM 5556 C CA . LEU B 1 172 ? -14.094 -1.518 -3.473 1 93 172 LEU B CA 1
ATOM 5557 C C . LEU B 1 172 ? -13.055 -1.355 -4.574 1 93 172 LEU B C 1
ATOM 5559 O O . LEU B 1 172 ? -11.977 -1.954 -4.512 1 93 172 LEU B O 1
ATOM 5563 N N . LEU B 1 173 ? -13.414 -0.572 -5.566 1 94.88 173 LEU B N 1
ATOM 5564 C CA . LEU B 1 173 ? -12.5 -0.327 -6.676 1 94.88 173 LEU B CA 1
ATOM 5565 C C . LEU B 1 173 ? -11.234 0.365 -6.188 1 94.88 173 LEU B C 1
ATOM 5567 O O . LEU B 1 173 ? -10.125 -0.04 -6.547 1 94.88 173 LEU B O 1
ATOM 5571 N N . LYS B 1 174 ? -11.352 1.409 -5.344 1 94.19 174 LYS B N 1
ATOM 5572 C CA . LYS B 1 174 ? -10.188 2.129 -4.824 1 94.19 174 LYS B CA 1
ATOM 5573 C C . LYS B 1 174 ? -9.359 1.24 -3.904 1 94.19 174 LYS B C 1
ATOM 5575 O O . LYS B 1 174 ? -8.125 1.311 -3.914 1 94.19 174 LYS B O 1
ATOM 5580 N N . PHE B 1 175 ? -10.078 0.421 -3.139 1 95.19 175 PHE B N 1
ATOM 5581 C CA . PHE B 1 175 ? -9.398 -0.54 -2.277 1 95.19 175 PHE B CA 1
ATOM 5582 C C . PHE B 1 175 ? -8.539 -1.493 -3.102 1 95.19 175 PHE B C 1
ATOM 5584 O O . PHE B 1 175 ? -7.383 -1.752 -2.758 1 95.19 175 PHE B O 1
ATOM 5591 N N . ALA B 1 176 ? -9.086 -1.978 -4.16 1 97.19 176 ALA B N 1
ATOM 5592 C CA . ALA B 1 176 ? -8.383 -2.924 -5.023 1 97.19 176 ALA B CA 1
ATOM 5593 C C . ALA B 1 176 ? -7.184 -2.266 -5.695 1 97.19 176 ALA B C 1
ATOM 5595 O O . ALA B 1 176 ? -6.109 -2.867 -5.793 1 97.19 176 ALA B O 1
ATOM 5596 N N . LYS B 1 177 ? -7.395 -1.036 -6.207 1 96.75 177 LYS B N 1
ATOM 5597 C CA . LYS B 1 177 ? -6.297 -0.299 -6.824 1 96.75 177 LYS B CA 1
ATOM 5598 C C . LYS B 1 177 ? -5.152 -0.085 -5.836 1 96.75 177 LYS B C 1
ATOM 5600 O O . LYS B 1 177 ? -3.984 -0.263 -6.18 1 96.75 177 LYS B O 1
ATOM 5605 N N . LEU B 1 178 ? -5.52 0.303 -4.629 1 96.62 178 LEU B N 1
ATOM 5606 C CA . LEU B 1 178 ? -4.516 0.523 -3.592 1 96.62 178 LEU B CA 1
ATOM 5607 C C . LEU B 1 178 ? -3.773 -0.77 -3.27 1 96.62 178 LEU B C 1
ATOM 5609 O O . LEU B 1 178 ? -2.553 -0.765 -3.104 1 96.62 178 LEU B O 1
ATOM 5613 N N . ASN B 1 179 ? -4.496 -1.862 -3.139 1 97.06 179 ASN B N 1
ATOM 5614 C CA . ASN B 1 179 ? -3.873 -3.152 -2.857 1 97.06 179 ASN B CA 1
ATOM 5615 C C . ASN B 1 179 ? -2.865 -3.537 -3.938 1 97.06 179 ASN B C 1
ATOM 5617 O O . ASN B 1 179 ? -1.784 -4.043 -3.631 1 97.06 179 ASN B O 1
ATOM 5621 N N . PHE B 1 180 ? -3.289 -3.336 -5.215 1 98.06 180 PHE B N 1
ATOM 5622 C CA . PHE B 1 180 ? -2.365 -3.658 -6.293 1 98.06 180 PHE B CA 1
ATOM 5623 C C . PHE B 1 180 ? -1.076 -2.855 -6.164 1 98.06 180 PHE B C 1
ATOM 5625 O O . PHE B 1 180 ? 0.02 -3.406 -6.289 1 98.06 180 PHE B O 1
ATOM 5632 N N . ASN B 1 181 ? -1.216 -1.558 -5.938 1 96.56 181 ASN B N 1
ATOM 5633 C CA . ASN B 1 181 ? -0.047 -0.692 -5.812 1 96.56 181 ASN B CA 1
ATOM 5634 C C . ASN B 1 181 ? 0.811 -1.079 -4.609 1 96.56 181 ASN B C 1
ATOM 5636 O O . ASN B 1 181 ? 2.039 -0.984 -4.664 1 96.56 181 ASN B O 1
ATOM 5640 N N . PHE B 1 182 ? 0.128 -1.457 -3.568 1 96.88 182 PHE B N 1
ATOM 5641 C CA . PHE B 1 182 ? 0.828 -1.919 -2.377 1 96.88 182 PHE B CA 1
ATOM 5642 C C . PHE B 1 182 ? 1.632 -3.18 -2.674 1 96.88 182 PHE B C 1
ATOM 5644 O O . PHE B 1 182 ? 2.799 -3.283 -2.291 1 96.88 182 PHE B O 1
ATOM 5651 N N . CYS B 1 183 ? 1.036 -4.137 -3.361 1 97.69 183 CYS B N 1
ATOM 5652 C CA . CYS B 1 183 ? 1.731 -5.34 -3.803 1 97.69 183 CYS B CA 1
ATOM 5653 C C . CYS B 1 183 ? 2.928 -4.988 -4.68 1 97.69 183 CYS B C 1
ATOM 5655 O O . CYS B 1 183 ? 4.027 -5.508 -4.473 1 97.69 183 CYS B O 1
ATOM 5657 N N . GLN B 1 184 ? 2.68 -4.121 -5.629 1 97.25 184 GLN B N 1
ATOM 5658 C CA . GLN B 1 184 ? 3.729 -3.74 -6.566 1 97.25 184 GLN B CA 1
ATOM 5659 C C . GLN B 1 184 ? 4.934 -3.156 -5.836 1 97.25 184 GLN B C 1
ATOM 5661 O O . GLN B 1 184 ? 6.078 -3.389 -6.234 1 97.25 184 GLN B O 1
ATOM 5666 N N . MET B 1 185 ? 4.691 -2.393 -4.801 1 95.88 185 MET B N 1
ATOM 5667 C CA . MET B 1 185 ? 5.797 -1.817 -4.039 1 95.88 185 MET B CA 1
ATOM 5668 C C . MET B 1 185 ? 6.641 -2.912 -3.396 1 95.88 185 MET B C 1
ATOM 5670 O O . MET B 1 185 ? 7.871 -2.812 -3.355 1 95.88 185 MET B O 1
ATOM 5674 N N . HIS B 1 186 ? 6 -3.965 -2.869 1 96.56 186 HIS B N 1
ATOM 5675 C CA . HIS B 1 186 ? 6.734 -5.113 -2.354 1 96.56 186 HIS B CA 1
ATOM 5676 C C . HIS B 1 186 ? 7.578 -5.766 -3.443 1 96.56 186 HIS B C 1
ATOM 5678 O O . HIS B 1 186 ? 8.758 -6.059 -3.229 1 96.56 186 HIS B O 1
ATOM 5684 N N . TYR B 1 187 ? 6.969 -5.945 -4.559 1 98 187 TYR B N 1
ATOM 5685 C CA . TYR B 1 187 ? 7.645 -6.637 -5.652 1 98 187 TYR B CA 1
ATOM 5686 C C . TYR B 1 187 ? 8.875 -5.863 -6.109 1 98 187 TYR B C 1
ATOM 5688 O O . TYR B 1 187 ? 9.938 -6.445 -6.324 1 98 187 TYR B O 1
ATOM 5696 N N . THR B 1 188 ? 8.672 -4.562 -6.262 1 96.31 188 THR B N 1
ATOM 5697 C CA . THR B 1 188 ? 9.773 -3.729 -6.727 1 96.31 188 THR B CA 1
ATOM 5698 C C . THR B 1 188 ? 10.922 -3.738 -5.723 1 96.31 188 THR B C 1
ATOM 5700 O O . THR B 1 188 ? 12.086 -3.848 -6.105 1 96.31 188 THR B O 1
ATOM 5703 N N . LYS B 1 189 ? 10.578 -3.629 -4.484 1 95.56 189 LYS B N 1
ATOM 5704 C CA . LYS B 1 189 ? 11.586 -3.691 -3.43 1 95.56 189 LYS B CA 1
ATOM 5705 C C . LYS B 1 189 ? 12.312 -5.035 -3.443 1 95.56 189 LYS B C 1
ATOM 5707 O O . LYS B 1 189 ? 13.547 -5.082 -3.361 1 95.56 189 LYS B O 1
ATOM 5712 N N . GLU B 1 190 ? 11.625 -6.082 -3.543 1 97.44 190 GLU B N 1
ATOM 5713 C CA . GLU B 1 190 ? 12.18 -7.434 -3.518 1 97.44 190 GLU B CA 1
ATOM 5714 C C . GLU B 1 190 ? 13.008 -7.711 -4.766 1 97.44 190 GLU B C 1
ATOM 5716 O O . GLU B 1 190 ? 14.039 -8.383 -4.695 1 97.44 190 GLU B O 1
ATOM 5721 N N . LEU B 1 191 ? 12.5 -7.246 -5.891 1 97.31 191 LEU B N 1
ATOM 5722 C CA . LEU B 1 191 ? 13.25 -7.426 -7.133 1 97.31 191 LEU B CA 1
ATOM 5723 C C . LEU B 1 191 ? 14.609 -6.742 -7.055 1 97.31 191 LEU B C 1
ATOM 5725 O O . LEU B 1 191 ? 15.602 -7.262 -7.57 1 97.31 191 LEU B O 1
ATOM 5729 N N . LYS B 1 192 ? 14.617 -5.555 -6.438 1 95.88 192 LYS B N 1
ATOM 5730 C CA . LYS B 1 192 ? 15.891 -4.871 -6.219 1 95.88 192 LYS B CA 1
ATOM 5731 C C . LYS B 1 192 ? 16.828 -5.707 -5.344 1 95.88 192 LYS B C 1
ATOM 5733 O O . LYS B 1 192 ? 18.016 -5.832 -5.637 1 95.88 192 LYS B O 1
ATOM 5738 N N . ILE B 1 193 ? 16.297 -6.293 -4.312 1 96.44 193 ILE B N 1
ATOM 5739 C CA . ILE B 1 193 ? 17.062 -7.152 -3.414 1 96.44 193 ILE B CA 1
ATOM 5740 C C . ILE B 1 193 ? 17.594 -8.359 -4.18 1 96.44 193 ILE B C 1
ATOM 5742 O O . ILE B 1 193 ? 18.766 -8.719 -4.055 1 96.44 193 ILE B O 1
ATOM 5746 N N . MET B 1 194 ? 16.797 -8.93 -5.004 1 97.31 194 MET B N 1
ATOM 5747 C CA . MET B 1 194 ? 17.141 -10.164 -5.703 1 97.31 194 MET B CA 1
ATOM 5748 C C . MET B 1 194 ? 18.172 -9.898 -6.797 1 97.31 194 MET B C 1
ATOM 5750 O O . MET B 1 194 ? 19.094 -10.695 -6.996 1 97.31 194 MET B O 1
ATOM 5754 N N . THR B 1 195 ? 17.969 -8.797 -7.5 1 96.94 195 THR B N 1
ATOM 5755 C CA . THR B 1 195 ? 18.922 -8.469 -8.555 1 96.94 195 THR B CA 1
ATOM 5756 C C . THR B 1 195 ? 20.297 -8.141 -7.961 1 96.94 195 THR B C 1
ATOM 5758 O O . THR B 1 195 ? 21.328 -8.516 -8.523 1 96.94 195 THR B O 1
ATOM 5761 N N . LYS B 1 196 ? 20.281 -7.418 -6.867 1 96.62 196 LYS B N 1
ATOM 5762 C CA . LYS B 1 196 ? 21.547 -7.145 -6.172 1 96.62 196 LYS B CA 1
ATOM 5763 C C . LYS B 1 196 ? 22.188 -8.438 -5.688 1 96.62 196 LYS B C 1
ATOM 5765 O O . LYS B 1 196 ? 23.391 -8.633 -5.867 1 96.62 196 LYS B O 1
ATOM 5770 N N . TRP B 1 197 ? 21.453 -9.281 -5.086 1 96.81 197 TRP B N 1
ATOM 5771 C CA . TRP B 1 197 ? 21.953 -10.562 -4.602 1 96.81 197 TRP B CA 1
ATOM 5772 C C . TRP B 1 197 ? 22.547 -11.383 -5.742 1 96.81 197 TRP B C 1
ATOM 5774 O O . TRP B 1 197 ? 23.656 -11.922 -5.609 1 96.81 197 TRP B O 1
ATOM 5784 N N . TRP B 1 198 ? 21.859 -11.492 -6.844 1 96.62 198 TRP B N 1
ATOM 5785 C CA . TRP B 1 198 ? 22.312 -12.281 -7.992 1 96.62 198 TRP B CA 1
ATOM 5786 C C . TRP B 1 198 ? 23.609 -11.719 -8.57 1 96.62 198 TRP B C 1
ATOM 5788 O O . TRP B 1 198 ? 24.5 -12.484 -8.961 1 96.62 198 TRP B O 1
ATOM 5798 N N . LYS B 1 199 ? 23.703 -10.383 -8.547 1 95.19 199 LYS B N 1
ATOM 5799 C CA . LYS B 1 199 ? 24.922 -9.742 -9.008 1 95.19 199 LYS B CA 1
ATOM 5800 C C . LYS B 1 199 ? 26.078 -10 -8.047 1 95.19 199 LYS B C 1
ATOM 5802 O O . LYS B 1 199 ? 27.219 -10.242 -8.477 1 95.19 199 LYS B O 1
ATOM 5807 N N . GLU B 1 200 ? 25.812 -10.031 -6.863 1 94.56 200 GLU B N 1
ATOM 5808 C CA . GLU B 1 200 ? 26.844 -10.172 -5.832 1 94.56 200 GLU B CA 1
ATOM 5809 C C . GLU B 1 200 ? 27.406 -11.586 -5.805 1 94.56 200 GLU B C 1
ATOM 5811 O O . GLU B 1 200 ? 28.609 -11.773 -5.594 1 94.56 200 GLU B O 1
ATOM 5816 N N . ILE B 1 201 ? 26.547 -12.562 -5.93 1 93.12 201 ILE B N 1
ATOM 5817 C CA . ILE B 1 201 ? 27.062 -13.93 -5.887 1 93.12 201 ILE B CA 1
ATOM 5818 C C . ILE B 1 201 ? 27.891 -14.211 -7.141 1 93.12 201 ILE B C 1
ATOM 5820 O O . ILE B 1 201 ? 28.703 -15.133 -7.156 1 93.12 201 ILE B O 1
ATOM 5824 N N . GLY B 1 202 ? 27.672 -13.492 -8.281 1 90.94 202 GLY B N 1
ATOM 5825 C CA . GLY B 1 202 ? 28.562 -13.445 -9.43 1 90.94 202 GLY B CA 1
ATOM 5826 C C . GLY B 1 202 ? 28.547 -14.719 -10.25 1 90.94 202 GLY B C 1
ATOM 5827 O O . GLY B 1 202 ? 29.531 -15.07 -10.891 1 90.94 202 GLY B O 1
ATOM 5828 N N . MET B 1 203 ? 27.547 -15.445 -10.266 1 91.88 203 MET B N 1
ATOM 5829 C CA . MET B 1 203 ? 27.453 -16.703 -10.992 1 91.88 203 MET B CA 1
ATOM 5830 C C . MET B 1 203 ? 27.281 -16.453 -12.492 1 91.88 203 MET B C 1
ATOM 5832 O O . MET B 1 203 ? 27.875 -17.156 -13.312 1 91.88 203 MET B O 1
ATOM 5836 N N . ALA B 1 204 ? 26.5 -15.469 -12.82 1 90.62 204 ALA B N 1
ATOM 5837 C CA . ALA B 1 204 ? 26.125 -15.227 -14.211 1 90.62 204 ALA B CA 1
ATOM 5838 C C . ALA B 1 204 ? 27.359 -14.891 -15.055 1 90.62 204 ALA B C 1
ATOM 5840 O O . ALA B 1 204 ? 27.547 -15.445 -16.141 1 90.62 204 ALA B O 1
ATOM 5841 N N . PRO B 1 205 ? 28.234 -14.047 -14.609 1 91.69 205 PRO B N 1
ATOM 5842 C CA . PRO B 1 205 ? 29.422 -13.75 -15.414 1 91.69 205 PRO B CA 1
ATOM 5843 C C . PRO B 1 205 ? 30.391 -14.93 -15.5 1 91.69 205 PRO B C 1
ATOM 5845 O O . PRO B 1 205 ? 31.141 -15.039 -16.469 1 91.69 205 PRO B O 1
ATOM 5848 N N . LYS B 1 206 ? 30.344 -15.836 -14.617 1 92.25 206 LYS B N 1
ATOM 5849 C CA . LYS B 1 206 ? 31.312 -16.938 -14.539 1 92.25 206 LYS B CA 1
ATOM 5850 C C . LYS B 1 206 ? 30.797 -18.172 -15.266 1 92.25 206 LYS B C 1
ATOM 5852 O O . LYS B 1 206 ? 31.578 -19.016 -15.688 1 92.25 206 LYS B O 1
ATOM 5857 N N . LEU B 1 207 ? 29.531 -18.328 -15.172 1 93.44 207 LEU B N 1
ATOM 5858 C CA . LEU B 1 207 ? 28.906 -19.484 -15.812 1 93.44 207 LEU B CA 1
ATOM 5859 C C . LEU B 1 207 ? 28.062 -19.047 -17 1 93.44 207 LEU B C 1
ATOM 5861 O O . LEU B 1 207 ? 26.859 -18.844 -16.875 1 93.44 207 LEU B O 1
ATOM 5865 N N . SER B 1 208 ? 28.562 -19.078 -18.203 1 90.75 208 SER B N 1
ATOM 5866 C CA . SER B 1 208 ? 27.938 -18.484 -19.375 1 90.75 208 SER B CA 1
ATOM 5867 C C . SER B 1 208 ? 26.812 -19.359 -19.906 1 90.75 208 SER B C 1
ATOM 5869 O O . SER B 1 208 ? 25.969 -18.891 -20.672 1 90.75 208 SER B O 1
ATOM 5871 N N . TYR B 1 209 ? 26.812 -20.594 -19.484 1 90.31 209 TYR B N 1
ATOM 5872 C CA . TYR B 1 209 ? 25.844 -21.531 -20.031 1 90.31 209 TYR B CA 1
ATOM 5873 C C . TYR B 1 209 ? 24.531 -21.469 -19.266 1 90.31 209 TYR B C 1
ATOM 5875 O O . TYR B 1 209 ? 23.516 -22.016 -19.703 1 90.31 209 TYR B O 1
ATOM 5883 N N . ILE B 1 210 ? 24.469 -20.812 -18.172 1 92.69 210 ILE B N 1
ATOM 5884 C CA . ILE B 1 210 ? 23.25 -20.812 -17.359 1 92.69 210 ILE B CA 1
ATOM 5885 C C . ILE B 1 210 ? 22.281 -19.75 -17.859 1 92.69 210 ILE B C 1
ATOM 5887 O O . ILE B 1 210 ? 22.719 -18.719 -18.391 1 92.69 210 ILE B O 1
ATOM 5891 N N . ARG B 1 211 ? 21.062 -19.875 -17.703 1 90.81 211 ARG B N 1
ATOM 5892 C CA . ARG B 1 211 ? 20.031 -18.891 -18 1 90.81 211 ARG B CA 1
ATOM 5893 C C . ARG B 1 211 ? 20.016 -17.781 -16.938 1 90.81 211 ARG B C 1
ATOM 5895 O O . ARG B 1 211 ? 19.609 -18.016 -15.797 1 90.81 211 ARG B O 1
ATOM 5902 N N . ASP B 1 212 ? 20.422 -16.656 -17.312 1 92.69 212 ASP B N 1
ATOM 5903 C CA . ASP B 1 212 ? 20.422 -15.492 -16.438 1 92.69 212 ASP B CA 1
ATOM 5904 C C . ASP B 1 212 ? 19.062 -14.789 -16.453 1 92.69 212 ASP B C 1
ATOM 5906 O O . ASP B 1 212 ? 18.891 -13.773 -17.141 1 92.69 212 ASP B O 1
ATOM 5910 N N . ARG B 1 213 ? 18.109 -15.375 -15.68 1 95.19 213 ARG B N 1
ATOM 5911 C CA . ARG B 1 213 ? 16.719 -14.945 -15.766 1 95.19 213 ARG B CA 1
ATOM 5912 C C . ARG B 1 213 ? 16.141 -14.672 -14.375 1 95.19 213 ARG B C 1
ATOM 5914 O O . ARG B 1 213 ? 15.07 -15.195 -14.031 1 95.19 213 ARG B O 1
ATOM 5921 N N . ILE B 1 214 ? 16.828 -13.812 -13.633 1 96.75 214 ILE B N 1
ATOM 5922 C CA . ILE B 1 214 ? 16.453 -13.578 -12.242 1 96.75 214 ILE B CA 1
ATOM 5923 C C . ILE B 1 214 ? 15.094 -12.906 -12.18 1 96.75 214 ILE B C 1
ATOM 5925 O O . ILE B 1 214 ? 14.305 -13.164 -11.266 1 96.75 214 ILE B O 1
ATOM 5929 N N . VAL B 1 215 ? 14.727 -12.055 -13.156 1 96.88 215 VAL B N 1
ATOM 5930 C CA . VAL B 1 215 ? 13.461 -11.328 -13.164 1 96.88 215 VAL B CA 1
ATOM 5931 C C . VAL B 1 215 ? 12.312 -12.305 -13.414 1 96.88 215 VAL B C 1
ATOM 5933 O O . VAL B 1 215 ? 11.281 -12.25 -12.742 1 96.88 215 VAL B O 1
ATOM 5936 N N . GLU B 1 216 ? 12.492 -13.25 -14.336 1 96.38 216 GLU B N 1
ATOM 5937 C CA . GLU B 1 216 ? 11.477 -14.25 -14.648 1 96.38 216 GLU B CA 1
ATOM 5938 C C . GLU B 1 216 ? 11.289 -15.227 -13.492 1 96.38 216 GLU B C 1
ATOM 5940 O O . GLU B 1 216 ? 10.172 -15.656 -13.203 1 96.38 216 GLU B O 1
ATOM 5945 N N . VAL B 1 217 ? 12.422 -15.539 -12.883 1 96.12 217 VAL B N 1
ATOM 5946 C CA . VAL B 1 217 ? 12.344 -16.438 -11.734 1 96.12 217 VAL B CA 1
ATOM 5947 C C . VAL B 1 217 ? 11.586 -15.75 -10.594 1 96.12 217 VAL B C 1
ATOM 5949 O O . VAL B 1 217 ? 10.805 -16.391 -9.883 1 96.12 217 VAL B O 1
ATOM 5952 N N . PHE B 1 218 ? 11.844 -14.516 -10.438 1 97.31 218 PHE B N 1
ATOM 5953 C CA . PHE B 1 218 ? 11.109 -13.766 -9.422 1 97.31 218 PHE B CA 1
ATOM 5954 C C . PHE B 1 218 ? 9.617 -13.719 -9.758 1 97.31 218 PHE B C 1
ATOM 5956 O O . PHE B 1 218 ? 8.773 -13.789 -8.867 1 97.31 218 PHE B O 1
ATOM 5963 N N . LEU B 1 219 ? 9.297 -13.547 -11.031 1 97.25 219 LEU B N 1
ATOM 5964 C CA . LEU B 1 219 ? 7.898 -13.578 -11.445 1 97.25 219 LEU B CA 1
ATOM 5965 C C . LEU B 1 219 ? 7.242 -14.891 -11.055 1 97.25 219 LEU B C 1
ATOM 5967 O O . LEU B 1 219 ? 6.07 -14.922 -10.68 1 97.25 219 LEU B O 1
ATOM 5971 N N . PHE B 1 220 ? 8.008 -15.945 -11.156 1 94.94 220 PHE B N 1
ATOM 5972 C CA . PHE B 1 220 ? 7.523 -17.25 -10.734 1 94.94 220 PHE B CA 1
ATOM 5973 C C . PHE B 1 220 ? 7.125 -17.234 -9.266 1 94.94 220 PHE B C 1
ATOM 5975 O O . PHE B 1 220 ? 6.055 -17.719 -8.898 1 94.94 220 PHE B O 1
ATOM 5982 N N . ALA B 1 221 ? 7.949 -16.656 -8.43 1 95.88 221 ALA B N 1
ATOM 5983 C CA . ALA B 1 221 ? 7.676 -16.562 -6.996 1 95.88 221 ALA B CA 1
ATOM 5984 C C . ALA B 1 221 ? 6.457 -15.688 -6.723 1 95.88 221 ALA B C 1
ATOM 5986 O O . ALA B 1 221 ? 5.648 -16 -5.844 1 95.88 221 ALA B O 1
ATOM 5987 N N . VAL B 1 222 ? 6.32 -14.602 -7.48 1 97.25 222 VAL B N 1
ATOM 5988 C CA . VAL B 1 222 ? 5.18 -13.703 -7.336 1 97.25 222 VAL B CA 1
ATOM 5989 C C . VAL B 1 222 ? 3.893 -14.445 -7.691 1 97.25 222 VAL B C 1
ATOM 5991 O O . VAL B 1 222 ? 2.871 -14.297 -7.016 1 97.25 222 VAL B O 1
ATOM 5994 N N . GLY B 1 223 ? 3.955 -15.219 -8.773 1 96.44 223 GLY B N 1
ATOM 5995 C CA . GLY B 1 223 ? 2.785 -15.984 -9.172 1 96.44 223 GLY B CA 1
ATOM 5996 C C . GLY B 1 223 ? 2.342 -16.984 -8.125 1 96.44 223 GLY B C 1
ATOM 5997 O O . GLY B 1 223 ? 1.146 -17.219 -7.945 1 96.44 223 GLY B O 1
ATOM 5998 N N . MET B 1 224 ? 3.271 -17.5 -7.391 1 94.38 224 MET B N 1
ATOM 5999 C CA . MET B 1 224 ? 2.969 -18.469 -6.352 1 94.38 224 MET B CA 1
ATOM 6000 C C . MET B 1 224 ? 2.436 -17.797 -5.098 1 94.38 224 MET B C 1
ATOM 6002 O O . MET B 1 224 ? 1.516 -18.297 -4.453 1 94.38 224 MET B O 1
ATOM 6006 N N . PHE B 1 225 ? 3.107 -16.656 -4.746 1 94.62 225 PHE B N 1
ATOM 6007 C CA . PHE B 1 225 ? 2.834 -15.938 -3.508 1 94.62 225 PHE B CA 1
ATOM 6008 C C . PHE B 1 225 ? 2.588 -14.453 -3.783 1 94.62 225 PHE B C 1
ATOM 6010 O O . PHE B 1 225 ? 3.357 -13.602 -3.342 1 94.62 225 PHE B O 1
ATOM 6017 N N . PHE B 1 226 ? 1.492 -14.055 -4.297 1 96.69 226 PHE B N 1
ATOM 6018 C CA . PHE B 1 226 ? 1.346 -12.672 -4.73 1 96.69 226 PHE B CA 1
ATOM 6019 C C . PHE B 1 226 ? 1.027 -11.766 -3.549 1 96.69 226 PHE B C 1
ATOM 6021 O O . PHE B 1 226 ? 1.277 -10.555 -3.6 1 96.69 226 PHE B O 1
ATOM 6028 N N . GLU B 1 227 ? 0.575 -12.305 -2.41 1 95.75 227 GLU B N 1
ATOM 6029 C CA . GLU B 1 227 ? 0.106 -11.5 -1.283 1 95.75 227 GLU B CA 1
ATOM 6030 C C . GLU B 1 227 ? 1.268 -10.805 -0.58 1 95.75 227 GLU B C 1
ATOM 6032 O O . GLU B 1 227 ? 2.34 -11.391 -0.414 1 95.75 227 GLU B O 1
ATOM 6037 N N . PRO B 1 228 ? 1.029 -9.648 -0.084 1 93.5 228 PRO B N 1
ATOM 6038 C CA . PRO B 1 228 ? 2.098 -8.875 0.559 1 93.5 228 PRO B CA 1
ATOM 6039 C C . PRO B 1 228 ? 2.695 -9.594 1.768 1 93.5 228 PRO B C 1
ATOM 6041 O O . PRO B 1 228 ? 3.891 -9.461 2.041 1 93.5 228 PRO B O 1
ATOM 6044 N N . ARG B 1 229 ? 2.004 -10.391 2.486 1 91.31 229 ARG B N 1
ATOM 6045 C CA . ARG B 1 229 ? 2.473 -11.031 3.713 1 91.31 229 ARG B CA 1
ATOM 6046 C C . ARG B 1 229 ? 3.525 -12.094 3.412 1 91.31 229 ARG B C 1
ATOM 6048 O O . ARG B 1 229 ? 4.254 -12.523 4.309 1 91.31 229 ARG B O 1
ATOM 6055 N N . TYR B 1 230 ? 3.699 -12.422 2.18 1 93.62 230 TYR B N 1
ATOM 6056 C CA . TYR B 1 230 ? 4.613 -13.508 1.823 1 93.62 230 TYR B CA 1
ATOM 6057 C C . TYR B 1 230 ? 5.883 -12.961 1.186 1 93.62 230 TYR B C 1
ATOM 6059 O O . TYR B 1 230 ? 6.449 -13.578 0.281 1 93.62 230 TYR B O 1
ATOM 6067 N N . SER B 1 231 ? 6.285 -11.836 1.595 1 93.5 231 SER B N 1
ATOM 6068 C CA . SER B 1 231 ? 7.488 -11.203 1.067 1 93.5 231 SER B CA 1
ATOM 6069 C C . SER B 1 231 ? 8.703 -12.117 1.207 1 93.5 231 SER B C 1
ATOM 6071 O O . SER B 1 231 ? 9.422 -12.352 0.236 1 93.5 231 SER B O 1
ATOM 6073 N N . LEU B 1 232 ? 8.883 -12.727 2.359 1 91.81 232 LEU B N 1
ATOM 6074 C CA . LEU B 1 232 ? 10.047 -13.57 2.613 1 91.81 232 LEU B CA 1
ATOM 6075 C C . LEU B 1 232 ? 9.977 -14.852 1.784 1 91.81 232 LEU B C 1
ATOM 6077 O O . LEU B 1 232 ? 11.008 -15.344 1.313 1 91.81 232 LEU B O 1
ATOM 6081 N N . ALA B 1 233 ? 8.805 -15.359 1.646 1 92.56 233 ALA B N 1
ATOM 6082 C CA . ALA B 1 233 ? 8.625 -16.562 0.831 1 92.56 233 ALA B CA 1
ATOM 6083 C C . ALA B 1 233 ? 9.047 -16.297 -0.615 1 92.56 233 ALA B C 1
ATOM 6085 O O . ALA B 1 233 ? 9.68 -17.156 -1.242 1 92.56 233 ALA B O 1
ATOM 6086 N N . ARG B 1 234 ? 8.703 -15.148 -1.154 1 95.94 234 ARG B N 1
ATOM 6087 C CA . ARG B 1 234 ? 9.07 -14.805 -2.521 1 95.94 234 ARG B CA 1
ATOM 6088 C C . ARG B 1 234 ? 10.586 -14.703 -2.666 1 95.94 234 ARG B C 1
ATOM 6090 O O . ARG B 1 234 ? 11.156 -15.195 -3.643 1 95.94 234 ARG B O 1
ATOM 6097 N N . ILE B 1 235 ? 11.195 -14.133 -1.688 1 95.5 235 ILE B N 1
ATOM 6098 C CA . ILE B 1 235 ? 12.641 -13.938 -1.726 1 95.5 235 ILE B CA 1
ATOM 6099 C C . ILE B 1 235 ? 13.344 -15.297 -1.675 1 95.5 235 ILE B C 1
ATOM 6101 O O . ILE B 1 235 ? 14.203 -15.586 -2.506 1 95.5 235 ILE B O 1
ATOM 6105 N N . HIS B 1 236 ? 12.93 -16.125 -0.736 1 93.12 236 HIS B N 1
ATOM 6106 C CA . HIS B 1 236 ? 13.555 -17.438 -0.584 1 93.12 236 HIS B CA 1
ATOM 6107 C C . HIS B 1 236 ? 13.281 -18.328 -1.799 1 93.12 236 HIS B C 1
ATOM 6109 O O . HIS B 1 236 ? 14.188 -19 -2.297 1 93.12 236 HIS B O 1
ATOM 6115 N N . ALA B 1 237 ? 12.047 -18.328 -2.217 1 93.44 237 ALA B N 1
ATOM 6116 C CA . ALA B 1 237 ? 11.695 -19.125 -3.385 1 93.44 237 ALA B CA 1
ATOM 6117 C C . ALA B 1 237 ? 12.5 -18.703 -4.609 1 93.44 237 ALA B C 1
ATOM 6119 O O . ALA B 1 237 ? 12.914 -19.547 -5.41 1 93.44 237 ALA B O 1
ATOM 6120 N N . THR B 1 238 ? 12.688 -17.406 -4.762 1 96.06 238 THR B N 1
ATOM 6121 C CA . THR B 1 238 ? 13.445 -16.891 -5.898 1 96.06 238 THR B CA 1
ATOM 6122 C C . THR B 1 238 ? 14.898 -17.359 -5.832 1 96.06 238 THR B C 1
ATOM 6124 O O . THR B 1 238 ? 15.453 -17.828 -6.828 1 96.06 238 THR B O 1
ATOM 6127 N N . LYS B 1 239 ? 15.508 -17.25 -4.688 1 95.12 239 LYS B N 1
ATOM 6128 C CA . LYS B 1 239 ? 16.906 -17.641 -4.527 1 95.12 239 LYS B CA 1
ATOM 6129 C C . LYS B 1 239 ? 17.094 -19.109 -4.879 1 95.12 239 LYS B C 1
ATOM 6131 O O . LYS B 1 239 ? 17.969 -19.438 -5.691 1 95.12 239 LYS B O 1
ATOM 6136 N N . PHE B 1 240 ? 16.297 -19.906 -4.332 1 93.12 240 PHE B N 1
ATOM 6137 C CA . PHE B 1 240 ? 16.438 -21.344 -4.535 1 93.12 240 PHE B CA 1
ATOM 6138 C C . PHE B 1 240 ? 16.125 -21.719 -5.977 1 93.12 240 PHE B C 1
ATOM 6140 O O . PHE B 1 240 ? 16.812 -22.547 -6.578 1 93.12 240 PHE B O 1
ATOM 6147 N N . SER B 1 241 ? 15.07 -21.125 -6.473 1 93.12 241 SER B N 1
ATOM 6148 C CA . SER B 1 241 ? 14.672 -21.438 -7.844 1 93.12 241 SER B CA 1
ATOM 6149 C C . SER B 1 241 ? 15.766 -21.062 -8.836 1 93.12 241 SER B C 1
ATOM 6151 O O . SER B 1 241 ? 15.992 -21.766 -9.82 1 93.12 241 SER B O 1
ATOM 6153 N N . MET B 1 242 ? 16.391 -19.953 -8.594 1 94.62 242 MET B N 1
ATOM 6154 C CA . MET B 1 242 ? 17.469 -19.516 -9.492 1 94.62 242 MET B CA 1
ATOM 6155 C C . MET B 1 242 ? 18.641 -20.484 -9.43 1 94.62 242 MET B C 1
ATOM 6157 O O . MET B 1 242 ? 19.234 -20.812 -10.453 1 94.62 242 MET B O 1
ATOM 6161 N N . LEU B 1 243 ? 18.984 -20.938 -8.273 1 94.44 243 LEU B N 1
ATOM 6162 C CA . LEU B 1 243 ? 20.094 -21.875 -8.094 1 94.44 243 LEU B CA 1
ATOM 6163 C C . LEU B 1 243 ? 19.781 -23.234 -8.703 1 94.44 243 LEU B C 1
ATOM 6165 O O . LEU B 1 243 ? 20.641 -23.844 -9.328 1 94.44 243 LEU B O 1
ATOM 6169 N N . VAL B 1 244 ? 18.578 -23.625 -8.516 1 92.25 244 VAL B N 1
ATOM 6170 C CA . VAL B 1 244 ? 18.172 -24.906 -9.07 1 92.25 244 VAL B CA 1
ATOM 6171 C C . VAL B 1 244 ? 18.141 -24.812 -10.594 1 92.25 244 VAL B C 1
ATOM 6173 O O . VAL B 1 244 ? 18.453 -25.797 -11.289 1 92.25 244 VAL B O 1
ATOM 6176 N N . THR B 1 245 ? 17.656 -23.703 -11.094 1 91.62 245 THR B N 1
ATOM 6177 C CA . THR B 1 245 ? 17.688 -23.5 -12.539 1 91.62 245 THR B CA 1
ATOM 6178 C C . THR B 1 245 ? 19.109 -23.625 -13.07 1 91.62 245 THR B C 1
ATOM 6180 O O . THR B 1 245 ? 19.344 -24.25 -14.102 1 91.62 245 THR B O 1
ATOM 6183 N N . ALA B 1 246 ? 20.062 -23.031 -12.398 1 93.5 246 ALA B N 1
ATOM 6184 C CA . ALA B 1 246 ? 21.469 -23.141 -12.789 1 93.5 246 ALA B CA 1
ATOM 6185 C C . ALA B 1 246 ? 21.953 -24.578 -12.703 1 93.5 246 ALA B C 1
ATOM 6187 O O . ALA B 1 246 ? 22.734 -25.031 -13.547 1 93.5 246 ALA B O 1
ATOM 6188 N N . LEU B 1 247 ? 21.484 -25.234 -11.695 1 92.5 247 LEU B N 1
ATOM 6189 C CA . LEU B 1 247 ? 21.828 -26.641 -11.531 1 92.5 247 LEU B CA 1
ATOM 6190 C C . LEU B 1 247 ? 21.281 -27.469 -12.695 1 92.5 247 LEU B C 1
ATOM 6192 O O . LEU B 1 247 ? 22 -28.328 -13.227 1 92.5 247 LEU B O 1
ATOM 6196 N N . ASP B 1 248 ? 20.078 -27.234 -13.023 1 88.88 248 ASP B N 1
ATOM 6197 C CA . ASP B 1 248 ? 19.453 -27.906 -14.156 1 88.88 248 ASP B CA 1
ATOM 6198 C C . ASP B 1 248 ? 20.219 -27.656 -15.445 1 88.88 248 ASP B C 1
ATOM 6200 O O . ASP B 1 248 ? 20.484 -28.578 -16.219 1 88.88 248 ASP B O 1
ATOM 6204 N N . ASP B 1 249 ? 20.578 -26.406 -15.711 1 89.69 249 ASP B N 1
ATOM 6205 C CA . ASP B 1 249 ? 21.328 -26.031 -16.906 1 89.69 249 ASP B CA 1
ATOM 6206 C C . ASP B 1 249 ? 22.672 -26.75 -16.953 1 89.69 249 ASP B C 1
ATOM 6208 O O . ASP B 1 249 ? 23.141 -27.125 -18.031 1 89.69 249 ASP B O 1
ATOM 6212 N N . THR B 1 250 ? 23.25 -26.906 -15.828 1 92.06 250 THR B N 1
ATOM 6213 C CA . THR B 1 250 ? 24.547 -27.547 -15.727 1 92.06 250 THR B CA 1
ATOM 6214 C C . THR B 1 250 ? 24.438 -29.031 -16.062 1 92.06 250 THR B C 1
ATOM 6216 O O . THR B 1 250 ? 25.219 -29.562 -16.875 1 92.06 250 THR B O 1
ATOM 6219 N N . CYS B 1 251 ? 23.469 -29.672 -15.5 1 88.62 251 CYS B N 1
ATOM 6220 C CA . CYS B 1 251 ? 23.328 -31.125 -15.656 1 88.62 251 CYS B CA 1
ATOM 6221 C C . CYS B 1 251 ? 22.797 -31.453 -17.047 1 88.62 251 CYS B C 1
ATOM 6223 O O . CYS B 1 251 ? 23.156 -32.5 -17.609 1 88.62 251 CYS B O 1
ATOM 6225 N N . ASP B 1 252 ? 22.016 -30.672 -17.562 1 78.81 252 ASP B N 1
ATOM 6226 C CA . ASP B 1 252 ? 21.312 -30.938 -18.812 1 78.81 252 ASP B CA 1
ATOM 6227 C C . ASP B 1 252 ? 22.188 -30.594 -20.016 1 78.81 252 ASP B C 1
ATOM 6229 O O . ASP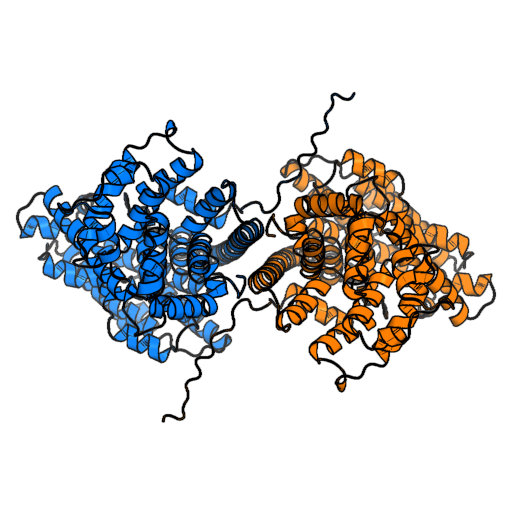 B 1 252 ? 22.234 -31.344 -21 1 78.81 252 ASP B O 1
ATOM 6233 N N . ALA B 1 253 ? 22.844 -29.453 -20 1 73.88 253 ALA B N 1
ATOM 6234 C CA . ALA B 1 253 ? 23.344 -28.922 -21.266 1 73.88 253 ALA B CA 1
ATOM 6235 C C . ALA B 1 253 ? 24.875 -28.812 -21.25 1 73.88 253 ALA B C 1
ATOM 6237 O O . ALA B 1 253 ? 25.5 -28.75 -22.297 1 73.88 253 ALA B O 1
ATOM 6238 N N . TYR B 1 254 ? 25.469 -28.969 -20.125 1 81.94 254 TYR B N 1
ATOM 6239 C CA . TYR B 1 254 ? 26.859 -28.531 -20.156 1 81.94 254 TYR B CA 1
ATOM 6240 C C . TYR B 1 254 ? 27.781 -29.641 -19.625 1 81.94 254 TYR B C 1
ATOM 6242 O O . TYR B 1 254 ? 28.766 -29.984 -20.281 1 81.94 254 TYR B O 1
ATOM 6250 N N . ALA B 1 255 ? 27.438 -30.266 -18.562 1 90.19 255 ALA B N 1
ATOM 6251 C CA . ALA B 1 255 ? 28.344 -31.188 -17.875 1 90.19 255 ALA B CA 1
ATOM 6252 C C . ALA B 1 255 ? 28.359 -32.562 -18.562 1 90.19 255 ALA B C 1
ATOM 6254 O O . ALA B 1 255 ? 27.359 -33 -19.125 1 90.19 255 ALA B O 1
ATOM 6255 N N . THR B 1 256 ? 29.5 -33.125 -18.484 1 90.62 256 THR B N 1
ATOM 6256 C CA . THR B 1 256 ? 29.609 -34.531 -18.906 1 90.62 256 THR B CA 1
ATOM 6257 C C . THR B 1 256 ? 28.984 -35.438 -17.875 1 90.62 256 THR B C 1
ATOM 6259 O O . THR B 1 256 ? 28.734 -35.031 -16.734 1 90.62 256 THR B O 1
ATOM 6262 N N . LEU B 1 257 ? 28.75 -36.688 -18.281 1 91.5 257 LEU B N 1
ATOM 6263 C CA . LEU B 1 257 ? 28.125 -37.625 -17.359 1 91.5 257 LEU B CA 1
ATOM 6264 C C . LEU B 1 257 ? 29 -37.844 -16.125 1 91.5 257 LEU B C 1
ATOM 6266 O O . LEU B 1 257 ? 28.484 -37.938 -15 1 91.5 257 LEU B O 1
ATOM 6270 N N . ARG B 1 258 ? 30.281 -37.969 -16.328 1 93.12 258 ARG B N 1
ATOM 6271 C CA . ARG B 1 258 ? 31.203 -38.125 -15.219 1 93.12 258 ARG B CA 1
ATOM 6272 C C . ARG B 1 258 ? 31.125 -36.969 -14.25 1 93.12 258 ARG B C 1
ATOM 6274 O O . ARG B 1 258 ? 31.156 -37.156 -13.031 1 93.12 258 ARG B O 1
ATOM 6281 N N . GLU B 1 259 ? 31.016 -35.844 -14.828 1 94.06 259 GLU B N 1
ATOM 6282 C CA . GLU B 1 259 ? 30.922 -34.625 -14.016 1 94.06 259 GLU B CA 1
ATOM 6283 C C . GLU B 1 259 ? 29.609 -34.594 -13.25 1 94.06 259 GLU B C 1
ATOM 6285 O O . GLU B 1 259 ? 29.562 -34.156 -12.094 1 94.06 259 GLU B O 1
ATOM 6290 N N . VAL B 1 260 ? 28.516 -34.969 -13.875 1 94.5 260 VAL B N 1
ATOM 6291 C CA . VAL B 1 260 ? 27.203 -35 -13.227 1 94.5 260 VAL B CA 1
ATOM 6292 C C . VAL B 1 260 ? 27.234 -36 -12.055 1 94.5 260 VAL B C 1
ATOM 6294 O O . VAL B 1 260 ? 26.641 -35.719 -11.008 1 94.5 260 VAL B O 1
ATOM 6297 N N . ILE B 1 261 ? 27.891 -37.094 -12.211 1 94.62 261 ILE B N 1
ATOM 6298 C CA . ILE B 1 261 ? 28.016 -38.062 -11.148 1 94.62 261 ILE B CA 1
ATOM 6299 C C . ILE B 1 261 ? 28.766 -37.469 -9.969 1 94.62 261 ILE B C 1
ATOM 6301 O O . ILE B 1 261 ? 28.359 -37.625 -8.812 1 94.62 261 ILE B O 1
ATOM 6305 N N . SER B 1 262 ? 29.828 -36.75 -10.312 1 95 262 SER B N 1
ATOM 6306 C CA . SER B 1 262 ? 30.594 -36.094 -9.258 1 95 262 SER B CA 1
ATOM 6307 C C . SER B 1 262 ? 29.766 -35.062 -8.516 1 95 262 SER B C 1
ATOM 6309 O O . SER B 1 262 ? 29.859 -34.938 -7.293 1 95 262 SER B O 1
ATOM 6311 N N . LEU B 1 263 ? 29.094 -34.312 -9.273 1 95.31 263 LEU B N 1
ATOM 6312 C CA . LEU B 1 263 ? 28.234 -33.312 -8.68 1 95.31 263 LEU B CA 1
ATOM 6313 C C . LEU B 1 263 ? 27.156 -33.938 -7.797 1 95.31 263 LEU B C 1
ATOM 6315 O O . LEU B 1 263 ? 26.875 -33.438 -6.707 1 95.31 263 LEU B O 1
ATOM 6319 N N . HIS B 1 264 ? 26.547 -35 -8.312 1 95.25 264 HIS B N 1
ATOM 6320 C CA . HIS B 1 264 ? 25.578 -35.781 -7.543 1 95.25 264 HIS B CA 1
ATOM 6321 C C . HIS B 1 264 ? 26.172 -36.219 -6.211 1 95.25 264 HIS B C 1
ATOM 6323 O O . HIS B 1 264 ? 25.547 -36.062 -5.16 1 95.25 264 HIS B O 1
ATOM 6329 N N . ASP B 1 265 ? 27.312 -36.781 -6.238 1 95.25 265 ASP B N 1
ATOM 6330 C CA . ASP B 1 265 ? 27.953 -37.281 -5.027 1 95.25 265 ASP B CA 1
ATOM 6331 C C . ASP B 1 265 ? 28.219 -36.125 -4.039 1 95.25 265 ASP B C 1
ATOM 6333 O O . ASP B 1 265 ? 28.062 -36.312 -2.83 1 95.25 265 ASP B O 1
ATOM 6337 N N . ALA B 1 266 ? 28.641 -35.062 -4.574 1 95.81 266 ALA B N 1
ATOM 6338 C CA . ALA B 1 266 ? 28.891 -33.906 -3.721 1 95.81 266 ALA B CA 1
ATOM 6339 C C . ALA B 1 266 ? 27.609 -33.469 -3.016 1 95.81 266 ALA B C 1
ATOM 6341 O O . ALA B 1 266 ? 27.625 -33.188 -1.812 1 95.81 266 ALA B O 1
ATOM 6342 N N . PHE B 1 267 ? 26.516 -33.344 -3.721 1 95 267 PHE B N 1
ATOM 6343 C CA . PHE B 1 267 ? 25.25 -32.906 -3.152 1 95 267 PHE B CA 1
ATOM 6344 C C . PHE B 1 267 ? 24.75 -33.906 -2.131 1 95 267 PHE B C 1
ATOM 6346 O O . PHE B 1 267 ? 24.125 -33.531 -1.135 1 95 267 PHE B O 1
ATOM 6353 N N . GLN B 1 268 ? 25.031 -35.219 -2.346 1 94.94 268 GLN B N 1
ATOM 6354 C CA . GLN B 1 268 ? 24.609 -36.219 -1.388 1 94.94 268 GLN B CA 1
ATOM 6355 C C . GLN B 1 268 ? 25.359 -36.094 -0.07 1 94.94 268 GLN B C 1
ATOM 6357 O O . GLN B 1 268 ? 24.812 -36.344 1.001 1 94.94 268 GLN B O 1
ATOM 6362 N N . ARG B 1 269 ? 26.516 -35.688 -0.149 1 93.56 269 ARG B N 1
ATOM 6363 C CA . ARG B 1 269 ? 27.328 -35.469 1.047 1 93.56 269 ARG B CA 1
ATOM 6364 C C . ARG B 1 269 ? 26.969 -34.156 1.735 1 93.56 269 ARG B C 1
ATOM 6366 O O . ARG B 1 269 ? 26.984 -34.062 2.965 1 93.56 269 ARG B O 1
ATOM 6373 N N . TRP B 1 270 ? 26.656 -33.125 0.986 1 93.31 270 TRP B N 1
ATOM 6374 C CA . TRP B 1 270 ? 26.25 -31.797 1.435 1 93.31 270 TRP B CA 1
ATOM 6375 C C . TRP B 1 270 ? 27.281 -31.219 2.4 1 93.31 270 TRP B C 1
ATOM 6377 O O . TRP B 1 270 ? 26.922 -30.797 3.506 1 93.31 270 TRP B O 1
ATOM 6387 N N . ASP B 1 271 ? 28.5 -31.203 2.062 1 91.62 271 ASP B N 1
ATOM 6388 C CA . ASP B 1 271 ? 29.578 -30.641 2.871 1 91.62 271 ASP B CA 1
ATOM 6389 C C . ASP B 1 271 ? 30.594 -29.891 2 1 91.62 271 ASP B C 1
ATOM 6391 O O . ASP B 1 271 ? 30.797 -30.25 0.836 1 91.62 271 ASP B O 1
ATOM 6395 N N . LEU B 1 272 ? 31.203 -28.953 2.527 1 89.69 272 LEU B N 1
ATOM 6396 C CA . LEU B 1 272 ? 32.125 -28.078 1.799 1 89.69 272 LEU B CA 1
ATOM 6397 C C . LEU B 1 272 ? 33.344 -28.844 1.297 1 89.69 272 LEU B C 1
ATOM 6399 O O . LEU B 1 272 ? 33.906 -28.484 0.274 1 89.69 272 LEU B O 1
ATOM 6403 N N . GLY B 1 273 ? 33.719 -29.812 1.951 1 88.75 273 GLY B N 1
ATOM 6404 C CA . GLY B 1 273 ? 34.875 -30.609 1.56 1 88.75 273 GLY B CA 1
ATOM 6405 C C . GLY B 1 273 ? 34.656 -31.328 0.238 1 88.75 273 GLY B C 1
ATOM 6406 O O . GLY B 1 273 ? 35.625 -31.656 -0.45 1 88.75 273 GLY B O 1
ATOM 6407 N N . ALA B 1 274 ? 33.438 -31.578 -0.129 1 89.75 274 ALA B N 1
ATOM 6408 C CA . ALA B 1 274 ? 33.125 -32.281 -1.372 1 89.75 274 ALA B CA 1
ATOM 6409 C C . ALA B 1 274 ? 33.5 -31.438 -2.586 1 89.75 274 ALA B C 1
ATOM 6411 O O . ALA B 1 274 ? 33.594 -31.953 -3.701 1 89.75 274 ALA B O 1
ATOM 6412 N N . MET B 1 275 ? 33.75 -30.156 -2.449 1 90.38 275 MET B N 1
ATOM 6413 C CA . MET B 1 275 ? 34.031 -29.234 -3.539 1 90.38 275 MET B CA 1
ATOM 6414 C C . MET B 1 275 ? 35.375 -29.594 -4.203 1 90.38 275 MET B C 1
ATOM 6416 O O . MET B 1 275 ? 35.562 -29.312 -5.383 1 90.38 275 MET B O 1
ATOM 6420 N N . GLU B 1 276 ? 36.25 -30.141 -3.471 1 88.56 276 GLU B N 1
ATOM 6421 C CA . GLU B 1 276 ? 37.594 -30.469 -3.973 1 88.56 276 GLU B CA 1
ATOM 6422 C C . GLU B 1 276 ? 37.531 -31.469 -5.129 1 88.56 276 GLU B C 1
ATOM 6424 O O . GLU B 1 276 ? 38.406 -31.5 -5.977 1 88.56 276 GLU B O 1
ATOM 6429 N N . GLU B 1 277 ? 36.469 -32.219 -5.184 1 89.19 277 GLU B N 1
ATOM 6430 C CA . GLU B 1 277 ? 36.312 -33.25 -6.207 1 89.19 277 GLU B CA 1
ATOM 6431 C C . GLU B 1 277 ? 35.594 -32.688 -7.445 1 89.19 277 GLU B C 1
ATOM 6433 O O . GLU B 1 277 ? 35.438 -33.406 -8.445 1 89.19 277 GLU B O 1
ATOM 6438 N N . LEU B 1 278 ? 35.219 -31.422 -7.484 1 94.75 278 LEU B N 1
ATOM 6439 C CA . LEU B 1 278 ? 34.438 -30.828 -8.555 1 94.75 278 LEU B CA 1
ATOM 6440 C C . LEU B 1 278 ? 35.281 -29.906 -9.422 1 94.75 278 LEU B C 1
ATOM 6442 O O . LEU B 1 278 ? 36.188 -29.266 -8.914 1 94.75 278 LEU B O 1
ATOM 6446 N N . PRO B 1 279 ? 35 -29.984 -10.688 1 93.38 279 PRO B N 1
ATOM 6447 C CA . PRO B 1 279 ? 35.656 -28.938 -11.508 1 93.38 279 PRO B CA 1
ATOM 6448 C C . PRO B 1 279 ? 35.312 -27.531 -11.047 1 93.38 279 PRO B C 1
ATOM 6450 O O . PRO B 1 279 ? 34.312 -27.328 -10.336 1 93.38 279 PRO B O 1
ATOM 6453 N N . SER B 1 280 ? 36.031 -26.531 -11.5 1 90.31 280 SER B N 1
ATOM 6454 C CA . SER B 1 280 ? 35.969 -25.172 -10.992 1 90.31 280 SER B CA 1
ATOM 6455 C C . SER B 1 280 ? 34.594 -24.562 -11.211 1 90.31 280 SER B C 1
ATOM 6457 O O . SER B 1 280 ? 34.062 -23.906 -10.32 1 90.31 280 SER B O 1
ATOM 6459 N N . TYR B 1 281 ? 34.031 -24.766 -12.375 1 91.06 281 TYR B N 1
ATOM 6460 C CA . TYR B 1 281 ? 32.75 -24.125 -12.664 1 91.06 281 TYR B CA 1
ATOM 6461 C C . TYR B 1 281 ? 31.641 -24.734 -11.82 1 91.06 281 TYR B C 1
ATOM 6463 O O . TYR B 1 281 ? 30.688 -24.031 -11.445 1 91.06 281 TYR B O 1
ATOM 6471 N N . MET B 1 282 ? 31.781 -25.969 -11.391 1 94 282 MET B N 1
ATOM 6472 C CA . MET B 1 282 ? 30.766 -26.609 -10.57 1 94 282 MET B CA 1
ATOM 6473 C C . MET B 1 282 ? 30.906 -26.203 -9.109 1 94 282 MET B C 1
ATOM 6475 O O . MET B 1 282 ? 29.906 -26.172 -8.375 1 94 282 MET B O 1
ATOM 6479 N N . ARG B 1 283 ? 32.094 -25.875 -8.789 1 94.25 283 ARG B N 1
ATOM 6480 C CA . ARG B 1 283 ? 32.344 -25.438 -7.422 1 94.25 283 ARG B CA 1
ATOM 6481 C C . ARG B 1 283 ? 31.562 -24.156 -7.113 1 94.25 283 ARG B C 1
ATOM 6483 O O . ARG B 1 283 ? 31.094 -23.969 -5.992 1 94.25 283 ARG B O 1
ATOM 6490 N N . ILE B 1 284 ? 31.484 -23.344 -8.117 1 94.06 284 ILE B N 1
ATOM 6491 C CA . ILE B 1 284 ? 30.781 -22.078 -7.953 1 94.06 284 ILE B CA 1
ATOM 6492 C C . ILE B 1 284 ? 29.312 -22.328 -7.617 1 94.06 284 ILE B C 1
ATOM 6494 O O . ILE B 1 284 ? 28.766 -21.75 -6.676 1 94.06 284 ILE B O 1
ATOM 6498 N N . LEU B 1 285 ? 28.734 -23.203 -8.367 1 94.56 285 LEU B N 1
ATOM 6499 C CA . LEU B 1 285 ? 27.328 -23.531 -8.18 1 94.56 285 LEU B CA 1
ATOM 6500 C C . LEU B 1 285 ? 27.094 -24.219 -6.844 1 94.56 285 LEU B C 1
ATOM 6502 O O . LEU B 1 285 ? 26.188 -23.844 -6.094 1 94.56 285 LEU B O 1
ATOM 6506 N N . TYR B 1 286 ? 27.922 -25.188 -6.551 1 95.62 286 TYR B N 1
ATOM 6507 C CA . TYR B 1 286 ? 27.797 -25.969 -5.332 1 95.62 286 TYR B CA 1
ATOM 6508 C C . TYR B 1 286 ? 27.984 -25.094 -4.098 1 95.62 286 TYR B C 1
ATOM 6510 O O . TYR B 1 286 ? 27.188 -25.156 -3.16 1 95.62 286 TYR B O 1
ATOM 6518 N N . GLN B 1 287 ? 28.938 -24.266 -4.082 1 94.75 287 GLN B N 1
ATOM 6519 C CA . GLN B 1 287 ? 29.219 -23.375 -2.965 1 94.75 287 GLN B CA 1
ATOM 6520 C C . GLN B 1 287 ? 28.078 -22.391 -2.736 1 94.75 287 GLN B C 1
ATOM 6522 O O . GLN B 1 287 ? 27.688 -22.141 -1.596 1 94.75 287 GLN B O 1
ATOM 6527 N N . ASN B 1 288 ? 27.641 -21.797 -3.793 1 95 288 ASN B N 1
ATOM 6528 C CA . ASN B 1 288 ? 26.547 -20.844 -3.666 1 95 288 ASN B CA 1
ATOM 6529 C C . ASN B 1 288 ? 25.281 -21.484 -3.117 1 95 288 ASN B C 1
ATOM 6531 O O . ASN B 1 288 ? 24.531 -20.859 -2.373 1 95 288 ASN B O 1
ATOM 6535 N N . MET B 1 289 ? 25.031 -22.75 -3.494 1 94.56 289 MET B N 1
ATOM 6536 C CA . MET B 1 289 ? 23.875 -23.469 -2.953 1 94.56 289 MET B CA 1
ATOM 6537 C C . MET B 1 289 ? 24.016 -23.656 -1.445 1 94.56 289 MET B C 1
ATOM 6539 O O . MET B 1 289 ? 23.094 -23.344 -0.694 1 94.56 289 MET B O 1
ATOM 6543 N N . LEU B 1 290 ? 25.172 -24.094 -1.009 1 94.5 290 LEU B N 1
ATOM 6544 C CA . LEU B 1 290 ? 25.406 -24.328 0.411 1 94.5 290 LEU B CA 1
ATOM 6545 C C . LEU B 1 290 ? 25.297 -23.031 1.203 1 94.5 290 LEU B C 1
ATOM 6547 O O . LEU B 1 290 ? 24.641 -22.984 2.242 1 94.5 290 LEU B O 1
ATOM 6551 N N . GLU B 1 291 ? 25.875 -22.016 0.698 1 93.94 291 GLU B N 1
ATOM 6552 C CA . GLU B 1 291 ? 25.906 -20.734 1.396 1 93.94 291 GLU B CA 1
ATOM 6553 C C . GLU B 1 291 ? 24.516 -20.125 1.471 1 93.94 291 GLU B C 1
ATOM 6555 O O . GLU B 1 291 ? 24.156 -19.5 2.471 1 93.94 291 GLU B O 1
ATOM 6560 N N . THR B 1 292 ? 23.781 -20.203 0.379 1 93.81 292 THR B N 1
ATOM 6561 C CA . THR B 1 292 ? 22.422 -19.656 0.375 1 93.81 292 THR B CA 1
ATOM 6562 C C . THR B 1 292 ? 21.562 -20.359 1.421 1 93.81 292 THR B C 1
ATOM 6564 O O . THR B 1 292 ? 20.781 -19.703 2.129 1 93.81 292 THR B O 1
ATOM 6567 N N . VAL B 1 293 ? 21.672 -21.672 1.542 1 92.06 293 VAL B N 1
ATOM 6568 C CA . VAL B 1 293 ? 20.922 -22.422 2.545 1 92.06 293 VAL B CA 1
ATOM 6569 C C . VAL B 1 293 ? 21.312 -21.953 3.943 1 92.06 293 VAL B C 1
ATOM 6571 O O . VAL B 1 293 ? 20.453 -21.75 4.805 1 92.06 293 VAL B O 1
ATOM 6574 N N . GLU B 1 294 ? 22.547 -21.766 4.172 1 91.31 294 GLU B N 1
ATOM 6575 C CA . GLU B 1 294 ? 23.047 -21.312 5.469 1 91.31 294 GLU B CA 1
ATOM 6576 C C . GLU B 1 294 ? 22.547 -19.906 5.789 1 91.31 294 GLU B C 1
ATOM 6578 O O . GLU B 1 294 ? 22.188 -19.625 6.93 1 91.31 294 GLU B O 1
ATOM 6583 N N . ASP B 1 295 ? 22.625 -19.109 4.801 1 92.25 295 ASP B N 1
ATOM 6584 C CA . ASP B 1 295 ? 22.188 -17.734 4.988 1 92.25 295 ASP B CA 1
ATOM 6585 C C . ASP B 1 295 ? 20.703 -17.688 5.359 1 92.25 295 ASP B C 1
ATOM 6587 O O . ASP B 1 295 ? 20.312 -16.922 6.242 1 92.25 295 ASP B O 1
ATOM 6591 N N . ILE B 1 296 ? 19.891 -18.406 4.664 1 91 296 ILE B N 1
ATOM 6592 C CA . ILE B 1 296 ? 18.469 -18.438 4.934 1 91 296 ILE B CA 1
ATOM 6593 C C . ILE B 1 296 ? 18.203 -19 6.328 1 91 296 ILE B C 1
ATOM 6595 O O . ILE B 1 296 ? 17.359 -18.5 7.062 1 91 296 ILE B O 1
ATOM 6599 N N . ASP B 1 297 ? 18.922 -20.047 6.664 1 88.81 297 ASP B N 1
ATOM 6600 C CA . ASP B 1 297 ? 18.797 -20.641 7.988 1 88.81 297 ASP B CA 1
ATOM 6601 C C . ASP B 1 297 ? 19.109 -19.625 9.086 1 88.81 297 ASP B C 1
ATOM 6603 O O . ASP B 1 297 ? 18.375 -19.531 10.078 1 88.81 297 ASP B O 1
ATOM 6607 N N . ARG B 1 298 ? 20.141 -18.922 8.914 1 89.25 298 ARG B N 1
ATOM 6608 C CA . ARG B 1 298 ? 20.531 -17.891 9.875 1 89.25 298 ARG B CA 1
ATOM 6609 C C . ARG B 1 298 ? 19.469 -16.797 9.977 1 89.25 298 ARG B C 1
ATOM 6611 O O . ARG B 1 298 ? 19.141 -16.344 11.07 1 89.25 298 ARG B O 1
ATOM 6618 N N . GLU B 1 299 ? 19.016 -16.406 8.828 1 88.06 299 GLU B N 1
ATOM 6619 C CA . GLU B 1 299 ? 17.984 -15.375 8.797 1 88.06 299 GLU B CA 1
ATOM 6620 C C . GLU B 1 299 ? 16.719 -15.844 9.508 1 88.06 299 GLU B C 1
ATOM 6622 O O . GLU B 1 299 ? 16.109 -15.078 10.25 1 88.06 299 GLU B O 1
ATOM 6627 N N . MET B 1 300 ? 16.328 -17.016 9.258 1 86.62 300 MET B N 1
ATOM 6628 C CA . MET B 1 300 ? 15.109 -17.562 9.867 1 86.62 300 MET B CA 1
ATOM 6629 C C . MET B 1 300 ? 15.281 -17.703 11.375 1 86.62 300 MET B C 1
ATOM 6631 O O . MET B 1 300 ? 14.352 -17.422 12.133 1 86.62 300 MET B O 1
ATOM 6635 N N . LYS B 1 301 ? 16.406 -18.141 11.789 1 86 301 LYS B N 1
ATOM 6636 C CA . LYS B 1 301 ? 16.703 -18.234 13.219 1 86 301 LYS B CA 1
ATOM 6637 C C . LYS B 1 301 ? 16.672 -16.875 13.891 1 86 301 LYS B C 1
ATOM 6639 O O . LYS B 1 301 ? 16.172 -16.734 15.008 1 86 301 LYS B O 1
ATOM 6644 N N . ALA B 1 302 ? 17.172 -15.969 13.203 1 86.19 302 ALA B N 1
ATOM 6645 C CA . ALA B 1 302 ? 17.188 -14.602 13.727 1 86.19 302 ALA B CA 1
ATOM 6646 C C . ALA B 1 302 ? 15.758 -14.078 13.906 1 86.19 302 ALA B C 1
ATOM 6648 O O . ALA B 1 302 ? 15.5 -13.266 14.789 1 86.19 302 ALA B O 1
ATOM 6649 N N . ARG B 1 303 ? 14.906 -14.57 13.133 1 83 303 ARG B N 1
ATOM 6650 C CA . ARG B 1 303 ? 13.508 -14.148 13.203 1 83 303 ARG B CA 1
ATOM 6651 C C . ARG B 1 303 ? 12.711 -15.039 14.156 1 83 303 ARG B C 1
ATOM 6653 O O . ARG B 1 303 ? 11.492 -14.906 14.266 1 83 303 ARG B O 1
ATOM 6660 N N . GLY B 1 304 ? 13.391 -15.969 14.758 1 75.44 304 GLY B N 1
ATOM 6661 C CA . GLY B 1 304 ? 12.75 -16.828 15.734 1 75.44 304 GLY B CA 1
ATOM 6662 C C . GLY B 1 304 ? 12.062 -18.031 15.109 1 75.44 304 GLY B C 1
ATOM 6663 O O . GLY B 1 304 ? 11.18 -18.641 15.719 1 75.44 304 GLY B O 1
ATOM 6664 N N . LYS B 1 305 ? 12.32 -18.219 13.922 1 74.69 305 LYS B N 1
ATOM 6665 C CA . LYS B 1 305 ? 11.758 -19.375 13.234 1 74.69 305 LYS B CA 1
ATOM 6666 C C . LYS B 1 305 ? 12.781 -20.5 13.117 1 74.69 305 LYS B C 1
ATOM 6668 O O . LYS B 1 305 ? 13.586 -20.516 12.188 1 74.69 305 LYS B O 1
ATOM 6673 N N . PHE B 1 306 ? 12.781 -21.438 13.922 1 61.53 306 PHE B N 1
ATOM 6674 C CA . PHE B 1 306 ? 13.828 -22.438 14.094 1 61.53 306 PHE B CA 1
ATOM 6675 C C . PHE B 1 306 ? 13.516 -23.703 13.312 1 61.53 306 PHE B C 1
ATOM 6677 O O . PHE B 1 306 ? 14.07 -24.766 13.586 1 61.53 306 PHE B O 1
ATOM 6684 N N . GLY B 1 307 ? 12.797 -23.484 12.406 1 64.31 307 GLY B N 1
ATOM 6685 C CA . GLY B 1 307 ? 12.57 -24.688 11.617 1 64.31 307 GLY B CA 1
ATOM 6686 C C . GLY B 1 307 ? 13.789 -25.141 10.836 1 64.31 307 GLY B C 1
ATOM 6687 O O . GLY B 1 307 ? 14.68 -24.328 10.555 1 64.31 307 GLY B O 1
ATOM 6688 N N . SER B 1 308 ? 13.961 -26.391 10.719 1 69.88 308 SER B N 1
ATOM 6689 C CA . SER B 1 308 ? 15.078 -27 9.992 1 69.88 308 SER B CA 1
ATOM 6690 C C . SER B 1 308 ? 14.883 -26.875 8.484 1 69.88 308 SER B C 1
ATOM 6692 O O . SER B 1 308 ? 13.766 -27.016 7.98 1 69.88 308 SER B O 1
ATOM 6694 N N . LEU B 1 309 ? 16.016 -26.422 7.781 1 82.06 309 LEU B N 1
ATOM 6695 C CA . LEU B 1 309 ? 16 -26.406 6.324 1 82.06 309 LEU B CA 1
ATOM 6696 C C . LEU B 1 309 ? 16.359 -27.781 5.77 1 82.06 309 LEU B C 1
ATOM 6698 O O . LEU B 1 309 ? 16.609 -27.922 4.57 1 82.06 309 LEU B O 1
ATOM 6702 N N . GLN B 1 310 ? 16.281 -28.766 6.641 1 81.06 310 GLN B N 1
ATOM 6703 C CA . GLN B 1 310 ? 16.656 -30.125 6.246 1 81.06 310 GLN B CA 1
ATOM 6704 C C . GLN B 1 310 ? 15.734 -30.641 5.145 1 81.06 310 GLN B C 1
ATOM 6706 O O . GLN B 1 310 ? 16.188 -31.297 4.203 1 81.06 310 GLN B O 1
ATOM 6711 N N . PRO B 1 311 ? 14.562 -30.312 5.246 1 78.62 311 PRO B N 1
ATOM 6712 C CA . PRO B 1 311 ? 13.695 -30.766 4.152 1 78.62 311 PRO B CA 1
ATOM 6713 C C . PRO B 1 311 ? 14.102 -30.188 2.799 1 78.62 311 PRO B C 1
ATOM 6715 O O . PRO B 1 311 ? 14 -30.859 1.777 1 78.62 311 PRO B O 1
ATOM 6718 N N . THR B 1 312 ? 14.516 -28.984 2.787 1 82.69 312 THR B N 1
ATOM 6719 C CA . THR B 1 312 ? 14.977 -28.344 1.557 1 82.69 312 THR B CA 1
ATOM 6720 C C . THR B 1 312 ? 16.234 -29.047 1.035 1 82.69 312 THR B C 1
ATOM 6722 O O . THR B 1 312 ? 16.375 -29.25 -0.171 1 82.69 312 THR B O 1
ATOM 6725 N N . ILE B 1 313 ? 17.094 -29.359 1.907 1 87.06 313 ILE B N 1
ATOM 6726 C CA . ILE B 1 313 ? 18.328 -30.062 1.559 1 87.06 313 ILE B CA 1
ATOM 6727 C C . ILE B 1 313 ? 17.984 -31.438 0.981 1 87.06 313 ILE B C 1
ATOM 6729 O O . ILE B 1 313 ? 18.531 -31.828 -0.059 1 87.06 313 ILE B O 1
ATOM 6733 N N . ASP B 1 314 ? 17.094 -32.062 1.616 1 84.44 314 ASP B N 1
ATOM 6734 C CA . ASP B 1 314 ? 16.703 -33.406 1.182 1 84.44 314 ASP B CA 1
ATOM 6735 C C . ASP B 1 314 ? 16.062 -33.375 -0.201 1 84.44 314 ASP B C 1
ATOM 6737 O O . ASP B 1 314 ? 16.266 -34.25 -1.018 1 84.44 314 ASP B O 1
ATOM 6741 N N . GLU B 1 315 ? 15.312 -32.375 -0.417 1 82.75 315 GLU B N 1
ATOM 6742 C CA . GLU B 1 315 ? 14.68 -32.25 -1.724 1 82.75 315 GLU B CA 1
ATOM 6743 C C . GLU B 1 315 ? 15.711 -31.969 -2.812 1 82.75 315 GLU B C 1
ATOM 6745 O O . GLU B 1 315 ? 15.57 -32.438 -3.941 1 82.75 315 GLU B O 1
ATOM 6750 N N . THR B 1 316 ? 16.672 -31.203 -2.508 1 87.75 316 THR B N 1
ATOM 6751 C CA . THR B 1 316 ? 17.719 -30.922 -3.473 1 87.75 316 THR B CA 1
ATOM 6752 C C . THR B 1 316 ? 18.516 -32.188 -3.793 1 87.75 316 THR B C 1
ATOM 6754 O O . THR B 1 316 ? 18.891 -32.406 -4.945 1 87.75 316 THR B O 1
ATOM 6757 N N . LYS B 1 317 ? 18.734 -32.969 -2.773 1 89.94 317 LYS B N 1
ATOM 6758 C CA . LYS B 1 317 ? 19.406 -34.25 -2.965 1 89.94 317 LYS B CA 1
ATOM 6759 C C . LYS B 1 317 ? 18.609 -35.156 -3.889 1 89.94 317 LYS B C 1
ATOM 6761 O O . LYS B 1 317 ? 19.172 -35.781 -4.793 1 89.94 317 LYS B O 1
ATOM 6766 N N . SER B 1 318 ? 17.375 -35.156 -3.623 1 86.75 318 SER B N 1
ATOM 6767 C CA . SER B 1 318 ? 16.5 -35.969 -4.434 1 86.75 318 SER B CA 1
ATOM 6768 C C . SER B 1 318 ? 16.484 -35.531 -5.887 1 86.75 318 SER B C 1
ATOM 6770 O O . SER B 1 318 ? 16.406 -36.344 -6.805 1 86.75 318 SER B O 1
ATOM 6772 N N . LEU B 1 319 ? 16.469 -34.281 -6.062 1 88.31 319 LEU B N 1
ATOM 6773 C CA . LEU B 1 319 ? 16.469 -33.719 -7.406 1 88.31 319 LEU B CA 1
ATOM 6774 C C . LEU B 1 319 ? 17.734 -34.125 -8.156 1 88.31 319 LEU B C 1
ATOM 6776 O O . LEU B 1 319 ? 17.688 -34.406 -9.359 1 88.31 319 LEU B O 1
ATOM 6780 N N . MET B 1 320 ? 18.828 -34.156 -7.48 1 90.62 320 MET B N 1
ATOM 6781 C CA . MET B 1 320 ? 20.109 -34.531 -8.102 1 90.62 320 MET B CA 1
ATOM 6782 C C . MET B 1 320 ? 20.109 -35.969 -8.57 1 90.62 320 MET B C 1
ATOM 6784 O O . MET B 1 320 ? 20.703 -36.312 -9.586 1 90.62 320 MET B O 1
ATOM 6788 N N . ILE B 1 321 ? 19.391 -36.781 -7.816 1 90.75 321 ILE B N 1
ATOM 6789 C CA . ILE B 1 321 ? 19.266 -38.156 -8.219 1 90.75 321 ILE B CA 1
ATOM 6790 C C . ILE B 1 321 ? 18.531 -38.25 -9.555 1 90.75 321 ILE B C 1
ATOM 6792 O O . ILE B 1 321 ? 18.938 -39 -10.445 1 90.75 321 ILE B O 1
ATOM 6796 N N . LEU B 1 322 ? 17.562 -37.5 -9.648 1 87.31 322 LEU B N 1
ATOM 6797 C CA . LEU B 1 322 ? 16.766 -37.5 -10.867 1 87.31 322 LEU B CA 1
ATOM 6798 C C . LEU B 1 322 ? 17.531 -36.875 -12.031 1 87.31 322 LEU B C 1
ATOM 6800 O O . LEU B 1 322 ? 17.438 -37.375 -13.164 1 87.31 322 LEU B O 1
ATOM 6804 N N . TYR B 1 323 ? 18.281 -35.844 -11.805 1 88.5 323 TYR B N 1
ATOM 6805 C CA . TYR B 1 323 ? 19.094 -35.25 -12.852 1 88.5 323 TYR B CA 1
ATOM 6806 C C . TYR B 1 323 ? 20.141 -36.219 -13.367 1 88.5 323 TYR B C 1
ATOM 6808 O O . TYR B 1 323 ? 20.453 -36.25 -14.562 1 88.5 323 TYR B O 1
ATOM 6816 N N . LEU B 1 324 ? 20.672 -36.906 -12.469 1 91 324 LEU B N 1
ATOM 6817 C CA . LEU B 1 324 ? 21.641 -37.938 -12.875 1 91 324 LEU B CA 1
ATOM 6818 C C . LEU B 1 324 ? 21 -38.969 -13.766 1 91 324 LEU B C 1
ATOM 6820 O O . LEU B 1 324 ? 21.562 -39.375 -14.781 1 91 324 LEU B O 1
ATOM 6824 N N . ALA B 1 325 ? 19.828 -39.406 -13.391 1 86.5 325 ALA B N 1
ATOM 6825 C CA . ALA B 1 325 ? 19.109 -40.406 -14.18 1 86.5 325 ALA B CA 1
ATOM 6826 C C . ALA B 1 325 ? 18.844 -39.875 -15.586 1 86.5 325 ALA B C 1
ATOM 6828 O O . ALA B 1 325 ? 19.016 -40.625 -16.562 1 86.5 325 ALA B O 1
ATOM 6829 N N . THR B 1 326 ? 18.422 -38.719 -15.734 1 83.62 326 THR B N 1
ATOM 6830 C CA . THR B 1 326 ? 18.094 -38.125 -17.031 1 83.62 326 THR B CA 1
ATOM 6831 C C . THR B 1 326 ? 19.359 -37.906 -17.859 1 83.62 326 THR B C 1
ATOM 6833 O O . THR B 1 326 ? 19.344 -38.062 -19.078 1 83.62 326 THR B O 1
ATOM 6836 N N . SER B 1 327 ? 20.406 -37.531 -17.188 1 85.31 327 SER B N 1
ATOM 6837 C CA . SER B 1 327 ? 21.688 -37.312 -17.875 1 85.31 327 SER B CA 1
ATOM 6838 C C . SER B 1 327 ? 22.219 -38.594 -18.469 1 85.31 327 SER B C 1
ATOM 6840 O O . SER B 1 327 ? 22.844 -38.594 -19.531 1 85.31 327 SER B O 1
ATOM 6842 N N . LYS B 1 328 ? 21.953 -39.688 -17.797 1 86.25 328 LYS B N 1
ATOM 6843 C CA . LYS B 1 328 ? 22.391 -40.969 -18.297 1 86.25 328 LYS B CA 1
ATOM 6844 C C . LYS B 1 328 ? 21.688 -41.312 -19.609 1 86.25 328 LYS B C 1
ATOM 6846 O O . LYS B 1 328 ? 22.312 -41.844 -20.531 1 86.25 328 LYS B O 1
ATOM 6851 N N . TRP B 1 329 ? 20.469 -41.031 -19.719 1 82.56 329 TRP B N 1
ATOM 6852 C CA . TRP B 1 329 ? 19.734 -41.25 -20.953 1 82.56 329 TRP B CA 1
ATOM 6853 C C . TRP B 1 329 ? 20.25 -40.344 -22.078 1 82.56 329 TRP B C 1
ATOM 6855 O O . TRP B 1 329 ? 20.453 -40.812 -23.203 1 82.56 329 TRP B O 1
ATOM 6865 N N . ALA B 1 330 ? 20.469 -39.094 -21.797 1 78.69 330 ALA B N 1
ATOM 6866 C CA . ALA B 1 330 ? 20.875 -38.094 -22.781 1 78.69 330 ALA B CA 1
ATOM 6867 C C . ALA B 1 330 ? 22.234 -38.438 -23.375 1 78.69 330 ALA B C 1
ATOM 6869 O O . ALA B 1 330 ? 22.438 -38.344 -24.594 1 78.69 330 ALA B O 1
ATOM 6870 N N . ARG B 1 331 ? 23.109 -38.844 -22.562 1 82.19 331 ARG B N 1
ATOM 6871 C CA . ARG B 1 331 ? 24.469 -39.062 -23.016 1 82.19 331 ARG B CA 1
ATOM 6872 C C . ARG B 1 331 ? 24.625 -40.438 -23.688 1 82.19 331 ARG B C 1
ATOM 6874 O O . ARG B 1 331 ? 25.484 -40.625 -24.547 1 82.19 331 ARG B O 1
ATOM 6881 N N . ALA B 1 332 ? 23.797 -41.344 -23.266 1 80.69 332 ALA B N 1
ATOM 6882 C CA . ALA B 1 332 ? 23.844 -42.656 -23.875 1 80.69 332 ALA B CA 1
ATOM 6883 C C . ALA B 1 332 ? 23.078 -42.688 -25.203 1 80.69 332 ALA B C 1
ATOM 6885 O O . ALA B 1 332 ? 23.188 -43.625 -25.984 1 80.69 332 ALA B O 1
ATOM 6886 N N . GLY B 1 333 ? 22.438 -41.656 -25.516 1 80 333 GLY B N 1
ATOM 6887 C CA . GLY B 1 333 ? 21.609 -41.625 -26.703 1 80 333 GLY B CA 1
ATOM 6888 C C . GLY B 1 333 ? 20.469 -42.625 -26.656 1 80 333 GLY B C 1
ATOM 6889 O O . GLY B 1 333 ? 20.031 -43.125 -27.703 1 80 333 GLY B O 1
ATOM 6890 N N . HIS B 1 334 ? 20.141 -43 -25.547 1 83.69 334 HIS B N 1
ATOM 6891 C CA . HIS B 1 334 ? 19.094 -44 -25.344 1 83.69 334 HIS B CA 1
ATOM 6892 C C . HIS B 1 334 ? 17.719 -43.344 -25.203 1 83.69 334 HIS B C 1
ATOM 6894 O O . HIS B 1 334 ? 17.562 -42.375 -24.469 1 83.69 334 HIS B O 1
ATOM 6900 N N . VAL B 1 335 ? 16.766 -43.844 -25.984 1 89.06 335 VAL B N 1
ATOM 6901 C CA . VAL B 1 335 ? 15.383 -43.406 -25.875 1 89.06 335 VAL B CA 1
ATOM 6902 C C . VAL B 1 335 ? 14.602 -44.375 -24.969 1 89.06 335 VAL B C 1
ATOM 6904 O O . VAL B 1 335 ? 14.297 -45.5 -25.375 1 89.06 335 VAL B O 1
ATOM 6907 N N . PRO B 1 336 ? 14.352 -43.969 -23.844 1 90.06 336 PRO B N 1
ATOM 6908 C CA . PRO B 1 336 ? 13.586 -44.844 -22.953 1 90.06 336 PRO B CA 1
ATOM 6909 C C . PRO B 1 336 ? 12.133 -45 -23.391 1 90.06 336 PRO B C 1
ATOM 6911 O O . PRO B 1 336 ? 11.672 -44.312 -24.297 1 90.06 336 PRO B O 1
ATOM 6914 N N . SER B 1 337 ? 11.477 -46.031 -22.75 1 93.62 337 SER B N 1
ATOM 6915 C CA . SER B 1 337 ? 10.031 -46.094 -22.953 1 93.62 337 SER B CA 1
ATOM 6916 C C . SER B 1 337 ? 9.328 -44.875 -22.391 1 93.62 337 SER B C 1
ATOM 6918 O O . SER B 1 337 ? 9.867 -44.188 -21.516 1 93.62 337 SER B O 1
ATOM 6920 N N . PHE B 1 338 ? 8.188 -44.594 -22.953 1 95.06 338 PHE B N 1
ATOM 6921 C CA . PHE B 1 338 ? 7.445 -43.438 -22.484 1 95.06 338 PHE B CA 1
ATOM 6922 C C . PHE B 1 338 ? 7.148 -43.531 -20.984 1 95.06 338 PHE B C 1
ATOM 6924 O O . PHE B 1 338 ? 7.285 -42.562 -20.25 1 95.06 338 PHE B O 1
ATOM 6931 N N . GLU B 1 339 ? 6.793 -44.688 -20.453 1 93.56 339 GLU B N 1
ATOM 6932 C CA . GLU B 1 339 ? 6.473 -44.906 -19.047 1 93.56 339 GLU B CA 1
ATOM 6933 C C . GLU B 1 339 ? 7.699 -44.688 -18.172 1 93.56 339 GLU B C 1
ATOM 6935 O O . GLU B 1 339 ? 7.617 -44.062 -17.109 1 93.56 339 GLU B O 1
ATOM 6940 N N . ASP B 1 340 ? 8.805 -45.281 -18.641 1 90.44 340 ASP B N 1
ATOM 6941 C CA . ASP B 1 340 ? 10.055 -45.125 -17.906 1 90.44 340 ASP B CA 1
ATOM 6942 C C . ASP B 1 340 ? 10.477 -43.656 -17.875 1 90.44 340 ASP B C 1
ATOM 6944 O O . ASP B 1 340 ? 10.945 -43.156 -16.844 1 90.44 340 ASP B O 1
ATOM 6948 N N . TYR B 1 341 ? 10.289 -43 -18.969 1 91.69 341 TYR B N 1
ATOM 6949 C CA . TYR B 1 341 ? 10.625 -41.594 -19.078 1 91.69 341 TYR B CA 1
ATOM 6950 C C . TYR B 1 341 ? 9.766 -40.75 -18.141 1 91.69 341 TYR B C 1
ATOM 6952 O O . TYR B 1 341 ? 10.281 -39.875 -17.438 1 91.69 341 TYR B O 1
ATOM 6960 N N . MET B 1 342 ? 8.508 -41.031 -18.125 1 92.5 342 MET B N 1
ATOM 6961 C CA . MET B 1 342 ? 7.578 -40.219 -17.328 1 92.5 342 MET B CA 1
ATOM 6962 C C . MET B 1 342 ? 7.797 -40.469 -15.844 1 92.5 342 MET B C 1
ATOM 6964 O O . MET B 1 342 ? 7.633 -39.531 -15.039 1 92.5 342 MET B O 1
ATOM 6968 N N . GLU B 1 343 ? 8.148 -41.594 -15.477 1 88.69 343 GLU B N 1
ATOM 6969 C CA . GLU B 1 343 ? 8.398 -41.906 -14.07 1 88.69 343 GLU B CA 1
ATOM 6970 C C . GLU B 1 343 ? 9.547 -41.062 -13.523 1 88.69 343 GLU B C 1
ATOM 6972 O O . GLU B 1 343 ? 9.453 -40.531 -12.414 1 88.69 343 GLU B O 1
ATOM 6977 N N . VAL B 1 344 ? 10.531 -40.938 -14.281 1 85.75 344 VAL B N 1
ATOM 6978 C CA . VAL B 1 344 ? 11.703 -40.156 -13.875 1 85.75 344 VAL B CA 1
ATOM 6979 C C . VAL B 1 344 ? 11.484 -38.688 -14.164 1 85.75 344 VAL B C 1
ATOM 6981 O O . VAL B 1 344 ? 11.719 -37.844 -13.305 1 85.75 344 VAL B O 1
ATOM 6984 N N . GLY B 1 345 ? 10.969 -38.5 -15.289 1 84.31 345 GLY B N 1
ATOM 6985 C CA . GLY B 1 345 ? 10.836 -37.125 -15.766 1 84.31 345 GLY B CA 1
ATOM 6986 C C . GLY B 1 345 ? 9.836 -36.312 -14.961 1 84.31 345 GLY B C 1
ATOM 6987 O O . GLY B 1 345 ? 10.07 -35.125 -14.695 1 84.31 345 GLY B O 1
ATOM 6988 N N . SER B 1 346 ? 8.758 -36.844 -14.648 1 85.69 346 SER B N 1
ATOM 6989 C CA . SER B 1 346 ? 7.738 -36.156 -13.883 1 85.69 346 SER B CA 1
ATOM 6990 C C . SER B 1 346 ? 8.273 -35.719 -12.516 1 85.69 346 SER B C 1
ATOM 6992 O O . SER B 1 346 ? 8.055 -34.594 -12.078 1 85.69 346 SER B O 1
ATOM 6994 N N . SER B 1 347 ? 9.008 -36.531 -11.93 1 78.06 347 SER B N 1
ATOM 6995 C CA . SER B 1 347 ? 9.578 -36.219 -10.625 1 78.06 347 SER B CA 1
ATOM 6996 C C . SER B 1 347 ? 10.711 -35.219 -10.734 1 78.06 347 SER B C 1
ATOM 6998 O O . SER B 1 347 ? 10.914 -34.406 -9.836 1 78.06 347 SER B O 1
ATOM 7000 N N . ALA B 1 348 ? 11.312 -35.219 -11.797 1 73.06 348 ALA B N 1
ATOM 7001 C CA . ALA B 1 348 ? 12.469 -34.375 -12.016 1 73.06 348 ALA B CA 1
ATOM 7002 C C . ALA B 1 348 ? 12.023 -32.938 -12.273 1 73.06 348 ALA B C 1
ATOM 7004 O O . ALA B 1 348 ? 12.836 -32 -12.211 1 73.06 348 ALA B O 1
ATOM 7005 N N . SER B 1 349 ? 10.75 -32.75 -12.539 1 78.62 349 SER B N 1
ATOM 7006 C CA . SER B 1 349 ? 10.234 -31.406 -12.727 1 78.62 349 SER B CA 1
ATOM 7007 C C . SER B 1 349 ? 10.422 -30.562 -11.461 1 78.62 349 SER B C 1
ATOM 7009 O O . SER B 1 349 ? 10.594 -29.344 -11.539 1 78.62 349 SER B O 1
ATOM 7011 N N . GLY B 1 350 ? 10.305 -31.188 -10.367 1 75.38 350 GLY B N 1
ATOM 7012 C CA . GLY B 1 350 ? 10.688 -30.578 -9.102 1 75.38 350 GLY B CA 1
ATOM 7013 C C . GLY B 1 350 ? 9.773 -29.438 -8.688 1 75.38 350 GLY B C 1
ATOM 7014 O O . GLY B 1 350 ? 10.164 -28.578 -7.895 1 75.38 350 GLY B O 1
ATOM 7015 N N . LEU B 1 351 ? 8.609 -29.312 -9.195 1 74.44 351 LEU B N 1
ATOM 7016 C CA . LEU B 1 351 ? 7.75 -28.172 -8.898 1 74.44 351 LEU B CA 1
ATOM 7017 C C . LEU B 1 351 ? 7.254 -28.234 -7.453 1 74.44 351 LEU B C 1
ATOM 7019 O O . LEU B 1 351 ? 6.969 -27.188 -6.852 1 74.44 351 LEU B O 1
ATOM 7023 N N . HIS B 1 352 ? 7.203 -29.438 -6.953 1 77.56 352 HIS B N 1
ATOM 7024 C CA . HIS B 1 352 ? 6.891 -29.547 -5.535 1 77.56 352 HIS B CA 1
ATOM 7025 C C . HIS B 1 352 ? 7.984 -28.922 -4.676 1 77.56 352 HIS B C 1
ATOM 7027 O O . HIS B 1 352 ? 7.703 -28.297 -3.648 1 77.56 352 HIS B O 1
ATOM 7033 N N . ASP B 1 353 ? 9.18 -29.016 -5.152 1 76.06 353 ASP B N 1
ATOM 7034 C CA . ASP B 1 353 ? 10.289 -28.391 -4.441 1 76.06 353 ASP B CA 1
ATOM 7035 C C . ASP B 1 353 ? 10.18 -26.875 -4.453 1 76.06 353 ASP B C 1
ATOM 7037 O O . ASP B 1 353 ? 10.398 -26.219 -3.432 1 76.06 353 ASP B O 1
ATOM 7041 N N . PHE B 1 354 ? 9.773 -26.422 -5.531 1 74 354 PHE B N 1
ATOM 7042 C CA . PHE B 1 354 ? 9.641 -24.984 -5.672 1 74 354 PHE B CA 1
ATOM 7043 C C . PHE B 1 354 ? 8.602 -24.438 -4.703 1 74 354 PHE B C 1
ATOM 7045 O O . PHE B 1 354 ? 8.812 -23.391 -4.0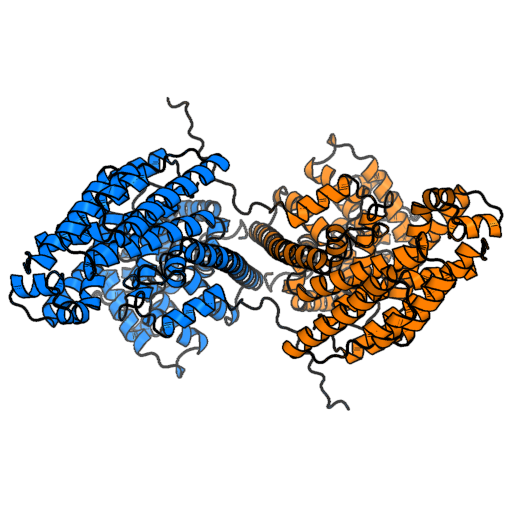82 1 74 354 PHE B O 1
ATOM 7052 N N . ALA B 1 355 ? 7.609 -25.172 -4.613 1 73.69 355 ALA B N 1
ATOM 7053 C CA . ALA B 1 355 ? 6.574 -24.781 -3.664 1 73.69 355 ALA B CA 1
ATOM 7054 C C . ALA B 1 355 ? 7.086 -24.859 -2.227 1 73.69 355 ALA B C 1
ATOM 7056 O O . ALA B 1 355 ? 6.816 -23.969 -1.413 1 73.69 355 ALA B O 1
ATOM 7057 N N . ALA B 1 356 ? 7.855 -25.859 -1.994 1 76.06 356 ALA B N 1
ATOM 7058 C CA . ALA B 1 356 ? 8.375 -26.109 -0.65 1 76.06 356 ALA B CA 1
ATOM 7059 C C . ALA B 1 356 ? 9.32 -24.984 -0.219 1 76.06 356 ALA B C 1
ATOM 7061 O O . ALA B 1 356 ? 9.375 -24.625 0.962 1 76.06 356 ALA B O 1
ATOM 7062 N N . TYR B 1 357 ? 10.008 -24.438 -1.178 1 78.5 357 TYR B N 1
ATOM 7063 C CA . TYR B 1 357 ? 10.945 -23.359 -0.864 1 78.5 357 TYR B CA 1
ATOM 7064 C C . TYR B 1 357 ? 10.211 -22.141 -0.3 1 78.5 357 TYR B C 1
ATOM 7066 O O . TYR B 1 357 ? 10.734 -21.453 0.577 1 78.5 357 TYR B O 1
ATOM 7074 N N . GLY B 1 358 ? 9.023 -21.969 -0.79 1 78.12 358 GLY B N 1
ATOM 7075 C CA . GLY B 1 358 ? 8.234 -20.859 -0.28 1 78.12 358 GLY B CA 1
ATOM 7076 C C . GLY B 1 358 ? 7.633 -21.141 1.086 1 78.12 358 GLY B C 1
ATOM 7077 O O . GLY B 1 358 ? 7.438 -20.219 1.88 1 78.12 358 GLY B O 1
ATOM 7078 N N . TYR B 1 359 ? 7.496 -22.438 1.383 1 79.5 359 TYR B N 1
ATOM 7079 C CA . TYR B 1 359 ? 6.828 -22.812 2.625 1 79.5 359 TYR B CA 1
ATOM 7080 C C . TYR B 1 359 ? 7.738 -22.578 3.824 1 79.5 359 TYR B C 1
ATOM 7082 O O . TYR B 1 359 ? 7.27 -22.531 4.965 1 79.5 359 TYR B O 1
ATOM 7090 N N . ILE B 1 360 ? 8.961 -22.359 3.52 1 77.12 360 ILE B N 1
ATOM 7091 C CA . ILE B 1 360 ? 9.93 -22.125 4.582 1 77.12 360 ILE B CA 1
ATOM 7092 C C . ILE B 1 360 ? 9.523 -20.891 5.395 1 77.12 360 ILE B C 1
ATOM 7094 O O . ILE B 1 360 ? 9.664 -20.875 6.621 1 77.12 360 ILE B O 1
ATOM 7098 N N . SER B 1 361 ? 8.922 -19.984 4.691 1 79.44 361 SER B N 1
ATOM 7099 C CA . SER B 1 361 ? 8.656 -18.688 5.316 1 79.44 361 SER B CA 1
ATOM 7100 C C . SER B 1 361 ? 7.16 -18.438 5.465 1 79.44 361 SER B C 1
ATOM 7102 O O . SER B 1 361 ? 6.73 -17.297 5.633 1 79.44 361 SER B O 1
ATOM 7104 N N . VAL B 1 362 ? 6.418 -19.453 5.297 1 81.31 362 VAL B N 1
ATOM 7105 C CA . VAL B 1 362 ? 4.969 -19.312 5.418 1 81.31 362 VAL B CA 1
ATOM 7106 C C . VAL B 1 362 ? 4.52 -19.766 6.801 1 81.31 362 VAL B C 1
ATOM 7108 O O . VAL B 1 362 ? 4.906 -20.844 7.258 1 81.31 362 VAL B O 1
ATOM 7111 N N . ASP B 1 363 ? 3.771 -18.953 7.477 1 74.12 363 ASP B N 1
ATOM 7112 C CA . ASP B 1 363 ? 3.355 -19.266 8.844 1 74.12 363 ASP B CA 1
ATOM 7113 C C . ASP B 1 363 ? 1.892 -19.688 8.883 1 74.12 363 ASP B C 1
ATOM 7115 O O . ASP B 1 363 ? 1.276 -19.719 9.953 1 74.12 363 ASP B O 1
ATOM 7119 N N . ASP B 1 364 ? 1.361 -20.062 7.844 1 73.06 364 ASP B N 1
ATOM 7120 C CA . ASP B 1 364 ? -0.062 -20.375 7.762 1 73.06 364 ASP B CA 1
ATOM 7121 C C . ASP B 1 364 ? -0.344 -21.797 8.266 1 73.06 364 ASP B C 1
ATOM 7123 O O . ASP B 1 364 ? -1.503 -22.172 8.438 1 73.06 364 ASP B O 1
ATOM 7127 N N . CYS B 1 365 ? 0.629 -22.578 8.453 1 76.12 365 CYS B N 1
ATOM 7128 C CA . CYS B 1 365 ? 0.445 -23.984 8.852 1 76.12 365 CYS B CA 1
ATOM 7129 C C . CYS B 1 365 ? 1.534 -24.422 9.82 1 76.12 365 CYS B C 1
ATOM 7131 O O . CYS B 1 365 ? 2.623 -23.844 9.836 1 76.12 365 CYS B O 1
ATOM 7133 N N . ASP B 1 366 ? 1.055 -25.391 10.594 1 79.94 366 ASP B N 1
ATOM 7134 C CA . ASP B 1 366 ? 2.045 -26.047 11.445 1 79.94 366 ASP B CA 1
ATOM 7135 C C . ASP B 1 366 ? 3.154 -26.688 10.609 1 79.94 366 ASP B C 1
ATOM 7137 O O . ASP B 1 366 ? 2.879 -27.438 9.68 1 79.94 366 ASP B O 1
ATOM 7141 N N . LYS B 1 367 ? 4.344 -26.375 10.914 1 78.88 367 LYS B N 1
ATOM 7142 C CA . LYS B 1 367 ? 5.484 -26.812 10.109 1 78.88 367 LYS B CA 1
ATOM 7143 C C . LYS B 1 367 ? 5.613 -28.328 10.109 1 78.88 367 LYS B C 1
ATOM 7145 O O . LYS B 1 367 ? 5.973 -28.922 9.094 1 78.88 367 LYS B O 1
ATOM 7150 N N . LYS B 1 368 ? 5.344 -28.875 11.242 1 79.94 368 LYS B N 1
ATOM 7151 C CA . LYS B 1 368 ? 5.43 -30.328 11.328 1 79.94 368 LYS B CA 1
ATOM 7152 C C . LYS B 1 368 ? 4.387 -31 10.43 1 79.94 368 LYS B C 1
ATOM 7154 O O . LYS B 1 368 ? 4.699 -31.938 9.703 1 79.94 368 LYS B O 1
ATOM 7159 N N . GLN B 1 369 ? 3.217 -30.484 10.492 1 82.69 369 GLN B N 1
ATOM 7160 C CA . GLN B 1 369 ? 2.141 -31 9.656 1 82.69 369 GLN B CA 1
ATOM 7161 C C . GLN B 1 369 ? 2.445 -30.812 8.18 1 82.69 369 GLN B C 1
ATOM 7163 O O . GLN B 1 369 ? 2.17 -31.688 7.359 1 82.69 369 GLN B O 1
ATOM 7168 N N . LEU B 1 370 ? 2.934 -29.75 7.914 1 83.75 370 LEU B N 1
ATOM 7169 C CA . LEU B 1 370 ? 3.283 -29.438 6.535 1 83.75 370 LEU B CA 1
ATOM 7170 C C . LEU B 1 370 ? 4.363 -30.375 6.02 1 83.75 370 LEU B C 1
ATOM 7172 O O . LEU B 1 370 ? 4.277 -30.875 4.891 1 83.75 370 LEU B O 1
ATOM 7176 N N . HIS B 1 371 ? 5.301 -30.641 6.836 1 80.25 371 HIS B N 1
ATOM 7177 C CA . HIS B 1 371 ? 6.391 -31.531 6.457 1 80.25 371 HIS B CA 1
ATOM 7178 C C . HIS B 1 371 ? 5.895 -32.969 6.25 1 80.25 371 HIS B C 1
ATOM 7180 O O . HIS B 1 371 ? 6.316 -33.656 5.312 1 80.25 371 HIS B O 1
ATOM 7186 N N . GLU B 1 372 ? 5.113 -33.344 7.121 1 84.62 372 GLU B N 1
ATOM 7187 C CA . GLU B 1 372 ? 4.551 -34.688 7.008 1 84.62 372 GLU B CA 1
ATOM 7188 C C . GLU B 1 372 ? 3.711 -34.844 5.742 1 84.62 372 GLU B C 1
ATOM 7190 O O . GLU B 1 372 ? 3.789 -35.844 5.051 1 84.62 372 GLU B O 1
ATOM 7195 N N . TRP B 1 373 ? 2.971 -33.844 5.504 1 87.25 373 TRP B N 1
ATOM 7196 C CA . TRP B 1 373 ? 2.133 -33.844 4.309 1 87.25 373 TRP B CA 1
ATOM 7197 C C . TRP B 1 373 ? 2.984 -33.844 3.045 1 87.25 373 TRP B C 1
ATOM 7199 O O . TRP B 1 373 ? 2.717 -34.625 2.109 1 87.25 373 TRP B O 1
ATOM 7209 N N . PHE B 1 374 ? 4.008 -33.125 3.051 1 83.06 374 PHE B N 1
ATOM 7210 C CA . PHE B 1 374 ? 4.891 -33.031 1.894 1 83.06 374 PHE B CA 1
ATOM 7211 C C . PHE B 1 374 ? 5.602 -34.375 1.665 1 83.06 374 PHE B C 1
ATOM 7213 O O . PHE B 1 374 ? 5.758 -34.812 0.523 1 83.06 374 PHE B O 1
ATOM 7220 N N . ASN B 1 375 ? 5.969 -34.938 2.703 1 81.31 375 ASN B N 1
ATOM 7221 C CA . ASN B 1 375 ? 6.699 -36.188 2.631 1 81.31 375 ASN B CA 1
ATOM 7222 C C . ASN B 1 375 ? 5.797 -37.344 2.199 1 81.31 375 ASN B C 1
ATOM 7224 O O . ASN B 1 375 ? 6.281 -38.375 1.748 1 81.31 375 ASN B O 1
ATOM 7228 N N . SER B 1 376 ? 4.594 -37.125 2.32 1 86.81 376 SER B N 1
ATOM 7229 C CA . SER B 1 376 ? 3.664 -38.188 1.916 1 86.81 376 SER B CA 1
ATOM 7230 C C . SER B 1 376 ? 3.459 -38.188 0.405 1 86.81 376 SER B C 1
ATOM 7232 O O . SER B 1 376 ? 2.686 -39 -0.119 1 86.81 376 SER B O 1
ATOM 7234 N N . ARG B 1 377 ? 4.109 -37.281 -0.296 1 86.31 377 ARG B N 1
ATOM 7235 C CA . ARG B 1 377 ? 4.008 -37.156 -1.747 1 86.31 377 ARG B CA 1
ATOM 7236 C C . ARG B 1 377 ? 2.562 -36.969 -2.18 1 86.31 377 ARG B C 1
ATOM 7238 O O . ARG B 1 377 ? 2.016 -37.75 -2.936 1 86.31 377 ARG B O 1
ATOM 7245 N N . PRO B 1 378 ? 2.059 -35.875 -1.758 1 91.62 378 PRO B N 1
ATOM 7246 C CA . PRO B 1 378 ? 0.648 -35.625 -2.051 1 91.62 378 PRO B CA 1
ATOM 7247 C C . PRO B 1 378 ? 0.34 -35.656 -3.547 1 91.62 378 PRO B C 1
ATOM 7249 O O . PRO B 1 378 ? 1.147 -35.188 -4.359 1 91.62 378 PRO B O 1
ATOM 7252 N N . LYS B 1 379 ? -0.835 -36.188 -3.879 1 93.44 379 LYS B N 1
ATOM 7253 C CA . LYS B 1 379 ? -1.276 -36.375 -5.258 1 93.44 379 LYS B CA 1
ATOM 7254 C C . LYS B 1 379 ? -1.288 -35.031 -6.02 1 93.44 379 LYS B C 1
ATOM 7256 O O . LYS B 1 379 ? -1.07 -35.031 -7.23 1 93.44 379 LYS B O 1
ATOM 7261 N N . ILE B 1 380 ? -1.522 -33.969 -5.34 1 94.69 380 ILE B N 1
ATOM 7262 C CA . ILE B 1 380 ? -1.619 -32.656 -5.984 1 94.69 380 ILE B CA 1
ATOM 7263 C C . ILE B 1 380 ? -0.282 -32.312 -6.629 1 94.69 380 ILE B C 1
ATOM 7265 O O . ILE B 1 380 ? -0.244 -31.781 -7.742 1 94.69 380 ILE B O 1
ATOM 7269 N N . PHE B 1 381 ? 0.833 -32.625 -6.008 1 92.06 381 PHE B N 1
ATOM 7270 C CA . PHE B 1 381 ? 2.15 -32.281 -6.543 1 92.06 381 PHE B CA 1
ATOM 7271 C C . PHE B 1 381 ? 2.568 -33.312 -7.609 1 92.06 381 PHE B C 1
ATOM 7273 O O . PHE B 1 381 ? 3.25 -32.938 -8.57 1 92.06 381 PHE B O 1
ATOM 7280 N N . GLU B 1 382 ? 2.148 -34.531 -7.422 1 92.81 382 GLU B N 1
ATOM 7281 C CA . GLU B 1 382 ? 2.406 -35.5 -8.469 1 92.81 382 GLU B CA 1
ATOM 7282 C C . GLU B 1 382 ? 1.75 -35.094 -9.781 1 92.81 382 GLU B C 1
ATOM 7284 O O . GLU B 1 382 ? 2.371 -35.188 -10.844 1 92.81 382 GLU B O 1
ATOM 7289 N N . ALA B 1 383 ? 0.511 -34.688 -9.625 1 95.19 383 ALA B N 1
ATOM 7290 C CA . ALA B 1 383 ? -0.224 -34.25 -10.805 1 95.19 383 ALA B CA 1
ATOM 7291 C C . ALA B 1 383 ? 0.418 -33 -11.398 1 95.19 383 ALA B C 1
ATOM 7293 O O . ALA B 1 383 ? 0.561 -32.875 -12.617 1 95.19 383 ALA B O 1
ATOM 7294 N N . LEU B 1 384 ? 0.824 -32.062 -10.539 1 94.69 384 LEU B N 1
ATOM 7295 C CA . LEU B 1 384 ? 1.452 -30.828 -10.977 1 94.69 384 LEU B CA 1
ATOM 7296 C C . LEU B 1 384 ? 2.746 -31.109 -11.734 1 94.69 384 LEU B C 1
ATOM 7298 O O . LEU B 1 384 ? 2.988 -30.531 -12.797 1 94.69 384 LEU B O 1
ATOM 7302 N N . ASN B 1 385 ? 3.58 -31.938 -11.188 1 93.69 385 ASN B N 1
ATOM 7303 C CA . ASN B 1 385 ? 4.832 -32.312 -11.836 1 93.69 385 ASN B CA 1
ATOM 7304 C C . ASN B 1 385 ? 4.594 -32.906 -13.219 1 93.69 385 ASN B C 1
ATOM 7306 O O . ASN B 1 385 ? 5.32 -32.625 -14.164 1 93.69 385 ASN B O 1
ATOM 7310 N N . THR B 1 386 ? 3.602 -33.75 -13.266 1 94.75 386 THR B N 1
ATOM 7311 C CA . THR B 1 386 ? 3.264 -34.406 -14.531 1 94.75 386 THR B CA 1
ATOM 7312 C C . THR B 1 386 ? 2.781 -33.375 -15.547 1 94.75 386 THR B C 1
ATOM 7314 O O . THR B 1 386 ? 3.17 -33.406 -16.719 1 94.75 386 THR B O 1
ATOM 7317 N N . VAL B 1 387 ? 1.945 -32.469 -15.086 1 94.25 387 VAL B N 1
ATOM 7318 C CA . VAL B 1 387 ? 1.442 -31.406 -15.953 1 94.25 387 VAL B CA 1
ATOM 7319 C C . VAL B 1 387 ? 2.613 -30.625 -16.547 1 94.25 387 VAL B C 1
ATOM 7321 O O . VAL B 1 387 ? 2.66 -30.391 -17.75 1 94.25 387 VAL B O 1
ATOM 7324 N N . PHE B 1 388 ? 3.529 -30.312 -15.773 1 92.94 388 PHE B N 1
ATOM 7325 C CA . PHE B 1 388 ? 4.66 -29.5 -16.219 1 92.94 388 PHE B CA 1
ATOM 7326 C C . PHE B 1 388 ? 5.539 -30.297 -17.172 1 92.94 388 PHE B C 1
ATOM 7328 O O . PHE B 1 388 ? 5.965 -29.766 -18.219 1 92.94 388 PHE B O 1
ATOM 7335 N N . ARG B 1 389 ? 5.812 -31.5 -16.797 1 92.94 389 ARG B N 1
ATOM 7336 C CA . ARG B 1 389 ? 6.672 -32.344 -17.625 1 92.94 389 ARG B CA 1
ATOM 7337 C C . ARG B 1 389 ? 6.098 -32.469 -19.031 1 92.94 389 ARG B C 1
ATOM 7339 O O . ARG B 1 389 ? 6.816 -32.281 -20.016 1 92.94 389 ARG B O 1
ATOM 7346 N N . LEU B 1 390 ? 4.863 -32.781 -19.062 1 94.25 390 LEU B N 1
ATOM 7347 C CA . LEU B 1 390 ? 4.199 -32.969 -20.359 1 94.25 390 LEU B CA 1
ATOM 7348 C C . LEU B 1 390 ? 4.199 -31.656 -21.156 1 94.25 390 LEU B C 1
ATOM 7350 O O . LEU B 1 390 ? 4.523 -31.656 -22.344 1 94.25 390 LEU B O 1
ATOM 7354 N N . ARG B 1 391 ? 3.857 -30.625 -20.516 1 92.94 391 ARG B N 1
ATOM 7355 C CA . ARG B 1 391 ? 3.836 -29.328 -21.188 1 92.94 391 ARG B CA 1
ATOM 7356 C C . ARG B 1 391 ? 5.223 -28.953 -21.703 1 92.94 391 ARG B C 1
ATOM 7358 O O . ARG B 1 391 ? 5.375 -28.516 -22.844 1 92.94 391 ARG B O 1
ATOM 7365 N N . ASN B 1 392 ? 6.164 -29.047 -20.812 1 89.44 392 ASN B N 1
ATOM 7366 C CA . ASN B 1 392 ? 7.539 -28.703 -21.172 1 89.44 392 ASN B CA 1
ATOM 7367 C C . ASN B 1 392 ? 8.031 -29.531 -22.359 1 89.44 392 ASN B C 1
ATOM 7369 O O . ASN B 1 392 ? 8.664 -28.984 -23.266 1 89.44 392 ASN B O 1
ATOM 7373 N N . ASP B 1 393 ? 7.762 -30.797 -22.359 1 91.75 393 ASP B N 1
ATOM 7374 C CA . ASP B 1 393 ? 8.211 -31.672 -23.438 1 91.75 393 ASP B CA 1
ATOM 7375 C C . ASP B 1 393 ? 7.582 -31.297 -24.766 1 91.75 393 ASP B C 1
ATOM 7377 O O . ASP B 1 393 ? 8.242 -31.328 -25.812 1 91.75 393 ASP B O 1
ATOM 7381 N N . ILE B 1 394 ? 6.355 -31 -24.703 1 93.31 394 ILE B N 1
ATOM 7382 C CA . ILE B 1 394 ? 5.641 -30.641 -25.922 1 93.31 394 ILE B CA 1
ATOM 7383 C C . ILE B 1 394 ? 6.227 -29.344 -26.5 1 93.31 394 ILE B C 1
ATOM 7385 O O . ILE B 1 394 ? 6.52 -29.266 -27.688 1 93.31 394 ILE B O 1
ATOM 7389 N N . VAL B 1 395 ? 6.449 -28.406 -25.703 1 90.25 395 VAL B N 1
ATOM 7390 C CA . VAL B 1 395 ? 6.816 -27.062 -26.141 1 90.25 395 VAL B CA 1
ATOM 7391 C C . VAL B 1 395 ? 8.289 -27.047 -26.562 1 90.25 395 VAL B C 1
ATOM 7393 O O . VAL B 1 395 ? 8.672 -26.328 -27.484 1 90.25 395 VAL B O 1
ATOM 7396 N N . THR B 1 396 ? 9.109 -27.859 -25.938 1 87.12 396 THR B N 1
ATOM 7397 C CA . THR B 1 396 ? 10.547 -27.797 -26.188 1 87.12 396 THR B CA 1
ATOM 7398 C C . THR B 1 396 ? 10.969 -28.906 -27.156 1 87.12 396 THR B C 1
ATOM 7400 O O . THR B 1 396 ? 12.148 -29.062 -27.453 1 87.12 396 THR B O 1
ATOM 7403 N N . PHE B 1 397 ? 10.07 -29.641 -27.625 1 91.25 397 PHE B N 1
ATOM 7404 C CA . PHE B 1 397 ? 10.359 -30.812 -28.438 1 91.25 397 PHE B CA 1
ATOM 7405 C C . PHE B 1 397 ? 11.266 -30.453 -29.609 1 91.25 397 PHE B C 1
ATOM 7407 O O . PHE B 1 397 ? 12.328 -31.047 -29.766 1 91.25 397 PHE B O 1
ATOM 7414 N N . GLU B 1 398 ? 10.898 -29.453 -30.406 1 88.19 398 GLU B N 1
ATOM 7415 C CA . GLU B 1 398 ? 11.641 -29.094 -31.609 1 88.19 398 GLU B CA 1
ATOM 7416 C C . GLU B 1 398 ? 13.055 -28.625 -31.266 1 88.19 398 GLU B C 1
ATOM 7418 O O . GLU B 1 398 ? 14.016 -29.016 -31.938 1 88.19 398 GLU B O 1
ATOM 7423 N N . GLN B 1 399 ? 13.117 -27.906 -30.297 1 82.88 399 GLN B N 1
ATOM 7424 C CA . GLN B 1 399 ? 14.406 -27.375 -29.891 1 82.88 399 GLN B CA 1
ATOM 7425 C C . GLN B 1 399 ? 15.32 -28.469 -29.359 1 82.88 399 GLN B C 1
ATOM 7427 O O . GLN B 1 399 ? 16.516 -28.484 -29.641 1 82.88 399 GLN B O 1
ATOM 7432 N N . GLU B 1 400 ? 14.781 -29.312 -28.594 1 81.38 400 GLU B N 1
ATOM 7433 C CA . GLU B 1 400 ? 15.57 -30.406 -28 1 81.38 400 GLU B CA 1
ATOM 7434 C C . GLU B 1 400 ? 16.031 -31.391 -29.078 1 81.38 400 GLU B C 1
ATOM 7436 O O . GLU B 1 400 ? 17.172 -31.844 -29.047 1 81.38 400 GLU B O 1
ATOM 7441 N N . MET B 1 401 ? 15.227 -31.625 -29.969 1 83.56 401 MET B N 1
ATOM 7442 C CA . MET B 1 401 ? 15.586 -32.531 -31.047 1 83.56 401 MET B CA 1
ATOM 7443 C C . MET B 1 401 ? 16.688 -31.938 -31.922 1 83.56 401 MET B C 1
ATOM 7445 O O . MET B 1 401 ? 17.578 -32.656 -32.375 1 83.56 401 MET B O 1
ATOM 7449 N N . SER B 1 402 ? 16.562 -30.703 -32.062 1 84.38 402 SER B N 1
ATOM 7450 C CA . SER B 1 402 ? 17.531 -30.031 -32.906 1 84.38 402 SER B CA 1
ATOM 7451 C C . SER B 1 402 ? 18.922 -30.031 -32.25 1 84.38 402 SER B C 1
ATOM 7453 O O . SER B 1 402 ? 19.938 -29.984 -32.938 1 84.38 402 SER B O 1
ATOM 7455 N N . ARG B 1 403 ? 18.922 -30.109 -30.953 1 75.94 403 ARG B N 1
ATOM 7456 C CA . ARG B 1 403 ? 20.188 -30.109 -30.203 1 75.94 403 ARG B CA 1
ATOM 7457 C C . ARG B 1 403 ? 20.719 -31.531 -30.047 1 75.94 403 ARG B C 1
ATOM 7459 O O . ARG B 1 403 ? 21.781 -31.734 -29.469 1 75.94 403 ARG B O 1
ATOM 7466 N N . GLY B 1 404 ? 19.938 -32.406 -30.516 1 74.94 404 GLY B N 1
ATOM 7467 C CA . GLY B 1 404 ? 20.406 -33.781 -30.453 1 74.94 404 GLY B CA 1
ATOM 7468 C C . GLY B 1 404 ? 19.938 -34.531 -29.219 1 74.94 404 GLY B C 1
ATOM 7469 O O . GLY B 1 404 ? 20.328 -35.688 -28.984 1 74.94 404 GLY B O 1
ATOM 7470 N N . GLU B 1 405 ? 19.094 -33.875 -28.531 1 77.94 405 GLU B N 1
ATOM 7471 C CA . GLU B 1 405 ? 18.547 -34.562 -27.359 1 77.94 405 GLU B CA 1
ATOM 7472 C C . GLU B 1 405 ? 17.484 -35.594 -27.766 1 77.94 405 GLU B C 1
ATOM 7474 O O . GLU B 1 405 ? 16.703 -35.344 -28.688 1 77.94 405 GLU B O 1
ATOM 7479 N N . VAL B 1 406 ? 17.531 -36.719 -27 1 80.81 406 VAL B N 1
ATOM 7480 C CA . VAL B 1 406 ? 16.641 -37.781 -27.469 1 80.81 406 VAL B CA 1
ATOM 7481 C C . VAL B 1 406 ? 15.609 -38.094 -26.391 1 80.81 406 VAL B C 1
ATOM 7483 O O . VAL B 1 406 ? 14.539 -38.625 -26.672 1 80.81 406 VAL B O 1
ATOM 7486 N N . ALA B 1 407 ? 15.922 -37.812 -25.219 1 85.31 407 ALA B N 1
ATOM 7487 C CA . ALA B 1 407 ? 15.023 -38.156 -24.109 1 85.31 407 ALA B CA 1
ATOM 7488 C C . ALA B 1 407 ? 13.969 -37.062 -23.906 1 85.31 407 ALA B C 1
ATOM 7490 O O . ALA B 1 407 ? 14.141 -36.188 -23.062 1 85.31 407 ALA B O 1
ATOM 7491 N N . ASN B 1 408 ? 12.945 -37.031 -24.625 1 90.38 408 ASN B N 1
ATOM 7492 C CA . ASN B 1 408 ? 11.781 -36.156 -24.578 1 90.38 408 ASN B CA 1
ATOM 7493 C C . ASN B 1 408 ? 10.477 -36.969 -24.641 1 90.38 408 ASN B C 1
ATOM 7495 O O . ASN B 1 408 ? 10.383 -37.938 -25.375 1 90.38 408 ASN B O 1
ATOM 7499 N N . GLY B 1 409 ? 9.578 -36.531 -23.891 1 93 409 GLY B N 1
ATOM 7500 C CA . GLY B 1 409 ? 8.344 -37.312 -23.781 1 93 409 GLY B CA 1
ATOM 7501 C C . GLY B 1 409 ? 7.656 -37.531 -25.109 1 93 409 GLY B C 1
ATOM 7502 O O . GLY B 1 409 ? 7.078 -38.594 -25.359 1 93 409 GLY B O 1
ATOM 7503 N N . VAL B 1 410 ? 7.688 -36.531 -25.969 1 95.69 410 VAL B N 1
ATOM 7504 C CA . VAL B 1 410 ? 7.082 -36.656 -27.297 1 95.69 410 VAL B CA 1
ATOM 7505 C C . VAL B 1 410 ? 7.844 -37.688 -28.125 1 95.69 410 VAL B C 1
ATOM 7507 O O . VAL B 1 410 ? 7.234 -38.562 -28.75 1 95.69 410 VAL B O 1
ATOM 7510 N N . ASN B 1 411 ? 9.164 -37.562 -28.078 1 94.25 411 ASN B N 1
ATOM 7511 C CA . ASN B 1 411 ? 10.008 -38.5 -28.812 1 94.25 411 ASN B CA 1
ATOM 7512 C C . ASN B 1 411 ? 9.852 -39.906 -28.297 1 94.25 411 ASN B C 1
ATOM 7514 O O . ASN B 1 411 ? 9.766 -40.844 -29.078 1 94.25 411 ASN B O 1
ATOM 7518 N N . CYS B 1 412 ? 9.852 -40.062 -27 1 94.94 412 CYS B N 1
ATOM 7519 C CA . CYS B 1 412 ? 9.688 -41.375 -26.391 1 94.94 412 CYS B CA 1
ATOM 7520 C C . CYS B 1 412 ? 8.367 -42 -26.797 1 94.94 412 CYS B C 1
ATOM 7522 O O . CYS B 1 412 ? 8.32 -43.188 -27.141 1 94.94 412 CYS B O 1
ATOM 7524 N N . TYR B 1 413 ? 7.32 -41.219 -26.766 1 96.75 413 TYR B N 1
ATOM 7525 C CA . TYR B 1 413 ? 6 -41.719 -27.125 1 96.75 413 TYR B CA 1
ATOM 7526 C C . TYR B 1 413 ? 5.934 -42.094 -28.609 1 96.75 413 TYR B C 1
ATOM 7528 O O . TYR B 1 413 ? 5.348 -43.125 -28.969 1 96.75 413 TYR B O 1
ATOM 7536 N N . MET B 1 414 ? 6.418 -41.25 -29.469 1 96.5 414 MET B N 1
ATOM 7537 C CA . MET B 1 414 ? 6.457 -41.5 -30.906 1 96.5 414 MET B CA 1
ATOM 7538 C C . MET B 1 414 ? 7.16 -42.812 -31.219 1 96.5 414 MET B C 1
ATOM 7540 O O . MET B 1 414 ? 6.645 -43.625 -31.969 1 96.5 414 MET B O 1
ATOM 7544 N N . LYS B 1 415 ? 8.312 -43.031 -30.641 1 94.12 415 LYS B N 1
ATOM 7545 C CA . LYS B 1 415 ? 9.133 -44.188 -30.922 1 94.12 415 LYS B CA 1
ATOM 7546 C C . LYS B 1 415 ? 8.492 -45.469 -30.359 1 94.12 415 LYS B C 1
ATOM 7548 O O . LYS B 1 415 ? 8.57 -46.531 -30.969 1 94.12 415 LYS B O 1
ATOM 7553 N N . GLN B 1 416 ? 7.98 -45.312 -29.203 1 95.19 416 GLN B N 1
ATOM 7554 C CA . GLN B 1 416 ? 7.395 -46.469 -28.547 1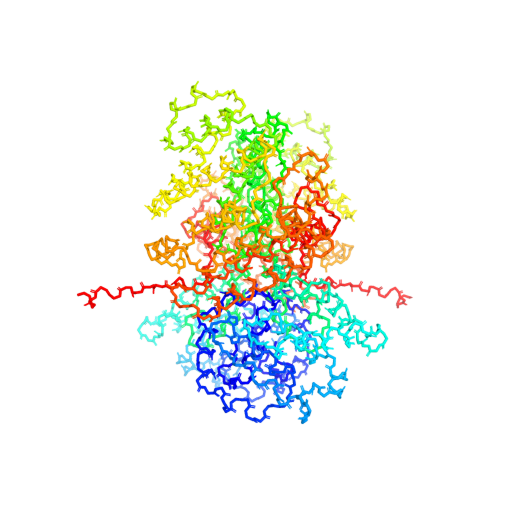 95.19 416 GLN B CA 1
ATOM 7555 C C . GLN B 1 416 ? 6.129 -46.938 -29.266 1 95.19 416 GLN B C 1
ATOM 7557 O O . GLN B 1 416 ? 5.871 -48.125 -29.359 1 95.19 416 GLN B O 1
ATOM 7562 N N . HIS B 1 417 ? 5.344 -46.094 -29.766 1 96.25 417 HIS B N 1
ATOM 7563 C CA . HIS B 1 417 ? 4.031 -46.438 -30.297 1 96.25 417 HIS B CA 1
ATOM 7564 C C . HIS B 1 417 ? 3.996 -46.312 -31.812 1 96.25 417 HIS B C 1
ATOM 7566 O O . HIS B 1 417 ? 3 -46.656 -32.438 1 96.25 417 HIS B O 1
ATOM 7572 N N . GLY B 1 418 ? 4.973 -45.781 -32.438 1 95.69 418 GLY B N 1
ATOM 7573 C CA . GLY B 1 418 ? 5.062 -45.656 -33.875 1 95.69 418 GLY B CA 1
ATOM 7574 C C . GLY B 1 418 ? 4.055 -44.656 -34.438 1 95.69 418 GLY B C 1
ATOM 7575 O O . GLY B 1 418 ? 3.416 -44.938 -35.469 1 95.69 418 GLY B O 1
ATOM 7576 N N . VAL B 1 419 ? 3.881 -43.562 -33.781 1 96.88 419 VAL B N 1
ATOM 7577 C CA . VAL B 1 419 ? 2.898 -42.594 -34.219 1 96.88 419 VAL B CA 1
ATOM 7578 C C . VAL B 1 419 ? 3.607 -41.312 -34.656 1 96.88 419 VAL B C 1
ATOM 7580 O O . VAL B 1 419 ? 4.812 -41.156 -34.438 1 96.88 419 VAL B O 1
ATOM 7583 N N . THR B 1 420 ? 2.871 -40.438 -35.312 1 96.81 420 THR B N 1
ATOM 7584 C CA . THR B 1 420 ? 3.414 -39.156 -35.75 1 96.81 420 THR B CA 1
ATOM 7585 C C . THR B 1 420 ? 3.553 -38.188 -34.594 1 96.81 420 THR B C 1
ATOM 7587 O O . THR B 1 420 ? 3.006 -38.406 -33.5 1 96.81 420 THR B O 1
ATOM 7590 N N . LYS B 1 421 ? 4.281 -37.156 -34.781 1 95.88 421 LYS B N 1
ATOM 7591 C CA . LYS B 1 421 ? 4.449 -36.094 -33.781 1 95.88 421 LYS B CA 1
ATOM 7592 C C . LYS B 1 421 ? 3.104 -35.531 -33.344 1 95.88 421 LYS B C 1
ATOM 7594 O O . LYS B 1 421 ? 2.85 -35.344 -32.156 1 95.88 421 LYS B O 1
ATOM 7599 N N . GLU B 1 422 ? 2.281 -35.219 -34.312 1 96.56 422 GLU B N 1
ATOM 7600 C CA . GLU B 1 422 ? 0.976 -34.625 -34.062 1 96.56 422 GLU B CA 1
ATOM 7601 C C . GLU B 1 422 ? 0.119 -35.531 -33.188 1 96.56 422 GLU B C 1
ATOM 7603 O O . GLU B 1 422 ? -0.525 -35.062 -32.25 1 96.56 422 GLU B O 1
ATOM 7608 N N . ALA B 1 423 ? 0.156 -36.812 -33.5 1 96.94 423 ALA B N 1
ATOM 7609 C CA . ALA B 1 423 ? -0.61 -37.781 -32.719 1 96.94 423 ALA B CA 1
ATOM 7610 C C . ALA B 1 423 ? -0.073 -37.875 -31.281 1 96.94 423 ALA B C 1
ATOM 7612 O O . ALA B 1 423 ? -0.846 -37.969 -30.328 1 96.94 423 ALA B O 1
ATOM 7613 N N . ALA B 1 424 ? 1.212 -37.938 -31.172 1 97.31 424 ALA B N 1
ATOM 7614 C CA . ALA B 1 424 ? 1.841 -38 -29.859 1 97.31 424 ALA B CA 1
ATOM 7615 C C . ALA B 1 424 ? 1.497 -36.75 -29.031 1 97.31 424 ALA B C 1
ATOM 7617 O O . ALA B 1 424 ? 1.173 -36.875 -27.844 1 97.31 424 ALA B O 1
ATOM 7618 N N . VAL B 1 425 ? 1.598 -35.594 -29.641 1 96.81 425 VAL B N 1
ATOM 7619 C CA . VAL B 1 425 ? 1.314 -34.344 -28.969 1 96.81 425 VAL B CA 1
ATOM 7620 C C . VAL B 1 425 ? -0.137 -34.312 -28.484 1 96.81 425 VAL B C 1
ATOM 7622 O O . VAL B 1 425 ? -0.432 -33.844 -27.391 1 96.81 425 VAL B O 1
ATOM 7625 N N . ASP B 1 426 ? -1.017 -34.781 -29.266 1 96.69 426 ASP B N 1
ATOM 7626 C CA . ASP B 1 426 ? -2.43 -34.844 -28.891 1 96.69 426 ASP B CA 1
ATOM 7627 C C . ASP B 1 426 ? -2.65 -35.688 -27.656 1 96.69 426 ASP B C 1
ATOM 7629 O O . ASP B 1 426 ? -3.42 -35.312 -26.766 1 96.69 426 ASP B O 1
ATOM 7633 N N . VAL B 1 427 ? -2.025 -36.844 -27.656 1 97.25 427 VAL B N 1
ATOM 7634 C CA . VAL B 1 427 ? -2.16 -37.75 -26.516 1 97.25 427 VAL B CA 1
ATOM 7635 C C . VAL B 1 427 ? -1.57 -37.094 -25.266 1 97.25 427 VAL B C 1
ATOM 7637 O O . VAL B 1 427 ? -2.154 -37.188 -24.188 1 97.25 427 VAL B O 1
ATOM 7640 N N . LEU B 1 428 ? -0.366 -36.531 -25.391 1 97.12 428 LEU B N 1
ATOM 7641 C CA . LEU B 1 428 ? 0.293 -35.906 -24.266 1 97.12 428 LEU B CA 1
ATOM 7642 C C . LEU B 1 428 ? -0.521 -34.719 -23.75 1 97.12 428 LEU B C 1
ATOM 7644 O O . LEU B 1 428 ? -0.583 -34.469 -22.547 1 97.12 428 LEU B O 1
ATOM 7648 N N . ARG B 1 429 ? -1.155 -34 -24.641 1 95.75 429 ARG B N 1
ATOM 7649 C CA . ARG B 1 429 ? -2.016 -32.875 -24.234 1 95.75 429 ARG B CA 1
ATOM 7650 C C . ARG B 1 429 ? -3.227 -33.375 -23.453 1 95.75 429 ARG B C 1
ATOM 7652 O O . ARG B 1 429 ? -3.699 -32.719 -22.531 1 95.75 429 ARG B O 1
ATOM 7659 N N . LYS B 1 430 ? -3.736 -34.406 -23.938 1 95.38 430 LYS B N 1
ATOM 7660 C CA . LYS B 1 430 ? -4.852 -35.031 -23.219 1 95.38 430 LYS B CA 1
ATOM 7661 C C . LYS B 1 430 ? -4.43 -35.438 -21.812 1 95.38 430 LYS B C 1
ATOM 7663 O O . LYS B 1 430 ? -5.16 -35.188 -20.844 1 95.38 430 LYS B O 1
ATOM 7668 N N . MET B 1 431 ? -3.258 -36.062 -21.688 1 96.31 431 MET B N 1
ATOM 7669 C CA . MET B 1 431 ? -2.727 -36.438 -20.391 1 96.31 431 MET B CA 1
ATOM 7670 C C . MET B 1 431 ? -2.521 -35.219 -19.5 1 96.31 431 MET B C 1
ATOM 7672 O O . MET B 1 431 ? -2.785 -35.281 -18.297 1 96.31 431 MET B O 1
ATOM 7676 N N . GLU B 1 432 ? -1.99 -34.188 -20.109 1 95.5 432 GLU B N 1
ATOM 7677 C CA . GLU B 1 432 ? -1.789 -32.938 -19.375 1 95.5 432 GLU B CA 1
ATOM 7678 C C . GLU B 1 432 ? -3.1 -32.438 -18.797 1 95.5 432 GLU B C 1
ATOM 7680 O O . GLU B 1 432 ? -3.166 -32.094 -17.609 1 95.5 432 GLU B O 1
ATOM 7685 N N . ARG B 1 433 ? -4.156 -32.375 -19.594 1 94.38 433 ARG B N 1
ATOM 7686 C CA . ARG B 1 433 ? -5.465 -31.891 -19.156 1 94.38 433 ARG B CA 1
ATOM 7687 C C . ARG B 1 433 ? -6.02 -32.75 -18.031 1 94.38 433 ARG B C 1
ATOM 7689 O O . ARG B 1 433 ? -6.598 -32.25 -17.062 1 94.38 433 ARG B O 1
ATOM 7696 N N . GLU B 1 434 ? -5.848 -34.031 -18.188 1 96 434 GLU B N 1
ATOM 7697 C CA . GLU B 1 434 ? -6.348 -34.969 -17.188 1 96 434 GLU B CA 1
ATOM 7698 C C . GLU B 1 434 ? -5.629 -34.781 -15.859 1 96 434 GLU B C 1
ATOM 7700 O O . GLU B 1 434 ? -6.258 -34.812 -14.797 1 96 434 GLU B O 1
ATOM 7705 N N . ASN B 1 435 ? -4.352 -34.656 -15.922 1 96.25 435 ASN B N 1
ATOM 7706 C CA . ASN B 1 435 ? -3.594 -34.438 -14.695 1 96.25 435 ASN B CA 1
ATOM 7707 C C . ASN B 1 435 ? -3.896 -33.094 -14.062 1 96.25 435 ASN B C 1
ATOM 7709 O O . ASN B 1 435 ? -3.877 -32.938 -12.844 1 96.25 435 ASN B O 1
ATOM 7713 N N . TYR B 1 436 ? -4.195 -32.094 -14.891 1 96.12 436 TYR B N 1
ATOM 7714 C CA . TYR B 1 436 ? -4.629 -30.812 -14.344 1 96.12 436 TYR B CA 1
ATOM 7715 C C . TYR B 1 436 ? -5.922 -30.969 -13.555 1 96.12 436 TYR B C 1
ATOM 7717 O O . TYR B 1 436 ? -6.078 -30.375 -12.492 1 96.12 436 TYR B O 1
ATOM 7725 N N . LYS B 1 437 ? -6.844 -31.75 -14.086 1 97.12 437 LYS B N 1
ATOM 7726 C CA . LYS B 1 437 ? -8.102 -32 -13.391 1 97.12 437 LYS B CA 1
ATOM 7727 C C . LYS B 1 437 ? -7.863 -32.719 -12.07 1 97.12 437 LYS B C 1
ATOM 7729 O O . LYS B 1 437 ? -8.555 -32.469 -11.086 1 97.12 437 LYS B O 1
ATOM 7734 N N . ILE B 1 438 ? -6.906 -33.625 -12.102 1 97.12 438 ILE B N 1
ATOM 7735 C CA . ILE B 1 438 ? -6.562 -34.344 -10.867 1 97.12 438 ILE B CA 1
ATOM 7736 C C . ILE B 1 438 ? -6.02 -33.344 -9.836 1 97.12 438 ILE B C 1
ATOM 7738 O O . ILE B 1 438 ? -6.391 -33.406 -8.664 1 97.12 438 ILE B O 1
ATOM 7742 N N . MET B 1 439 ? -5.129 -32.5 -10.258 1 96 439 MET B N 1
ATOM 7743 C CA . MET B 1 439 ? -4.598 -31.438 -9.383 1 96 439 MET B CA 1
ATOM 7744 C C . MET B 1 439 ? -5.723 -30.594 -8.797 1 96 439 MET B C 1
ATOM 7746 O O . MET B 1 439 ? -5.746 -30.344 -7.59 1 96 439 MET B O 1
ATOM 7750 N N . MET B 1 440 ? -6.684 -30.219 -9.633 1 96.38 440 MET B N 1
ATOM 7751 C CA . MET B 1 440 ? -7.805 -29.391 -9.203 1 96.38 440 MET B CA 1
ATOM 7752 C C . MET B 1 440 ? -8.695 -30.156 -8.219 1 96.38 440 MET B C 1
ATOM 7754 O O . MET B 1 440 ? -9.219 -29.562 -7.273 1 96.38 440 MET B O 1
ATOM 7758 N N . GLU B 1 441 ? -8.867 -31.406 -8.492 1 97 441 GLU B N 1
ATOM 7759 C CA . GLU B 1 441 ? -9.672 -32.219 -7.586 1 97 441 GLU B CA 1
ATOM 7760 C C . GLU B 1 441 ? -9.055 -32.25 -6.191 1 97 441 GLU B C 1
ATOM 7762 O O . GLU B 1 441 ? -9.766 -32.156 -5.191 1 97 441 GLU B O 1
ATOM 7767 N N . GLU B 1 442 ? -7.738 -32.438 -6.172 1 96 442 GLU B N 1
ATOM 7768 C CA . GLU B 1 442 ? -7.043 -32.438 -4.891 1 96 442 GLU B CA 1
ATOM 7769 C C . GLU B 1 442 ? -7.191 -31.062 -4.207 1 96 442 GLU B C 1
ATOM 7771 O O . GLU B 1 442 ? -7.375 -31 -2.992 1 96 442 GLU B O 1
ATOM 7776 N N . PHE B 1 443 ? -7.164 -30.062 -4.926 1 95.88 443 PHE B N 1
ATOM 7777 C CA . PHE B 1 443 ? -7.293 -28.719 -4.398 1 95.88 443 PHE B CA 1
ATOM 7778 C C . PHE B 1 443 ? -8.672 -28.5 -3.789 1 95.88 443 PHE B C 1
ATOM 7780 O O . PHE B 1 443 ? -8.797 -27.922 -2.709 1 95.88 443 PHE B O 1
ATOM 7787 N N . VAL B 1 444 ? -9.672 -28.953 -4.414 1 95.75 444 VAL B N 1
ATOM 7788 C CA . VAL B 1 444 ? -11.062 -28.719 -4.031 1 95.75 444 VAL B CA 1
ATOM 7789 C C . VAL B 1 444 ? -11.438 -29.641 -2.871 1 95.75 444 VAL B C 1
ATOM 7791 O O . VAL B 1 444 ? -12.227 -29.25 -2.004 1 95.75 444 VAL B O 1
ATOM 7794 N N . SER B 1 445 ? -10.82 -30.812 -2.785 1 92.81 445 SER B N 1
ATOM 7795 C CA . SER B 1 445 ? -11.398 -31.828 -1.91 1 92.81 445 SER B CA 1
ATOM 7796 C C . SER B 1 445 ? -10.469 -32.125 -0.734 1 92.81 445 SER B C 1
ATOM 7798 O O . SER B 1 445 ? -10.922 -32.625 0.302 1 92.81 445 SER B O 1
ATOM 7800 N N . SER B 1 446 ? -9.211 -31.828 -0.896 1 92.44 446 SER B N 1
ATOM 7801 C CA . SER B 1 446 ? -8.273 -32.219 0.153 1 92.44 446 SER B CA 1
ATOM 7802 C C . SER B 1 446 ? -8.445 -31.344 1.397 1 92.44 446 SER B C 1
ATOM 7804 O O . SER B 1 446 ? -8.672 -30.141 1.293 1 92.44 446 SER B O 1
ATOM 7806 N N . LYS B 1 447 ? -8.383 -31.984 2.59 1 91 447 LYS B N 1
ATOM 7807 C CA . LYS B 1 447 ? -8.453 -31.281 3.867 1 91 447 LYS B CA 1
ATOM 7808 C C . LYS B 1 447 ? -7.207 -31.547 4.711 1 91 447 LYS B C 1
ATOM 7810 O O . LYS B 1 447 ? -7.184 -31.25 5.906 1 91 447 LYS B O 1
ATOM 7815 N N . ALA B 1 448 ? -6.215 -32.094 4.043 1 90.06 448 ALA B N 1
ATOM 7816 C CA . ALA B 1 448 ? -5 -32.5 4.75 1 90.06 448 ALA B CA 1
ATOM 7817 C C . ALA B 1 448 ? -4.227 -31.297 5.258 1 90.06 448 ALA B C 1
ATOM 7819 O O . ALA B 1 448 ? -3.576 -31.359 6.301 1 90.06 448 ALA B O 1
ATOM 7820 N N . VAL B 1 449 ? -4.223 -30.234 4.574 1 90.81 449 VAL B N 1
ATOM 7821 C CA . VAL B 1 449 ? -3.568 -28.984 4.914 1 90.81 449 VAL B CA 1
ATOM 7822 C C . VAL B 1 449 ? -4.496 -27.812 4.602 1 90.81 449 VAL B C 1
ATOM 7824 O O . VAL B 1 449 ? -5.473 -27.969 3.859 1 90.81 449 VAL B O 1
ATOM 7827 N N . PRO B 1 450 ? -4.168 -26.688 5.211 1 89.75 450 PRO B N 1
ATOM 7828 C CA . PRO B 1 450 ? -5.004 -25.516 4.926 1 89.75 450 PRO B CA 1
ATOM 7829 C C . PRO B 1 450 ? -5.004 -25.141 3.447 1 89.75 450 PRO B C 1
ATOM 7831 O O . PRO B 1 450 ? -4.02 -25.391 2.742 1 89.75 450 PRO B O 1
ATOM 7834 N N . ARG B 1 451 ? -6.031 -24.516 2.996 1 91.75 451 ARG B N 1
ATOM 7835 C CA . ARG B 1 451 ? -6.219 -24.094 1.61 1 91.75 451 ARG B CA 1
ATOM 7836 C C . ARG B 1 451 ? -5.062 -23.234 1.14 1 91.75 451 ARG B C 1
ATOM 7838 O O . ARG B 1 451 ? -4.656 -23.297 -0.022 1 91.75 451 ARG B O 1
ATOM 7845 N N . GLN B 1 452 ? -4.516 -22.453 2.059 1 89.06 452 GLN B N 1
ATOM 7846 C CA . GLN B 1 452 ? -3.449 -21.516 1.738 1 89.06 452 GLN B CA 1
ATOM 7847 C C . GLN B 1 452 ? -2.197 -22.234 1.254 1 89.06 452 GLN B C 1
ATOM 7849 O O . GLN B 1 452 ? -1.382 -21.672 0.529 1 89.06 452 GLN B O 1
ATOM 7854 N N . ILE B 1 453 ? -2.107 -23.484 1.64 1 89.56 453 ILE B N 1
ATOM 7855 C CA . ILE B 1 453 ? -0.974 -24.297 1.215 1 89.56 453 ILE B CA 1
ATOM 7856 C C . ILE B 1 453 ? -1.282 -24.953 -0.13 1 89.56 453 ILE B C 1
ATOM 7858 O O . ILE B 1 453 ? -0.443 -24.953 -1.033 1 89.56 453 ILE B O 1
ATOM 7862 N N . LEU B 1 454 ? -2.488 -25.406 -0.273 1 92 454 LEU B N 1
ATOM 7863 C CA . LEU B 1 454 ? -2.896 -26.125 -1.472 1 92 454 LEU B CA 1
ATOM 7864 C C . LEU B 1 454 ? -2.893 -25.219 -2.689 1 92 454 LEU B C 1
ATOM 7866 O O . LEU B 1 454 ? -2.521 -25.641 -3.789 1 92 454 LEU B O 1
ATOM 7870 N N . VAL B 1 455 ? -3.268 -24 -2.453 1 93.25 455 VAL B N 1
ATOM 7871 C CA . VAL B 1 455 ? -3.453 -23.078 -3.568 1 93.25 455 VAL B CA 1
ATOM 7872 C C . VAL B 1 455 ? -2.107 -22.781 -4.227 1 93.25 455 VAL B C 1
ATOM 7874 O O . VAL B 1 455 ? -2.053 -22.422 -5.402 1 93.25 455 VAL B O 1
ATOM 7877 N N . ARG B 1 456 ? -1 -22.969 -3.533 1 92.38 456 ARG B N 1
ATOM 7878 C CA . ARG B 1 456 ? 0.321 -22.688 -4.086 1 92.38 456 ARG B CA 1
ATOM 7879 C C . ARG B 1 456 ? 0.658 -23.656 -5.215 1 92.38 456 ARG B C 1
ATOM 7881 O O . ARG B 1 456 ? 1.342 -23.297 -6.172 1 92.38 456 ARG B O 1
ATOM 7888 N N . ALA B 1 457 ? 0.197 -24.875 -5.09 1 92.31 457 ALA B N 1
ATOM 7889 C CA . ALA B 1 457 ? 0.365 -25.828 -6.18 1 92.31 457 ALA B CA 1
ATOM 7890 C C . ALA B 1 457 ? -0.371 -25.375 -7.434 1 92.31 457 ALA B C 1
ATOM 7892 O O . ALA B 1 457 ? 0.191 -25.375 -8.531 1 92.31 457 ALA B O 1
ATOM 7893 N N . VAL B 1 458 ? -1.569 -24.891 -7.211 1 94.62 458 VAL B N 1
ATOM 7894 C CA . VAL B 1 458 ? -2.387 -24.422 -8.328 1 94.62 458 VAL B CA 1
ATOM 7895 C C . VAL B 1 458 ? -1.771 -23.172 -8.922 1 94.62 458 VAL B C 1
ATOM 7897 O O . VAL B 1 458 ? -1.727 -23.016 -10.148 1 94.62 458 VAL B O 1
ATOM 7900 N N . ASN B 1 459 ? -1.292 -22.312 -8.062 1 94.94 459 ASN B N 1
ATOM 7901 C CA . ASN B 1 459 ? -0.645 -21.094 -8.523 1 94.94 459 ASN B CA 1
ATOM 7902 C C . ASN B 1 459 ? 0.606 -21.391 -9.344 1 94.94 459 ASN B C 1
ATOM 7904 O O . ASN B 1 459 ? 0.928 -20.656 -10.281 1 94.94 459 ASN B O 1
ATOM 7908 N N . THR B 1 460 ? 1.305 -22.391 -8.93 1 94.12 460 THR B N 1
ATOM 7909 C CA . THR B 1 460 ? 2.479 -22.797 -9.6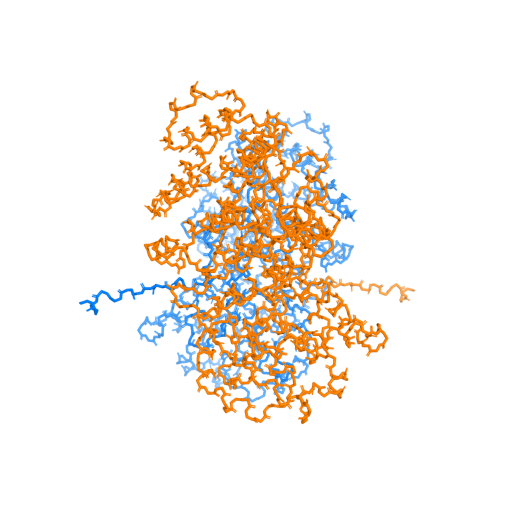88 1 94.12 460 THR B CA 1
ATOM 7910 C C . THR B 1 460 ? 2.092 -23.203 -11.109 1 94.12 460 THR B C 1
ATOM 7912 O O . THR B 1 460 ? 2.764 -22.812 -12.07 1 94.12 460 THR B O 1
ATOM 7915 N N . ALA B 1 461 ? 1.032 -23.922 -11.211 1 94 461 ALA B N 1
ATOM 7916 C CA . ALA B 1 461 ? 0.543 -24.328 -12.523 1 94 461 ALA B CA 1
ATOM 7917 C C . ALA B 1 461 ? 0.188 -23.109 -13.375 1 94 461 ALA B C 1
ATOM 7919 O O . ALA B 1 461 ? 0.404 -23.109 -14.586 1 94 461 ALA B O 1
ATOM 7920 N N . ARG B 1 462 ? -0.337 -22.109 -12.766 1 95.12 462 ARG B N 1
ATOM 7921 C CA . ARG B 1 462 ? -0.701 -20.875 -13.469 1 95.12 462 ARG B CA 1
ATOM 7922 C C . ARG B 1 462 ? 0.533 -20.188 -14.039 1 95.12 462 ARG B C 1
ATOM 7924 O O . ARG B 1 462 ? 0.492 -19.656 -15.148 1 95.12 462 ARG B O 1
ATOM 7931 N N . VAL B 1 463 ? 1.569 -20.219 -13.312 1 94 463 VAL B N 1
ATOM 7932 C CA . VAL B 1 463 ? 2.811 -19.594 -13.766 1 94 463 VAL B CA 1
ATOM 7933 C C . VAL B 1 463 ? 3.387 -20.375 -14.938 1 94 463 VAL B C 1
ATOM 7935 O O . VAL B 1 463 ? 3.92 -19.797 -15.883 1 94 463 VAL B O 1
ATOM 7938 N N . ILE B 1 464 ? 3.279 -21.641 -14.844 1 91.75 464 ILE B N 1
ATOM 7939 C CA . ILE B 1 464 ? 3.756 -22.5 -15.93 1 91.75 464 ILE B CA 1
ATOM 7940 C C . ILE B 1 464 ? 2.992 -22.172 -17.203 1 91.75 464 ILE B C 1
ATOM 7942 O O . ILE B 1 464 ? 3.58 -22.109 -18.297 1 91.75 464 ILE B O 1
ATOM 7946 N N . ASP B 1 465 ? 1.708 -22.016 -16.984 1 92.62 465 ASP B N 1
ATOM 7947 C CA . ASP B 1 465 ? 0.901 -21.656 -18.156 1 92.62 465 ASP B CA 1
ATOM 7948 C C . ASP B 1 465 ? 1.365 -20.344 -18.766 1 92.62 465 ASP B C 1
ATOM 7950 O O . ASP B 1 465 ? 1.387 -20.188 -19.984 1 92.62 465 ASP B O 1
ATOM 7954 N N . LEU B 1 466 ? 1.736 -19.469 -17.969 1 93.62 466 LEU B N 1
ATOM 7955 C CA . LEU B 1 466 ? 2.201 -18.172 -18.438 1 93.62 466 LEU B CA 1
ATOM 7956 C C . LEU B 1 466 ? 3.467 -18.328 -19.281 1 93.62 466 LEU B C 1
ATOM 7958 O O . LEU B 1 466 ? 3.564 -17.766 -20.375 1 93.62 466 LEU B O 1
ATOM 7962 N N . PHE B 1 467 ? 4.371 -19.125 -18.859 1 92.62 467 PHE B N 1
ATOM 7963 C CA . PHE B 1 467 ? 5.691 -19.188 -19.484 1 92.62 467 PHE B CA 1
ATOM 7964 C C . PHE B 1 467 ? 5.688 -20.156 -20.656 1 92.62 467 PHE B C 1
ATOM 7966 O O . PHE B 1 467 ? 6.457 -19.984 -21.609 1 92.62 467 PHE B O 1
ATOM 7973 N N . TYR B 1 468 ? 4.77 -21.156 -20.672 1 90.38 468 TYR B N 1
ATOM 7974 C CA . TYR B 1 468 ? 4.961 -22.25 -21.625 1 90.38 468 TYR B CA 1
ATOM 7975 C C . TYR B 1 468 ? 3.707 -22.469 -22.453 1 90.38 468 TYR B C 1
ATOM 7977 O O . TYR B 1 468 ? 3.543 -23.531 -23.062 1 90.38 468 TYR B O 1
ATOM 7985 N N . LYS B 1 469 ? 2.854 -21.516 -22.469 1 86.94 469 LYS B N 1
ATOM 7986 C CA . LYS B 1 469 ? 1.637 -21.672 -23.266 1 86.94 469 LYS B CA 1
ATOM 7987 C C . LYS B 1 469 ? 1.959 -21.781 -24.75 1 86.94 469 LYS B C 1
ATOM 7989 O O . LYS B 1 469 ? 1.429 -22.656 -25.438 1 86.94 469 LYS B O 1
ATOM 7994 N N . GLU B 1 470 ? 2.832 -20.984 -25.281 1 81.06 470 GLU B N 1
ATOM 7995 C CA . GLU B 1 470 ? 3.113 -20.922 -26.719 1 81.06 470 GLU B CA 1
ATOM 7996 C C . GLU B 1 470 ? 4.539 -21.375 -27.016 1 81.06 470 GLU B C 1
ATOM 7998 O O . GLU B 1 470 ? 4.875 -21.672 -28.172 1 81.06 470 GLU B O 1
ATOM 8003 N N . GLY B 1 471 ? 5.344 -21.328 -26.078 1 84.25 471 GLY B N 1
ATOM 8004 C CA . GLY B 1 471 ? 6.758 -21.656 -26.203 1 84.25 471 GLY B CA 1
ATOM 8005 C C . GLY B 1 471 ? 7.508 -21.531 -24.891 1 84.25 471 GLY B C 1
ATOM 8006 O O . GLY B 1 471 ? 6.898 -21.484 -23.828 1 84.25 471 GLY B O 1
ATOM 8007 N N . ASP B 1 472 ? 8.75 -21.609 -25.062 1 87.19 472 ASP B N 1
ATOM 8008 C CA . ASP B 1 472 ? 9.594 -21.453 -23.875 1 87.19 472 ASP B CA 1
ATOM 8009 C C . ASP B 1 472 ? 9.75 -19.969 -23.516 1 87.19 472 ASP B C 1
ATOM 8011 O O . ASP B 1 472 ? 10.789 -19.375 -23.781 1 87.19 472 ASP B O 1
ATOM 8015 N N . GLY B 1 473 ? 8.797 -19.5 -22.875 1 89.5 473 GLY B N 1
ATOM 8016 C CA . GLY B 1 473 ? 8.797 -18.094 -22.484 1 89.5 473 GLY B CA 1
ATOM 8017 C C . GLY B 1 473 ? 9.742 -17.797 -21.328 1 89.5 473 GLY B C 1
ATOM 8018 O O . GLY B 1 473 ? 10.086 -16.641 -21.094 1 89.5 473 GLY B O 1
ATOM 8019 N N . PHE B 1 474 ? 10.172 -18.781 -20.641 1 90.19 474 PHE B N 1
ATOM 8020 C CA . PHE B 1 474 ? 11.133 -18.594 -19.562 1 90.19 474 PHE B CA 1
ATOM 8021 C C . PHE B 1 474 ? 12.523 -18.297 -20.125 1 90.19 474 PHE B C 1
ATOM 8023 O O . PHE B 1 474 ? 13.156 -17.328 -19.734 1 90.19 474 PHE B O 1
ATOM 8030 N N . GLY B 1 475 ? 12.945 -19.172 -21.047 1 86.88 475 GLY B N 1
ATOM 8031 C CA . GLY B 1 475 ? 14.25 -19 -21.656 1 86.88 475 GLY B CA 1
ATOM 8032 C C . GLY B 1 475 ? 14.305 -17.828 -22.625 1 86.88 475 GLY B C 1
ATOM 8033 O O . GLY B 1 475 ? 15.32 -17.141 -22.734 1 86.88 475 GLY B O 1
ATOM 8034 N N . HIS B 1 476 ? 13.18 -17.672 -23.344 1 89.88 476 HIS B N 1
ATOM 8035 C CA . HIS B 1 476 ? 13.055 -16.625 -24.344 1 89.88 476 HIS B CA 1
ATOM 8036 C C . HIS B 1 476 ? 11.742 -15.859 -24.188 1 89.88 476 HIS B C 1
ATOM 8038 O O . HIS B 1 476 ? 10.82 -16.047 -24.984 1 89.88 476 HIS B O 1
ATOM 8044 N N . PRO B 1 477 ? 11.766 -14.984 -23.219 1 91.56 477 PRO B N 1
ATOM 8045 C CA . PRO B 1 477 ? 10.516 -14.258 -22.984 1 91.56 477 PRO B CA 1
ATOM 8046 C C . PRO B 1 477 ? 10.062 -13.438 -24.188 1 91.56 477 PRO B C 1
ATOM 8048 O O . PRO B 1 477 ? 10.859 -12.688 -24.766 1 91.56 477 PRO B O 1
ATOM 8051 N N . ASP B 1 478 ? 8.852 -13.617 -24.625 1 91.06 478 ASP B N 1
ATOM 8052 C CA . ASP B 1 478 ? 8.289 -12.844 -25.734 1 91.06 478 ASP B CA 1
ATOM 8053 C C . ASP B 1 478 ? 7.719 -11.516 -25.234 1 91.06 478 ASP B C 1
ATOM 8055 O O . ASP B 1 478 ? 7.875 -11.164 -24.062 1 91.06 478 ASP B O 1
ATOM 8059 N N . GLN B 1 479 ? 7.086 -10.867 -26.078 1 92.62 479 GLN B N 1
ATOM 8060 C CA . GLN B 1 479 ? 6.613 -9.523 -25.766 1 92.62 479 GLN B CA 1
ATOM 8061 C C . GLN B 1 479 ? 5.469 -9.57 -24.75 1 92.62 479 GLN B C 1
ATOM 8063 O O . GLN B 1 479 ? 5.34 -8.68 -23.906 1 92.62 479 GLN B O 1
ATOM 8068 N N . LYS B 1 480 ? 4.688 -10.547 -24.812 1 91.81 480 LYS B N 1
ATOM 8069 C CA . LYS B 1 480 ? 3.562 -10.672 -23.891 1 91.81 480 LYS B CA 1
ATOM 8070 C C . LYS B 1 480 ? 4.047 -10.82 -22.453 1 91.81 480 LYS B C 1
ATOM 8072 O O . LYS B 1 480 ? 3.48 -10.219 -21.531 1 91.81 480 LYS B O 1
ATOM 8077 N N . ILE B 1 481 ? 5.07 -11.641 -22.266 1 94.06 481 ILE B N 1
ATOM 8078 C CA . ILE B 1 481 ? 5.641 -11.836 -20.938 1 94.06 481 ILE B CA 1
ATOM 8079 C C . ILE B 1 481 ? 6.277 -10.531 -20.453 1 94.06 481 ILE B C 1
ATOM 8081 O O . ILE B 1 481 ? 6.109 -10.148 -19.297 1 94.06 481 ILE B O 1
ATOM 8085 N N . LYS B 1 482 ? 6.938 -9.844 -21.344 1 94.94 482 LYS B N 1
ATOM 8086 C CA . LYS B 1 482 ? 7.562 -8.57 -21 1 94.94 482 LYS B CA 1
ATOM 8087 C C . LYS B 1 482 ? 6.516 -7.543 -20.578 1 94.94 482 LYS B C 1
ATOM 8089 O O . LYS B 1 482 ? 6.738 -6.758 -19.656 1 94.94 482 LYS B O 1
ATOM 8094 N N . ASP B 1 483 ? 5.449 -7.582 -21.266 1 94.69 483 ASP B N 1
ATOM 8095 C CA . ASP B 1 483 ? 4.363 -6.664 -20.922 1 94.69 483 ASP B CA 1
ATOM 8096 C C . ASP B 1 483 ? 3.814 -6.953 -19.531 1 94.69 483 ASP B C 1
ATOM 8098 O O . ASP B 1 483 ? 3.482 -6.031 -18.781 1 94.69 483 ASP B O 1
ATOM 8102 N N . ILE B 1 484 ? 3.709 -8.188 -19.25 1 94.94 484 ILE B N 1
ATOM 8103 C CA . ILE B 1 484 ? 3.215 -8.586 -17.938 1 94.94 484 ILE B CA 1
ATOM 8104 C C . ILE B 1 484 ? 4.20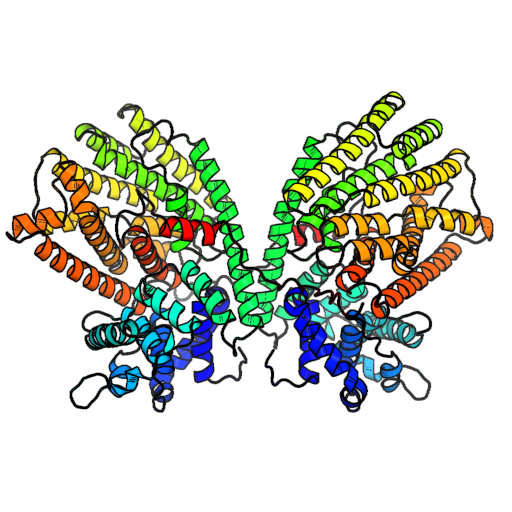3 -8.148 -16.859 1 94.94 484 ILE B C 1
ATOM 8106 O O . ILE B 1 484 ? 3.805 -7.633 -15.82 1 94.94 484 ILE B O 1
ATOM 8110 N N . LEU B 1 485 ? 5.484 -8.344 -17.141 1 96.31 485 LEU B N 1
ATOM 8111 C CA . LEU B 1 485 ? 6.523 -7.918 -16.203 1 96.31 485 LEU B CA 1
ATOM 8112 C C . LEU B 1 485 ? 6.445 -6.414 -15.961 1 96.31 485 LEU B C 1
ATOM 8114 O O . LEU B 1 485 ? 6.477 -5.969 -14.812 1 96.31 485 LEU B O 1
ATOM 8118 N N . ALA B 1 486 ? 6.27 -5.668 -17 1 95.94 486 ALA B N 1
ATOM 8119 C CA . ALA B 1 486 ? 6.176 -4.215 -16.875 1 95.94 486 ALA B CA 1
ATOM 8120 C C . ALA B 1 486 ? 4.922 -3.812 -16.109 1 95.94 486 ALA B C 1
ATOM 8122 O O . ALA B 1 486 ? 4.969 -2.912 -15.266 1 95.94 486 ALA B O 1
ATOM 8123 N N . SER B 1 487 ? 3.883 -4.469 -16.422 1 95.12 487 SER B N 1
ATOM 8124 C CA . SER B 1 487 ? 2.607 -4.16 -15.789 1 95.12 487 SER B CA 1
ATOM 8125 C C . SER B 1 487 ? 2.645 -4.453 -14.297 1 95.12 487 SER B C 1
ATOM 8127 O O . SER B 1 487 ? 2.045 -3.729 -13.5 1 95.12 487 SER B O 1
ATOM 8129 N N . LEU B 1 488 ? 3.348 -5.504 -13.875 1 96.06 488 LEU B N 1
ATOM 8130 C CA . LEU B 1 488 ? 3.369 -5.938 -12.484 1 96.06 488 LEU B CA 1
ATOM 8131 C C . LEU B 1 488 ? 4.418 -5.16 -11.688 1 96.06 488 LEU B C 1
ATOM 8133 O O . LEU B 1 488 ? 4.219 -4.879 -10.508 1 96.06 488 LEU B O 1
ATOM 8137 N N . PHE B 1 489 ? 5.535 -4.75 -12.367 1 96.06 489 PHE B N 1
ATOM 8138 C CA . PHE B 1 489 ? 6.66 -4.277 -11.57 1 96.06 489 PHE B CA 1
ATOM 8139 C C . PHE B 1 489 ? 6.91 -2.793 -11.812 1 96.06 489 PHE B C 1
ATOM 8141 O O . PHE B 1 489 ? 7.574 -2.131 -11.016 1 96.06 489 PHE B O 1
ATOM 8148 N N . LEU B 1 490 ? 6.34 -2.152 -12.914 1 93.62 490 LEU B N 1
ATOM 8149 C CA . LEU B 1 490 ? 6.777 -0.809 -13.273 1 93.62 490 LEU B CA 1
ATOM 8150 C C . LEU B 1 490 ? 5.609 0.168 -13.258 1 93.62 490 LEU B C 1
ATOM 8152 O O . LEU B 1 490 ? 5.77 1.33 -12.875 1 93.62 490 LEU B O 1
ATOM 8156 N N . HIS B 1 491 ? 4.426 -0.303 -13.602 1 93.75 491 HIS B N 1
ATOM 8157 C CA . HIS B 1 491 ? 3.332 0.635 -13.828 1 93.75 491 HIS B CA 1
ATOM 8158 C C . HIS B 1 491 ? 2.281 0.527 -12.727 1 93.75 491 HIS B C 1
ATOM 8160 O O . HIS B 1 491 ? 1.425 -0.36 -12.766 1 93.75 491 HIS B O 1
ATOM 8166 N N . PRO B 1 492 ? 2.242 1.469 -11.82 1 94.31 492 PRO B N 1
ATOM 8167 C CA . PRO B 1 492 ? 1.172 1.457 -10.82 1 94.31 492 PRO B CA 1
ATOM 8168 C C . PRO B 1 492 ? -0.188 1.822 -11.414 1 94.31 492 PRO B C 1
ATOM 8170 O O . PRO B 1 492 ? -0.262 2.336 -12.531 1 94.31 492 PRO B O 1
ATOM 8173 N N . ILE B 1 493 ? -1.244 1.458 -10.758 1 95.31 493 ILE B N 1
ATOM 8174 C CA . ILE B 1 493 ? -2.59 1.863 -11.148 1 95.31 493 ILE B CA 1
ATOM 8175 C C . ILE B 1 493 ? -2.92 3.219 -10.523 1 95.31 493 ILE B C 1
ATOM 8177 O O . ILE B 1 493 ? -2.811 3.396 -9.312 1 95.31 493 ILE B O 1
ATOM 8181 N N . PRO B 1 494 ? -3.307 4.188 -11.297 1 90.06 494 PRO B N 1
ATOM 8182 C CA . PRO B 1 494 ? -3.637 5.504 -10.742 1 90.06 494 PRO B CA 1
ATOM 8183 C C . PRO B 1 494 ? -4.805 5.457 -9.766 1 90.06 494 PRO B C 1
ATOM 8185 O O . PRO B 1 494 ? -5.836 4.844 -10.055 1 90.06 494 PRO B O 1
ATOM 8188 N N . LEU B 1 495 ? -4.68 6.012 -8.625 1 83.62 495 LEU B N 1
ATOM 8189 C CA . LEU B 1 495 ? -5.707 6 -7.59 1 83.62 495 LEU B CA 1
ATOM 8190 C C . LEU B 1 495 ? -6.668 7.172 -7.766 1 83.62 495 LEU B C 1
ATOM 8192 O O . LEU B 1 495 ? -7.82 7.109 -7.332 1 83.62 495 LEU B O 1
ATOM 8196 N N . SER B 1 496 ? -6.262 8.406 -8.039 1 68.44 496 SER B N 1
ATOM 8197 C CA . SER B 1 496 ? -7.137 9.562 -8.203 1 68.44 496 SER B CA 1
ATOM 8198 C C . SER B 1 496 ? -7.066 10.109 -9.625 1 68.44 496 SER B C 1
ATOM 8200 O O . SER B 1 496 ? -6.094 9.859 -10.344 1 68.44 496 SER B O 1
ATOM 8202 N N . LYS B 1 497 ? -8.391 10.477 -10.336 1 55.69 497 LYS B N 1
ATOM 8203 C CA . LYS B 1 497 ? -8.359 11.227 -11.586 1 55.69 497 LYS B CA 1
ATOM 8204 C C . LYS B 1 497 ? -7.668 12.578 -11.398 1 55.69 497 LYS B C 1
ATOM 8206 O O . LYS B 1 497 ? -7.93 13.289 -10.43 1 55.69 497 LYS B O 1
ATOM 8211 N N . LEU B 1 498 ? -6.578 12.852 -11.781 1 45.03 498 LEU B N 1
ATOM 8212 C CA . LEU B 1 498 ? -6.137 14.242 -11.812 1 45.03 498 LEU B CA 1
ATOM 8213 C C . LEU B 1 498 ? -7.227 15.156 -12.359 1 45.03 498 LEU B C 1
ATOM 8215 O O . LEU B 1 498 ? -7.812 14.867 -13.406 1 45.03 498 LEU B O 1
ATOM 8219 N N . MET B 1 499 ? -7.906 15.82 -11.5 1 36.25 499 MET B N 1
ATOM 8220 C CA . MET B 1 499 ? -8.781 16.891 -11.961 1 36.25 499 MET B CA 1
ATOM 8221 C C . MET B 1 499 ? -8.164 17.641 -13.141 1 36.25 499 MET B C 1
ATOM 8223 O O . MET B 1 499 ? -7.039 18.125 -13.047 1 36.25 499 MET B O 1
ATOM 8227 N N . LYS B 1 500 ? -8.508 17.406 -14.297 1 35.31 500 LYS B N 1
ATOM 8228 C CA . LYS B 1 500 ? -8.281 18.328 -15.406 1 35.31 500 LYS B CA 1
ATOM 8229 C C . LYS B 1 500 ? -8.898 19.688 -15.125 1 35.31 500 LYS B C 1
ATOM 8231 O O . LYS B 1 500 ? -10.117 19.812 -15 1 35.31 500 LYS B O 1
ATOM 8236 N N . VAL B 1 501 ? -8.32 20.656 -14.578 1 30.44 501 VAL B N 1
ATOM 8237 C CA . VAL B 1 501 ? -8.773 22.031 -14.766 1 30.44 501 VAL B CA 1
ATOM 8238 C C . VAL B 1 501 ? -8.945 22.312 -16.25 1 30.44 501 VAL B C 1
ATOM 8240 O O . VAL B 1 501 ? -7.969 22.359 -17 1 30.44 501 VAL B O 1
ATOM 8243 N N . ARG B 1 502 ? -10.023 21.938 -16.797 1 30.64 502 ARG B N 1
ATOM 8244 C CA . ARG B 1 502 ? -10.375 22.578 -18.062 1 30.64 502 ARG B CA 1
ATOM 8245 C C . ARG B 1 502 ? -10.352 24.094 -17.922 1 30.64 502 ARG B C 1
ATOM 8247 O O . ARG B 1 502 ? -11.219 24.672 -17.281 1 30.64 502 ARG B O 1
ATOM 8254 N N . VAL B 1 503 ? -9.258 24.672 -18.031 1 24.72 503 VAL B N 1
ATOM 8255 C CA . VAL B 1 503 ? -9.312 26.078 -18.438 1 24.72 503 VAL B CA 1
ATOM 8256 C C . VAL B 1 503 ? -10.055 26.188 -19.766 1 24.72 503 VAL B C 1
ATOM 8258 O O . VAL B 1 503 ? -9.648 25.594 -20.766 1 24.72 503 VAL B O 1
ATOM 8261 N N . ASN B 1 504 ? -11.352 26.25 -19.703 1 22.47 504 ASN B N 1
ATOM 8262 C CA . ASN B 1 504 ? -11.992 26.875 -20.844 1 22.47 504 ASN B CA 1
ATOM 8263 C C . ASN B 1 504 ? -11.258 28.141 -21.281 1 22.47 504 ASN B C 1
ATOM 8265 O O . ASN B 1 504 ? -11.219 29.125 -20.547 1 22.47 504 ASN B O 1
ATOM 8269 N N . LEU B 1 505 ? -10.359 28.172 -22.141 1 23.64 505 LEU B N 1
ATOM 8270 C CA . LEU B 1 505 ? -9.844 29.25 -23 1 23.64 505 LEU B CA 1
ATOM 8271 C C . LEU B 1 505 ? -10.984 29.953 -23.719 1 23.64 505 LEU B C 1
ATOM 8273 O O . LEU B 1 505 ? -10.766 30.984 -24.375 1 23.64 505 LEU B O 1
ATOM 8277 N N . GLY B 1 506 ? -12.141 29.422 -24 1 21.78 506 GLY B N 1
ATOM 8278 C CA . GLY B 1 506 ? -12.984 30.297 -24.812 1 21.78 506 GLY B CA 1
ATOM 8279 C C . GLY B 1 506 ? -13.469 31.531 -24.078 1 21.78 506 GLY B C 1
ATOM 8280 O O . GLY B 1 506 ? -14.047 32.438 -24.672 1 21.78 506 GLY B O 1
ATOM 8281 N N . ASP B 1 507 ? -13.727 31.516 -22.766 1 21.06 507 ASP B N 1
ATOM 8282 C CA . ASP B 1 507 ? -14.25 32.844 -22.422 1 21.06 507 ASP B CA 1
ATOM 8283 C C . ASP B 1 507 ? -13.117 33.844 -22.266 1 21.06 507 ASP B C 1
ATOM 8285 O O . ASP B 1 507 ? -13.32 34.938 -21.688 1 21.06 507 ASP B O 1
ATOM 8289 N N . ILE B 1 508 ? -11.867 33.5 -23 1 19.11 508 ILE B N 1
ATOM 8290 C CA . ILE B 1 508 ? -11.328 34.594 -23.781 1 19.11 508 ILE B CA 1
ATOM 8291 C C . ILE B 1 508 ? -11.836 34.531 -25.219 1 19.11 508 ILE B C 1
ATOM 8293 O O . ILE B 1 508 ? -11.789 33.469 -25.844 1 19.11 508 ILE B O 1
#

Foldseek 3Di:
DPPPDDLLVVLVVCLVCQLLVNNVVVVVVLLVSLVVCLVVVCVSCVPPDQLLSVLSNCVSQLLQQHHDDPCSCQSQADPVSAGDPVCLLVLNSLLSLLLSLLLFFPPRVVSVRSNVVSLVSLVPDDCVSDPVLSNVVSVVCNVPNCLLAQRLLSNLSVLVSLVPDPPHDLVVSLVSLVQLQVLLVLLQVLLVVQVVVVVVLPLCVLPVQAQPQLLLLLVLLCLLPSHSVLSVLSNQLSLVVRLVSRVLSCLPPNDALVQLVLLLVLLVVLDLVSLVSHDPSSSSSSVSNSVSLVVVCVVCVVVVNNDDCVVLSVLVSVLSVLSSVLSVCFVVVHQDALVVLLVSQLSNLSVLSSLVSSVSRDPQDDPVLVVVCVVVVDLLSSLLSLLLLLLQLLQCVVVCVVVVGQHGNLNNHCVNPVDDSVVSNVVSVVSNSNSLSVNSCCLNHPPSIRNSSSVSSSSSSSSSCVCRVNHRCSSPNDPVNVVSSCSSHPDRDDSDDPPPPPPPPPVD/DPPPDDLLVVLVVCLVCQLLVNNVVVVVVLLVSLVVCLVVVCVSCVPPDQLLSVLSNCVSQLLQQHHDDPCSCQSQADPVSAGDPVCLLVLNSLLSLLLSLLLFFPPNVVSVRSNVVSLVSLVPDDCVSDPVLSNVVSVVCNVPNCLLAQRLLSNLSVLVSLVPDPPHDLVVSLVSLVQLQVLLVLLQVLLVVQVVVVVVLPLCVLPVQAQPQLLLLLVLLCLLPSHSVLSVLSNQLSLVSRLVSRVLSCLPPNDALVQLVLLLVCLVVLDLVSLVSHDPSSSSSSVSNSVSLVVVCVVCVVVVNNDDCVVLSVLVSVLSVLSSVLSVCFVVVHADALVVLLVSQLSNLSVLSSLVSSVSRDPQDDPVLVVVCSVVVDLLSSLLSLLLLLLQLLQCVVVCVVVVGQHGNLNNHCVNPVDDSVVSNVVSVVSNSNSLSSNSCCLNHPPSTRNSSSVSSSSSSSSSCVCRVNHRCSSPNDPVVVVSSCVSHPDRDDSDDPPPPPPPPVVD